Protein AF-0000000077281883 (afdb_homodimer)

Organism: Petrolisthes cinctipes (NCBI:txid88211)

pLDDT: mean 84.06, std 24.13, range [17.02, 98.81]

Secondary structure (DSSP, 8-state):
-------B--EEEEEEE-TTS-EEEEEE-BTTBTT--EEESEEEEE-BTTB-TT--HHHHHHHS-TT--EEEEGGGGTT-HHHHHHH-SHHHHHTT-TTS-EEEESS-TTS---SS--BTTBEEEEETTEEEEE-HHHHHHHHHHH--SEEEPP------TT--HHHHHHHHHHHHHHHHHHHHHHHH-STTTB-EEEEEE--TT-HHHHHHHHHHHHHHHTTT---SEEEE-SS---SGGGGGS-HHHHHHHHHHHHTTS-SSS-EE--S---HHHHHHHHHTT--EEESHHHHHHHHTTEEE------S--GGGGTTTTSGGGGG-TT------------------------------------------TTEEETTSGGGTT--S-SSTT--SHHHHH--HHHHHHHHHTT-THHHHHHHHHHHHHHHHHHHHHHHHHHTT-HHHHHHHHHHHH-/-------B--EEEEEEE-TTS-EEEEEE-BTTBTT--EEESEEEEE-BTTB-TT--HHHHHHHS-TT--EEEEGGGGTT-HHHHHHH-SHHHHHTT-TTS-EEEESS-TTS---SS--BTTBEEEEETTEEEEE-HHHHHHHHHHH--SEEEPP------TT--HHHHHHHHHHHHHHHHHHHHHHHH-STTTB-EEEEEE--TT-HHHHHHHHHHHHHHHTTT---SEEEE-SS---SGGGGGS-HHHHHHHHHHHHTTS-SSS-EE--S---HHHHHHHHHTT--EEESHHHHHHHHTTEEE------S--GGGGTTTTSGGGGG-TT------------------------------------------TTEEETTSGGGTT--S-SSTT--SHHHHH--HHHHHHHHHTT-THHHHHHHHHHHHHHHHHHHHHHHHHHTT-HHHHHHHHHHHH-

InterPro domains:
  IPR002616 tRNA-guanine(15) transglycosylase-like [PF01702] (22-451)
  IPR002616 tRNA-guanine(15) transglycosylase-like [TIGR00449] (373-451)
  IPR028592 Queuine tRNA-ribosyltransferase accessory subunit QTRTD1 [MF_03043] (36-452)
  IPR036511 Queuine tRNA-ribosyltransferase-like [G3DSA:3.20.20.105] (3-456)
  IPR036511 Queuine tRNA-ribosyltransferase-like [SSF51713] (10-451)
  IPR050852 Queuine tRNA-ribosyltransferase [PTHR46064] (10-452)

Nearest PDB structures (foldseek):
  7ovs-assembly1_A  TM=9.501E-01  e=2.699E-35  Mus musculus
  6fv5-assembly1_B  TM=9.378E-01  e=3.021E-35  Mus musculus
  7ovo-assembly1_A  TM=9.468E-01  e=4.004E-35  Mus musculus
  7b2i-assembly1_A  TM=9.482E-01  e=3.221E-34  Mus musculus
  8omr-assembly1_B  TM=9.097E-01  e=2.205E-32  Homo sapiens

Structure (mmCIF, N/CA/C/O backbone):
data_AF-0000000077281883-model_v1
#
loop_
_entity.id
_entity.type
_entity.pdbx_description
1 polymer 'Queuine tRNA-ribosyltransferase accessory subunit 2'
#
loop_
_atom_site.group_PDB
_atom_site.id
_atom_site.type_symbol
_atom_site.label_atom_id
_atom_site.label_alt_id
_atom_site.label_comp_id
_atom_site.label_asym_id
_atom_site.label_entity_id
_atom_site.label_seq_id
_atom_site.pdbx_PDB_ins_code
_atom_site.Cartn_x
_atom_site.Cartn_y
_atom_site.Cartn_z
_atom_site.occupancy
_atom_site.B_iso_or_equiv
_atom_site.auth_seq_id
_atom_site.auth_comp_id
_atom_site.auth_asym_id
_atom_site.auth_atom_id
_atom_site.pdbx_PDB_model_num
ATOM 1 N N . MET A 1 1 ? 13.648 49.875 15.664 1 26.38 1 MET A N 1
ATOM 2 C CA . MET A 1 1 ? 13.688 48.469 15.297 1 26.38 1 MET A CA 1
ATOM 3 C C . MET A 1 1 ? 12.953 48.219 13.984 1 26.38 1 MET A C 1
ATOM 5 O O . MET A 1 1 ? 11.797 48.594 13.828 1 26.38 1 MET A O 1
ATOM 9 N N . GLY A 1 2 ? 13.594 48.156 12.914 1 34 2 GLY A N 1
ATOM 10 C CA . GLY A 1 2 ? 13.148 48.156 11.531 1 34 2 GLY A CA 1
ATOM 11 C C . GLY A 1 2 ? 12.031 47.188 11.266 1 34 2 GLY A C 1
ATOM 12 O O . GLY A 1 2 ? 11.922 46.156 11.938 1 34 2 GLY A O 1
ATOM 13 N N . VAL A 1 3 ? 10.891 47.656 10.781 1 40.16 3 VAL A N 1
ATOM 14 C CA . VAL A 1 3 ? 9.742 46.875 10.328 1 40.16 3 VAL A CA 1
ATOM 15 C C . VAL A 1 3 ? 10.211 45.656 9.531 1 40.16 3 VAL A C 1
ATOM 17 O O . VAL A 1 3 ? 10.891 45.812 8.508 1 40.16 3 VAL A O 1
ATOM 20 N N . LEU A 1 4 ? 10.484 44.5 10.141 1 43.53 4 LEU A N 1
ATOM 21 C CA . LEU A 1 4 ? 10.82 43.25 9.461 1 43.53 4 LEU A CA 1
ATOM 22 C C . LEU A 1 4 ? 9.719 42.875 8.484 1 43.53 4 LEU A C 1
ATOM 24 O O . LEU A 1 4 ? 8.695 42.312 8.883 1 43.53 4 LEU A O 1
ATOM 28 N N . SER A 1 5 ? 9.484 43.719 7.41 1 47.31 5 SER A N 1
ATOM 29 C CA . SER A 1 5 ? 8.5 43.375 6.395 1 47.31 5 SER A CA 1
ATOM 30 C C . SER A 1 5 ? 8.82 42.031 5.73 1 47.31 5 SER A C 1
ATOM 32 O O . SER A 1 5 ? 9.898 41.875 5.152 1 47.31 5 SER A O 1
ATOM 34 N N . LEU A 1 6 ? 8.234 40.875 6.223 1 56.69 6 LEU A N 1
ATOM 35 C CA . LEU A 1 6 ? 8.367 39.594 5.543 1 56.69 6 LEU A CA 1
ATOM 36 C C . LEU A 1 6 ? 7.645 39.625 4.199 1 56.69 6 LEU A C 1
ATOM 38 O O . LEU A 1 6 ? 6.527 40.125 4.098 1 56.69 6 LEU A O 1
ATOM 42 N N . ASN A 1 7 ? 8.281 39.719 3.041 1 63.56 7 ASN A N 1
ATOM 43 C CA . ASN A 1 7 ? 7.676 39.625 1.72 1 63.56 7 ASN A CA 1
ATOM 44 C C . ASN A 1 7 ? 6.934 38.281 1.549 1 63.56 7 ASN A C 1
ATOM 46 O O . ASN A 1 7 ? 7.539 37.281 1.2 1 63.56 7 ASN A O 1
ATOM 50 N N . CYS A 1 8 ? 5.691 38.219 2.131 1 74.56 8 CYS A N 1
ATOM 51 C CA . CYS A 1 8 ? 4.855 37.031 1.987 1 74.56 8 CYS A CA 1
ATOM 52 C C . CYS A 1 8 ? 3.891 37.188 0.818 1 74.56 8 CYS A C 1
ATOM 54 O O . CYS A 1 8 ? 3.219 38.219 0.692 1 74.56 8 CYS A O 1
ATOM 56 N N . ASN A 1 9 ? 3.848 36.156 -0.058 1 81.44 9 ASN A N 1
ATOM 57 C CA . ASN A 1 9 ? 2.953 36.156 -1.211 1 81.44 9 ASN A CA 1
ATOM 58 C C . ASN A 1 9 ? 1.565 35.625 -0.843 1 81.44 9 ASN A C 1
ATOM 60 O O . ASN A 1 9 ? 0.578 35.969 -1.497 1 81.44 9 ASN A O 1
ATOM 64 N N . MET A 1 10 ? 1.515 34.938 0.25 1 91.25 10 MET A N 1
ATOM 65 C CA . MET A 1 10 ? 0.284 34.281 0.647 1 91.25 10 MET A CA 1
ATOM 66 C C . MET A 1 10 ? -0.781 35.281 1.067 1 91.25 10 MET A C 1
ATOM 68 O O . MET A 1 10 ? -0.51 36.188 1.864 1 91.25 10 MET A O 1
ATOM 72 N N . LYS A 1 11 ? -1.954 35.125 0.457 1 94.25 11 LYS A N 1
ATOM 73 C CA . LYS A 1 11 ? -3.066 36.031 0.759 1 94.25 11 LYS A CA 1
ATOM 74 C C . LYS A 1 11 ? -4.273 35.25 1.272 1 94.25 11 LYS A C 1
ATOM 76 O O . LYS A 1 11 ? -4.543 34.125 0.816 1 94.25 11 LYS A O 1
ATOM 81 N N . PHE A 1 12 ? -4.934 35.875 2.223 1 96.19 12 PHE A N 1
ATOM 82 C CA . PHE A 1 12 ? -6.152 35.312 2.779 1 96.19 12 PHE A CA 1
ATOM 83 C C . PHE A 1 12 ? -7.266 36.344 2.826 1 96.19 12 PHE A C 1
ATOM 85 O O . PHE A 1 12 ? -7.039 37.5 3.217 1 96.19 12 PHE A O 1
ATOM 92 N N . ALA A 1 13 ? -8.477 35.938 2.324 1 96.5 13 ALA A N 1
ATOM 93 C CA . ALA A 1 13 ? -9.648 36.812 2.359 1 96.5 13 ALA A CA 1
ATOM 94 C C . ALA A 1 13 ? -10.852 36.094 2.98 1 96.5 13 ALA A C 1
ATOM 96 O O . ALA A 1 13 ? -11.188 34.969 2.582 1 96.5 13 ALA A O 1
ATOM 97 N N . VAL A 1 14 ? -11.422 36.75 3.988 1 96.06 14 VAL A N 1
ATOM 98 C CA . VAL A 1 14 ? -12.664 36.25 4.555 1 96.06 14 VAL A CA 1
ATOM 99 C C . VAL A 1 14 ? -13.852 36.75 3.732 1 96.06 14 VAL A C 1
ATOM 101 O O . VAL A 1 14 ? -14.047 37.938 3.578 1 96.06 14 VAL A O 1
ATOM 104 N N . GLU A 1 15 ? -14.578 35.844 3.254 1 95.38 15 GLU A N 1
ATOM 105 C CA . GLU A 1 15 ? -15.695 36.219 2.387 1 95.38 15 GLU A CA 1
ATOM 106 C C . GLU A 1 15 ? -16.984 36.344 3.184 1 95.38 15 GLU A C 1
ATOM 108 O O . GLU A 1 15 ? -17.828 37.188 2.883 1 95.38 15 GLU A O 1
ATOM 113 N N . ARG A 1 16 ? -17.109 35.438 4.086 1 93.81 16 ARG A N 1
ATOM 114 C CA . ARG A 1 16 ? -18.344 35.406 4.859 1 93.81 16 ARG A CA 1
ATOM 115 C C . ARG A 1 16 ? -18.109 34.781 6.23 1 93.81 16 ARG A C 1
ATOM 117 O O . ARG A 1 16 ? -17.359 33.812 6.363 1 93.81 16 ARG A O 1
ATOM 124 N N . ILE A 1 17 ? -18.797 35.406 7.168 1 93 17 ILE A N 1
ATOM 125 C CA . ILE A 1 17 ? -18.844 34.812 8.5 1 93 17 ILE A CA 1
ATOM 126 C C . ILE A 1 17 ? -20.266 34.375 8.82 1 93 17 ILE A C 1
ATOM 128 O O . ILE A 1 17 ? -21.203 35.188 8.766 1 93 17 ILE A O 1
ATOM 132 N N . SER A 1 18 ? -20.391 33.156 9.109 1 91.69 18 SER A N 1
ATOM 133 C CA . SER A 1 18 ? -21.719 32.625 9.375 1 91.69 18 SER A CA 1
ATOM 134 C C . SER A 1 18 ? -22.219 33.031 10.758 1 91.69 18 SER A C 1
ATOM 136 O O . SER A 1 18 ? -21.422 33.438 11.609 1 91.69 18 SER A O 1
ATOM 138 N N . LYS A 1 19 ? -23.516 32.812 10.953 1 88.25 19 LYS A N 1
ATOM 139 C CA . LYS A 1 19 ? -24.125 33.031 12.266 1 88.25 19 LYS A CA 1
ATOM 140 C C . LYS A 1 19 ? -23.547 32.062 13.305 1 88.25 19 LYS A C 1
ATOM 142 O O . LYS A 1 19 ? -23.422 32.406 14.477 1 88.25 19 LYS A O 1
ATOM 147 N N . GLY A 1 20 ? -23.078 31.016 12.859 1 85.62 20 GLY A N 1
ATOM 148 C CA . GLY A 1 20 ? -22.516 30.016 13.758 1 85.62 20 GLY A CA 1
ATOM 149 C C . GLY A 1 20 ? -21.016 30.172 13.953 1 85.62 20 GLY A C 1
ATOM 150 O O . GLY A 1 20 ? -20.391 29.344 14.625 1 85.62 20 GLY A O 1
ATOM 151 N N . GLY A 1 21 ? -20.453 31.234 13.383 1 89.94 21 GLY A N 1
ATOM 152 C CA . GLY A 1 21 ? -19.062 31.547 13.664 1 89.94 21 GLY A CA 1
ATOM 153 C C . GLY A 1 21 ? -18.109 31.078 12.578 1 89.94 21 GLY A C 1
ATOM 154 O O . GLY A 1 21 ? -16.969 31.547 12.5 1 89.94 21 GLY A O 1
ATOM 155 N N . GLY A 1 22 ? -18.5 30.203 11.758 1 95 22 GLY A N 1
ATOM 156 C CA . GLY A 1 22 ? -17.641 29.719 10.688 1 95 22 GLY A CA 1
ATOM 157 C C . GLY A 1 22 ? -17.328 30.781 9.648 1 95 22 GLY A C 1
ATOM 158 O O . GLY A 1 22 ? -18.156 31.656 9.375 1 95 22 GLY A O 1
ATOM 159 N N . ARG A 1 23 ? -16.109 30.766 9.133 1 96.81 23 ARG A N 1
ATOM 160 C CA . ARG A 1 23 ? -15.648 31.75 8.164 1 96.81 23 ARG A CA 1
ATOM 161 C C . ARG A 1 23 ? -15.406 31.094 6.805 1 96.81 23 ARG A C 1
ATOM 163 O O . ARG A 1 23 ? -14.57 30.188 6.684 1 96.81 23 ARG A O 1
ATOM 170 N N . LEU A 1 24 ? -16.141 31.547 5.824 1 97.56 24 LEU A N 1
ATOM 171 C CA . LEU A 1 24 ? -15.781 31.203 4.453 1 97.56 24 LEU A CA 1
ATOM 172 C C . LEU A 1 24 ? -14.672 32.125 3.936 1 97.56 24 LEU A C 1
ATOM 174 O O . LEU A 1 24 ? -14.797 33.344 3.986 1 97.56 24 LEU A O 1
ATOM 178 N N . GLY A 1 25 ? -13.602 31.5 3.566 1 97.69 25 GLY A N 1
ATOM 179 C CA . GLY A 1 25 ? -12.477 32.312 3.096 1 97.69 25 GLY A CA 1
ATOM 180 C C . GLY A 1 25 ? -11.805 31.719 1.866 1 97.69 25 GLY A C 1
ATOM 181 O O . GLY A 1 25 ? -12.242 30.703 1.336 1 97.69 25 GLY A O 1
ATOM 182 N N . LYS A 1 26 ? -10.859 32.469 1.343 1 97.88 26 LYS A N 1
ATOM 183 C CA . LYS A 1 26 ? -10.055 32.094 0.19 1 97.88 26 LYS A CA 1
ATOM 184 C C . LYS A 1 26 ? -8.562 32.25 0.473 1 97.88 26 LYS A C 1
ATOM 186 O O . LYS A 1 26 ? -8.141 33.312 0.924 1 97.88 26 LYS A O 1
ATOM 191 N N . LEU A 1 27 ? -7.828 31.219 0.317 1 97.75 27 LEU A N 1
ATOM 192 C CA . LEU A 1 27 ? -6.371 31.25 0.371 1 97.75 27 LEU A CA 1
ATOM 193 C C . LEU A 1 27 ? -5.773 31.25 -1.033 1 97.75 27 LEU A C 1
ATOM 195 O O . LEU A 1 27 ? -6.055 30.359 -1.834 1 97.75 27 LEU A O 1
ATOM 199 N N . SER A 1 28 ? -4.961 32.312 -1.314 1 96.88 28 SER A N 1
ATOM 200 C CA . SER A 1 28 ? -4.473 32.469 -2.682 1 96.88 28 SER A CA 1
ATOM 201 C C . SER A 1 28 ? -3.049 33.031 -2.703 1 96.88 28 SER A C 1
ATOM 203 O O . SER A 1 28 ? -2.459 33.281 -1.651 1 96.88 28 SER A O 1
ATOM 205 N N . ASN A 1 29 ? -2.439 33 -3.896 1 95.88 29 ASN A N 1
ATOM 206 C CA . ASN A 1 29 ? -1.128 33.594 -4.176 1 95.88 29 ASN A CA 1
ATOM 207 C C . ASN A 1 29 ? -0.015 32.812 -3.473 1 95.88 29 ASN A C 1
ATOM 209 O O . ASN A 1 29 ? 0.906 33.406 -2.918 1 95.88 29 ASN A O 1
ATOM 213 N N . LEU A 1 30 ? -0.236 31.531 -3.42 1 95.75 30 LEU A N 1
ATOM 214 C CA . LEU A 1 30 ? 0.832 30.688 -2.902 1 95.75 30 LEU A CA 1
ATOM 215 C C . LEU A 1 30 ? 1.995 30.625 -3.885 1 95.75 30 LEU A C 1
ATOM 217 O O . LEU A 1 30 ? 1.788 30.609 -5.102 1 95.75 30 LEU A O 1
ATOM 221 N N . ARG A 1 31 ? 3.129 30.531 -3.416 1 92.94 31 ARG A N 1
ATOM 222 C CA . ARG A 1 31 ? 4.332 30.578 -4.242 1 92.94 31 ARG A CA 1
ATOM 223 C C . ARG A 1 31 ? 4.336 29.453 -5.273 1 92.94 31 ARG A C 1
ATOM 225 O O . ARG A 1 31 ? 4.707 29.656 -6.43 1 92.94 31 ARG A O 1
ATOM 232 N N . SER A 1 32 ? 3.957 28.281 -4.82 1 93.62 32 SER A N 1
ATOM 233 C CA . SER A 1 32 ? 3.998 27.125 -5.723 1 93.62 32 SER A CA 1
ATOM 234 C C . SER A 1 32 ? 2.752 27.078 -6.598 1 93.62 32 SER A C 1
ATOM 236 O O . SER A 1 32 ? 2.717 26.344 -7.586 1 93.62 32 SER A O 1
ATOM 238 N N . GLN A 1 33 ? 1.738 27.812 -6.168 1 94.94 33 GLN A N 1
ATOM 239 C CA . GLN A 1 33 ? 0.467 27.812 -6.887 1 94.94 33 GLN A CA 1
ATOM 240 C C . GLN A 1 33 ? -0.108 29.219 -6.992 1 94.94 33 GLN A C 1
ATOM 242 O O . GLN A 1 33 ? -1.172 29.5 -6.438 1 94.94 33 GLN A O 1
ATOM 247 N N . PRO A 1 34 ? 0.444 29.969 -7.82 1 93.62 34 PRO A N 1
ATOM 248 C CA . PRO A 1 34 ? 0.038 31.375 -7.848 1 93.62 34 PRO A CA 1
ATOM 249 C C . PRO A 1 34 ? -1.37 31.578 -8.406 1 93.62 34 PRO A C 1
ATOM 251 O O . PRO A 1 34 ? -2.045 32.531 -8.055 1 93.62 34 PRO A O 1
ATOM 254 N N . ASP A 1 35 ? -1.827 30.562 -9.188 1 94.38 35 ASP A N 1
ATOM 255 C CA . ASP A 1 35 ? -3.104 30.766 -9.867 1 94.38 35 ASP A CA 1
ATOM 256 C C . ASP A 1 35 ? -4.207 29.938 -9.219 1 94.38 35 ASP A C 1
ATOM 258 O O . ASP A 1 35 ? -5.336 29.891 -9.703 1 94.38 35 ASP A O 1
ATOM 262 N N . VAL A 1 36 ? -3.871 29.328 -8.164 1 96.31 36 VAL A N 1
ATOM 263 C CA . VAL A 1 36 ? -4.844 28.438 -7.52 1 96.31 36 VAL A CA 1
ATOM 264 C C . VAL A 1 36 ? -5.441 29.141 -6.297 1 96.31 36 VAL A C 1
ATOM 266 O O . VAL A 1 36 ? -4.734 29.828 -5.562 1 96.31 36 VAL A O 1
ATOM 269 N N . ILE A 1 37 ? -6.758 28.984 -6.141 1 97.44 37 ILE A N 1
ATOM 270 C CA . ILE A 1 37 ? -7.461 29.516 -4.973 1 97.44 37 ILE A CA 1
ATOM 271 C C . ILE A 1 37 ? -8.039 28.359 -4.156 1 97.44 37 ILE A C 1
ATOM 273 O O . ILE A 1 37 ? -8.742 27.5 -4.691 1 97.44 37 ILE A O 1
ATOM 277 N N . HIS A 1 38 ? -7.684 28.297 -2.916 1 97.94 38 HIS A N 1
ATOM 278 C CA . HIS A 1 38 ? -8.227 27.297 -2.01 1 97.94 38 HIS A CA 1
ATOM 279 C C . HIS A 1 38 ? -9.305 27.891 -1.111 1 97.94 38 HIS A C 1
ATOM 281 O O . HIS A 1 38 ? -9.062 28.859 -0.393 1 97.94 38 HIS A O 1
ATOM 287 N N . ALA A 1 39 ? -10.453 27.219 -1.113 1 98.06 39 ALA A N 1
ATOM 288 C CA . ALA A 1 39 ? -11.531 27.641 -0.228 1 98.06 39 ALA A CA 1
ATOM 289 C C . ALA A 1 39 ? -11.312 27.125 1.191 1 98.06 39 ALA A C 1
ATOM 291 O O . ALA A 1 39 ? -10.836 26.016 1.386 1 98.06 39 ALA A O 1
ATOM 292 N N . THR A 1 40 ? -11.656 27.906 2.168 1 98.19 40 THR A N 1
ATOM 293 C CA . THR A 1 40 ? -11.633 27.5 3.568 1 98.19 40 THR A CA 1
ATOM 294 C C . THR A 1 40 ? -13.031 27.547 4.168 1 98.19 40 THR A C 1
ATOM 296 O O . THR A 1 40 ? -13.891 28.312 3.715 1 98.19 40 THR A O 1
ATOM 299 N N . PRO A 1 41 ? -13.281 26.828 5.191 1 98.38 41 PRO A N 1
ATOM 300 C CA . PRO A 1 41 ? -12.398 25.891 5.879 1 98.38 41 PRO A CA 1
ATOM 301 C C . PRO A 1 41 ? -11.906 24.766 4.961 1 98.38 41 PRO A C 1
ATOM 303 O O . PRO A 1 41 ? -12.656 24.297 4.105 1 98.38 41 PRO A O 1
ATOM 306 N N . MET A 1 42 ? -10.602 24.359 5.184 1 98.5 42 MET A N 1
ATOM 307 C CA . MET A 1 42 ? -10.016 23.312 4.355 1 98.5 42 MET A CA 1
ATOM 308 C C . MET A 1 42 ? -9.219 22.328 5.207 1 98.5 42 MET A C 1
ATOM 310 O O . MET A 1 42 ? -8.945 22.594 6.379 1 98.5 42 MET A O 1
ATOM 314 N N . THR A 1 43 ? -8.953 21.25 4.617 1 98.56 43 THR A N 1
ATOM 315 C CA . THR A 1 43 ? -8.055 20.25 5.207 1 98.56 43 THR A CA 1
ATOM 316 C C . THR A 1 43 ? -6.836 20.031 4.316 1 98.56 43 THR A C 1
ATOM 318 O O . THR A 1 43 ? -6.957 19.938 3.094 1 98.56 43 THR A O 1
ATOM 321 N N . LEU A 1 44 ? -5.711 20.109 4.93 1 98.56 44 LEU A N 1
ATOM 322 C CA . LEU A 1 44 ? -4.492 19.641 4.27 1 98.56 44 LEU A CA 1
ATOM 323 C C . LEU A 1 44 ? -4.445 18.125 4.215 1 98.56 44 LEU A C 1
ATOM 325 O O . LEU A 1 44 ? -5.035 17.453 5.059 1 98.56 44 LEU A O 1
ATOM 329 N N . VAL A 1 45 ? -3.812 17.641 3.201 1 97.88 45 VAL A N 1
ATOM 330 C CA . VAL A 1 45 ? -3.518 16.219 3.162 1 97.88 45 VAL A CA 1
ATOM 331 C C . VAL A 1 45 ? -2.275 15.922 4 1 97.88 45 VAL A C 1
ATOM 333 O O . VAL A 1 45 ? -1.164 16.312 3.635 1 97.88 45 VAL A O 1
ATOM 336 N N . ALA A 1 46 ? -2.518 15.242 5.098 1 97.31 46 ALA A N 1
ATOM 337 C CA . ALA A 1 46 ? -1.395 14.836 5.941 1 97.31 46 ALA A CA 1
ATOM 338 C C . ALA A 1 46 ? -0.522 13.805 5.23 1 97.31 46 ALA A C 1
ATOM 340 O O . ALA A 1 46 ? -1.034 12.898 4.57 1 97.31 46 ALA A O 1
ATOM 341 N N . THR A 1 47 ? 0.8 13.961 5.316 1 96.5 47 THR A N 1
ATOM 342 C CA . THR A 1 47 ? 1.709 13.039 4.645 1 96.5 47 THR A CA 1
ATOM 343 C C . THR A 1 47 ? 2.586 12.305 5.656 1 96.5 47 THR A C 1
ATOM 345 O O . THR A 1 47 ? 2.711 12.742 6.805 1 96.5 47 THR A O 1
ATOM 348 N N . VAL A 1 48 ? 3.117 11.234 5.273 1 93.12 48 VAL A N 1
ATOM 349 C CA . VAL A 1 48 ? 4.172 10.5 5.965 1 93.12 48 VAL A CA 1
ATOM 350 C C . VAL A 1 48 ? 5.379 10.344 5.047 1 93.12 48 VAL A C 1
ATOM 352 O O . VAL A 1 48 ? 5.262 9.805 3.939 1 93.12 48 VAL A O 1
ATOM 355 N N . GLY A 1 49 ? 6.469 10.906 5.492 1 90.69 49 GLY A N 1
ATOM 356 C CA . GLY A 1 49 ? 7.641 10.898 4.629 1 90.69 49 GLY A CA 1
ATOM 357 C C . GLY A 1 49 ? 7.453 11.703 3.357 1 90.69 49 GLY A C 1
ATOM 358 O O . GLY A 1 49 ? 8.086 11.422 2.338 1 90.69 49 GLY A O 1
ATOM 359 N N . GLY A 1 50 ? 6.477 12.555 3.361 1 92.38 50 GLY A N 1
ATOM 360 C CA . GLY A 1 50 ? 6.242 13.422 2.219 1 92.38 50 GLY A CA 1
ATOM 361 C C . GLY A 1 50 ? 5.219 12.867 1.246 1 92.38 50 GLY A C 1
ATOM 362 O O . GLY A 1 50 ? 4.836 13.547 0.287 1 92.38 50 GLY A O 1
ATOM 363 N N . SER A 1 51 ? 4.762 11.719 1.493 1 91.69 51 SER A N 1
ATOM 364 C CA . SER A 1 51 ? 3.811 11.086 0.587 1 91.69 51 SER A CA 1
ATOM 365 C C . SER A 1 51 ? 2.426 10.984 1.22 1 91.69 51 SER A C 1
ATOM 367 O O . SER A 1 51 ? 2.305 10.836 2.438 1 91.69 51 SER A O 1
ATOM 369 N N . ALA A 1 52 ? 1.387 11.164 0.257 1 91.69 52 ALA A N 1
ATOM 370 C CA . ALA A 1 52 ? 0.073 10.766 0.754 1 91.69 52 ALA A CA 1
ATOM 371 C C . ALA A 1 52 ? 0.076 9.297 1.186 1 91.69 52 ALA A C 1
ATOM 373 O O . ALA A 1 52 ? 0.428 8.414 0.402 1 91.69 52 ALA A O 1
ATOM 374 N N . PRO A 1 53 ? -0.304 9.094 2.361 1 90.62 53 PRO A N 1
ATOM 375 C CA . PRO A 1 53 ? -0.045 7.766 2.924 1 90.62 53 PRO A CA 1
ATOM 376 C C . PRO A 1 53 ? -0.611 6.641 2.062 1 90.62 53 PRO A C 1
ATOM 378 O O . PRO A 1 53 ? -1.808 6.629 1.762 1 90.62 53 PRO A O 1
ATOM 381 N N . HIS A 1 54 ? 0.263 5.723 1.659 1 90.38 54 HIS A N 1
ATOM 382 C CA . HIS A 1 54 ? -0.005 4.438 1.023 1 90.38 54 HIS A CA 1
ATOM 383 C C . HIS A 1 54 ? -0.396 4.617 -0.439 1 90.38 54 HIS A C 1
ATOM 385 O O . HIS A 1 54 ? -0.649 3.637 -1.145 1 90.38 54 HIS A O 1
ATOM 391 N N . LEU A 1 55 ? -0.473 5.871 -0.945 1 92.69 55 LEU A N 1
ATOM 392 C CA . LEU A 1 55 ? -1.056 6.109 -2.262 1 92.69 55 LEU A CA 1
ATOM 393 C C . LEU A 1 55 ? 0.015 6.531 -3.262 1 92.69 55 LEU A C 1
ATOM 395 O O . LEU A 1 55 ? 0.876 7.355 -2.947 1 92.69 55 LEU A O 1
ATOM 399 N N . THR A 1 56 ? -0.037 5.938 -4.438 1 89.62 56 THR A N 1
ATOM 400 C CA . THR A 1 56 ? 0.714 6.488 -5.559 1 89.62 56 THR A CA 1
ATOM 401 C C . THR A 1 56 ? 0.103 7.809 -6.023 1 89.62 56 THR A C 1
ATOM 403 O O . THR A 1 56 ? -1.021 8.141 -5.648 1 89.62 56 THR A O 1
ATOM 406 N N . GLN A 1 57 ? 0.88 8.492 -6.809 1 88.19 57 GLN A N 1
ATOM 407 C CA . GLN A 1 57 ? 0.382 9.766 -7.328 1 88.19 57 GLN A CA 1
ATOM 408 C C . GLN A 1 57 ? -0.885 9.562 -8.156 1 88.19 57 GLN A C 1
ATOM 410 O O . GLN A 1 57 ? -1.832 10.344 -8.055 1 88.19 57 GLN A O 1
ATOM 415 N N . ASP A 1 58 ? -0.918 8.531 -8.938 1 87.06 58 ASP A N 1
ATOM 416 C CA . ASP A 1 58 ? -2.059 8.258 -9.812 1 87.06 58 ASP A CA 1
ATOM 417 C C . ASP A 1 58 ? -3.314 7.965 -8.992 1 87.06 58 ASP A C 1
ATOM 419 O O . ASP A 1 58 ? -4.402 8.438 -9.328 1 87.06 58 ASP A O 1
ATOM 423 N N . VAL A 1 59 ? -3.121 7.168 -8.008 1 90.38 59 VAL A N 1
ATOM 424 C CA . VAL A 1 59 ? -4.25 6.828 -7.152 1 90.38 59 VAL A CA 1
ATOM 425 C C . VAL A 1 59 ? -4.668 8.055 -6.344 1 90.38 59 VAL A C 1
ATOM 427 O O . VAL A 1 59 ? -5.863 8.305 -6.156 1 90.38 59 VAL A O 1
ATOM 430 N N . PHE A 1 60 ? -3.695 8.828 -5.879 1 93.25 60 PHE A N 1
ATOM 431 C CA . PHE A 1 60 ? -3.961 10.047 -5.121 1 93.25 60 PHE A CA 1
ATOM 432 C C . PHE A 1 60 ? -4.812 11.016 -5.934 1 93.25 60 PHE A C 1
ATOM 434 O O . PHE A 1 60 ? -5.723 11.648 -5.398 1 93.25 60 PHE A O 1
ATOM 441 N N . ASN A 1 61 ? -4.551 11.047 -7.176 1 90.69 61 ASN A N 1
ATOM 442 C CA . ASN A 1 61 ? -5.277 11.938 -8.07 1 90.69 61 ASN A CA 1
ATOM 443 C C . ASN A 1 61 ? -6.727 11.508 -8.242 1 90.69 61 ASN A C 1
ATOM 445 O O . ASN A 1 61 ? -7.562 12.289 -8.703 1 90.69 61 ASN A O 1
ATOM 449 N N . LEU A 1 62 ? -7.016 10.258 -7.879 1 87.75 62 LEU A N 1
ATOM 450 C CA . LEU A 1 62 ? -8.398 9.789 -7.91 1 87.75 62 LEU A CA 1
ATOM 451 C C . LEU A 1 62 ? -9.188 10.352 -6.734 1 87.75 62 LEU A C 1
ATOM 453 O O . LEU A 1 62 ? -10.422 10.375 -6.766 1 87.75 62 LEU A O 1
ATOM 457 N N . VAL A 1 63 ? -8.484 10.773 -5.758 1 92.38 63 VAL A N 1
ATOM 458 C CA . VAL A 1 63 ? -9.156 11.117 -4.508 1 92.38 63 VAL A CA 1
ATOM 459 C C . VAL A 1 63 ? -9.094 12.625 -4.277 1 92.38 63 VAL A C 1
ATOM 461 O O . VAL A 1 63 ? -10.07 13.234 -3.832 1 92.38 63 VAL A O 1
ATOM 464 N N . ALA A 1 64 ? -7.941 13.18 -4.57 1 90.62 64 ALA A N 1
ATOM 465 C CA . ALA A 1 64 ? -7.707 14.594 -4.301 1 90.62 64 ALA A CA 1
ATOM 466 C C . ALA A 1 64 ? -7.355 15.352 -5.582 1 90.62 64 ALA A C 1
ATOM 468 O O . ALA A 1 64 ? -6.812 14.766 -6.523 1 90.62 64 ALA A O 1
ATOM 469 N N . LYS A 1 65 ? -7.676 16.594 -5.551 1 87.38 65 LYS A N 1
ATOM 470 C CA . LYS A 1 65 ? -7.293 17.453 -6.672 1 87.38 65 LYS A CA 1
ATOM 471 C C . LYS A 1 65 ? -5.777 17.547 -6.805 1 87.38 65 LYS A C 1
ATOM 473 O O . LYS A 1 65 ? -5.055 17.422 -5.812 1 87.38 65 LYS A O 1
ATOM 478 N N . LYS A 1 66 ? -5.359 17.812 -7.949 1 89.56 66 LYS A N 1
ATOM 479 C CA . LYS A 1 66 ? -3.932 17.844 -8.266 1 89.56 66 LYS A CA 1
ATOM 480 C C . LYS A 1 66 ? -3.248 19.016 -7.551 1 89.56 66 LYS A C 1
ATOM 482 O O . LYS A 1 66 ? -2.02 19.047 -7.445 1 89.56 66 LYS A O 1
ATOM 487 N N . ASP A 1 67 ? -4.094 19.938 -7.047 1 92.69 67 ASP A N 1
ATOM 488 C CA . ASP A 1 67 ? -3.512 21.109 -6.383 1 92.69 67 ASP A CA 1
ATOM 489 C C . ASP A 1 67 ? -3.783 21.062 -4.879 1 92.69 67 ASP A C 1
ATOM 491 O O . ASP A 1 67 ? -3.588 22.062 -4.184 1 92.69 67 ASP A O 1
ATOM 495 N N . ALA A 1 68 ? -4.234 19.922 -4.363 1 95.38 68 ALA A N 1
ATOM 496 C CA . ALA A 1 68 ? -4.551 19.828 -2.941 1 95.38 68 ALA A CA 1
ATOM 497 C C . ALA A 1 68 ? -3.326 20.141 -2.086 1 95.38 68 ALA A C 1
ATOM 499 O O . ALA A 1 68 ? -2.23 19.641 -2.354 1 95.38 68 ALA A O 1
ATOM 500 N N . PRO A 1 69 ? -3.5 21 -1.067 1 97.56 69 PRO A N 1
ATOM 501 C CA . PRO A 1 69 ? -2.359 21.328 -0.212 1 97.56 69 PRO A CA 1
ATOM 502 C C . PRO A 1 69 ? -1.95 20.188 0.704 1 97.56 69 PRO A C 1
ATOM 504 O O . PRO A 1 69 ? -2.811 19.469 1.217 1 97.56 69 PRO A O 1
ATOM 507 N N . LEU A 1 70 ? -0.633 20.062 0.913 1 97.88 70 LEU A N 1
ATOM 508 C CA . LEU A 1 70 ? -0.062 18.984 1.716 1 97.88 70 LEU A CA 1
ATOM 509 C C . LEU A 1 70 ? 0.454 19.516 3.049 1 97.88 70 LEU A C 1
ATOM 511 O O . LEU A 1 70 ? 0.873 20.672 3.141 1 97.88 70 LEU A O 1
ATOM 515 N N . CYS A 1 71 ? 0.337 18.703 4.012 1 98.12 71 CYS A N 1
ATOM 516 C CA . CYS A 1 71 ? 1.012 18.938 5.285 1 98.12 71 CYS A CA 1
ATOM 517 C C . CYS A 1 71 ? 2.195 17.984 5.449 1 98.12 71 CYS A C 1
ATOM 519 O O . CYS A 1 71 ? 2.021 16.766 5.473 1 98.12 71 CYS A O 1
ATOM 521 N N . VAL A 1 72 ? 3.4 18.531 5.52 1 97.56 72 VAL A N 1
ATOM 522 C CA . VAL A 1 72 ? 4.609 17.734 5.66 1 97.56 72 VAL A CA 1
ATOM 523 C C . VAL A 1 72 ? 5.32 18.094 6.961 1 97.56 72 VAL A C 1
ATOM 525 O O . VAL A 1 72 ? 5.617 19.266 7.211 1 97.56 72 VAL A O 1
ATOM 528 N N . SER A 1 73 ? 5.629 17.125 7.758 1 96.88 73 SER A N 1
ATOM 529 C CA . SER A 1 73 ? 6.293 17.375 9.031 1 96.88 73 SER A CA 1
ATOM 530 C C . SER A 1 73 ? 7.809 17.453 8.859 1 96.88 73 SER A C 1
ATOM 532 O O . SER A 1 73 ? 8.414 16.578 8.242 1 96.88 73 SER A O 1
ATOM 534 N N . ALA A 1 74 ? 8.383 18.422 9.453 1 96.62 74 ALA A N 1
ATOM 535 C CA . ALA A 1 74 ? 9.844 18.531 9.484 1 96.62 74 ALA A CA 1
ATOM 536 C C . ALA A 1 74 ? 10.469 17.328 10.18 1 96.62 74 ALA A C 1
ATOM 538 O O . ALA A 1 74 ? 11.578 16.906 9.836 1 96.62 74 ALA A O 1
ATOM 539 N N . GLN A 1 75 ? 9.75 16.766 11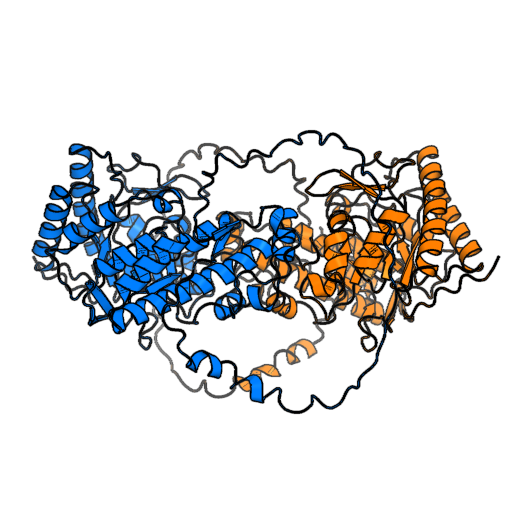.102 1 94.88 75 GLN A N 1
ATOM 540 C CA . GLN A 1 75 ? 10.164 15.578 11.852 1 94.88 75 GLN A CA 1
ATOM 541 C C . GLN A 1 75 ? 10.648 14.477 10.914 1 94.88 75 GLN A C 1
ATOM 543 O O . GLN A 1 75 ? 11.625 13.781 11.219 1 94.88 75 GLN A O 1
ATOM 548 N N . HIS A 1 76 ? 10.031 14.352 9.781 1 93.06 76 HIS A N 1
ATOM 549 C CA . HIS A 1 76 ? 10.328 13.258 8.867 1 93.06 76 HIS A CA 1
ATOM 550 C C . HIS A 1 76 ? 11.57 13.547 8.031 1 93.06 76 HIS A C 1
ATOM 552 O O . HIS A 1 76 ? 12.109 12.656 7.379 1 93.06 76 HIS A O 1
ATOM 558 N N . TYR A 1 77 ? 12.102 14.75 8.078 1 93.12 77 TYR A N 1
ATOM 559 C CA . TYR A 1 77 ? 13.172 15.125 7.172 1 93.12 77 TYR A CA 1
ATOM 560 C C . TYR A 1 77 ? 14.367 15.688 7.941 1 93.12 77 TYR A C 1
ATOM 562 O O . TYR A 1 77 ? 15.32 16.188 7.344 1 93.12 77 TYR A O 1
ATOM 570 N N . CYS A 1 78 ? 14.305 15.625 9.273 1 90.31 78 CYS A N 1
ATOM 571 C CA . CYS A 1 78 ? 15.383 16.156 10.102 1 90.31 78 CYS A CA 1
ATOM 572 C C . CYS A 1 78 ? 16.719 15.523 9.734 1 90.31 78 CYS A C 1
ATOM 574 O O . CYS A 1 78 ? 17.75 16.172 9.781 1 90.31 78 CYS A O 1
ATOM 576 N N . LYS A 1 79 ? 16.656 14.305 9.32 1 86.88 79 LYS A N 1
ATOM 577 C CA . LYS A 1 79 ? 17.875 13.578 9.016 1 86.88 79 LYS A CA 1
ATOM 578 C C . LYS A 1 79 ? 18.141 13.555 7.512 1 86.88 79 LYS A C 1
ATOM 580 O O . LYS A 1 79 ? 19.062 12.883 7.047 1 86.88 79 LYS A O 1
ATOM 585 N N . HIS A 1 80 ? 17.344 14.211 6.809 1 86.44 80 HIS A N 1
ATOM 586 C CA . HIS A 1 80 ? 17.422 14.125 5.355 1 86.44 80 HIS A CA 1
ATOM 587 C C . HIS A 1 80 ? 17.719 15.492 4.742 1 86.44 80 HIS A C 1
ATOM 589 O O . HIS A 1 80 ? 17.453 15.711 3.557 1 86.44 80 HIS A O 1
ATOM 595 N N . VAL A 1 81 ? 18.234 16.359 5.508 1 90.94 81 VAL A N 1
ATOM 596 C CA . VAL A 1 81 ? 18.484 17.719 5.055 1 90.94 81 VAL A CA 1
ATOM 597 C C . VAL A 1 81 ? 19.469 17.703 3.893 1 90.94 81 VAL A C 1
ATOM 599 O O . VAL A 1 81 ? 19.25 18.359 2.871 1 90.94 81 VAL A O 1
ATOM 602 N N . GLU A 1 82 ? 20.484 16.922 4.004 1 90.12 82 GLU A N 1
ATOM 603 C CA . GLU A 1 82 ? 21.516 16.891 2.977 1 90.12 82 GLU A CA 1
ATOM 604 C C . GLU A 1 82 ? 20.984 16.328 1.666 1 90.12 82 GLU A C 1
ATOM 606 O O . GLU A 1 82 ? 21.344 16.781 0.585 1 90.12 82 GLU A O 1
ATOM 611 N N . ILE A 1 83 ? 20.172 15.453 1.812 1 88.69 83 ILE A N 1
ATOM 612 C CA . ILE A 1 83 ? 19.609 14.805 0.637 1 88.69 83 ILE A CA 1
ATOM 613 C C . ILE A 1 83 ? 18.719 15.797 -0.116 1 88.69 83 ILE A C 1
ATOM 615 O O . ILE A 1 83 ? 18.797 15.906 -1.341 1 88.69 83 ILE A O 1
ATOM 619 N N . LEU A 1 84 ? 17.844 16.5 0.618 1 91.31 84 LEU A N 1
ATOM 620 C CA . LEU A 1 84 ? 16.953 17.469 0.003 1 91.31 84 LEU A CA 1
ATOM 621 C C . LEU A 1 84 ? 17.75 18.641 -0.562 1 91.31 84 LEU A C 1
ATOM 623 O O . LEU A 1 84 ? 17.375 19.219 -1.58 1 91.31 84 LEU A O 1
ATOM 627 N N . GLN A 1 85 ? 18.812 18.906 0.144 1 91.44 85 GLN A N 1
ATOM 628 C CA . GLN A 1 85 ? 19.672 19.984 -0.338 1 91.44 85 GLN A CA 1
ATOM 629 C C . GLN A 1 85 ? 20.297 19.625 -1.683 1 91.44 85 GLN A C 1
ATOM 631 O O . GLN A 1 85 ? 20.391 20.469 -2.578 1 91.44 85 GLN A O 1
ATOM 636 N N . ALA A 1 86 ? 20.688 18.406 -1.791 1 89.19 86 ALA A N 1
ATOM 637 C CA . ALA A 1 86 ? 21.297 17.922 -3.035 1 89.19 86 ALA A CA 1
ATOM 638 C C . ALA A 1 86 ? 20.25 17.844 -4.148 1 89.19 86 ALA A C 1
ATOM 640 O O . ALA A 1 86 ? 20.562 18.094 -5.316 1 89.19 86 ALA A O 1
ATOM 641 N N . TYR A 1 87 ? 19.062 17.531 -3.811 1 89.5 87 TYR A N 1
ATOM 642 C CA . TYR A 1 87 ? 17.984 17.406 -4.781 1 89.5 87 TYR A CA 1
ATOM 643 C C . TYR A 1 87 ? 17.562 18.766 -5.316 1 89.5 87 TYR A C 1
ATOM 645 O O . TYR A 1 87 ? 17.219 18.906 -6.492 1 89.5 87 TYR A O 1
ATOM 653 N N . LYS A 1 88 ? 17.453 19.797 -4.52 1 90.44 88 LYS A N 1
ATOM 654 C CA . LYS A 1 88 ? 17.344 21.234 -4.82 1 90.44 88 LYS A CA 1
ATOM 655 C C . LYS A 1 88 ? 15.945 21.578 -5.297 1 90.44 88 LYS A C 1
ATOM 657 O O . LYS A 1 88 ? 15.648 22.75 -5.559 1 90.44 88 LYS A O 1
ATOM 662 N N . LYS A 1 89 ? 15.023 20.641 -5.391 1 91.94 89 LYS A N 1
ATOM 663 C CA . LYS A 1 89 ? 13.727 20.969 -5.988 1 91.94 89 LYS A CA 1
ATOM 664 C C . LYS A 1 89 ? 12.617 20.938 -4.941 1 91.94 89 LYS A C 1
ATOM 666 O O . LYS A 1 89 ? 11.43 20.953 -5.285 1 91.94 89 LYS A O 1
ATOM 671 N N . GLY A 1 90 ? 12.969 20.812 -3.703 1 94.06 90 GLY A N 1
ATOM 672 C CA . GLY A 1 90 ? 11.977 20.844 -2.641 1 94.06 90 GLY A CA 1
ATOM 673 C C . GLY A 1 90 ? 11.336 19.5 -2.363 1 94.06 90 GLY A C 1
ATOM 674 O O . GLY A 1 90 ? 11.508 18.562 -3.139 1 94.06 90 GLY A O 1
ATOM 675 N N . VAL A 1 91 ? 10.539 19.469 -1.285 1 95.81 91 VAL A N 1
ATOM 676 C CA . VAL A 1 91 ? 10.031 18.203 -0.769 1 95.81 91 VAL A CA 1
ATOM 677 C C . VAL A 1 91 ? 8.891 17.719 -1.648 1 95.81 91 VAL A C 1
ATOM 679 O O . VAL A 1 91 ? 8.727 16.5 -1.842 1 95.81 91 VAL A O 1
ATOM 682 N N . ALA A 1 92 ? 8.062 18.625 -2.178 1 94.62 92 ALA A N 1
ATOM 683 C CA . ALA A 1 92 ? 6.953 18.219 -3.033 1 94.62 92 ALA A CA 1
ATOM 684 C C . ALA A 1 92 ? 7.453 17.484 -4.27 1 94.62 92 ALA A C 1
ATOM 686 O O . ALA A 1 92 ? 6.965 16.391 -4.594 1 94.62 92 ALA A O 1
ATOM 687 N N . SER A 1 93 ? 8.492 17.984 -4.898 1 93 93 SER A N 1
ATOM 688 C CA . SER A 1 93 ? 9.086 17.344 -6.07 1 93 93 SER A CA 1
ATOM 689 C C . SER A 1 93 ? 9.797 16.047 -5.688 1 93 93 SER A C 1
ATOM 691 O O . SER A 1 93 ? 9.742 15.062 -6.426 1 93 93 SER A O 1
ATOM 693 N N . PHE A 1 94 ? 10.469 16.125 -4.582 1 93.25 94 PHE A N 1
ATOM 694 C CA . PHE A 1 94 ? 11.172 14.945 -4.082 1 93.25 94 PHE A CA 1
ATOM 695 C C . PHE A 1 94 ? 10.219 13.773 -3.92 1 93.25 94 PHE A C 1
ATOM 697 O O . PHE A 1 94 ? 10.586 12.625 -4.188 1 93.25 94 PHE A O 1
ATOM 704 N N . ALA A 1 95 ? 8.984 14.047 -3.555 1 93.19 95 ALA A N 1
ATOM 705 C CA . ALA A 1 95 ? 7.969 13.031 -3.295 1 93.19 95 ALA A CA 1
ATOM 706 C C . ALA A 1 95 ? 7.078 12.828 -4.516 1 93.19 95 ALA A C 1
ATOM 708 O O . ALA A 1 95 ? 6.02 12.195 -4.422 1 93.19 95 ALA A O 1
ATOM 709 N N . ALA A 1 96 ? 7.359 13.398 -5.664 1 91.31 96 ALA A N 1
ATOM 710 C CA . ALA A 1 96 ? 6.621 13.297 -6.922 1 91.31 96 ALA A CA 1
ATOM 711 C C . ALA A 1 96 ? 5.23 13.914 -6.793 1 91.31 96 ALA A C 1
ATOM 713 O O . ALA A 1 96 ? 4.254 13.375 -7.316 1 91.31 96 ALA A O 1
ATOM 714 N N . LEU A 1 97 ? 5.191 15.008 -6.066 1 93.69 97 LEU A N 1
ATOM 715 C CA . LEU A 1 97 ? 3.947 15.742 -5.867 1 93.69 97 LEU A CA 1
ATOM 716 C C . LEU A 1 97 ? 4.113 17.203 -6.258 1 93.69 97 LEU A C 1
ATOM 718 O O . LEU A 1 97 ? 3.639 18.109 -5.551 1 93.69 97 LEU A O 1
ATOM 722 N N . GLN A 1 98 ? 4.859 17.562 -7.262 1 88.5 98 GLN A N 1
ATOM 723 C CA . GLN A 1 98 ? 5.266 18.891 -7.676 1 88.5 98 GLN A CA 1
ATOM 724 C C . GLN A 1 98 ? 4.051 19.781 -7.961 1 88.5 98 GLN A C 1
ATOM 726 O O . GLN A 1 98 ? 4.137 21 -7.895 1 88.5 98 GLN A O 1
ATOM 731 N N . GLY A 1 99 ? 2.883 19.391 -8.062 1 90.38 99 GLY A N 1
ATOM 732 C CA . GLY A 1 99 ? 1.709 20.219 -8.305 1 90.38 99 GLY A CA 1
ATOM 733 C C . GLY A 1 99 ? 0.987 20.609 -7.031 1 90.38 99 GLY A C 1
ATOM 734 O O . GLY A 1 99 ? 0.092 21.453 -7.059 1 90.38 99 GLY A O 1
ATOM 735 N N . HIS A 1 100 ? 1.5 20.219 -5.949 1 95.94 100 HIS A N 1
ATOM 736 C CA . HIS A 1 100 ? 0.84 20.453 -4.668 1 95.94 100 HIS A CA 1
ATOM 737 C C . HIS A 1 100 ? 1.581 21.516 -3.855 1 95.94 100 HIS A C 1
ATOM 739 O O . HIS A 1 100 ? 2.811 21.609 -3.92 1 95.94 100 HIS A O 1
ATOM 745 N N . SER A 1 101 ? 0.832 22.359 -3.158 1 97.25 101 SER A N 1
ATOM 746 C CA . SER A 1 101 ? 1.448 23.281 -2.197 1 97.25 101 SER A CA 1
ATOM 747 C C . SER A 1 101 ? 1.789 22.562 -0.897 1 97.25 101 SER A C 1
ATOM 749 O O . SER A 1 101 ? 1.235 21.5 -0.605 1 97.25 101 SER A O 1
ATOM 751 N N . VAL A 1 102 ? 2.742 23.188 -0.135 1 97.81 102 VAL A N 1
ATOM 752 C CA . VAL A 1 102 ? 3.27 22.484 1.031 1 97.81 102 VAL A CA 1
ATOM 753 C C . VAL A 1 102 ? 3.195 23.391 2.258 1 97.81 102 VAL A C 1
ATOM 755 O O . VAL A 1 102 ? 3.658 24.531 2.221 1 97.81 102 VAL A O 1
ATOM 758 N N . CYS A 1 103 ? 2.592 22.891 3.293 1 98.5 103 CYS A N 1
ATOM 759 C CA . CYS A 1 103 ? 2.709 23.406 4.648 1 98.5 103 CYS A CA 1
ATOM 760 C C . CYS A 1 103 ? 3.639 22.547 5.492 1 98.5 103 CYS A C 1
ATOM 762 O O . CYS A 1 103 ? 3.473 21.328 5.562 1 98.5 103 CYS A O 1
ATOM 764 N N . VAL A 1 104 ? 4.605 23.219 6.117 1 98.38 104 VAL A N 1
ATOM 765 C CA . VAL A 1 104 ? 5.512 22.453 6.969 1 98.38 104 VAL A CA 1
ATOM 766 C C . VAL A 1 104 ? 5.141 22.672 8.438 1 98.38 104 VAL A C 1
ATOM 768 O O . VAL A 1 104 ? 5.008 23.812 8.891 1 98.38 104 VAL A O 1
ATOM 771 N N . THR A 1 105 ? 4.914 21.609 9.125 1 98.06 105 THR A N 1
ATOM 772 C CA . THR A 1 105 ? 4.742 21.594 10.57 1 98.06 105 THR A CA 1
ATOM 773 C C . THR A 1 105 ? 5.977 21.016 11.258 1 98.06 105 THR A C 1
ATOM 775 O O . THR A 1 105 ? 6.832 20.422 10.602 1 98.06 105 THR A O 1
ATOM 778 N N . VAL A 1 106 ? 6.039 21.219 12.539 1 97 106 VAL A N 1
ATOM 779 C CA . VAL A 1 106 ? 7.219 20.75 13.266 1 97 106 VAL A CA 1
ATOM 780 C C . VAL A 1 106 ? 7.094 19.266 13.539 1 97 106 VAL A C 1
ATOM 782 O O . VAL A 1 106 ? 7.961 18.469 13.141 1 97 106 VAL A O 1
ATOM 785 N N . GLN A 1 107 ? 6.016 18.922 14.211 1 96.5 107 GLN A N 1
ATOM 786 C CA . GLN A 1 107 ? 5.77 17.547 14.656 1 96.5 107 GLN A CA 1
ATOM 787 C C . GLN A 1 107 ? 4.836 16.828 13.695 1 96.5 107 GLN A C 1
ATOM 789 O O . GLN A 1 107 ? 4.074 17.453 12.961 1 96.5 107 GLN A O 1
ATOM 794 N N . ASP A 1 108 ? 4.949 15.531 13.641 1 95.81 108 ASP A N 1
ATOM 795 C CA . ASP A 1 108 ? 3.938 14.672 13.023 1 95.81 108 ASP A CA 1
ATOM 796 C C . ASP A 1 108 ? 2.711 14.539 13.93 1 95.81 108 ASP A C 1
ATOM 798 O O . ASP A 1 108 ? 2.77 13.883 14.969 1 95.81 108 ASP A O 1
ATOM 802 N N . ALA A 1 109 ? 1.602 15.102 13.469 1 96.56 109 ALA A N 1
ATOM 803 C CA . ALA A 1 109 ? 0.401 15.141 14.305 1 96.56 109 ALA A CA 1
ATOM 804 C C . ALA A 1 109 ? -0.145 13.742 14.547 1 96.56 109 ALA A C 1
ATOM 806 O O . ALA A 1 109 ? -0.974 13.539 15.445 1 96.56 109 ALA A O 1
ATOM 807 N N . ALA A 1 110 ? 0.283 12.758 13.75 1 95.88 110 ALA A N 1
ATOM 808 C CA . ALA A 1 110 ? -0.239 11.398 13.875 1 95.88 110 ALA A CA 1
ATOM 809 C C . ALA A 1 110 ? 0.5 10.633 14.969 1 95.88 110 ALA A C 1
ATOM 811 O O . ALA A 1 110 ? 0.038 9.578 15.414 1 95.88 110 ALA A O 1
ATOM 812 N N . GLN A 1 111 ? 1.577 11.117 15.398 1 94.88 111 GLN A N 1
ATOM 813 C CA . GLN A 1 111 ? 2.396 10.445 16.406 1 94.88 111 GLN A CA 1
ATOM 814 C C . GLN A 1 111 ? 2.369 11.203 17.734 1 94.88 111 GLN A C 1
ATOM 816 O O . GLN A 1 111 ? 2.6 12.414 17.766 1 94.88 111 GLN A O 1
ATOM 821 N N . ALA A 1 112 ? 2.158 10.445 18.734 1 94.06 112 ALA A N 1
ATOM 822 C CA . ALA A 1 112 ? 2.176 11.055 20.062 1 94.06 112 ALA A CA 1
ATOM 823 C C . ALA A 1 112 ? 3.543 11.664 20.359 1 94.06 112 ALA A C 1
ATOM 825 O O . ALA A 1 112 ? 4.574 11.055 20.062 1 94.06 112 ALA A O 1
ATOM 826 N N . THR A 1 113 ? 3.479 12.836 20.875 1 93.88 113 THR A N 1
ATOM 827 C CA . THR A 1 113 ? 4.707 13.508 21.281 1 93.88 113 THR A CA 1
ATOM 828 C C . THR A 1 113 ? 4.91 13.383 22.797 1 93.88 113 THR A C 1
ATOM 830 O O . THR A 1 113 ? 4.207 14.031 23.578 1 93.88 113 THR A O 1
ATOM 833 N N . PRO A 1 114 ? 5.926 12.602 23.203 1 93.56 114 PRO A N 1
ATOM 834 C CA . PRO A 1 114 ? 6.195 12.508 24.641 1 93.56 114 PRO A CA 1
ATOM 835 C C . PRO A 1 114 ? 6.516 13.859 25.281 1 93.56 114 PRO A C 1
ATOM 837 O O . PRO A 1 114 ? 7.234 14.664 24.688 1 93.56 114 PRO A O 1
ATOM 840 N N . SER A 1 115 ? 5.992 14.086 26.469 1 93.75 115 SER A N 1
ATOM 841 C CA . SER A 1 115 ? 6.18 15.352 27.172 1 93.75 115 SER A CA 1
ATOM 842 C C . SER A 1 115 ? 7.441 15.328 28.031 1 93.75 115 SER A C 1
ATOM 844 O O . SER A 1 115 ? 7.836 14.273 28.531 1 93.75 115 SER A O 1
ATOM 846 N N . GLY A 1 116 ? 8.039 16.484 28.156 1 92.56 116 GLY A N 1
ATOM 847 C CA . GLY A 1 116 ? 9.109 16.641 29.125 1 92.56 116 GLY A CA 1
ATOM 848 C C . GLY A 1 116 ? 10.492 16.516 28.516 1 92.56 116 GLY A C 1
ATOM 849 O O . GLY A 1 116 ? 11.492 16.469 29.219 1 92.56 116 GLY A O 1
ATOM 850 N N . TYR A 1 117 ? 10.523 16.516 27.203 1 93.31 117 TYR A N 1
ATOM 851 C CA . TYR A 1 117 ? 11.812 16.25 26.578 1 93.31 117 TYR A CA 1
ATOM 852 C C . TYR A 1 117 ? 12.367 17.5 25.906 1 93.31 117 TYR A C 1
ATOM 854 O O . TYR A 1 117 ? 13.422 17.453 25.266 1 93.31 117 TYR A O 1
ATOM 862 N N . ASN A 1 118 ? 11.641 18.609 26.016 1 92.75 118 ASN A N 1
ATOM 863 C CA . ASN A 1 118 ? 12.125 19.875 25.484 1 92.75 118 ASN A CA 1
ATOM 864 C C . ASN A 1 118 ? 13.016 20.594 26.484 1 92.75 118 ASN A C 1
ATOM 866 O O . ASN A 1 118 ? 12.727 20.609 27.688 1 92.75 118 ASN A O 1
ATOM 870 N N . ASP A 1 119 ? 14.172 21.047 26.016 1 83.19 119 ASP A N 1
ATOM 871 C CA . ASP A 1 119 ? 15.055 21.812 26.891 1 83.19 119 ASP A CA 1
ATOM 872 C C . ASP A 1 119 ? 15.734 22.938 26.125 1 83.19 119 ASP A C 1
ATOM 874 O O . ASP A 1 119 ? 15.289 23.312 25.031 1 83.19 119 ASP A O 1
ATOM 878 N N . LYS A 1 120 ? 16.688 23.562 26.797 1 82.38 120 LYS A N 1
ATOM 879 C CA . LYS A 1 120 ? 17.344 24.75 26.219 1 82.38 120 LYS A CA 1
ATOM 880 C C . LYS A 1 120 ? 18.047 24.391 24.906 1 82.38 120 LYS A C 1
ATOM 882 O O . LYS A 1 120 ? 18.344 25.281 24.109 1 82.38 120 LYS A O 1
ATOM 887 N N . GLN A 1 121 ? 18.172 23.094 24.719 1 86.19 121 GLN A N 1
ATOM 888 C CA . GLN A 1 121 ? 18.891 22.656 23.531 1 86.19 121 GLN A CA 1
ATOM 889 C C . GLN A 1 121 ? 17.969 22.641 22.312 1 86.19 121 GLN A C 1
ATOM 891 O O . GLN A 1 121 ? 18.438 22.656 21.172 1 86.19 121 GLN A O 1
ATOM 896 N N . GLY A 1 122 ? 16.719 22.562 22.625 1 94.62 122 GLY A N 1
ATOM 897 C CA . GLY A 1 122 ? 15.828 22.578 21.469 1 94.62 122 GLY A CA 1
ATOM 898 C C . GLY A 1 122 ? 14.57 21.766 21.672 1 94.62 122 GLY A C 1
ATOM 899 O O . GLY A 1 122 ? 14.203 21.438 22.797 1 94.62 122 GLY A O 1
ATOM 900 N N . ILE A 1 123 ? 13.828 21.578 20.578 1 96.94 123 ILE A N 1
ATOM 901 C CA . ILE A 1 123 ? 12.57 20.844 20.578 1 96.94 123 ILE A CA 1
ATOM 902 C C . ILE A 1 123 ? 12.812 19.406 20.125 1 96.94 123 ILE A C 1
ATOM 904 O O . ILE A 1 123 ? 13.414 19.172 19.078 1 96.94 123 ILE A O 1
ATOM 908 N N . SER A 1 124 ? 12.266 18.516 20.906 1 96.25 124 SER A N 1
ATOM 909 C CA . SER A 1 124 ? 12.477 17.109 20.625 1 96.25 124 SER A CA 1
ATOM 910 C C . SER A 1 124 ? 11.461 16.578 19.625 1 96.25 124 SER A C 1
ATOM 912 O O . SER A 1 124 ? 10.289 16.953 19.672 1 96.25 124 SER A O 1
ATOM 914 N N . THR A 1 125 ? 11.938 15.805 18.688 1 94.88 125 THR A N 1
ATOM 915 C CA . THR A 1 125 ? 11.109 15.078 17.734 1 94.88 125 THR A CA 1
ATOM 916 C C . THR A 1 125 ? 11.492 13.602 17.703 1 94.88 125 THR A C 1
ATOM 918 O O . THR A 1 125 ? 12.648 13.25 17.953 1 94.88 125 THR A O 1
ATOM 921 N N . TRP A 1 126 ? 10.562 12.789 17.453 1 92 126 TRP A N 1
ATOM 922 C CA . TRP A 1 126 ? 10.797 11.344 17.438 1 92 126 TRP A CA 1
ATOM 923 C C . TRP A 1 126 ? 10.648 10.781 16.031 1 92 126 TRP A C 1
ATOM 925 O O . TRP A 1 126 ? 9.539 10.672 15.508 1 92 126 TRP A O 1
ATOM 935 N N . THR A 1 127 ? 11.75 10.352 15.484 1 88.69 127 THR A N 1
ATOM 936 C CA . THR A 1 127 ? 11.789 9.781 14.141 1 88.69 127 THR A CA 1
ATOM 937 C C . THR A 1 127 ? 11.977 8.266 14.211 1 88.69 127 THR A C 1
ATOM 939 O O . THR A 1 127 ? 12.164 7.703 15.289 1 88.69 127 THR A O 1
ATOM 942 N N . HIS A 1 128 ? 11.906 7.598 13.07 1 81 128 HIS A N 1
ATOM 943 C CA . HIS A 1 128 ? 12.18 6.168 13.016 1 81 128 HIS A CA 1
ATOM 944 C C . HIS A 1 128 ? 13.633 5.867 13.359 1 81 128 HIS A C 1
ATOM 946 O O . HIS A 1 128 ? 13.953 4.777 13.836 1 81 128 HIS A O 1
ATOM 952 N N . GLY A 1 129 ? 14.492 6.797 13.18 1 80.25 129 GLY A N 1
ATOM 953 C CA . GLY A 1 129 ? 15.898 6.66 13.516 1 80.25 129 GLY A CA 1
ATOM 954 C C . GLY A 1 129 ? 16.219 7.117 14.922 1 80.25 129 GLY A C 1
ATOM 955 O O . GLY A 1 129 ? 17.391 7.305 15.273 1 80.25 129 GLY A O 1
ATOM 956 N N . GLY A 1 130 ? 15.133 7.371 15.672 1 88.12 130 GLY A N 1
ATOM 957 C CA . GLY A 1 130 ? 15.344 7.793 17.047 1 88.12 130 GLY A CA 1
ATOM 958 C C . GLY A 1 130 ? 14.984 9.25 17.281 1 88.12 130 GLY A C 1
ATOM 959 O O . GLY A 1 130 ? 14.453 9.914 16.391 1 88.12 130 GLY A O 1
ATOM 960 N N . ARG A 1 131 ? 15.266 9.664 18.547 1 93.12 131 ARG A N 1
ATOM 961 C CA . ARG A 1 131 ? 14.938 11.023 18.969 1 93.12 131 ARG A CA 1
ATOM 962 C C . ARG A 1 131 ? 15.914 12.031 18.375 1 93.12 131 ARG A C 1
ATOM 964 O O . ARG A 1 131 ? 17.125 11.812 18.391 1 93.12 131 ARG A O 1
ATOM 971 N N . GLN A 1 132 ? 15.383 13.086 17.812 1 93.88 132 GLN A N 1
ATOM 972 C CA . GLN A 1 132 ? 16.156 14.203 17.297 1 93.88 132 GLN A CA 1
ATOM 973 C C . GLN A 1 132 ? 15.758 15.516 17.969 1 93.88 132 GLN A C 1
ATOM 975 O O . GLN A 1 132 ? 14.586 15.719 18.297 1 93.88 132 GLN A O 1
ATOM 980 N N . VAL A 1 133 ? 16.734 16.406 18.156 1 96.06 133 VAL A N 1
ATOM 981 C CA . VAL A 1 133 ? 16.469 17.719 18.734 1 96.06 133 VAL A CA 1
ATOM 982 C C . VAL A 1 133 ? 16.625 18.797 17.672 1 96.06 133 VAL A C 1
ATOM 984 O O . VAL A 1 133 ? 17.641 18.844 16.969 1 96.06 133 VAL A O 1
ATOM 987 N N . LEU A 1 134 ? 15.633 19.641 17.578 1 97 134 LEU A N 1
ATOM 988 C CA . LEU A 1 134 ? 15.648 20.75 16.609 1 97 134 LEU A CA 1
ATOM 989 C C . LEU A 1 134 ? 15.898 22.078 17.328 1 97 134 LEU A C 1
ATOM 991 O O . LEU A 1 134 ? 15.18 22.422 18.266 1 97 134 LEU A O 1
ATOM 995 N N . THR A 1 135 ? 16.891 22.781 16.891 1 97.38 135 THR A N 1
ATOM 996 C CA . THR A 1 135 ? 17.094 24.188 17.234 1 97.38 135 THR A CA 1
ATOM 997 C C . THR A 1 135 ? 16.516 25.094 16.156 1 97.38 135 THR A C 1
ATOM 999 O O . THR A 1 135 ? 16.156 24.625 15.07 1 97.38 135 THR A O 1
ATOM 1002 N N . PRO A 1 136 ? 16.344 26.359 16.516 1 97.25 136 PRO A N 1
ATOM 1003 C CA . PRO A 1 136 ? 15.875 27.266 15.461 1 97.25 136 PRO A CA 1
ATOM 1004 C C . PRO A 1 136 ? 16.703 27.172 14.188 1 97.25 136 PRO A C 1
ATOM 1006 O O . PRO A 1 136 ? 16.156 27.109 13.086 1 97.25 136 PRO A O 1
ATOM 1009 N N . GLN A 1 137 ? 18 27.016 14.312 1 97.19 137 GLN A N 1
ATOM 1010 C CA . GLN A 1 137 ? 18.891 26.938 13.164 1 97.19 137 GLN A CA 1
ATOM 1011 C C . GLN A 1 137 ? 18.641 25.672 12.359 1 97.19 137 GLN A C 1
ATOM 1013 O O . GLN A 1 137 ? 18.469 25.719 11.141 1 97.19 137 GLN A O 1
ATOM 1018 N N . THR A 1 138 ? 18.688 24.578 13.047 1 96.88 138 THR A N 1
ATOM 1019 C CA . THR A 1 138 ? 18.531 23.312 12.344 1 96.88 138 THR A CA 1
ATOM 1020 C C . THR A 1 138 ? 17.125 23.188 11.766 1 96.88 138 THR A C 1
ATOM 1022 O O . THR A 1 138 ? 16.953 22.625 10.68 1 96.88 138 THR A O 1
ATOM 1025 N N . TYR A 1 139 ? 16.156 23.703 12.492 1 97.69 139 TYR A N 1
ATOM 1026 C CA . TYR A 1 139 ? 14.789 23.672 11.992 1 97.69 139 TYR A CA 1
ATOM 1027 C C . TYR A 1 139 ? 14.664 24.5 10.719 1 97.69 139 TYR A C 1
ATOM 1029 O O . TYR A 1 139 ? 14.07 24.062 9.742 1 97.69 139 TYR A O 1
ATOM 1037 N N . MET A 1 140 ? 15.227 25.672 10.75 1 97.62 140 MET A N 1
ATOM 1038 C CA . MET A 1 140 ? 15.109 26.547 9.586 1 97.62 140 MET A CA 1
ATOM 1039 C C . MET A 1 140 ? 15.883 25.969 8.398 1 97.62 140 MET A C 1
ATOM 1041 O O . MET A 1 140 ? 15.484 26.172 7.25 1 97.62 140 MET A O 1
ATOM 1045 N N . ASN A 1 141 ? 16.938 25.203 8.664 1 97.19 141 ASN A N 1
ATOM 1046 C CA . ASN A 1 141 ? 17.625 24.484 7.59 1 97.19 141 ASN A CA 1
ATOM 1047 C C . ASN A 1 141 ? 16.688 23.484 6.914 1 97.19 141 ASN A C 1
ATOM 1049 O O . ASN A 1 141 ? 16.672 23.375 5.684 1 97.19 141 ASN A O 1
ATOM 1053 N N . VAL A 1 142 ? 15.969 22.781 7.73 1 97.31 142 VAL A N 1
ATOM 1054 C CA . VAL A 1 142 ? 15.023 21.797 7.215 1 97.31 142 VAL A CA 1
ATOM 1055 C C . VAL A 1 142 ? 13.945 22.5 6.398 1 97.31 142 VAL A C 1
ATOM 1057 O O . VAL A 1 142 ? 13.625 22.094 5.281 1 97.31 142 VAL A O 1
ATOM 1060 N N . VAL A 1 143 ? 13.422 23.578 6.934 1 98 143 VAL A N 1
ATOM 1061 C CA . VAL A 1 143 ? 12.359 24.328 6.277 1 98 143 VAL A CA 1
ATOM 1062 C C . VAL A 1 143 ? 12.852 24.859 4.934 1 98 143 VAL A C 1
ATOM 1064 O O . VAL A 1 143 ? 12.148 24.766 3.924 1 98 143 VAL A O 1
ATOM 1067 N N . GLU A 1 144 ? 14.023 25.359 4.898 1 97.19 144 GLU A N 1
ATOM 1068 C CA . GLU A 1 144 ? 14.594 25.922 3.68 1 97.19 144 GLU A CA 1
ATOM 1069 C C . GLU A 1 144 ? 14.656 24.875 2.566 1 97.19 144 GLU A C 1
ATOM 1071 O O . GLU A 1 144 ? 14.234 25.141 1.44 1 97.19 144 GLU A O 1
ATOM 1076 N N . VAL A 1 145 ? 15.172 23.75 2.91 1 96.12 145 VAL A N 1
ATOM 1077 C CA . VAL A 1 145 ? 15.391 22.75 1.868 1 96.12 145 VAL A CA 1
ATOM 1078 C C . VAL A 1 145 ? 14.055 22.141 1.435 1 96.12 145 VAL A C 1
ATOM 1080 O O . VAL A 1 145 ? 13.93 21.641 0.318 1 96.12 145 VAL A O 1
ATOM 1083 N N . MET A 1 146 ? 13.062 22.188 2.242 1 97.12 146 MET A N 1
ATOM 1084 C CA . MET A 1 146 ? 11.742 21.641 1.909 1 97.12 146 MET A CA 1
ATOM 1085 C C . MET A 1 146 ? 10.984 22.578 0.98 1 97.12 146 MET A C 1
ATOM 1087 O O . MET A 1 146 ? 10.086 22.156 0.254 1 97.12 146 MET A O 1
ATOM 1091 N N . GLN A 1 147 ? 11.273 23.891 1.04 1 96.12 147 GLN A N 1
ATOM 1092 C CA . GLN A 1 147 ? 10.711 24.922 0.175 1 96.12 147 GLN A CA 1
ATOM 1093 C C . GLN A 1 147 ? 9.188 24.953 0.28 1 96.12 147 GLN A C 1
ATOM 1095 O O . GLN A 1 147 ? 8.492 24.797 -0.722 1 96.12 147 GLN A O 1
ATOM 1100 N N . PRO A 1 148 ? 8.703 25.297 1.482 1 97.44 148 PRO A N 1
ATOM 1101 C CA . PRO A 1 148 ? 7.254 25.297 1.7 1 97.44 148 PRO A CA 1
ATOM 1102 C C . PRO A 1 148 ? 6.574 26.547 1.17 1 97.44 148 PRO A C 1
ATOM 1104 O O . PRO A 1 148 ? 7.246 27.531 0.856 1 97.44 148 PRO A O 1
ATOM 1107 N N . ASP A 1 149 ? 5.25 26.469 0.961 1 97.56 149 ASP A N 1
ATOM 1108 C CA . ASP A 1 149 ? 4.434 27.656 0.725 1 97.56 149 ASP A CA 1
ATOM 1109 C C . ASP A 1 149 ? 4.215 28.438 2.018 1 97.56 149 ASP A C 1
ATOM 1111 O O . ASP A 1 149 ? 4.211 29.672 2.012 1 97.56 149 ASP A O 1
ATOM 1115 N N . TRP A 1 150 ? 4.031 27.75 3.094 1 97.69 150 TRP A N 1
ATOM 1116 C CA . TRP A 1 150 ? 4.023 28.344 4.43 1 97.69 150 TRP A CA 1
ATOM 1117 C C . TRP A 1 150 ? 4.445 27.312 5.477 1 97.69 150 TRP A C 1
ATOM 1119 O O . TRP A 1 150 ? 4.543 26.125 5.188 1 97.69 150 TRP A O 1
ATOM 1129 N N . TYR A 1 151 ? 4.816 27.75 6.625 1 97.88 151 TYR A N 1
ATOM 1130 C CA . TYR A 1 151 ? 5.273 26.844 7.664 1 97.88 151 TYR A CA 1
ATOM 1131 C C . TYR A 1 151 ? 4.992 27.406 9.047 1 97.88 151 TYR A C 1
ATOM 1133 O O . TYR A 1 151 ? 4.762 28.609 9.195 1 97.88 151 TYR A O 1
ATOM 1141 N N . GLU A 1 152 ? 4.945 26.562 10.023 1 97.44 152 GLU A N 1
ATOM 1142 C CA . GLU A 1 152 ? 4.84 26.922 11.43 1 97.44 152 GLU A CA 1
ATOM 1143 C C . GLU A 1 152 ? 6.211 27.219 12.031 1 97.44 152 GLU A C 1
ATOM 1145 O O . GLU A 1 152 ? 7.176 26.5 11.766 1 97.44 152 GLU A O 1
ATOM 1150 N N . VAL A 1 153 ? 6.238 28.219 12.812 1 96.5 153 VAL A N 1
ATOM 1151 C CA . VAL A 1 153 ? 7.488 28.547 13.484 1 96.5 153 VAL A CA 1
ATOM 1152 C C . VAL A 1 153 ? 7.758 27.531 14.602 1 96.5 153 VAL A C 1
ATOM 1154 O O . VAL A 1 153 ? 6.828 27.062 15.266 1 96.5 153 VAL A O 1
ATOM 1157 N N . LEU A 1 154 ? 9.047 27.234 14.766 1 97.69 154 LEU A N 1
ATOM 1158 C CA . LEU A 1 154 ? 9.445 26.359 15.867 1 97.69 154 LEU A CA 1
ATOM 1159 C C . LEU A 1 154 ? 9.023 26.953 17.203 1 97.69 154 LEU A C 1
ATOM 1161 O O . LEU A 1 154 ? 9.203 28.141 17.453 1 97.69 154 LEU A O 1
ATOM 1165 N N . CYS A 1 155 ? 8.422 26.109 18.078 1 97.12 155 CYS A N 1
ATOM 1166 C CA . CYS A 1 155 ? 7.984 26.562 19.391 1 97.12 155 CYS A CA 1
ATOM 1167 C C . CYS A 1 155 ? 7.922 25.391 20.375 1 97.12 155 CYS A C 1
ATOM 1169 O O . CYS A 1 155 ? 8.031 24.234 19.969 1 97.12 155 CYS A O 1
ATOM 1171 N N . ASP A 1 156 ? 7.883 25.719 21.578 1 97.19 156 ASP A N 1
ATOM 1172 C CA . ASP A 1 156 ? 7.637 24.734 22.609 1 97.19 156 ASP A CA 1
ATOM 1173 C C . ASP A 1 156 ? 6.141 24.609 22.906 1 97.19 156 ASP A C 1
ATOM 1175 O O . ASP A 1 156 ? 5.621 25.281 23.797 1 97.19 156 ASP A O 1
ATOM 1179 N N . ALA A 1 157 ? 5.531 23.688 22.234 1 95.62 157 ALA A N 1
ATOM 1180 C CA . ALA A 1 157 ? 4.094 23.5 22.391 1 95.62 157 ALA A CA 1
ATOM 1181 C C . ALA A 1 157 ? 3.785 22.375 23.375 1 95.62 157 ALA A C 1
ATOM 1183 O O . ALA A 1 157 ? 2.635 21.953 23.5 1 95.62 157 ALA A O 1
ATOM 1184 N N . ASP A 1 158 ? 4.859 21.875 24.078 1 94.56 158 ASP A N 1
ATOM 1185 C CA . ASP A 1 158 ? 4.684 20.797 25.047 1 94.56 158 ASP A CA 1
ATOM 1186 C C . ASP A 1 158 ? 4.059 21.312 26.328 1 94.56 158 ASP A C 1
ATOM 1188 O O . ASP A 1 158 ? 4.742 21.469 27.344 1 94.56 158 ASP A O 1
ATOM 1192 N N . THR A 1 159 ? 2.812 21.531 26.328 1 94.81 159 THR A N 1
ATOM 1193 C CA . THR A 1 159 ? 2.033 22.016 27.469 1 94.81 159 THR A CA 1
ATOM 1194 C C . THR A 1 159 ? 0.773 21.172 27.656 1 94.81 159 THR A C 1
ATOM 1196 O O . THR A 1 159 ? -0.34 21.656 27.438 1 94.81 159 THR A O 1
ATOM 1199 N N . PRO A 1 160 ? 0.925 19.969 28.125 1 91.38 160 PRO A N 1
ATOM 1200 C CA . PRO A 1 160 ? -0.243 19.109 28.359 1 91.38 160 PRO A CA 1
ATOM 1201 C C . PRO A 1 160 ? -1.241 19.734 29.328 1 91.38 160 PRO A C 1
ATOM 1203 O O . PRO A 1 160 ? -0.934 20.734 29.984 1 91.38 160 PRO A O 1
ATOM 1206 N N . PRO A 1 161 ? -2.441 19.188 29.375 1 89.81 161 PRO A N 1
ATOM 1207 C CA . PRO A 1 161 ? -3.508 19.781 30.188 1 89.81 161 PRO A CA 1
ATOM 1208 C C . PRO A 1 161 ? -3.102 20 31.641 1 89.81 161 PRO A C 1
ATOM 1210 O O . PRO A 1 161 ? -3.582 20.938 32.281 1 89.81 161 PRO A O 1
ATOM 1213 N N . ASP A 1 162 ? -2.217 19.172 32.125 1 91.06 162 ASP A N 1
ATOM 1214 C CA . ASP A 1 162 ? -1.833 19.25 33.531 1 91.06 162 ASP A CA 1
ATOM 1215 C C . ASP A 1 162 ? -0.523 20.016 33.688 1 91.06 162 ASP A C 1
ATOM 1217 O O . ASP A 1 162 ? 0.115 19.938 34.75 1 91.06 162 ASP A O 1
ATOM 1221 N N . ALA A 1 163 ? -0.156 20.75 32.719 1 94.25 163 ALA A N 1
ATOM 1222 C CA . ALA A 1 163 ? 1.091 21.516 32.781 1 94.25 163 ALA A CA 1
ATOM 1223 C C . ALA A 1 163 ? 1.041 22.531 33.938 1 94.25 163 ALA A C 1
ATOM 1225 O O . ALA A 1 163 ? 0.018 23.188 34.125 1 94.25 163 ALA A O 1
ATOM 1226 N N . SER A 1 164 ? 2.139 22.688 34.656 1 95 164 SER A N 1
ATOM 1227 C CA . SER A 1 164 ? 2.252 23.656 35.75 1 95 164 SER A CA 1
ATOM 1228 C C . SER A 1 164 ? 2.432 25.062 35.219 1 95 164 SER A C 1
ATOM 1230 O O . SER A 1 164 ? 2.752 25.266 34.031 1 95 164 SER A O 1
ATOM 1232 N N . LYS A 1 165 ? 2.221 26.047 36.125 1 95.19 165 LYS A N 1
ATOM 1233 C CA . LYS A 1 165 ? 2.471 27.438 35.781 1 95.19 165 LYS A CA 1
ATOM 1234 C C . LYS A 1 165 ? 3.922 27.656 35.344 1 95.19 165 LYS A C 1
ATOM 1236 O O . LYS A 1 165 ? 4.203 28.422 34.438 1 95.19 165 LYS A O 1
ATOM 1241 N N . LYS A 1 166 ? 4.746 26.984 36.062 1 95.5 166 LYS A N 1
ATOM 1242 C CA . LYS A 1 166 ? 6.168 27.062 35.75 1 95.5 166 LYS A CA 1
ATOM 1243 C C . LYS A 1 166 ? 6.445 26.531 34.344 1 95.5 166 LYS A C 1
ATOM 1245 O O . LYS A 1 166 ? 7.211 27.125 33.562 1 95.5 166 LYS A O 1
ATOM 1250 N N . ARG A 1 167 ? 5.887 25.453 34.062 1 95.25 167 ARG A N 1
ATOM 1251 C CA . ARG A 1 167 ? 6.059 24.844 32.75 1 95.25 167 ARG A CA 1
ATOM 1252 C C . ARG A 1 167 ? 5.512 25.75 31.641 1 95.25 167 ARG A C 1
ATOM 1254 O O . ARG A 1 167 ? 6.133 25.906 30.594 1 95.25 167 ARG A O 1
ATOM 1261 N N . LEU A 1 168 ? 4.367 26.344 31.844 1 96.88 168 LEU A N 1
ATOM 1262 C CA . LEU A 1 168 ? 3.756 27.266 30.891 1 96.88 168 LEU A CA 1
ATOM 1263 C C . LEU A 1 168 ? 4.656 28.484 30.656 1 96.88 168 LEU A C 1
ATOM 1265 O O . LEU A 1 168 ? 4.816 28.922 29.516 1 96.88 168 LEU A O 1
ATOM 1269 N N . SER A 1 169 ? 5.223 28.953 31.719 1 95.88 169 SER A N 1
ATOM 1270 C CA . SER A 1 169 ? 6.113 30.094 31.609 1 95.88 169 SER A CA 1
ATOM 1271 C C . SER A 1 169 ? 7.367 29.75 30.828 1 95.88 169 SER A C 1
ATOM 1273 O O . SER A 1 169 ? 7.82 30.547 30 1 95.88 169 SER A O 1
ATOM 1275 N N . LYS A 1 170 ? 7.891 28.641 31.109 1 95.19 170 LYS A N 1
ATOM 1276 C CA . LYS A 1 170 ? 9.07 28.188 30.375 1 95.19 170 LYS A CA 1
ATOM 1277 C C . LYS A 1 170 ? 8.758 28.016 28.891 1 95.19 170 LYS A C 1
ATOM 1279 O O . LYS A 1 170 ? 9.562 28.391 28.031 1 95.19 170 LYS A O 1
ATOM 1284 N N . SER A 1 171 ? 7.664 27.422 28.594 1 96.31 171 SER A N 1
ATOM 1285 C CA . SER A 1 171 ? 7.211 27.234 27.219 1 96.31 171 SER A CA 1
ATOM 1286 C C . SER A 1 171 ? 7.117 28.578 26.5 1 96.31 171 SER A C 1
ATOM 1288 O O . SER A 1 171 ? 7.586 28.719 25.359 1 96.31 171 SER A O 1
ATOM 1290 N N . ALA A 1 172 ? 6.52 29.547 27.156 1 96.19 172 ALA A N 1
ATOM 1291 C CA . ALA A 1 172 ? 6.344 30.875 26.562 1 96.19 172 ALA A CA 1
ATOM 1292 C C . ALA A 1 172 ? 7.691 31.547 26.312 1 96.19 172 ALA A C 1
ATOM 1294 O O . ALA A 1 172 ? 7.926 32.094 25.234 1 96.19 172 ALA A O 1
ATOM 1295 N N . ALA A 1 173 ? 8.531 31.484 27.281 1 95.69 173 ALA A N 1
ATOM 1296 C CA . ALA A 1 173 ? 9.836 32.125 27.188 1 95.69 173 ALA A CA 1
ATOM 1297 C C . ALA A 1 173 ? 10.664 31.531 26.047 1 95.69 173 ALA A C 1
ATOM 1299 O O . ALA A 1 173 ? 11.242 32.25 25.234 1 95.69 173 ALA A O 1
ATOM 1300 N N . MET A 1 174 ? 10.734 30.281 26.031 1 96.25 174 MET A N 1
ATOM 1301 C CA . MET A 1 174 ? 11.484 29.578 25 1 96.25 174 MET A CA 1
ATOM 1302 C C . MET A 1 174 ? 10.898 29.875 23.609 1 96.25 174 MET A C 1
ATOM 1304 O O . MET A 1 174 ? 11.641 30.109 22.656 1 96.25 174 MET A O 1
ATOM 1308 N N . SER A 1 175 ? 9.617 29.859 23.516 1 96.62 175 SER A N 1
ATOM 1309 C CA . SER A 1 175 ? 8.945 30.062 22.234 1 96.62 175 SER A CA 1
ATOM 1310 C C . SER A 1 175 ? 9.164 31.484 21.719 1 96.62 175 SER A C 1
ATOM 1312 O O . SER A 1 175 ? 9.281 31.703 20.516 1 96.62 175 SER A O 1
ATOM 1314 N N . LYS A 1 176 ? 9.188 32.469 22.609 1 94.81 176 LYS A N 1
ATOM 1315 C CA . LYS A 1 176 ? 9.484 33.844 22.203 1 94.81 176 LYS A CA 1
ATOM 1316 C C . LYS A 1 176 ? 10.883 33.969 21.609 1 94.81 176 LYS A C 1
ATOM 1318 O O . LYS A 1 176 ? 11.078 34.625 20.594 1 94.81 176 LYS A O 1
ATOM 1323 N N . SER A 1 177 ? 11.766 33.281 22.266 1 94.94 177 SER A N 1
ATOM 1324 C CA . SER A 1 177 ? 13.141 33.281 21.781 1 94.94 177 SER A CA 1
ATOM 1325 C C . SER A 1 177 ? 13.227 32.594 20.406 1 94.94 177 SER A C 1
ATOM 1327 O O . SER A 1 177 ? 13.883 33.125 19.5 1 94.94 177 SER A O 1
ATOM 1329 N N . TYR A 1 178 ? 12.617 31.5 20.281 1 96.31 178 TYR A N 1
ATOM 1330 C CA . TYR A 1 178 ? 12.648 30.75 19.031 1 96.31 178 TYR A CA 1
ATOM 1331 C C . TYR A 1 178 ? 11.977 31.531 17.906 1 96.31 178 TYR A C 1
ATOM 1333 O O . TYR A 1 178 ? 12.445 31.516 16.766 1 96.31 178 TYR A O 1
ATOM 1341 N N . LEU A 1 179 ? 10.875 32.156 18.219 1 94.88 179 LEU A N 1
ATOM 1342 C CA . LEU A 1 179 ? 10.18 33 17.234 1 94.88 179 LEU A CA 1
ATOM 1343 C C . LEU A 1 179 ? 11.102 34.062 16.688 1 94.88 179 LEU A C 1
ATOM 1345 O O . LEU A 1 179 ? 11.195 34.25 15.469 1 94.88 179 LEU A O 1
ATOM 1349 N N . THR A 1 180 ? 11.773 34.75 17.547 1 92.62 180 THR A N 1
ATOM 1350 C CA . THR A 1 180 ? 12.688 35.812 17.156 1 92.62 180 THR A CA 1
ATOM 1351 C C . THR A 1 180 ? 13.805 35.281 16.266 1 92.62 180 THR A C 1
ATOM 1353 O O . THR A 1 180 ? 14.125 35.844 15.227 1 92.62 180 THR A O 1
ATOM 1356 N N . GLN A 1 181 ? 14.344 34.188 16.656 1 94.69 181 GLN A N 1
ATOM 1357 C CA . GLN A 1 181 ? 15.438 33.594 15.922 1 94.69 181 GLN A CA 1
ATOM 1358 C C . GLN A 1 181 ? 14.977 33.125 14.547 1 94.69 181 GLN A C 1
ATOM 1360 O O . GLN A 1 181 ? 15.648 33.344 13.539 1 94.69 181 GLN A O 1
ATOM 1365 N N . CYS A 1 182 ? 13.883 32.438 14.516 1 95.25 182 CYS A N 1
ATOM 1366 C CA . CYS A 1 182 ? 13.352 31.922 13.258 1 95.25 182 CYS A CA 1
ATOM 1367 C C . CYS A 1 182 ? 13.016 33.062 12.297 1 95.25 182 CYS A C 1
ATOM 1369 O O . CYS A 1 182 ? 13.25 32.938 11.094 1 95.25 182 CYS A O 1
ATOM 1371 N N . LEU A 1 183 ? 12.445 34.125 12.797 1 92.69 183 LEU A N 1
ATOM 1372 C CA . LEU A 1 183 ? 12.094 35.25 11.953 1 92.69 183 LEU A CA 1
ATOM 1373 C C . LEU A 1 183 ? 13.344 35.906 11.359 1 92.69 183 LEU A C 1
ATOM 1375 O O . LEU A 1 183 ? 13.344 36.312 10.203 1 92.69 183 LEU A O 1
ATOM 1379 N N . LYS A 1 184 ? 14.344 36 12.141 1 92.88 184 LYS A N 1
ATOM 1380 C CA . LYS A 1 184 ? 15.609 36.531 11.641 1 92.88 184 LYS A CA 1
ATOM 1381 C C . LYS A 1 184 ? 16.172 35.656 10.523 1 92.88 184 LYS A C 1
ATOM 1383 O O . LYS A 1 184 ? 16.578 36.156 9.477 1 92.88 184 LYS A O 1
ATOM 1388 N N . LEU A 1 185 ? 16.172 34.406 10.781 1 95.12 185 LEU A N 1
ATOM 1389 C CA . LEU A 1 185 ? 16.688 33.469 9.797 1 95.12 185 LEU A CA 1
ATOM 1390 C C . LEU A 1 185 ? 15.852 33.5 8.523 1 95.12 185 LEU A C 1
ATOM 1392 O O . LEU A 1 185 ? 16.391 33.375 7.418 1 95.12 185 LEU A O 1
ATOM 1396 N N . HIS A 1 186 ? 14.531 33.625 8.641 1 94.75 186 HIS A N 1
ATOM 1397 C CA . HIS A 1 186 ? 13.633 33.719 7.504 1 94.75 186 HIS A CA 1
ATOM 1398 C C . HIS A 1 186 ? 13.977 34.938 6.648 1 94.75 186 HIS A C 1
ATOM 1400 O O . HIS A 1 186 ? 14.039 34.844 5.422 1 94.75 186 HIS A O 1
ATOM 1406 N N . LYS A 1 187 ? 14.18 36.031 7.242 1 90.75 187 LYS A N 1
ATOM 1407 C CA . LYS A 1 187 ? 14.477 37.281 6.559 1 90.75 187 LYS A CA 1
ATOM 1408 C C . LYS A 1 187 ? 15.789 37.188 5.789 1 90.75 187 LYS A C 1
ATOM 1410 O O . LYS A 1 187 ? 15.922 37.75 4.703 1 90.75 187 LYS A O 1
ATOM 1415 N N . ASP A 1 188 ? 16.672 36.469 6.344 1 93.06 188 ASP A N 1
ATOM 1416 C CA . ASP A 1 188 ? 18.016 36.344 5.758 1 93.06 188 ASP A CA 1
ATOM 1417 C C . ASP A 1 188 ? 18.047 35.312 4.645 1 93.06 188 ASP A C 1
ATOM 1419 O O . ASP A 1 188 ? 19.016 35.25 3.877 1 93.06 188 ASP A O 1
ATOM 1423 N N . SER A 1 189 ? 17.031 34.594 4.559 1 93.5 189 SER A N 1
ATOM 1424 C CA . SER A 1 189 ? 17.031 33.469 3.611 1 93.5 189 SER A CA 1
ATOM 1425 C C . SER A 1 189 ? 16.438 33.906 2.271 1 93.5 189 SER A C 1
ATOM 1427 O O . SER A 1 189 ? 15.281 34.312 2.203 1 93.5 189 SER A O 1
ATOM 1429 N N . ASN A 1 190 ? 17.156 33.625 1.159 1 90.94 190 ASN A N 1
ATOM 1430 C CA . ASN A 1 190 ? 16.641 33.875 -0.184 1 90.94 190 ASN A CA 1
ATOM 1431 C C . ASN A 1 190 ? 15.625 32.812 -0.593 1 90.94 190 ASN A C 1
ATOM 1433 O O . ASN A 1 190 ? 14.664 33.094 -1.317 1 90.94 190 ASN A O 1
ATOM 1437 N N . CYS A 1 191 ? 15.781 31.688 -0.038 1 90.94 191 CYS A N 1
ATOM 1438 C CA . CYS A 1 191 ? 14.953 30.547 -0.393 1 90.94 191 CYS A CA 1
ATOM 1439 C C . CYS A 1 191 ? 13.562 30.656 0.23 1 90.94 191 CYS A C 1
ATOM 1441 O O . CYS A 1 191 ? 12.594 30.109 -0.3 1 90.94 191 CYS A O 1
ATOM 1443 N N . LEU A 1 192 ? 13.461 31.375 1.283 1 93.81 192 LEU A N 1
ATOM 1444 C CA . LEU A 1 192 ? 12.203 31.406 2.021 1 93.81 192 LEU A CA 1
ATOM 1445 C C . LEU A 1 192 ? 11.422 32.688 1.713 1 93.81 192 LEU A C 1
ATOM 1447 O O . LEU A 1 192 ? 10.344 32.906 2.26 1 93.81 192 LEU A O 1
ATOM 1451 N N . GLN A 1 193 ? 11.961 33.406 0.75 1 88.75 193 GLN A N 1
ATOM 1452 C CA . GLN A 1 193 ? 11.227 34.594 0.319 1 88.75 193 GLN A CA 1
ATOM 1453 C C . GLN A 1 193 ? 9.875 34.219 -0.292 1 88.75 193 GLN A C 1
ATOM 1455 O O . GLN A 1 193 ? 9.797 33.281 -1.097 1 88.75 193 GLN A O 1
ATOM 1460 N N . GLY A 1 194 ? 8.844 34.844 0.205 1 90.06 194 GLY A N 1
ATOM 1461 C CA . GLY A 1 194 ? 7.516 34.562 -0.327 1 90.06 194 GLY A CA 1
ATOM 1462 C C . GLY A 1 194 ? 6.75 33.531 0.472 1 90.06 194 GLY A C 1
ATOM 1463 O O . GLY A 1 194 ? 5.523 33.438 0.367 1 90.06 194 GLY A O 1
ATOM 1464 N N . ALA A 1 195 ? 7.445 32.75 1.279 1 94.69 195 ALA A N 1
ATOM 1465 C CA . ALA A 1 195 ? 6.77 31.766 2.107 1 94.69 195 ALA A CA 1
ATOM 1466 C C . ALA A 1 195 ? 6.035 32.406 3.271 1 94.69 195 ALA A C 1
ATOM 1468 O O . ALA A 1 195 ? 6.535 33.375 3.863 1 94.69 195 ALA A O 1
ATOM 1469 N N . GLY A 1 196 ? 4.816 31.906 3.525 1 95.75 196 GLY A N 1
ATOM 1470 C CA . GLY A 1 196 ? 4.074 32.406 4.672 1 95.75 196 GLY A CA 1
ATOM 1471 C C . GLY A 1 196 ? 4.57 31.844 5.992 1 95.75 196 GLY A C 1
ATOM 1472 O O . GLY A 1 196 ? 4.945 30.672 6.074 1 95.75 196 GLY A O 1
ATOM 1473 N N . VAL A 1 197 ? 4.59 32.719 6.984 1 95.88 197 VAL A N 1
ATOM 1474 C CA . VAL A 1 197 ? 4.988 32.312 8.328 1 95.88 197 VAL A CA 1
ATOM 1475 C C . VAL A 1 197 ? 3.775 32.312 9.25 1 95.88 197 VAL A C 1
ATOM 1477 O O . VAL A 1 197 ? 3.092 33.312 9.391 1 95.88 197 VAL A O 1
ATOM 1480 N N . LEU A 1 198 ? 3.512 31.172 9.836 1 96.56 198 LEU A N 1
ATOM 1481 C CA . LEU A 1 198 ? 2.445 31.094 10.836 1 96.56 198 LEU A CA 1
ATOM 1482 C C . LEU A 1 198 ? 3.006 31.234 12.242 1 96.56 198 LEU A C 1
ATOM 1484 O O . LEU A 1 198 ? 3.895 30.469 12.641 1 96.56 198 LEU A O 1
ATOM 1488 N N . ILE A 1 199 ? 2.457 32.156 12.969 1 95.69 199 ILE A N 1
ATOM 1489 C CA . ILE A 1 199 ? 2.865 32.375 14.352 1 95.69 199 ILE A CA 1
ATOM 1490 C C . ILE A 1 199 ? 2.082 31.469 15.289 1 95.69 199 ILE A C 1
ATOM 1492 O O . ILE A 1 199 ? 0.85 31.438 15.25 1 95.69 199 ILE A O 1
ATOM 1496 N N . PRO A 1 200 ? 2.758 30.75 16.125 1 96.62 200 PRO A N 1
ATOM 1497 C CA . PRO A 1 200 ? 2.051 29.844 17.031 1 96.62 200 PRO A CA 1
ATOM 1498 C C . PRO A 1 200 ? 1.296 30.594 18.125 1 96.62 200 PRO A C 1
ATOM 1500 O O . PRO A 1 200 ? 1.788 31.609 18.641 1 96.62 200 PRO A O 1
ATOM 1503 N N . LEU A 1 201 ? 0.089 30.188 18.391 1 97.19 201 LEU A N 1
ATOM 1504 C CA . LEU A 1 201 ? -0.667 30.641 19.562 1 97.19 201 LEU A CA 1
ATOM 1505 C C . LEU A 1 201 ? -0.595 29.609 20.688 1 97.19 201 LEU A C 1
ATOM 1507 O O . LEU A 1 201 ? -1.109 28.5 20.547 1 97.19 201 LEU A O 1
ATOM 1511 N N . LEU A 1 202 ? 0.009 30.047 21.781 1 97.69 202 LEU A N 1
ATOM 1512 C CA . LEU A 1 202 ? 0.36 29.141 22.859 1 97.69 202 LEU A CA 1
ATOM 1513 C C . LEU A 1 202 ? -0.335 29.531 24.156 1 97.69 202 LEU A C 1
ATOM 1515 O O . LEU A 1 202 ? -1.1 30.5 24.188 1 97.69 202 LEU A O 1
ATOM 1519 N N . GLY A 1 203 ? -0.093 28.734 25.172 1 97 203 GLY A N 1
ATOM 1520 C CA . GLY A 1 203 ? -0.65 29.016 26.484 1 97 203 GLY A CA 1
ATOM 1521 C C . GLY A 1 203 ? -1.266 27.797 27.141 1 97 203 GLY A C 1
ATOM 1522 O O . GLY A 1 203 ? -1.797 27.875 28.25 1 97 203 GLY A O 1
ATOM 1523 N N . GLY A 1 204 ? -1.165 26.656 26.453 1 96.62 204 GLY A N 1
ATOM 1524 C CA . GLY A 1 204 ? -1.688 25.406 27 1 96.62 204 GLY A CA 1
ATOM 1525 C C . GLY A 1 204 ? -3.158 25.5 27.359 1 96.62 204 GLY A C 1
ATOM 1526 O O . GLY A 1 204 ? -3.963 26.031 26.594 1 96.62 204 GLY A O 1
ATOM 1527 N N . HIS A 1 205 ? -3.459 24.859 28.484 1 97 205 HIS A N 1
ATOM 1528 C CA . HIS A 1 205 ? -4.852 24.828 28.922 1 97 205 HIS A CA 1
ATOM 1529 C C . HIS A 1 205 ? -5.125 25.891 29.969 1 97 205 HIS A C 1
ATOM 1531 O O . HIS A 1 205 ? -5.977 25.719 30.844 1 97 205 HIS A O 1
ATOM 1537 N N . SER A 1 206 ? -4.406 26.953 29.906 1 97.25 206 SER A N 1
ATOM 1538 C CA . SER A 1 206 ? -4.609 28.109 30.766 1 97.25 206 SER A CA 1
ATOM 1539 C C . SER A 1 206 ? -5.199 29.281 29.984 1 97.25 206 SER A C 1
ATOM 1541 O O . SER A 1 206 ? -4.531 29.859 29.109 1 97.25 206 SER A O 1
ATOM 1543 N N . TYR A 1 207 ? -6.379 29.688 30.391 1 96.94 207 TYR A N 1
ATOM 1544 C CA . TYR A 1 207 ? -7.012 30.828 29.719 1 96.94 207 TYR A CA 1
ATOM 1545 C C . TYR A 1 207 ? -6.156 32.062 29.844 1 96.94 207 TYR A C 1
ATOM 1547 O O . TYR A 1 207 ? -5.953 32.812 28.875 1 96.94 207 TYR A O 1
ATOM 1555 N N . ALA A 1 208 ? -5.66 32.25 31 1 96.88 208 ALA A N 1
ATOM 1556 C CA . ALA A 1 208 ? -4.871 33.438 31.281 1 96.88 208 ALA A CA 1
ATOM 1557 C C . ALA A 1 208 ? -3.604 33.469 30.438 1 96.88 208 ALA A C 1
ATOM 1559 O O . ALA A 1 208 ? -3.242 34.531 29.891 1 96.88 208 ALA A O 1
ATOM 1560 N N . GLU A 1 209 ? -2.928 32.375 30.391 1 97.25 209 GLU A N 1
ATOM 1561 C CA . GLU A 1 209 ? -1.681 32.312 29.641 1 97.25 209 GLU A CA 1
ATOM 1562 C C . GLU A 1 209 ? -1.938 32.469 28.141 1 97.25 209 GLU A C 1
ATOM 1564 O O . GLU A 1 209 ? -1.123 33.031 27.406 1 97.25 209 GLU A O 1
ATOM 1569 N N . ARG A 1 210 ? -3.02 31.922 27.625 1 97.81 210 ARG A N 1
ATOM 1570 C CA . ARG A 1 210 ? -3.365 32.062 26.219 1 97.81 210 ARG A CA 1
ATOM 1571 C C . ARG A 1 210 ? -3.652 33.531 25.875 1 97.81 210 ARG A C 1
ATOM 1573 O O . ARG A 1 210 ? -3.225 34 24.828 1 97.81 210 ARG A O 1
ATOM 1580 N N . VAL A 1 211 ? -4.379 34.219 26.781 1 97.25 211 VAL A N 1
ATOM 1581 C CA . VAL A 1 211 ? -4.641 35.625 26.562 1 97.25 211 VAL A CA 1
ATOM 1582 C C . VAL A 1 211 ? -3.326 36.406 26.562 1 97.25 211 VAL A C 1
ATOM 1584 O O . VAL A 1 211 ? -3.107 37.25 25.688 1 97.25 211 VAL A O 1
ATOM 1587 N N . ARG A 1 212 ? -2.496 36.125 27.5 1 96.19 212 ARG A N 1
ATOM 1588 C CA . ARG A 1 212 ? -1.214 36.812 27.609 1 96.19 212 ARG A CA 1
ATOM 1589 C C . ARG A 1 212 ? -0.377 36.625 26.344 1 96.19 212 ARG A C 1
ATOM 1591 O O . ARG A 1 212 ? 0.246 37.562 25.859 1 96.19 212 ARG A O 1
ATOM 1598 N N . TRP A 1 213 ? -0.312 35.406 25.906 1 96.38 213 TRP A N 1
ATOM 1599 C CA . TRP A 1 213 ? 0.458 35.094 24.719 1 96.38 213 TRP A CA 1
ATOM 1600 C C . TRP A 1 213 ? -0.096 35.844 23.5 1 96.38 213 TRP A C 1
ATOM 1602 O O . TRP A 1 213 ? 0.654 36.5 22.766 1 96.38 213 TRP A O 1
ATOM 1612 N N . SER A 1 214 ? -1.378 35.781 23.281 1 95.88 214 SER A N 1
ATOM 1613 C CA . SER A 1 214 ? -2.008 36.406 22.109 1 95.88 214 SER A CA 1
ATOM 1614 C C . SER A 1 214 ? -1.841 37.906 22.141 1 95.88 214 SER A C 1
ATOM 1616 O O . SER A 1 214 ? -1.655 38.531 21.094 1 95.88 214 SER A O 1
ATOM 1618 N N . LYS A 1 215 ? -1.972 38.438 23.281 1 93.88 215 LYS A N 1
ATOM 1619 C CA . LYS A 1 215 ? -1.743 39.875 23.406 1 93.88 215 LYS A CA 1
ATOM 1620 C C . LYS A 1 215 ? -0.31 40.25 23.031 1 93.88 215 LYS A C 1
ATOM 1622 O O . LYS A 1 215 ? -0.077 41.25 22.375 1 93.88 215 LYS A O 1
ATOM 1627 N N . TRP A 1 216 ? 0.557 39.469 23.547 1 93 216 TRP A N 1
ATOM 1628 C CA . TRP A 1 216 ? 1.957 39.719 23.203 1 93 216 TRP A CA 1
ATOM 1629 C C . TRP A 1 216 ? 2.166 39.625 21.688 1 93 216 TRP A C 1
ATOM 1631 O O . TRP A 1 216 ? 2.885 40.469 21.109 1 93 216 TRP A O 1
ATOM 1641 N N . VAL A 1 217 ? 1.573 38.625 21.031 1 92.5 217 VAL A N 1
ATOM 1642 C CA . VAL A 1 217 ? 1.673 38.5 19.578 1 92.5 217 VAL A CA 1
ATOM 1643 C C . VAL A 1 217 ? 1.084 39.719 18.891 1 92.5 217 VAL A C 1
ATOM 1645 O O . VAL A 1 217 ? 1.684 40.25 17.953 1 92.5 217 VAL A O 1
ATOM 1648 N N . ALA A 1 218 ? -0.069 40.156 19.328 1 89.94 218 ALA A N 1
ATOM 1649 C CA . ALA A 1 218 ? -0.744 41.312 18.75 1 89.94 218 ALA A CA 1
ATOM 1650 C C . ALA A 1 218 ? 0.109 42.562 18.891 1 89.94 218 ALA A C 1
ATOM 1652 O O . ALA A 1 218 ? 0.209 43.375 17.969 1 89.94 218 ALA A O 1
ATOM 1653 N N . ASP A 1 219 ? 0.681 42.688 20.031 1 87.06 219 ASP A N 1
ATOM 1654 C CA . ASP A 1 219 ? 1.484 43.875 20.328 1 87.06 219 ASP A CA 1
ATOM 1655 C C . ASP A 1 219 ? 2.76 43.906 19.484 1 87.06 219 ASP A C 1
ATOM 1657 O O . ASP A 1 219 ? 3.252 44.969 19.125 1 87.06 219 ASP A O 1
ATOM 1661 N N . ASN A 1 220 ? 3.254 42.781 19.188 1 82.12 220 ASN A N 1
ATOM 1662 C CA . ASN A 1 220 ? 4.508 42.719 18.438 1 82.12 220 ASN A CA 1
ATOM 1663 C C . ASN A 1 220 ? 4.258 42.594 16.938 1 82.12 220 ASN A C 1
ATOM 1665 O O . ASN A 1 220 ? 5.188 42.719 16.141 1 82.12 220 ASN A O 1
ATOM 1669 N N . ALA A 1 221 ? 3.158 42.094 16.547 1 68.38 221 ALA A N 1
ATOM 1670 C CA . ALA A 1 221 ? 2.777 42.125 15.141 1 68.38 221 ALA A CA 1
ATOM 1671 C C . ALA A 1 221 ? 2.85 43.531 14.555 1 68.38 221 ALA A C 1
ATOM 1673 O O . ALA A 1 221 ? 3.248 43.688 13.398 1 68.38 221 ALA A O 1
ATOM 1674 N N . GLN A 1 222 ? 2.518 44.469 15.32 1 53.06 222 GLN A N 1
ATOM 1675 C CA . GLN A 1 222 ? 2.582 45.875 14.945 1 53.06 222 GLN A CA 1
ATOM 1676 C C . GLN A 1 222 ? 4.027 46.312 14.766 1 53.06 222 GLN A C 1
ATOM 1678 O O . GLN A 1 222 ? 4.301 47.25 14.008 1 53.06 222 GLN A O 1
ATOM 1683 N N . ASP A 1 223 ? 4.859 45.594 15.398 1 50.38 223 ASP A N 1
ATOM 1684 C CA . ASP A 1 223 ? 6.234 46.094 15.43 1 50.38 223 ASP A CA 1
ATOM 1685 C C . ASP A 1 223 ? 7.094 45.344 14.398 1 50.38 223 ASP A C 1
ATOM 1687 O O . ASP A 1 223 ? 8.32 45.469 14.43 1 50.38 223 ASP A O 1
ATOM 1691 N N . GLY A 1 224 ? 6.383 44.594 13.547 1 57.31 224 GLY A N 1
ATOM 1692 C CA . GLY A 1 224 ? 7.289 44.125 12.508 1 57.31 224 GLY A CA 1
ATOM 1693 C C . GLY A 1 224 ? 7.121 42.625 12.203 1 57.31 224 GLY A C 1
ATOM 1694 O O . GLY A 1 224 ? 7.754 42.094 11.289 1 57.31 224 GLY A O 1
ATOM 1695 N N . ILE A 1 225 ? 6.371 41.969 12.992 1 62.75 225 ILE A N 1
ATOM 1696 C CA . ILE A 1 225 ? 6.145 40.562 12.641 1 62.75 225 ILE A CA 1
ATOM 1697 C C . ILE A 1 225 ? 5.027 40.469 11.602 1 62.75 225 ILE A C 1
ATOM 1699 O O . ILE A 1 225 ? 3.865 40.75 11.906 1 62.75 225 ILE A O 1
ATOM 1703 N N . GLU A 1 226 ? 5.426 40.344 10.375 1 77.62 226 GLU A N 1
ATOM 1704 C CA . GLU A 1 226 ? 4.375 40.156 9.383 1 77.62 226 GLU A CA 1
ATOM 1705 C C . GLU A 1 226 ? 3.979 38.688 9.297 1 77.62 226 GLU A C 1
ATOM 1707 O O . GLU A 1 226 ? 4.582 37.906 8.539 1 77.62 226 GLU A O 1
ATOM 1712 N N . ALA A 1 227 ? 3.068 38.344 10.109 1 86.69 227 ALA A N 1
ATOM 1713 C CA . ALA A 1 227 ? 2.504 37 10.148 1 86.69 227 ALA A CA 1
ATOM 1714 C C . ALA A 1 227 ? 1.603 36.75 8.938 1 86.69 227 ALA A C 1
ATOM 1716 O O . ALA A 1 227 ? 0.851 37.625 8.523 1 86.69 227 ALA A O 1
ATOM 1717 N N . ALA A 1 228 ? 1.771 35.594 8.352 1 93.19 228 ALA A N 1
ATOM 1718 C CA . ALA A 1 228 ? 0.857 35.188 7.289 1 93.19 228 ALA A CA 1
ATOM 1719 C C . ALA A 1 228 ? -0.385 34.5 7.867 1 93.19 228 ALA A C 1
ATOM 1721 O O . ALA A 1 228 ? -1.396 34.375 7.176 1 93.19 228 ALA A O 1
ATOM 1722 N N . GLY A 1 229 ? -0.343 34.125 9.078 1 95.12 229 GLY A N 1
ATOM 1723 C CA . GLY A 1 229 ? -1.43 33.469 9.781 1 95.12 229 GLY A CA 1
ATOM 1724 C C . GLY A 1 229 ? -1.043 33 11.172 1 95.12 229 GLY A C 1
ATOM 1725 O O . GLY A 1 229 ? 0.023 33.344 11.68 1 95.12 229 GLY A O 1
ATOM 1726 N N . TYR A 1 230 ? -1.979 32.281 11.789 1 96.5 230 TYR A N 1
ATOM 1727 C CA . TYR A 1 230 ? -1.75 31.781 13.133 1 96.5 230 TYR A CA 1
ATOM 1728 C C . TYR A 1 230 ? -1.885 30.266 13.172 1 96.5 230 TYR A C 1
ATOM 1730 O O . TYR A 1 230 ? -2.674 29.688 12.414 1 96.5 230 TYR A O 1
ATOM 1738 N N . SER A 1 231 ? -1.111 29.641 13.977 1 97.38 231 SER A N 1
ATOM 1739 C CA . SER A 1 231 ? -1.245 28.219 14.242 1 97.38 231 SER A CA 1
ATOM 1740 C C . SER A 1 231 ? -1.596 27.953 15.703 1 97.38 231 SER A C 1
ATOM 1742 O O . SER A 1 231 ? -0.878 28.391 16.609 1 97.38 231 SER A O 1
ATOM 1744 N N . LEU A 1 232 ? -2.693 27.281 15.922 1 97.81 232 LEU A N 1
ATOM 1745 C CA . LEU A 1 232 ? -3.139 26.938 17.266 1 97.81 232 LEU A CA 1
ATOM 1746 C C . LEU A 1 232 ? -2.408 25.703 17.781 1 97.81 232 LEU A C 1
ATOM 1748 O O . LEU A 1 232 ? -2.67 24.578 17.328 1 97.81 232 LEU A O 1
ATOM 1752 N N . LEU A 1 233 ? -1.535 25.859 18.734 1 97.44 233 LEU A N 1
ATOM 1753 C CA . LEU A 1 233 ? -0.701 24.781 19.25 1 97.44 233 LEU A CA 1
ATOM 1754 C C . LEU A 1 233 ? -0.765 24.719 20.781 1 97.44 233 LEU A C 1
ATOM 1756 O O . LEU A 1 233 ? -1.367 25.594 21.406 1 97.44 233 LEU A O 1
ATOM 1760 N N . GLY A 1 234 ? -0.224 23.703 21.312 1 96.12 234 GLY A N 1
ATOM 1761 C CA . GLY A 1 234 ? -0.205 23.516 22.75 1 96.12 234 GLY A CA 1
ATOM 1762 C C . GLY A 1 234 ? -1.527 23.031 23.312 1 96.12 234 GLY A C 1
ATOM 1763 O O . GLY A 1 234 ? -1.753 23.062 24.516 1 96.12 234 GLY A O 1
ATOM 1764 N N . LEU A 1 235 ? -2.379 22.578 22.438 1 96.44 235 LEU A N 1
ATOM 1765 C CA . LEU A 1 235 ? -3.707 22.125 22.844 1 96.44 235 LEU A CA 1
ATOM 1766 C C . LEU A 1 235 ? -3.721 20.625 23.078 1 96.44 235 LEU A C 1
ATOM 1768 O O . LEU A 1 235 ? -4.641 20.094 23.719 1 96.44 235 LEU A O 1
ATOM 1772 N N . HIS A 1 236 ? -2.771 19.969 22.531 1 94.56 236 HIS A N 1
ATOM 1773 C CA . HIS A 1 236 ? -2.631 18.516 22.656 1 94.56 236 HIS A CA 1
ATOM 1774 C C . HIS A 1 236 ? -1.188 18.078 22.422 1 94.56 236 HIS A C 1
ATOM 1776 O O . HIS A 1 236 ? -0.339 18.906 22.062 1 94.56 236 HIS A O 1
ATOM 1782 N N . THR A 1 237 ? -0.92 16.781 22.656 1 92.94 237 THR A N 1
ATOM 1783 C CA . THR A 1 237 ? 0.41 16.203 22.469 1 92.94 237 THR A CA 1
ATOM 1784 C C . THR A 1 237 ? 0.434 15.273 21.266 1 92.94 237 THR A C 1
ATOM 1786 O O . THR A 1 237 ? 1.158 14.273 21.25 1 92.94 237 THR A O 1
ATOM 1789 N N . ASN A 1 238 ? -0.44 15.523 20.281 1 95.94 238 ASN A N 1
ATOM 1790 C CA . ASN A 1 238 ? -0.52 14.781 19.031 1 95.94 238 ASN A CA 1
ATOM 1791 C C . ASN A 1 238 ? -0.886 13.32 19.266 1 95.94 238 ASN A C 1
ATOM 1793 O O . ASN A 1 238 ? -1.155 12.914 20.391 1 95.94 238 ASN A O 1
ATOM 1797 N N . GLY A 1 239 ? -1.136 12.562 18.172 1 95.31 239 GLY A N 1
ATOM 1798 C CA . GLY A 1 239 ? -1.423 11.141 18.234 1 95.31 239 GLY A CA 1
ATOM 1799 C C . GLY A 1 239 ? -2.902 10.836 18.375 1 95.31 239 GLY A C 1
ATOM 1800 O O . GLY A 1 239 ? -3.736 11.742 18.328 1 95.31 239 GLY A O 1
ATOM 1801 N N . PRO A 1 240 ? -3.193 9.586 18.594 1 95 240 PRO A N 1
ATOM 1802 C CA . PRO A 1 240 ? -4.578 9.109 18.578 1 95 240 PRO A CA 1
ATOM 1803 C C . PRO A 1 240 ? -5.387 9.617 19.766 1 95 240 PRO A C 1
ATOM 1805 O O . PRO A 1 240 ? -6.613 9.734 19.688 1 95 240 PRO A O 1
ATOM 1808 N N . LYS A 1 241 ? -4.746 10 20.844 1 93.19 241 LYS A N 1
ATOM 1809 C CA . LYS A 1 241 ? -5.453 10.461 22.031 1 93.19 241 LYS A CA 1
ATOM 1810 C C . LYS A 1 241 ? -6.199 11.766 21.75 1 93.19 241 LYS A C 1
ATOM 1812 O O . LYS A 1 241 ? -7.18 12.078 22.438 1 93.19 241 LYS A O 1
ATOM 1817 N N . VAL A 1 242 ? -5.742 12.516 20.797 1 94.88 242 VAL A N 1
ATOM 1818 C CA . VAL A 1 242 ? -6.355 13.789 20.453 1 94.88 242 VAL A CA 1
ATOM 1819 C C . VAL A 1 242 ? -7.805 13.57 20.031 1 94.88 242 VAL A C 1
ATOM 1821 O O . VAL A 1 242 ? -8.656 14.445 20.219 1 94.88 242 VAL A O 1
ATOM 1824 N N . GLU A 1 243 ? -8.109 12.391 19.5 1 94.62 243 GLU A N 1
ATOM 1825 C CA . GLU A 1 243 ? -9.445 12.07 19 1 94.62 243 GLU A CA 1
ATOM 1826 C C . GLU A 1 243 ? -10.477 12.094 20.109 1 94.62 243 GLU A C 1
ATOM 1828 O O . GLU A 1 243 ? -11.672 12.273 19.859 1 94.62 243 GLU A O 1
ATOM 1833 N N . LYS A 1 244 ? -9.977 11.969 21.359 1 91.94 244 LYS A N 1
ATOM 1834 C CA . LYS A 1 244 ? -10.875 11.883 22.516 1 91.94 244 LYS A CA 1
ATOM 1835 C C . LYS A 1 244 ? -10.828 13.164 23.344 1 91.94 244 LYS A C 1
ATOM 1837 O O . LYS A 1 244 ? -11.32 13.195 24.484 1 91.94 244 LYS A O 1
ATOM 1842 N N . ILE A 1 245 ? -10.344 14.109 22.812 1 91.88 245 ILE A N 1
ATOM 1843 C CA . ILE A 1 245 ? -10.172 15.359 23.547 1 91.88 245 ILE A CA 1
ATOM 1844 C C . ILE A 1 245 ? -11.547 15.969 23.844 1 91.88 245 ILE A C 1
ATOM 1846 O O . ILE A 1 245 ? -12.516 15.711 23.125 1 91.88 245 ILE A O 1
ATOM 1850 N N . ASP A 1 246 ? -11.625 16.734 24.906 1 93.19 246 ASP A N 1
ATOM 1851 C CA . ASP A 1 246 ? -12.844 17.484 25.203 1 93.19 246 ASP A CA 1
ATOM 1852 C C . ASP A 1 246 ? -13.031 18.641 24.203 1 93.19 246 ASP A C 1
ATOM 1854 O O . ASP A 1 246 ? -12.477 19.719 24.391 1 93.19 246 ASP A O 1
ATOM 1858 N N . ALA A 1 247 ? -13.969 18.422 23.312 1 92.5 247 ALA A N 1
ATOM 1859 C CA . ALA A 1 247 ? -14.156 19.359 22.203 1 92.5 247 ALA A CA 1
ATOM 1860 C C . ALA A 1 247 ? -14.57 20.734 22.734 1 92.5 247 ALA A C 1
ATOM 1862 O O . ALA A 1 247 ? -14.102 21.766 22.219 1 92.5 247 ALA A O 1
ATOM 1863 N N . LYS A 1 248 ? -15.453 20.781 23.656 1 93.25 248 LYS A N 1
ATOM 1864 C CA . LYS A 1 248 ? -15.938 22.047 24.203 1 93.25 248 LYS A CA 1
ATOM 1865 C C . LYS A 1 248 ? -14.805 22.812 24.891 1 93.25 248 LYS A C 1
ATOM 1867 O O . LYS A 1 248 ? -14.641 24.016 24.656 1 93.25 248 LYS A O 1
ATOM 1872 N N . ALA A 1 249 ? -14.055 22.141 25.672 1 94.5 249 ALA A N 1
ATOM 1873 C CA . ALA A 1 249 ? -12.953 22.766 26.391 1 94.5 249 ALA A CA 1
ATOM 1874 C C . ALA A 1 249 ? -11.914 23.328 25.422 1 94.5 249 ALA A C 1
ATOM 1876 O O . ALA A 1 249 ? -11.43 24.453 25.594 1 94.5 249 ALA A O 1
ATOM 1877 N N . VAL A 1 250 ? -11.594 22.547 24.453 1 95.88 250 VAL A N 1
ATOM 1878 C CA . VAL A 1 250 ? -10.57 22.969 23.5 1 95.88 250 VAL A CA 1
ATOM 1879 C C . VAL A 1 250 ? -11.07 24.188 22.703 1 95.88 250 VAL A C 1
ATOM 1881 O O . VAL A 1 250 ? -10.305 25.109 22.422 1 95.88 250 VAL A O 1
ATOM 1884 N N . CYS A 1 251 ? -12.312 24.172 22.359 1 95.62 251 CYS A N 1
ATOM 1885 C CA . CYS A 1 251 ? -12.891 25.281 21.609 1 95.62 251 CYS A CA 1
ATOM 1886 C C . CYS A 1 251 ? -12.828 26.578 22.422 1 95.62 251 CYS A C 1
ATOM 1888 O O . CYS A 1 251 ? -12.547 27.641 21.875 1 95.62 251 CYS A O 1
ATOM 1890 N N . GLU A 1 252 ? -13.117 26.453 23.641 1 96.44 252 GLU A N 1
ATOM 1891 C CA . GLU A 1 252 ? -13.047 27.625 24.516 1 96.44 252 GLU A CA 1
ATOM 1892 C C . GLU A 1 252 ? -11.625 28.172 24.594 1 96.44 252 GLU A C 1
ATOM 1894 O O . GLU A 1 252 ? -11.43 29.391 24.594 1 96.44 252 GLU A O 1
ATOM 1899 N N . LEU A 1 253 ? -10.719 27.312 24.688 1 97.31 253 LEU A N 1
ATOM 1900 C CA . LEU A 1 253 ? -9.32 27.719 24.719 1 97.31 253 LEU A CA 1
ATOM 1901 C C . LEU A 1 253 ? -8.938 28.422 23.406 1 97.31 253 LEU A C 1
ATOM 1903 O O . LEU A 1 253 ? -8.227 29.422 23.422 1 97.31 253 LEU A O 1
ATOM 1907 N N . VAL A 1 254 ? -9.414 27.891 22.312 1 97.56 254 VAL A N 1
ATOM 1908 C CA . VAL A 1 254 ? -9.133 28.453 21 1 97.56 254 VAL A CA 1
ATOM 1909 C C . VAL A 1 254 ? -9.758 29.844 20.891 1 97.56 254 VAL A C 1
ATOM 1911 O O . VAL A 1 254 ? -9.102 30.797 20.453 1 97.56 254 VAL A O 1
ATOM 1914 N N . GLU A 1 255 ? -10.977 30 21.344 1 96.38 255 GLU A N 1
ATOM 1915 C CA . GLU A 1 255 ? -11.648 31.297 21.328 1 96.38 255 GLU A CA 1
ATOM 1916 C C . GLU A 1 255 ? -10.898 32.312 22.188 1 96.38 255 GLU A C 1
ATOM 1918 O O . GLU A 1 255 ? -10.781 33.469 21.812 1 96.38 255 GLU A O 1
ATOM 1923 N N . THR A 1 256 ? -10.445 31.828 23.25 1 96.94 256 THR A N 1
ATOM 1924 C CA . THR A 1 256 ? -9.68 32.688 24.141 1 96.94 256 THR A CA 1
ATOM 1925 C C . THR A 1 256 ? -8.422 33.219 23.453 1 96.94 256 THR A C 1
ATOM 1927 O O . THR A 1 256 ? -8.094 34.375 23.562 1 96.94 256 THR A O 1
ATOM 1930 N N . SER A 1 257 ? -7.734 32.375 22.75 1 97.06 257 SER A N 1
ATOM 1931 C CA . SER A 1 257 ? -6.516 32.75 22.047 1 97.06 257 SER A CA 1
ATOM 1932 C C . SER A 1 257 ? -6.805 33.75 20.938 1 97.06 257 SER A C 1
ATOM 1934 O O . SER A 1 257 ? -5.992 34.625 20.656 1 97.06 257 SER A O 1
ATOM 1936 N N . LEU A 1 258 ? -7.934 33.625 20.297 1 95.5 258 LEU A N 1
ATOM 1937 C CA . LEU A 1 258 ? -8.211 34.344 19.078 1 95.5 258 LEU A CA 1
ATOM 1938 C C . LEU A 1 258 ? -8.836 35.719 19.375 1 95.5 258 LEU A C 1
ATOM 1940 O O . LEU A 1 258 ? -8.875 36.594 18.516 1 95.5 258 LEU A O 1
ATOM 1944 N N . GLY A 1 259 ? -9.305 35.969 20.547 1 90.25 259 GLY A N 1
ATOM 1945 C CA . GLY A 1 259 ? -10.094 37.125 20.922 1 90.25 259 GLY A CA 1
ATOM 1946 C C . GLY A 1 259 ? -9.391 38.438 20.625 1 90.25 259 GLY A C 1
ATOM 1947 O O . GLY A 1 259 ? -10.023 39.406 20.203 1 90.25 259 GLY A O 1
ATOM 1948 N N . SER A 1 260 ? -8.078 38.5 20.75 1 87.38 260 SER A N 1
ATOM 1949 C CA . SER A 1 260 ? -7.355 39.75 20.625 1 87.38 260 SER A CA 1
ATOM 1950 C C . SER A 1 260 ? -6.66 39.844 19.266 1 87.38 260 SER A C 1
ATOM 1952 O O . SER A 1 260 ? -5.895 40.781 19.031 1 87.38 260 SER A O 1
ATOM 1954 N N . LEU A 1 261 ? -6.926 38.938 18.469 1 90 261 LEU A N 1
ATOM 1955 C CA . LEU A 1 261 ? -6.137 38.875 17.234 1 90 261 LEU A CA 1
ATOM 1956 C C . LEU A 1 261 ? -6.973 39.25 16.031 1 90 261 LEU A C 1
ATOM 1958 O O . LEU A 1 261 ? -8.203 39.281 16.094 1 90 261 LEU A O 1
ATOM 1962 N N . SER A 1 262 ? -6.289 39.594 14.969 1 82.69 262 SER A N 1
ATOM 1963 C CA . SER A 1 262 ? -6.934 39.969 13.719 1 82.69 262 SER A CA 1
ATOM 1964 C C . SER A 1 262 ? -7.793 38.844 13.156 1 82.69 262 SER A C 1
ATOM 1966 O O . SER A 1 262 ? -7.41 37.688 13.219 1 82.69 262 SER A O 1
ATOM 1968 N N . GLN A 1 263 ? -8.898 39.25 12.617 1 88.31 263 GLN A N 1
ATOM 1969 C CA . GLN A 1 263 ? -9.805 38.281 12 1 88.31 263 GLN A CA 1
ATOM 1970 C C . GLN A 1 263 ? -9.469 38.094 10.523 1 88.31 263 GLN A C 1
ATOM 1972 O O . GLN A 1 263 ? -9.992 37.188 9.883 1 88.31 263 GLN A O 1
ATOM 1977 N N . SER A 1 264 ? -8.5 38.812 10.07 1 90.69 264 SER A N 1
ATOM 1978 C CA . SER A 1 264 ? -8.242 38.812 8.633 1 90.69 264 SER A CA 1
ATOM 1979 C C . SER A 1 264 ? -7.219 37.75 8.25 1 90.69 264 SER A C 1
ATOM 1981 O O . SER A 1 264 ? -7.051 37.438 7.066 1 90.69 264 SER A O 1
ATOM 1983 N N . LEU A 1 265 ? -6.539 37.156 9.203 1 93.94 265 LEU A N 1
ATOM 1984 C CA . LEU A 1 265 ? -5.508 36.156 8.922 1 93.94 265 LEU A CA 1
ATOM 1985 C C . LEU A 1 265 ? -6.047 34.75 9.125 1 93.94 265 LEU A C 1
ATOM 1987 O O . LEU A 1 265 ? -6.926 34.531 9.961 1 93.94 265 LEU A O 1
ATOM 1991 N N . PRO A 1 266 ? -5.52 33.812 8.312 1 96.56 266 PRO A N 1
ATOM 1992 C CA . PRO A 1 266 ? -5.973 32.438 8.477 1 96.56 266 PRO A CA 1
ATOM 1993 C C . PRO A 1 266 ? -5.488 31.812 9.789 1 96.56 266 PRO A C 1
ATOM 1995 O O . PRO A 1 266 ? -4.426 32.188 10.297 1 96.56 266 PRO A O 1
ATOM 1998 N N . ARG A 1 267 ? -6.277 30.891 10.258 1 97.81 267 ARG A N 1
ATOM 1999 C CA . ARG A 1 267 ? -6.027 30.172 11.5 1 97.81 267 ARG A CA 1
ATOM 2000 C C . ARG A 1 267 ? -5.965 28.672 11.266 1 97.81 267 ARG A C 1
ATOM 2002 O O . ARG A 1 267 ? -6.918 28.078 10.758 1 97.81 267 ARG A O 1
ATOM 2009 N N . GLN A 1 268 ? -4.848 28.094 11.672 1 98.44 268 GLN A N 1
ATOM 2010 C CA . GLN A 1 268 ? -4.598 26.688 11.422 1 98.44 268 GLN A CA 1
ATOM 2011 C C . GLN A 1 268 ? -4.598 25.891 12.719 1 98.44 268 GLN A C 1
ATOM 2013 O O . GLN A 1 268 ? -4.043 26.328 13.727 1 98.44 268 GLN A O 1
ATOM 2018 N N . ALA A 1 269 ? -5.27 24.781 12.734 1 98.25 269 ALA A N 1
ATOM 2019 C CA . ALA A 1 269 ? -5.25 23.844 13.852 1 98.25 269 ALA A CA 1
ATOM 2020 C C . ALA A 1 269 ? -4.953 22.422 13.359 1 98.25 269 ALA A C 1
ATOM 2022 O O . ALA A 1 269 ? -5.867 21.688 12.984 1 98.25 269 ALA A O 1
ATOM 2023 N N . SER A 1 270 ? -3.727 22.031 13.5 1 96.38 270 SER A N 1
ATOM 2024 C CA . SER A 1 270 ? -3.332 20.672 13.109 1 96.38 270 SER A CA 1
ATOM 2025 C C . SER A 1 270 ? -3.619 19.672 14.227 1 96.38 270 SER A C 1
ATOM 2027 O O . SER A 1 270 ? -3.605 20.031 15.406 1 96.38 270 SER A O 1
ATOM 2029 N N . GLY A 1 271 ? -3.898 18.453 13.812 1 96.94 271 GLY A N 1
ATOM 2030 C CA . GLY A 1 271 ? -4.121 17.406 14.805 1 96.94 271 GLY A CA 1
ATOM 2031 C C . GLY A 1 271 ? -5.156 16.391 14.367 1 96.94 271 GLY A C 1
ATOM 2032 O O . GLY A 1 271 ? -5.867 16.594 13.383 1 96.94 271 GLY A O 1
ATOM 2033 N N . ALA A 1 272 ? -5.199 15.336 15.164 1 97.44 272 ALA A N 1
ATOM 2034 C CA . ALA A 1 272 ? -6.141 14.25 14.891 1 97.44 272 ALA A CA 1
ATOM 2035 C C . ALA A 1 272 ? -7.523 14.57 15.453 1 97.44 272 ALA A C 1
ATOM 2037 O O . ALA A 1 272 ? -8.117 13.75 16.156 1 97.44 272 ALA A O 1
ATOM 2038 N N . TRP A 1 273 ? -8.023 15.734 15.047 1 97.88 273 TRP A N 1
ATOM 2039 C CA . TRP A 1 273 ? -9.344 16.141 15.516 1 97.88 273 TRP A CA 1
ATOM 2040 C C . TRP A 1 273 ? -10.438 15.258 14.93 1 97.88 273 TRP A C 1
ATOM 2042 O O . TRP A 1 273 ? -10.477 15.031 13.719 1 97.88 273 TRP A O 1
ATOM 2052 N N . ASN A 1 274 ? -11.328 14.734 15.797 1 96.69 274 ASN A N 1
ATOM 2053 C CA . ASN A 1 274 ? -12.469 14.008 15.258 1 96.69 274 ASN A CA 1
ATOM 2054 C C . ASN A 1 274 ? -13.477 14.953 14.602 1 96.69 274 ASN A C 1
ATOM 2056 O O . ASN A 1 274 ? -13.383 16.172 14.758 1 96.69 274 ASN A O 1
ATOM 2060 N N . PRO A 1 275 ? -14.469 14.438 13.891 1 97.31 275 PRO A N 1
ATOM 2061 C CA . PRO A 1 275 ? -15.367 15.266 13.086 1 97.31 275 PRO A CA 1
ATOM 2062 C C . PRO A 1 275 ? -16.125 16.281 13.93 1 97.31 275 PRO A C 1
ATOM 2064 O O . PRO A 1 275 ? -16.281 17.438 13.523 1 97.31 275 PRO A O 1
ATOM 2067 N N . LEU A 1 276 ? -16.594 15.922 15.055 1 95.88 276 LEU A N 1
ATOM 2068 C CA . LEU A 1 276 ? -17.328 16.844 15.914 1 95.88 276 LEU A CA 1
ATOM 2069 C C . LEU A 1 276 ? -16.438 18 16.359 1 95.88 276 LEU A C 1
ATOM 2071 O O . LEU A 1 276 ? -16.844 19.156 16.344 1 95.88 276 LEU A O 1
ATOM 2075 N N . THR A 1 277 ? -15.258 17.688 16.781 1 97.25 277 THR A N 1
ATOM 2076 C CA . THR A 1 277 ? -14.305 18.703 17.203 1 97.25 277 THR A CA 1
ATOM 2077 C C . THR A 1 277 ? -13.969 19.641 16.047 1 97.25 277 THR A C 1
ATOM 2079 O O . THR A 1 277 ? -13.82 20.844 16.25 1 97.25 277 THR A O 1
ATOM 2082 N N . VAL A 1 278 ? -13.812 19.062 14.836 1 98.38 278 VAL A N 1
ATOM 2083 C CA . VAL A 1 278 ? -13.531 19.875 13.656 1 98.38 278 VAL A CA 1
ATOM 2084 C C . VAL A 1 278 ? -14.617 20.938 13.484 1 98.38 278 VAL A C 1
ATOM 2086 O O . VAL A 1 278 ? -14.328 22.125 13.336 1 98.38 278 VAL A O 1
ATOM 2089 N N . VAL A 1 279 ? -15.852 20.516 13.547 1 97.31 279 VAL A N 1
ATOM 2090 C CA . VAL A 1 279 ? -16.953 21.438 13.328 1 97.31 279 VAL A CA 1
ATOM 2091 C C . VAL A 1 279 ? -16.969 22.5 14.43 1 97.31 279 VAL A C 1
ATOM 2093 O O . VAL A 1 279 ? -17.188 23.688 14.156 1 97.31 279 VAL A O 1
ATOM 2096 N N . ARG A 1 280 ? -16.719 22.156 15.625 1 96.94 280 ARG A N 1
ATOM 2097 C CA . ARG A 1 280 ? -16.688 23.109 16.734 1 96.94 280 ARG A CA 1
ATOM 2098 C C . ARG A 1 280 ? -15.547 24.109 16.547 1 96.94 280 ARG A C 1
ATOM 2100 O O . ARG A 1 280 ? -15.711 25.297 16.844 1 96.94 280 ARG A O 1
ATOM 2107 N N . LEU A 1 281 ? -14.438 23.625 16.125 1 98.12 281 LEU A N 1
ATOM 2108 C CA . LEU A 1 281 ? -13.305 24.5 15.883 1 98.12 281 LEU A CA 1
ATOM 2109 C C . LEU A 1 281 ? -13.594 25.453 14.719 1 98.12 281 LEU A C 1
ATOM 2111 O O . LEU A 1 281 ? -13.172 26.609 14.727 1 98.12 281 LEU A O 1
ATOM 2115 N N . VAL A 1 282 ? -14.273 24.906 13.711 1 98.12 282 VAL A N 1
ATOM 2116 C CA . VAL A 1 282 ? -14.711 25.766 12.617 1 98.12 282 VAL A CA 1
ATOM 2117 C C . VAL A 1 282 ? -15.617 26.875 13.164 1 98.12 282 VAL A C 1
ATOM 2119 O O . VAL A 1 282 ? -15.484 28.031 12.781 1 98.12 282 VAL A O 1
ATOM 2122 N N . MET A 1 283 ? -16.516 26.516 14.047 1 96.56 283 MET A N 1
ATOM 2123 C CA . MET A 1 283 ? -17.422 27.484 14.664 1 96.56 283 MET A CA 1
ATOM 2124 C C . MET A 1 283 ? -16.641 28.531 15.453 1 96.56 283 MET A C 1
ATOM 2126 O O . MET A 1 283 ? -17.078 29.672 15.57 1 96.56 283 MET A O 1
ATOM 2130 N N . ALA A 1 284 ? -15.492 28.172 15.898 1 96.25 284 ALA A N 1
ATOM 2131 C CA . ALA A 1 284 ? -14.641 29.078 16.656 1 96.25 284 ALA A CA 1
ATOM 2132 C C . ALA A 1 284 ? -13.789 29.938 15.719 1 96.25 284 ALA A C 1
ATOM 2134 O O . ALA A 1 284 ? -13.039 30.797 16.172 1 96.25 284 ALA A O 1
ATOM 2135 N N . GLY A 1 285 ? -13.844 29.656 14.422 1 96.5 285 GLY A N 1
ATOM 2136 C CA . GLY A 1 285 ? -13.195 30.531 13.445 1 96.5 285 GLY A CA 1
ATOM 2137 C C . GLY A 1 285 ? -11.93 29.922 12.867 1 96.5 285 GLY A C 1
ATOM 2138 O O . GLY A 1 285 ? -11.164 30.609 12.188 1 96.5 285 GLY A O 1
ATOM 2139 N N . VAL A 1 286 ? -11.648 28.641 13.086 1 98.12 286 VAL A N 1
ATOM 2140 C CA . VAL A 1 286 ? -10.484 27.984 12.516 1 98.12 286 VAL A CA 1
ATOM 2141 C C . VAL A 1 286 ? -10.703 27.734 11.023 1 98.12 286 VAL A C 1
ATOM 2143 O O . VAL A 1 286 ? -11.797 27.359 10.609 1 98.12 286 VAL A O 1
ATOM 2146 N N . ASP A 1 287 ? -9.648 27.875 10.188 1 98.5 287 ASP A N 1
ATOM 2147 C CA . ASP A 1 287 ? -9.773 27.859 8.734 1 98.5 287 ASP A CA 1
ATOM 2148 C C . ASP A 1 287 ? -9.094 26.641 8.125 1 98.5 287 ASP A C 1
ATOM 2150 O O . ASP A 1 287 ? -9.492 26.172 7.059 1 98.5 287 ASP A O 1
ATOM 2154 N N . ILE A 1 288 ? -7.977 26.203 8.695 1 98.75 288 ILE A N 1
ATOM 2155 C CA . ILE A 1 288 ? -7.137 25.188 8.078 1 98.75 288 ILE A CA 1
ATOM 2156 C C . ILE A 1 288 ? -6.926 24.031 9.047 1 98.75 288 ILE A C 1
ATOM 2158 O O . ILE A 1 288 ? -6.559 24.234 10.203 1 98.75 288 ILE A O 1
ATOM 2162 N N . PHE A 1 289 ? -7.188 22.859 8.625 1 98.81 289 PHE A N 1
ATOM 2163 C CA . PHE A 1 289 ? -7.012 21.609 9.352 1 98.81 289 PHE A CA 1
ATOM 2164 C C . PHE A 1 289 ? -6.133 20.641 8.57 1 98.81 289 PHE A C 1
ATOM 2166 O O . PHE A 1 289 ? -5.531 21.016 7.562 1 98.81 289 PHE A O 1
ATOM 2173 N N . ASP A 1 290 ? -5.941 19.422 9.109 1 98.38 290 ASP A N 1
ATOM 2174 C CA . ASP A 1 290 ? -5.25 18.391 8.352 1 98.38 290 ASP A CA 1
ATOM 2175 C C . ASP A 1 290 ? -5.996 17.062 8.43 1 98.38 290 ASP A C 1
ATOM 2177 O O . ASP A 1 290 ? -7.012 16.953 9.125 1 98.38 290 ASP A O 1
ATOM 2181 N N . SER A 1 291 ? -5.523 16.141 7.637 1 98.38 291 SER A N 1
ATOM 2182 C CA . SER A 1 291 ? -6.203 14.859 7.52 1 98.38 291 SER A CA 1
ATOM 2183 C C . SER A 1 291 ? -5.539 13.797 8.391 1 98.38 291 SER A C 1
ATOM 2185 O O . SER A 1 291 ? -5.461 12.625 8 1 98.38 291 SER A O 1
ATOM 2187 N N . THR A 1 292 ? -5.09 14.18 9.578 1 98.25 292 THR A N 1
ATOM 2188 C CA . THR A 1 292 ? -4.449 13.234 10.484 1 98.25 292 THR A CA 1
ATOM 2189 C C . THR A 1 292 ? -5.453 12.211 11.008 1 98.25 292 THR A C 1
ATOM 2191 O O . THR A 1 292 ? -5.141 11.031 11.117 1 98.25 292 THR A O 1
ATOM 2194 N N . PHE A 1 293 ? -6.688 12.656 11.258 1 98.12 293 PHE A N 1
ATOM 2195 C CA . PHE A 1 293 ? -7.707 11.773 11.805 1 98.12 293 PHE A CA 1
ATOM 2196 C C . PHE A 1 293 ? -8.016 10.641 10.828 1 98.12 293 PHE A C 1
ATOM 2198 O O . PHE A 1 293 ? -7.914 9.461 11.188 1 98.12 293 PHE A O 1
ATOM 2205 N N . PRO A 1 294 ? -8.367 10.906 9.562 1 98.06 294 PRO A N 1
ATOM 2206 C CA . PRO A 1 294 ? -8.625 9.805 8.641 1 98.06 294 PRO A CA 1
ATOM 2207 C C . PRO A 1 294 ? -7.406 8.906 8.43 1 98.06 294 PRO A C 1
ATOM 2209 O O . PRO A 1 294 ? -7.551 7.703 8.195 1 98.06 294 PRO A O 1
ATOM 2212 N N . TYR A 1 295 ? -6.219 9.398 8.492 1 97.69 295 TYR A N 1
ATOM 2213 C CA . TYR A 1 295 ? -5.023 8.57 8.406 1 97.69 295 TYR A CA 1
ATOM 2214 C C . TYR A 1 295 ? -4.965 7.574 9.555 1 97.69 295 TYR A C 1
ATOM 2216 O O . TYR A 1 295 ? -4.723 6.383 9.336 1 97.69 295 TYR A O 1
ATOM 2224 N N . LEU A 1 296 ? -5.156 8.102 10.758 1 97.69 296 LEU A N 1
ATOM 2225 C CA . LEU A 1 296 ? -5.125 7.234 11.93 1 97.69 296 LEU A CA 1
ATOM 2226 C C . LEU A 1 296 ? -6.223 6.18 11.859 1 97.69 296 LEU A C 1
ATOM 2228 O O . LEU A 1 296 ? -6.02 5.031 12.258 1 97.69 296 LEU A O 1
ATOM 2232 N N . VAL A 1 297 ? -7.387 6.57 11.352 1 97.81 297 VAL A N 1
ATOM 2233 C CA . VAL A 1 297 ? -8.477 5.621 11.148 1 97.81 297 VAL A CA 1
ATOM 2234 C C . VAL A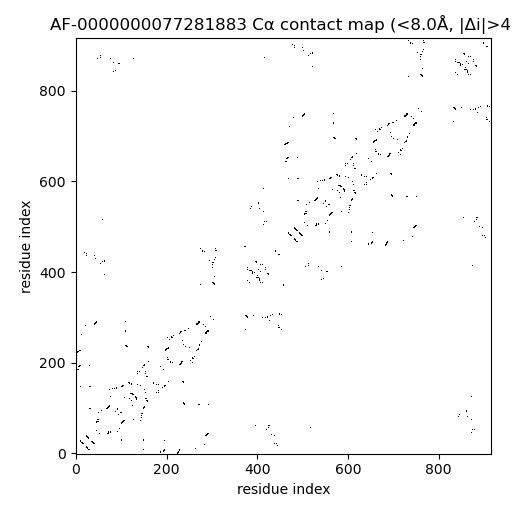 1 297 ? -8.023 4.516 10.195 1 97.81 297 VAL A C 1
ATOM 2236 O O . VAL A 1 297 ? -8.312 3.338 10.422 1 97.81 297 VAL A O 1
ATOM 2239 N N . THR A 1 298 ? -7.348 4.867 9.148 1 97.56 298 THR A N 1
ATOM 2240 C CA . THR A 1 298 ? -6.82 3.904 8.188 1 97.56 298 THR A CA 1
ATOM 2241 C C . THR A 1 298 ? -5.848 2.943 8.867 1 97.56 298 THR A C 1
ATOM 2243 O O . THR A 1 298 ? -5.926 1.729 8.664 1 97.56 298 THR A O 1
ATOM 2246 N N . GLU A 1 299 ? -4.977 3.496 9.672 1 95.56 299 GLU A N 1
ATOM 2247 C CA . GLU A 1 299 ? -3.918 2.713 10.297 1 95.56 299 GLU A CA 1
ATOM 2248 C C . GLU A 1 299 ? -4.496 1.653 11.234 1 95.56 299 GLU A C 1
ATOM 2250 O O . GLU A 1 299 ? -3.9 0.591 11.422 1 95.56 299 GLU A O 1
ATOM 2255 N N . ARG A 1 300 ? -5.652 1.949 11.727 1 96.06 300 ARG A N 1
ATOM 2256 C CA . ARG A 1 300 ? -6.25 0.969 12.633 1 96.06 300 ARG A CA 1
ATOM 2257 C C . ARG A 1 300 ? -7.309 0.14 11.914 1 96.06 300 ARG A C 1
ATOM 2259 O O . ARG A 1 300 ? -8.195 -0.438 12.547 1 96.06 300 ARG A O 1
ATOM 2266 N N . CYS A 1 301 ? -7.355 0.14 10.57 1 97.06 301 CYS A N 1
ATOM 2267 C CA . CYS A 1 301 ? -8.203 -0.663 9.695 1 97.06 301 CYS A CA 1
ATOM 2268 C C . CYS A 1 301 ? -9.656 -0.234 9.805 1 97.06 301 CYS A C 1
ATOM 2270 O O . CYS A 1 301 ? -10.562 -1.068 9.719 1 97.06 301 CYS A O 1
ATOM 2272 N N . GLY A 1 302 ? -9.82 1.031 10.039 1 97.69 302 GLY A N 1
ATOM 2273 C CA . GLY A 1 302 ? -11.164 1.594 10.094 1 97.69 302 GLY A CA 1
ATOM 2274 C C . GLY A 1 302 ? -11.594 2.232 8.781 1 97.69 302 GLY A C 1
ATOM 2275 O O . GLY A 1 302 ? -10.75 2.641 7.98 1 97.69 302 GLY A O 1
ATOM 2276 N N . ALA A 1 303 ? -12.859 2.268 8.523 1 98.44 303 ALA A N 1
ATOM 2277 C CA . ALA A 1 303 ? -13.477 3.014 7.434 1 98.44 303 ALA A CA 1
ATOM 2278 C C . ALA A 1 303 ? -14.461 4.051 7.965 1 98.44 303 ALA A C 1
ATOM 2280 O O . ALA A 1 303 ? -15.359 3.723 8.75 1 98.44 303 ALA A O 1
ATOM 2281 N N . LEU A 1 304 ? -14.242 5.344 7.508 1 98.12 304 LEU A N 1
ATOM 2282 C CA . LEU A 1 304 ? -15.172 6.398 7.898 1 98.12 304 LEU A CA 1
ATOM 2283 C C . LEU A 1 304 ? -16.547 6.172 7.273 1 98.12 304 LEU A C 1
ATOM 2285 O O . LEU A 1 304 ? -16.641 5.891 6.078 1 98.12 304 LEU A O 1
ATOM 2289 N N . THR A 1 305 ? -17.578 6.262 8.102 1 96.75 305 THR A N 1
ATOM 2290 C CA . THR A 1 305 ? -18.922 6.016 7.602 1 96.75 305 THR A CA 1
ATOM 2291 C C . THR A 1 305 ? -19.891 7.062 8.141 1 96.75 305 THR A C 1
ATOM 2293 O O . THR A 1 305 ? -21.094 6.977 7.898 1 96.75 305 THR A O 1
ATOM 2296 N N . PHE A 1 306 ? -19.453 8.055 8.914 1 95.12 306 PHE A N 1
ATOM 2297 C CA . PHE A 1 306 ? -20.359 9.047 9.5 1 95.12 306 PHE A CA 1
ATOM 2298 C C . PHE A 1 306 ? -21.016 9.875 8.414 1 95.12 306 PHE A C 1
ATOM 2300 O O . PHE A 1 306 ? -20.422 10.133 7.359 1 95.12 306 PHE A O 1
ATOM 2307 N N . LEU A 1 307 ? -22.219 10.328 8.734 1 92.19 307 LEU A N 1
ATOM 2308 C CA . LEU A 1 307 ? -22.969 11.156 7.793 1 92.19 307 LEU A CA 1
ATOM 2309 C C . LEU A 1 307 ? -22.578 12.625 7.938 1 92.19 307 LEU A C 1
ATOM 2311 O O . LEU A 1 307 ? -22.406 13.117 9.055 1 92.19 307 LEU A O 1
ATOM 2315 N N . HIS A 1 308 ? -22.375 13.289 6.773 1 93.5 308 HIS A N 1
ATOM 2316 C CA . HIS A 1 308 ? -22.016 14.695 6.883 1 93.5 308 HIS A CA 1
ATOM 2317 C C . HIS A 1 308 ? -22.719 15.531 5.832 1 93.5 308 HIS A C 1
ATOM 2319 O O . HIS A 1 308 ? -22.438 16.719 5.676 1 93.5 308 HIS A O 1
ATOM 2325 N N . TRP A 1 309 ? -23.672 15 5.164 1 88.06 309 TRP A N 1
ATOM 2326 C CA . TRP A 1 309 ? -24.438 15.758 4.176 1 88.06 309 TRP A CA 1
ATOM 2327 C C . TRP A 1 309 ? -25.812 16.125 4.715 1 88.06 309 TRP A C 1
ATOM 2329 O O . TRP A 1 309 ? -26.5 15.281 5.285 1 88.06 309 TRP A O 1
ATOM 2339 N N . LEU A 1 310 ? -26.234 17.344 4.934 1 81.31 310 LEU A N 1
ATOM 2340 C CA . LEU A 1 310 ? -27.531 17.781 5.426 1 81.31 310 LEU A CA 1
ATOM 2341 C C . LEU A 1 310 ? -28.594 17.625 4.344 1 81.31 310 LEU A C 1
ATOM 2343 O O . LEU A 1 310 ? -29.703 17.141 4.609 1 81.31 310 LEU A O 1
ATOM 2347 N N . THR A 1 311 ? -28.891 18.734 3.309 1 61 311 THR A N 1
ATOM 2348 C CA . THR A 1 311 ? -29.984 18.766 2.352 1 61 311 THR A CA 1
ATOM 2349 C C . THR A 1 311 ? -29.734 17.781 1.212 1 61 311 THR A C 1
ATOM 2351 O O . THR A 1 311 ? -28.594 17.609 0.768 1 61 311 THR A O 1
ATOM 2354 N N . ARG A 1 312 ? -30.641 16.688 1.068 1 47.84 312 ARG A N 1
ATOM 2355 C CA . ARG A 1 312 ? -30.719 16 -0.221 1 47.84 312 ARG A CA 1
ATOM 2356 C C . ARG A 1 312 ? -30.688 17 -1.371 1 47.84 312 ARG A C 1
ATOM 2358 O O . ARG A 1 312 ? -31.656 17.719 -1.604 1 47.84 312 ARG A O 1
ATOM 2365 N N . ASP A 1 313 ? -29.766 17.781 -1.492 1 39.59 313 ASP A N 1
ATOM 2366 C CA . ASP A 1 313 ? -29.891 18.516 -2.752 1 39.59 313 ASP A CA 1
ATOM 2367 C C . ASP A 1 313 ? -30.25 17.578 -3.9 1 39.59 313 ASP A C 1
ATOM 2369 O O . ASP A 1 313 ? -29.531 16.594 -4.152 1 39.59 313 ASP A O 1
ATOM 2373 N N . PRO A 1 314 ? -31.469 17.625 -4.379 1 37.97 314 PRO A N 1
ATOM 2374 C CA . PRO A 1 314 ? -31.969 16.844 -5.516 1 37.97 314 PRO A CA 1
ATOM 2375 C C . PRO A 1 314 ? -30.969 16.781 -6.672 1 37.97 314 PRO A C 1
ATOM 2377 O O . PRO A 1 314 ? -31.141 15.984 -7.594 1 37.97 314 PRO A O 1
ATOM 2380 N N . SER A 1 315 ? -30.25 17.859 -6.922 1 34.34 315 SER A N 1
ATOM 2381 C CA . SER A 1 315 ? -29.453 17.938 -8.133 1 34.34 315 SER A CA 1
ATOM 2382 C C . SER A 1 315 ? -28.344 16.891 -8.141 1 34.34 315 SER A C 1
ATOM 2384 O O . SER A 1 315 ? -27.641 16.719 -9.141 1 34.34 315 SER A O 1
ATOM 2386 N N . ARG A 1 316 ? -27.891 16.5 -7.102 1 39.56 316 ARG A N 1
ATOM 2387 C CA . ARG A 1 316 ? -26.906 15.422 -7.203 1 39.56 316 ARG A CA 1
ATOM 2388 C C . ARG A 1 316 ? -27.562 14.141 -7.715 1 39.56 316 ARG A C 1
ATOM 2390 O O . ARG A 1 316 ? -26.906 13.109 -7.828 1 39.56 316 ARG A O 1
ATOM 2397 N N . ASP A 1 317 ? -28.891 14.047 -7.781 1 33.12 317 ASP A N 1
ATOM 2398 C CA . ASP A 1 317 ? -29.484 13.047 -8.656 1 33.12 317 ASP A CA 1
ATOM 2399 C C . ASP A 1 317 ? -28.984 13.219 -10.094 1 33.12 317 ASP A C 1
ATOM 2401 O O . ASP A 1 317 ? -29.078 12.289 -10.906 1 33.12 317 ASP A O 1
ATOM 2405 N N . ASN A 1 318 ? -28.812 14.461 -10.602 1 31.33 318 ASN A N 1
ATOM 2406 C CA . ASN A 1 318 ? -28.453 14.727 -11.984 1 31.33 318 ASN A CA 1
ATOM 2407 C C . ASN A 1 318 ? -26.953 14.508 -12.227 1 31.33 318 ASN A C 1
ATOM 2409 O O . ASN A 1 318 ? -26.484 14.633 -13.359 1 31.33 318 ASN A O 1
ATOM 2413 N N . LEU A 1 319 ? -26.141 14.742 -11.312 1 30.62 319 LEU A N 1
ATOM 2414 C CA . LEU A 1 319 ? -24.75 14.516 -11.703 1 30.62 319 LEU A CA 1
ATOM 2415 C C . LEU A 1 319 ? -24.5 13.039 -11.961 1 30.62 319 LEU A C 1
ATOM 2417 O O . LEU A 1 319 ? -23.406 12.664 -12.398 1 30.62 319 LEU A O 1
ATOM 2421 N N . GLN A 1 320 ? -25.406 12.227 -11.5 1 31.2 320 GLN A N 1
ATOM 2422 C CA . GLN A 1 320 ? -25.375 10.82 -11.898 1 31.2 320 GLN A CA 1
ATOM 2423 C C . GLN A 1 320 ? -25.656 10.664 -13.383 1 31.2 320 GLN A C 1
ATOM 2425 O O . GLN A 1 320 ? -25.344 9.625 -13.977 1 31.2 320 GLN A O 1
ATOM 2430 N N . HIS A 1 321 ? -26.562 11.57 -13.953 1 30.08 321 HIS A N 1
ATOM 2431 C CA . HIS A 1 321 ? -27.125 11.328 -15.281 1 30.08 321 HIS A CA 1
ATOM 2432 C C . HIS A 1 321 ? -26.141 11.742 -16.375 1 30.08 321 HIS A C 1
ATOM 2434 O O . HIS A 1 321 ? -26.359 11.484 -17.547 1 30.08 321 HIS A O 1
ATOM 2440 N N . GLN A 1 322 ? -25.344 12.797 -16.109 1 27.2 322 GLN A N 1
ATOM 2441 C CA . GLN A 1 322 ? -24.719 13.219 -17.359 1 27.2 322 GLN A CA 1
ATOM 2442 C C . GLN A 1 322 ? -23.797 12.141 -17.891 1 27.2 322 GLN A C 1
ATOM 2444 O O . GLN A 1 322 ? -23.625 12.016 -19.109 1 27.2 322 GLN A O 1
ATOM 2449 N N . ASP A 1 323 ? -22.938 11.617 -17.047 1 26.44 323 ASP A N 1
ATOM 2450 C CA . ASP A 1 323 ? -22 10.797 -17.797 1 26.44 323 ASP A CA 1
ATOM 2451 C C . ASP A 1 323 ? -22.625 9.453 -18.172 1 26.44 323 ASP A C 1
ATOM 2453 O O . ASP A 1 323 ? -21.906 8.531 -18.578 1 26.44 323 ASP A O 1
ATOM 2457 N N . LYS A 1 324 ? -23.922 9.273 -17.781 1 27.14 324 LYS A N 1
ATOM 2458 C CA . LYS A 1 324 ? -24.578 8.102 -18.359 1 27.14 324 LYS A CA 1
ATOM 2459 C C . LYS A 1 324 ? -24.656 8.195 -19.875 1 27.14 324 LYS A C 1
ATOM 2461 O O . LYS A 1 324 ? -25.297 7.367 -20.531 1 27.14 324 LYS A O 1
ATOM 2466 N N . ARG A 1 325 ? -24.656 9.391 -20.406 1 27.98 325 ARG A N 1
ATOM 2467 C CA . ARG A 1 325 ? -24.953 9.445 -21.828 1 27.98 325 ARG A CA 1
ATOM 2468 C C . ARG A 1 325 ? -23.953 8.602 -22.625 1 27.98 325 ARG A C 1
ATOM 2470 O O . ARG A 1 325 ? -24.062 8.492 -23.844 1 27.98 325 ARG A O 1
ATOM 2477 N N . LEU A 1 326 ? -22.75 8.523 -22.078 1 23.27 326 LEU A N 1
ATOM 2478 C CA . LEU A 1 326 ? -22.016 7.789 -23.109 1 23.27 326 LEU A CA 1
ATOM 2479 C C . LEU A 1 326 ? -22.422 6.32 -23.125 1 23.27 326 LEU A C 1
ATOM 2481 O O . LEU A 1 326 ? -21.875 5.527 -23.891 1 23.27 326 LEU A O 1
ATOM 2485 N N . ARG A 1 327 ? -22.953 5.895 -21.969 1 26 327 ARG A N 1
ATOM 2486 C CA . ARG A 1 327 ? -23.234 4.469 -22.109 1 26 327 ARG A CA 1
ATOM 2487 C C . ARG A 1 327 ? -24.562 4.23 -22.812 1 26 327 ARG A C 1
ATOM 2489 O O . ARG A 1 327 ? -25.547 3.809 -22.172 1 26 327 ARG A O 1
ATOM 2496 N N . GLY A 1 328 ? -25.156 5.254 -23.562 1 21.94 328 GLY A N 1
ATOM 2497 C CA . GLY A 1 328 ? -26.531 5.078 -24.016 1 21.94 328 GLY A CA 1
ATOM 2498 C C . GLY A 1 328 ? -26.859 3.65 -24.406 1 21.94 328 GLY A C 1
ATOM 2499 O O . GLY A 1 328 ? -27.828 3.074 -23.922 1 21.94 328 GLY A O 1
ATOM 2500 N N . ASP A 1 329 ? -26.734 3.32 -25.719 1 21.52 329 ASP A N 1
ATOM 2501 C CA . ASP A 1 329 ? -27.812 2.73 -26.5 1 21.52 329 ASP A CA 1
ATOM 2502 C C . ASP A 1 329 ? -27.906 1.224 -26.266 1 21.52 329 ASP A C 1
ATOM 2504 O O . ASP A 1 329 ? -28.781 0.555 -26.812 1 21.52 329 ASP A O 1
ATOM 2508 N N . SER A 1 330 ? -26.797 0.545 -25.938 1 21.19 330 SER A N 1
ATOM 2509 C CA . SER A 1 330 ? -27.031 -0.74 -26.594 1 21.19 330 SER A CA 1
ATOM 2510 C C . SER A 1 330 ? -27.938 -1.63 -25.766 1 21.19 330 SER A C 1
ATOM 2512 O O . SER A 1 330 ? -28.016 -2.84 -25.984 1 21.19 330 SER A O 1
ATOM 2514 N N . GLU A 1 331 ? -28.594 -1.146 -24.734 1 20.53 331 GLU A N 1
ATOM 2515 C CA . GLU A 1 331 ? -29.25 -2.182 -23.938 1 20.53 331 GLU A CA 1
ATOM 2516 C C . GLU A 1 331 ? -30.375 -2.846 -24.719 1 20.53 331 GLU A C 1
ATOM 2518 O O . GLU A 1 331 ? -31.5 -2.332 -24.766 1 20.53 331 GLU A O 1
ATOM 2523 N N . LYS A 1 332 ? -30.156 -3.354 -25.969 1 18.61 332 LYS A N 1
ATOM 2524 C CA . LYS A 1 332 ? -31.391 -3.994 -26.422 1 18.61 332 LYS A CA 1
ATOM 2525 C C . LYS A 1 332 ? -31.922 -4.965 -25.375 1 18.61 332 LYS A C 1
ATOM 2527 O O . LYS A 1 332 ? -31.219 -5.324 -24.422 1 18.61 332 LYS A O 1
ATOM 2532 N N . ASN A 1 333 ? -32.531 -6.168 -25.734 1 17.61 333 ASN A N 1
ATOM 2533 C CA . ASN A 1 333 ? -33.781 -6.938 -25.672 1 17.61 333 ASN A CA 1
ATOM 2534 C C . ASN A 1 333 ? -33.688 -8.078 -24.656 1 17.61 333 ASN A C 1
ATOM 2536 O O . ASN A 1 333 ? -34.531 -8.953 -24.625 1 17.61 333 ASN A O 1
ATOM 2540 N N . LYS A 1 334 ? -32.625 -8.406 -23.969 1 18.8 334 LYS A N 1
ATOM 2541 C CA . LYS A 1 334 ? -32.75 -9.844 -23.75 1 18.8 334 LYS A CA 1
ATOM 2542 C C . LYS A 1 334 ? -33.938 -10.141 -22.812 1 18.8 334 LYS A C 1
ATOM 2544 O O . LYS A 1 334 ? -34.125 -9.43 -21.828 1 18.8 334 LYS A O 1
ATOM 2549 N N . ASN A 1 335 ? -34.75 -11.156 -23.172 1 17.58 335 ASN A N 1
ATOM 2550 C CA . ASN A 1 335 ? -36 -11.852 -22.859 1 17.58 335 ASN A CA 1
ATOM 2551 C C . ASN A 1 335 ? -35.969 -12.406 -21.438 1 17.58 335 ASN A C 1
ATOM 2553 O O . ASN A 1 335 ? -34.938 -12.531 -20.812 1 17.58 335 ASN A O 1
ATOM 2557 N N . GLN A 1 336 ? -37.094 -13.148 -21.047 1 17.83 336 GLN A N 1
ATOM 2558 C CA . GLN A 1 336 ? -38.125 -13.484 -20.078 1 17.83 336 GLN A CA 1
ATOM 2559 C C . GLN A 1 336 ? -37.688 -14.625 -19.172 1 17.83 336 GLN A C 1
ATOM 2561 O O . GLN A 1 336 ? -38.281 -14.844 -18.109 1 17.83 336 GLN A O 1
ATOM 2566 N N . ASP A 1 337 ? -36.625 -15.531 -19.359 1 17.88 337 ASP A N 1
ATOM 2567 C CA . ASP A 1 337 ? -37.094 -16.875 -19.062 1 17.88 337 ASP A CA 1
ATOM 2568 C C . ASP A 1 337 ? -37.25 -17.078 -17.547 1 17.88 337 ASP A C 1
ATOM 2570 O O . ASP A 1 337 ? -36.562 -16.422 -16.766 1 17.88 337 ASP A O 1
ATOM 2574 N N . GLU A 1 338 ? -38.094 -18.156 -17.047 1 18.2 338 GLU A N 1
ATOM 2575 C CA . GLU A 1 338 ? -39.062 -18.688 -16.078 1 18.2 338 GLU A CA 1
ATOM 2576 C C . GLU A 1 338 ? -38.312 -19.422 -14.953 1 18.2 338 GLU A C 1
ATOM 2578 O O . GLU A 1 338 ? -38.938 -19.734 -13.914 1 18.2 338 GLU A O 1
ATOM 2583 N N . GLU A 1 339 ? -37 -19.672 -14.867 1 18.19 339 GLU A N 1
ATOM 2584 C CA . GLU A 1 339 ? -36.875 -21.016 -14.289 1 18.19 339 GLU A CA 1
ATOM 2585 C C . GLU A 1 339 ? -37.188 -21 -12.797 1 18.19 339 GLU A C 1
ATOM 2587 O O . GLU A 1 339 ? -36.719 -20.109 -12.07 1 18.19 339 GLU A O 1
ATOM 2592 N N . GLU A 1 340 ? -38.062 -21.938 -12.266 1 17.94 340 GLU A N 1
ATOM 2593 C CA . GLU A 1 340 ? -38.875 -22.344 -11.133 1 17.94 340 GLU A CA 1
ATOM 2594 C C . GLU A 1 340 ? -38.031 -22.781 -9.953 1 17.94 340 GLU A C 1
ATOM 2596 O O . GLU A 1 340 ? -38.281 -22.406 -8.812 1 17.94 340 GLU A O 1
ATOM 2601 N N . THR A 1 341 ? -37.125 -23.797 -10.039 1 17.11 341 THR A N 1
ATOM 2602 C CA . THR A 1 341 ? -37.531 -24.969 -9.25 1 17.11 341 THR A CA 1
ATOM 2603 C C . THR A 1 341 ? -37.094 -24.812 -7.797 1 17.11 341 THR A C 1
ATOM 2605 O O . THR A 1 341 ? -37.906 -24.984 -6.883 1 17.11 341 THR A O 1
ATOM 2608 N N . LEU A 1 342 ? -35.969 -25.453 -7.352 1 18.16 342 LEU A N 1
ATOM 2609 C CA . LEU A 1 342 ? -35.875 -26.609 -6.465 1 18.16 342 LEU A CA 1
ATOM 2610 C C . LEU A 1 342 ? -35.594 -26.172 -5.035 1 18.16 342 LEU A C 1
ATOM 2612 O O . LEU A 1 342 ? -34.906 -25.188 -4.809 1 18.16 342 LEU A O 1
ATOM 2616 N N . ASN A 1 343 ? -36.25 -26.781 -3.988 1 17.83 343 ASN A N 1
ATOM 2617 C CA . ASN A 1 343 ? -36.688 -26.766 -2.604 1 17.83 343 ASN A CA 1
ATOM 2618 C C . ASN A 1 343 ? -35.562 -27.062 -1.635 1 17.83 343 ASN A C 1
ATOM 2620 O O . ASN A 1 343 ? -35.719 -26.969 -0.418 1 17.83 343 ASN A O 1
ATOM 2624 N N . GLU A 1 344 ? -34.406 -27.594 -2.01 1 18.19 344 GLU A N 1
ATOM 2625 C CA . GLU A 1 344 ? -34.031 -28.609 -1.039 1 18.19 344 GLU A CA 1
ATOM 2626 C C . GLU A 1 344 ? -33.562 -27.984 0.27 1 18.19 344 GLU A C 1
ATOM 2628 O O . GLU A 1 344 ? -32.781 -27.016 0.26 1 18.19 344 GLU A O 1
ATOM 2633 N N . LYS A 1 345 ? -34.219 -28.422 1.415 1 17.02 345 LYS A N 1
ATOM 2634 C CA . LYS A 1 345 ? -34.312 -28.078 2.83 1 17.02 345 LYS A CA 1
ATOM 2635 C C . LYS A 1 345 ? -33 -28.344 3.561 1 17.02 345 LYS A C 1
ATOM 2637 O O . LYS A 1 345 ? -32.781 -27.797 4.633 1 17.02 345 LYS A O 1
ATOM 2642 N N . GLU A 1 346 ? -32.156 -29.406 3.268 1 18.62 346 GLU A N 1
ATOM 2643 C CA . GLU A 1 346 ? -31.859 -30.188 4.461 1 18.62 346 GLU A CA 1
ATOM 2644 C C . GLU A 1 346 ? -30.734 -29.562 5.277 1 18.62 346 GLU A C 1
ATOM 2646 O O . GLU A 1 346 ? -29.609 -29.469 4.805 1 18.62 346 GLU A O 1
ATOM 2651 N N . LYS A 1 347 ? -30.953 -28.625 6.176 1 18.62 347 LYS A N 1
ATOM 2652 C CA . LYS A 1 347 ? -29.953 -27.812 6.883 1 18.62 347 LYS A CA 1
ATOM 2653 C C . LYS A 1 347 ? -29.234 -28.641 7.941 1 18.62 347 LYS A C 1
ATOM 2655 O O . LYS A 1 347 ? -28.344 -28.125 8.625 1 18.62 347 LYS A O 1
ATOM 2660 N N . GLU A 1 348 ? -29.422 -29.953 8.312 1 18.7 348 GLU A N 1
ATOM 2661 C CA . GLU A 1 348 ? -29.312 -29.938 9.766 1 18.7 348 GLU A CA 1
ATOM 2662 C C . GLU A 1 348 ? -27.844 -30 10.203 1 18.7 348 GLU A C 1
ATOM 2664 O O . GLU A 1 348 ? -27.547 -29.781 11.383 1 18.7 348 GLU A O 1
ATOM 2669 N N . SER A 1 349 ? -26.844 -30.234 9.406 1 18.56 349 SER A N 1
ATOM 2670 C CA . SER A 1 349 ? -25.828 -30.984 10.141 1 18.56 349 SER A CA 1
ATOM 2671 C C . SER A 1 349 ? -25.188 -30.125 11.234 1 18.56 349 SER A C 1
ATOM 2673 O O . SER A 1 349 ? -25 -28.922 11.047 1 18.56 349 SER A O 1
ATOM 2675 N N . LYS A 1 350 ? -25.109 -30.641 12.562 1 20.69 350 LYS A N 1
ATOM 2676 C CA . LYS A 1 350 ? -24.656 -30.312 13.906 1 20.69 350 LYS A CA 1
ATOM 2677 C C . LYS A 1 350 ? -23.141 -30.188 13.969 1 20.69 350 LYS A C 1
ATOM 2679 O O . LYS A 1 350 ? -22.422 -31.172 13.836 1 20.69 350 LYS A O 1
ATOM 2684 N N . SER A 1 351 ? -22.438 -29.141 13.336 1 18.64 351 SER A N 1
ATOM 2685 C CA . SER A 1 351 ? -20.984 -28.969 13.383 1 18.64 351 SER A CA 1
ATOM 2686 C C . SER A 1 351 ? -20.484 -28.969 14.828 1 18.64 351 SER A C 1
ATOM 2688 O O . SER A 1 351 ? -21.094 -28.359 15.703 1 18.64 351 SER A O 1
ATOM 2690 N N . GLU A 1 352 ? -19.797 -30.062 15.234 1 20.73 352 GLU A N 1
ATOM 2691 C CA . GLU A 1 352 ? -19.016 -30.344 16.438 1 20.73 352 GLU A CA 1
ATOM 2692 C C . GLU A 1 352 ? -18.062 -29.188 16.734 1 20.73 352 GLU A C 1
ATOM 2694 O O . GLU A 1 352 ? -17.562 -28.531 15.82 1 20.73 352 GLU A O 1
ATOM 2699 N N . GLU A 1 353 ? -18.031 -28.766 18 1 21.08 353 GLU A N 1
ATOM 2700 C CA . GLU A 1 353 ? -17.453 -27.672 18.766 1 21.08 353 GLU A CA 1
ATOM 2701 C C . GLU A 1 353 ? -15.93 -27.766 18.812 1 21.08 353 GLU A C 1
ATOM 2703 O O . GLU A 1 353 ? -15.375 -28.641 19.469 1 21.08 353 GLU A O 1
ATOM 2708 N N . LEU A 1 354 ? -15.172 -27.859 17.672 1 21.86 354 LEU A N 1
ATOM 2709 C CA . LEU A 1 354 ? -13.727 -27.891 17.844 1 21.86 354 LEU A CA 1
ATOM 2710 C C . LEU A 1 354 ? -13.25 -26.766 18.734 1 21.86 354 LEU A C 1
ATOM 2712 O O . LEU A 1 354 ? -13.656 -25.609 18.547 1 21.86 354 LEU A O 1
ATOM 2716 N N . GLU A 1 355 ? -12.703 -27.094 19.859 1 22.25 355 GLU A N 1
ATOM 2717 C CA . GLU A 1 355 ? -12.039 -26.359 20.922 1 22.25 355 GLU A CA 1
ATOM 2718 C C . GLU A 1 355 ? -10.898 -25.5 20.375 1 22.25 355 GLU A C 1
ATOM 2720 O O . GLU A 1 355 ? -10 -26.016 19.703 1 22.25 355 GLU A O 1
ATOM 2725 N N . SER A 1 356 ? -11.133 -24.266 19.969 1 23.23 356 SER A N 1
ATOM 2726 C CA . SER A 1 356 ? -10.281 -23.219 19.438 1 23.23 356 SER A CA 1
ATOM 2727 C C . SER A 1 356 ? -9.102 -22.938 20.359 1 23.23 356 SER A C 1
ATOM 2729 O O . SER A 1 356 ? -9.297 -22.578 21.531 1 23.23 356 SER A O 1
ATOM 2731 N N . THR A 1 357 ? -8.109 -23.797 20.297 1 23.64 357 THR A N 1
ATOM 2732 C CA . THR A 1 357 ? -6.883 -23.453 21.016 1 23.64 357 THR A CA 1
ATOM 2733 C C . THR A 1 357 ? -6.504 -22 20.781 1 23.64 357 THR A C 1
ATOM 2735 O O . THR A 1 357 ? -6.547 -21.516 19.641 1 23.64 357 THR A O 1
ATOM 2738 N N . GLU A 1 358 ? -6.41 -21.203 21.844 1 25.64 358 GLU A N 1
ATOM 2739 C CA . GLU A 1 358 ? -6.156 -19.797 22.078 1 25.64 358 GLU A CA 1
ATOM 2740 C C . GLU A 1 358 ? -4.82 -19.359 21.469 1 25.64 358 GLU A C 1
ATOM 2742 O O . GLU A 1 358 ? -3.758 -19.781 21.938 1 25.64 358 GLU A O 1
ATOM 2747 N N . GLY A 1 359 ? -4.633 -19.5 20.125 1 24.78 359 GLY A N 1
ATOM 2748 C CA . GLY A 1 359 ? -3.402 -19.016 19.516 1 24.78 359 GLY A CA 1
ATOM 2749 C C . GLY A 1 359 ? -2.947 -17.672 20.062 1 24.78 359 GLY A C 1
ATOM 2750 O O . GLY A 1 359 ? -3.758 -16.906 20.594 1 24.78 359 GLY A O 1
ATOM 2751 N N . LYS A 1 360 ? -1.614 -17.547 20.266 1 25.81 360 LYS A N 1
ATOM 2752 C CA . LYS A 1 360 ? -0.806 -16.438 20.766 1 25.81 360 LYS A CA 1
ATOM 2753 C C . LYS A 1 360 ? -1.175 -15.133 20.078 1 25.81 360 LYS A C 1
ATOM 2755 O O . LYS A 1 360 ? -1 -15 18.859 1 25.81 360 LYS A O 1
ATOM 2760 N N . GLU A 1 361 ? -2.195 -14.43 20.719 1 26.33 361 GLU A N 1
ATOM 2761 C CA . GLU A 1 361 ? -2.555 -13.055 20.391 1 26.33 361 GLU A CA 1
ATOM 2762 C C . GLU A 1 361 ? -1.312 -12.195 20.188 1 26.33 361 GLU A C 1
ATOM 2764 O O . GLU A 1 361 ? -0.488 -12.062 21.094 1 26.33 361 GLU A O 1
ATOM 2769 N N . ASN A 1 362 ? -0.665 -12.344 19.109 1 28.05 362 ASN A N 1
ATOM 2770 C CA . ASN A 1 362 ? 0.302 -11.289 18.828 1 28.05 362 ASN A CA 1
ATOM 2771 C C . ASN A 1 362 ? -0.115 -9.961 19.453 1 28.05 362 ASN A C 1
ATOM 2773 O O . ASN A 1 362 ? -1.247 -9.508 19.266 1 28.05 362 ASN A O 1
ATOM 2777 N N . GLN A 1 363 ? 0.49 -9.758 20.562 1 25.97 363 GLN A N 1
ATOM 2778 C CA . GLN A 1 363 ? 0.378 -8.508 21.312 1 25.97 363 GLN A CA 1
ATOM 2779 C C . GLN A 1 363 ? 0.277 -7.312 20.359 1 25.97 363 GLN A C 1
ATOM 2781 O O . GLN A 1 363 ? 1.266 -6.922 19.734 1 25.97 363 GLN A O 1
ATOM 2786 N N . CYS A 1 364 ? -0.728 -7.191 19.609 1 29.73 364 CYS A N 1
ATOM 2787 C CA . CYS A 1 364 ? -1.04 -5.812 19.25 1 29.73 364 CYS A CA 1
ATOM 2788 C C . CYS A 1 364 ? -0.68 -4.863 20.391 1 29.73 364 CYS A C 1
ATOM 2790 O O . CYS A 1 364 ? -1.031 -5.105 21.547 1 29.73 364 CYS A O 1
ATOM 2792 N N . ASP A 1 365 ? 0.499 -4.289 20.391 1 32.25 365 ASP A N 1
ATOM 2793 C CA . ASP A 1 365 ? 0.78 -3.207 21.328 1 32.25 365 ASP A CA 1
ATOM 2794 C C . ASP A 1 365 ? -0.511 -2.633 21.906 1 32.25 365 ASP A C 1
ATOM 2796 O O . ASP A 1 365 ? -1.57 -2.721 21.281 1 32.25 365 ASP A O 1
ATOM 2800 N N . GLU A 1 366 ? -0.592 -2.42 23.141 1 34.97 366 GLU A N 1
ATOM 2801 C CA . GLU A 1 366 ? -1.637 -1.661 23.828 1 34.97 366 GLU A CA 1
ATOM 2802 C C . GLU A 1 366 ? -2.24 -0.605 22.906 1 34.97 366 GLU A C 1
ATOM 2804 O O . GLU A 1 366 ? -1.834 0.558 22.938 1 34.97 366 GLU A O 1
ATOM 2809 N N . GLU A 1 367 ? -2.252 -0.73 21.641 1 40.75 367 GLU A N 1
ATOM 2810 C CA . GLU A 1 367 ? -2.947 0.247 20.812 1 40.75 367 GLU A CA 1
ATOM 2811 C C . GLU A 1 367 ? -4.309 0.608 21.406 1 40.75 367 GLU A C 1
ATOM 2813 O O . GLU A 1 367 ? -5.125 -0.273 21.672 1 40.75 367 GLU A O 1
ATOM 2818 N N . VAL A 1 368 ? -4.363 1.576 22.25 1 42.81 368 VAL A N 1
ATOM 2819 C CA . VAL A 1 368 ? -5.594 2.23 22.672 1 42.81 368 VAL A CA 1
ATOM 2820 C C . VAL A 1 368 ? -6.688 2.002 21.625 1 42.81 368 VAL A C 1
ATOM 2822 O O . VAL A 1 368 ? -6.527 2.365 20.469 1 42.81 368 VAL A O 1
ATOM 2825 N N . ASN A 1 369 ? -7.379 0.89 21.641 1 52.81 369 ASN A N 1
ATOM 2826 C CA . ASN A 1 369 ? -8.617 0.604 20.922 1 52.81 369 ASN A CA 1
ATOM 2827 C C . ASN A 1 369 ? -9.492 1.846 20.812 1 52.81 369 ASN A C 1
ATOM 2829 O O . ASN A 1 369 ? -10.359 2.08 21.656 1 52.81 369 ASN A O 1
ATOM 2833 N N . VAL A 1 370 ? -9.023 2.924 20.25 1 62.66 370 VAL A N 1
ATOM 2834 C CA . VAL A 1 370 ? -9.789 4.156 20.094 1 62.66 370 VAL A CA 1
ATOM 2835 C C . VAL A 1 370 ? -10.789 4.004 18.953 1 62.66 370 VAL A C 1
ATOM 2837 O O . VAL A 1 370 ? -10.516 4.395 17.828 1 62.66 370 VAL A O 1
ATOM 2840 N N . LYS A 1 371 ? -11.656 2.98 19 1 67.94 371 LYS A N 1
ATOM 2841 C CA . LYS A 1 371 ? -12.75 2.934 18.031 1 67.94 371 LYS A CA 1
ATOM 2842 C C . LYS A 1 371 ? -13.727 4.09 18.25 1 67.94 371 LYS A C 1
ATOM 2844 O O . LYS A 1 371 ? -14.102 4.395 19.375 1 67.94 371 LYS A O 1
ATOM 2849 N N . SER A 1 372 ? -13.828 4.84 17.109 1 79.94 372 SER A N 1
ATOM 2850 C CA . SER A 1 372 ? -14.727 5.992 17.219 1 79.94 372 SER A CA 1
ATOM 2851 C C . SER A 1 372 ? -16.094 5.676 16.625 1 79.94 372 SER A C 1
ATOM 2853 O O . SER A 1 372 ? -16.266 4.664 15.945 1 79.94 372 SER A O 1
ATOM 2855 N N . SER A 1 373 ? -17.094 6.426 16.922 1 89.62 373 SER A N 1
ATOM 2856 C CA . SER A 1 373 ? -18.453 6.281 16.422 1 89.62 373 SER A CA 1
ATOM 2857 C C . SER A 1 373 ? -18.531 6.711 14.953 1 89.62 373 SER A C 1
ATOM 2859 O O . SER A 1 373 ? -19.562 6.527 14.312 1 89.62 373 SER A O 1
ATOM 2861 N N . TYR A 1 374 ? -17.406 7.16 14.438 1 95.38 374 TYR A N 1
ATOM 2862 C CA . TYR A 1 374 ? -17.406 7.742 13.102 1 95.38 374 TYR A CA 1
ATOM 2863 C C . TYR A 1 374 ? -16.969 6.727 12.062 1 95.38 374 TYR A C 1
ATOM 2865 O O . TYR A 1 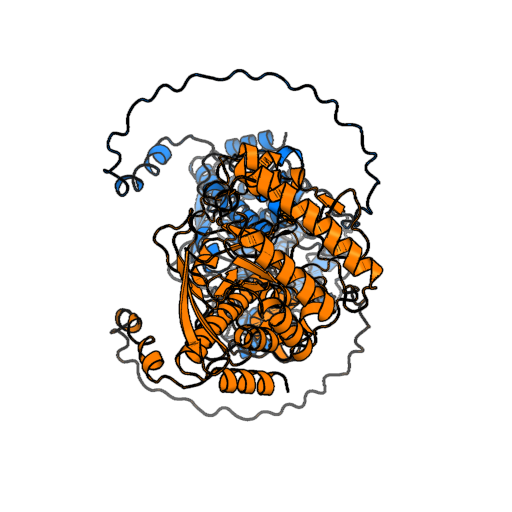374 ? -16.938 7.023 10.867 1 95.38 374 TYR A O 1
ATOM 2873 N N . GLU A 1 375 ? -16.641 5.512 12.547 1 96.5 375 GLU A N 1
ATOM 2874 C CA . GLU A 1 375 ? -16.016 4.531 11.664 1 96.5 375 GLU A CA 1
ATOM 2875 C C . GLU A 1 375 ? -16.516 3.121 11.969 1 96.5 375 GLU A C 1
ATOM 2877 O O . GLU A 1 375 ? -17.094 2.875 13.023 1 96.5 375 GLU A O 1
ATOM 2882 N N . ILE A 1 376 ? -16.344 2.225 11.023 1 96.12 376 ILE A N 1
ATOM 2883 C CA . ILE A 1 376 ? -16.453 0.792 11.273 1 96.12 376 ILE A CA 1
ATOM 2884 C C . ILE A 1 376 ? -15.055 0.167 11.273 1 96.12 376 ILE A C 1
ATOM 2886 O O . ILE A 1 376 ? -14.133 0.69 10.641 1 96.12 376 ILE A O 1
ATOM 2890 N N . CYS A 1 377 ? -14.859 -0.847 11.984 1 96.06 377 CYS A N 1
ATOM 2891 C CA . CYS A 1 377 ? -13.602 -1.586 12.039 1 96.06 377 CYS A CA 1
ATOM 2892 C C . CYS A 1 377 ? -13.656 -2.826 11.156 1 96.06 377 CYS A C 1
ATOM 2894 O O . CYS A 1 377 ? -14.414 -3.762 11.438 1 96.06 377 CYS A O 1
ATOM 2896 N N . LEU A 1 378 ? -12.828 -2.939 10.219 1 96.44 378 LEU A N 1
ATOM 2897 C CA . LEU A 1 378 ? -12.906 -3.986 9.203 1 96.44 378 LEU A CA 1
ATOM 2898 C C . LEU A 1 378 ? -12.273 -5.277 9.711 1 96.44 378 LEU A C 1
ATOM 2900 O O . LEU A 1 378 ? -12.375 -6.32 9.055 1 96.44 378 LEU A O 1
ATOM 2904 N N . LYS A 1 379 ? -11.734 -5.277 10.859 1 94.69 379 LYS A N 1
ATOM 2905 C CA . LYS A 1 379 ? -11.25 -6.504 11.492 1 94.69 379 LYS A CA 1
ATOM 2906 C C . LYS A 1 379 ? -12.398 -7.293 12.109 1 94.69 379 LYS A C 1
ATOM 2908 O O . LYS A 1 379 ? -12.234 -8.469 12.453 1 94.69 379 LYS A O 1
ATOM 2913 N N . ASP A 1 380 ? -13.523 -6.582 12.289 1 94.31 380 ASP A N 1
ATOM 2914 C CA . ASP A 1 380 ? -14.68 -7.219 12.922 1 94.31 380 ASP A CA 1
ATOM 2915 C C . ASP A 1 380 ? -15.219 -8.359 12.062 1 94.31 380 ASP A C 1
ATOM 2917 O O . ASP A 1 380 ? -15.531 -8.164 10.891 1 94.31 380 ASP A O 1
ATOM 2921 N N . LYS A 1 381 ? -15.484 -9.523 12.586 1 90.88 381 LYS A N 1
ATOM 2922 C CA . LYS A 1 381 ? -15.906 -10.734 11.883 1 90.88 381 LYS A CA 1
ATOM 2923 C C . LYS A 1 381 ? -17.297 -10.57 11.281 1 90.88 381 LYS A C 1
ATOM 2925 O O . LYS A 1 381 ? -17.656 -11.25 10.32 1 90.88 381 LYS A O 1
ATOM 2930 N N . ARG A 1 382 ? -18.078 -9.664 11.836 1 93.56 382 ARG A N 1
ATOM 2931 C CA . ARG A 1 382 ? -19.438 -9.453 11.352 1 93.56 382 ARG A CA 1
ATOM 2932 C C . ARG A 1 382 ? -19.438 -8.961 9.906 1 93.56 382 ARG A C 1
ATOM 2934 O O . ARG A 1 382 ? -20.453 -9.039 9.211 1 93.56 382 ARG A O 1
ATOM 2941 N N . TYR A 1 383 ? -18.266 -8.492 9.445 1 94.5 383 TYR A N 1
ATOM 2942 C CA . TYR A 1 383 ? -18.203 -7.898 8.117 1 94.5 383 TYR A CA 1
ATOM 2943 C C . TYR A 1 383 ? -17.734 -8.914 7.086 1 94.5 383 TYR A C 1
ATOM 2945 O O . TYR A 1 383 ? -17.625 -8.602 5.895 1 94.5 383 TYR A O 1
ATOM 2953 N N . ALA A 1 384 ? -17.531 -10.094 7.441 1 91.31 384 ALA A N 1
ATOM 2954 C CA . ALA A 1 384 ? -16.969 -11.133 6.59 1 91.31 384 ALA A CA 1
ATOM 2955 C C . ALA A 1 384 ? -17.875 -11.422 5.398 1 91.31 384 ALA A C 1
ATOM 2957 O O . ALA A 1 384 ? -17.406 -11.797 4.32 1 91.31 384 ALA A O 1
ATOM 2958 N N . GLU A 1 385 ? -19.203 -11.18 5.551 1 91.69 385 GLU A N 1
ATOM 2959 C CA . GLU A 1 385 ? -20.109 -11.602 4.488 1 91.69 385 GLU A CA 1
ATOM 2960 C C . GLU A 1 385 ? -20.891 -10.406 3.922 1 91.69 385 GLU A C 1
ATOM 2962 O O . GLU A 1 385 ? -21.812 -10.586 3.137 1 91.69 385 GLU A O 1
ATOM 2967 N N . VAL A 1 386 ? -20.516 -9.211 4.289 1 93.69 386 VAL A N 1
ATOM 2968 C CA . VAL A 1 386 ? -21.234 -8.016 3.863 1 93.69 386 VAL A CA 1
ATOM 2969 C C . VAL A 1 386 ? -20.812 -7.625 2.453 1 93.69 386 VAL A C 1
ATOM 2971 O O . VAL A 1 386 ? -19.688 -7.133 2.252 1 93.69 386 VAL A O 1
ATOM 2974 N N . GLN A 1 387 ? -21.672 -7.781 1.487 1 93 387 GLN A N 1
ATOM 2975 C CA . GLN A 1 387 ? -21.312 -7.59 0.086 1 93 387 GLN A CA 1
ATOM 2976 C C . GLN A 1 387 ? -21.578 -6.152 -0.358 1 93 387 GLN A C 1
ATOM 2978 O O . GLN A 1 387 ? -21.375 -5.809 -1.521 1 93 387 GLN A O 1
ATOM 2983 N N . GLU A 1 388 ? -21.906 -5.27 0.516 1 95.75 388 GLU A N 1
ATOM 2984 C CA . GLU A 1 388 ? -22.156 -3.855 0.243 1 95.75 388 GLU A CA 1
ATOM 2985 C C . GLU A 1 388 ? -20.859 -3.057 0.273 1 95.75 388 GLU A C 1
ATOM 2987 O O . GLU A 1 388 ? -19.844 -3.514 0.823 1 95.75 388 GLU A O 1
ATOM 2992 N N . PRO A 1 389 ? -20.906 -1.904 -0.436 1 97.19 389 PRO A N 1
ATOM 2993 C CA . PRO A 1 389 ? -19.766 -1.002 -0.261 1 97.19 389 PRO A CA 1
ATOM 2994 C C . PRO A 1 389 ? -19.688 -0.428 1.151 1 97.19 389 PRO A C 1
ATOM 2996 O O . PRO A 1 389 ? -20.609 -0.595 1.948 1 97.19 389 PRO A O 1
ATOM 2999 N N . LEU A 1 390 ? -18.594 0.22 1.471 1 97.88 390 LEU A N 1
ATOM 3000 C CA . LEU A 1 390 ? -18.406 0.805 2.791 1 97.88 390 LEU A CA 1
ATOM 3001 C C . LEU A 1 390 ? -19.5 1.817 3.109 1 97.88 390 LEU A C 1
ATOM 3003 O O . LEU A 1 390 ? -20.031 1.827 4.219 1 97.88 390 LEU A O 1
ATOM 3007 N N . VAL A 1 391 ? -19.734 2.727 2.201 1 96.5 391 VAL A N 1
ATOM 3008 C CA . VAL A 1 391 ? -20.812 3.703 2.293 1 96.5 391 VAL A CA 1
ATOM 3009 C C . VAL A 1 391 ? -21.656 3.664 1.021 1 96.5 391 VAL A C 1
ATOM 3011 O O . VAL A 1 391 ? -21.141 3.844 -0.082 1 96.5 391 VAL A O 1
ATOM 3014 N N . SER A 1 392 ? -22.938 3.412 1.207 1 94.56 392 SER A N 1
ATOM 3015 C CA . SER A 1 392 ? -23.844 3.363 0.066 1 94.56 392 SER A CA 1
ATOM 3016 C C . SER A 1 392 ? -23.875 4.699 -0.672 1 94.56 392 SER A C 1
ATOM 3018 O O . SER A 1 392 ? -23.984 5.754 -0.05 1 94.56 392 SER A O 1
ATOM 3020 N N . GLY A 1 393 ? -23.688 4.652 -1.98 1 93.06 393 GLY A N 1
ATOM 3021 C CA . GLY A 1 393 ? -23.766 5.852 -2.795 1 93.06 393 GLY A CA 1
ATOM 3022 C C . GLY A 1 393 ? -22.438 6.582 -2.908 1 93.06 393 GLY A C 1
ATOM 3023 O O . GLY A 1 393 ? -22.312 7.535 -3.678 1 93.06 393 GLY A O 1
ATOM 3024 N N . CYS A 1 394 ? -21.469 6.164 -2.123 1 95.56 394 CYS A N 1
ATOM 3025 C CA . CYS A 1 394 ? -20.156 6.793 -2.201 1 95.56 394 CYS A CA 1
ATOM 3026 C C . CYS A 1 394 ? -19.531 6.555 -3.564 1 95.56 394 CYS A C 1
ATOM 3028 O O . CYS A 1 394 ? -19.594 5.449 -4.105 1 95.56 394 CYS A O 1
ATOM 3030 N N . GLU A 1 395 ? -18.844 7.555 -4.117 1 94.88 395 GLU A N 1
ATOM 3031 C CA . GLU A 1 395 ? -18.328 7.473 -5.48 1 94.88 395 GLU A CA 1
ATOM 3032 C C . GLU A 1 395 ? -16.828 7.246 -5.484 1 94.88 395 GLU A C 1
ATOM 3034 O O . GLU A 1 395 ? -16.188 7.312 -6.539 1 94.88 395 GLU A O 1
ATOM 3039 N N . CYS A 1 396 ? -16.266 7.066 -4.328 1 96.31 396 CYS A N 1
ATOM 3040 C CA . CYS A 1 396 ? -14.82 6.859 -4.316 1 96.31 396 CYS A CA 1
ATOM 3041 C C . CYS A 1 396 ? -14.453 5.535 -4.98 1 96.31 396 CYS A C 1
ATOM 3043 O O . CYS A 1 396 ? -15.312 4.664 -5.152 1 96.31 396 CYS A O 1
ATOM 3045 N N . TYR A 1 397 ? -13.227 5.34 -5.387 1 95 397 TYR A N 1
ATOM 3046 C CA . TYR A 1 397 ? -12.703 4.148 -6.051 1 95 397 TYR A CA 1
ATOM 3047 C C . TYR A 1 397 ? -13.008 2.896 -5.234 1 95 397 TYR A C 1
ATOM 3049 O O . TYR A 1 397 ? -13.453 1.884 -5.781 1 95 397 TYR A O 1
ATOM 3057 N N . THR A 1 398 ? -12.758 2.908 -3.973 1 97.06 398 THR A N 1
ATOM 3058 C CA . THR A 1 398 ? -12.938 1.757 -3.094 1 97.06 398 THR A CA 1
ATOM 3059 C C . THR A 1 398 ? -14.391 1.299 -3.088 1 97.06 398 THR A C 1
ATOM 3061 O O . THR A 1 398 ? -14.68 0.128 -3.342 1 97.06 398 THR A O 1
ATOM 3064 N N . CYS A 1 399 ? -15.281 2.203 -2.867 1 97.19 399 CYS A N 1
ATOM 3065 C CA . CYS A 1 399 ? -16.688 1.854 -2.75 1 97.19 399 CYS A CA 1
ATOM 3066 C C . CYS A 1 399 ? -17.266 1.439 -4.098 1 97.19 399 CYS A C 1
ATOM 3068 O O . CYS A 1 399 ? -18.188 0.627 -4.164 1 97.19 399 CYS A O 1
ATOM 3070 N N . GLN A 1 400 ? -16.688 1.945 -5.156 1 95.56 400 GLN A N 1
ATOM 3071 C CA . GLN A 1 400 ? -17.188 1.626 -6.488 1 95.56 400 GLN A CA 1
ATOM 3072 C C . GLN A 1 400 ? -16.734 0.239 -6.93 1 95.56 400 GLN A C 1
ATOM 3074 O O . GLN A 1 400 ? -17.359 -0.383 -7.789 1 95.56 400 GLN A O 1
ATOM 3079 N N . ASN A 1 401 ? -15.711 -0.278 -6.297 1 93.75 401 ASN A N 1
ATOM 3080 C CA . ASN A 1 401 ? -15.094 -1.463 -6.883 1 93.75 401 ASN A CA 1
ATOM 3081 C C . ASN A 1 401 ? -15.039 -2.619 -5.887 1 93.75 401 ASN A C 1
ATOM 3083 O O . ASN A 1 401 ? -14.828 -3.77 -6.277 1 93.75 401 ASN A O 1
ATOM 3087 N N . PHE A 1 402 ? -15.242 -2.363 -4.652 1 95.56 402 PHE A N 1
ATOM 3088 C CA . PHE A 1 402 ? -15.016 -3.41 -3.66 1 95.56 402 PHE A CA 1
ATOM 3089 C C . PHE A 1 402 ? -16.156 -3.443 -2.646 1 95.56 402 PHE A C 1
ATOM 3091 O O . PHE A 1 402 ? -16.875 -2.457 -2.479 1 95.56 402 PHE A O 1
ATOM 3098 N N . THR A 1 403 ? -16.25 -4.574 -2.002 1 95.5 403 THR A N 1
ATOM 3099 C CA . THR A 1 403 ? -17.234 -4.77 -0.94 1 95.5 403 THR A CA 1
ATOM 3100 C C . THR A 1 403 ? -16.562 -4.762 0.429 1 95.5 403 THR A C 1
ATOM 3102 O O . THR A 1 403 ? -15.336 -4.926 0.527 1 95.5 403 THR A O 1
ATOM 3105 N N . ILE A 1 404 ? -17.375 -4.602 1.438 1 97.25 404 ILE A N 1
ATOM 3106 C CA . ILE A 1 404 ? -16.906 -4.68 2.818 1 97.25 404 ILE A CA 1
ATOM 3107 C C . ILE A 1 404 ? -16.297 -6.051 3.074 1 97.25 404 ILE A C 1
ATOM 3109 O O . ILE A 1 404 ? -15.227 -6.152 3.686 1 97.25 404 ILE A O 1
ATOM 3113 N N . ALA A 1 405 ? -16.906 -7.094 2.531 1 94.81 405 ALA A N 1
ATOM 3114 C CA . ALA A 1 405 ? -16.438 -8.461 2.73 1 94.81 405 ALA A CA 1
ATOM 3115 C C . ALA A 1 405 ? -15.016 -8.641 2.193 1 94.81 405 ALA A C 1
ATOM 3117 O O . ALA A 1 405 ? -14.172 -9.258 2.842 1 94.81 405 ALA A O 1
ATOM 3118 N N . TYR A 1 406 ? -14.82 -8.117 1.09 1 94.81 406 TYR A N 1
ATOM 3119 C CA . TYR A 1 406 ? -13.5 -8.273 0.497 1 94.81 406 TYR A CA 1
ATOM 3120 C C . TYR A 1 406 ? -12.453 -7.5 1.284 1 94.81 406 TYR A C 1
ATOM 3122 O O . TYR A 1 406 ? -11.352 -8 1.525 1 94.81 406 TYR A O 1
ATOM 3130 N N . ILE A 1 407 ? -12.773 -6.297 1.644 1 97.12 407 ILE A N 1
ATOM 3131 C CA . ILE A 1 407 ? -11.812 -5.496 2.395 1 97.12 407 ILE A CA 1
ATOM 3132 C C . ILE A 1 407 ? -11.523 -6.164 3.736 1 97.12 407 ILE A C 1
ATOM 3134 O O . ILE A 1 407 ? -10.383 -6.176 4.195 1 97.12 407 ILE A O 1
ATOM 3138 N N . HIS A 1 408 ? -12.539 -6.707 4.363 1 95.69 408 HIS A N 1
ATOM 3139 C CA . HIS A 1 408 ? -12.352 -7.504 5.57 1 95.69 408 HIS A CA 1
ATOM 3140 C C . HIS A 1 408 ? -11.383 -8.656 5.316 1 95.69 408 HIS A C 1
ATOM 3142 O O . HIS A 1 408 ? -10.461 -8.883 6.105 1 95.69 408 HIS A O 1
ATOM 3148 N N . HIS A 1 409 ? -11.602 -9.312 4.25 1 91.94 409 HIS A N 1
ATOM 3149 C CA . HIS A 1 409 ? -10.742 -10.422 3.871 1 91.94 409 HIS A CA 1
ATOM 3150 C C . HIS A 1 409 ? -9.289 -9.977 3.746 1 91.94 409 HIS A C 1
ATOM 3152 O O . HIS A 1 409 ? -8.391 -10.609 4.312 1 91.94 409 HIS A O 1
ATOM 3158 N N . LEU A 1 410 ? -9.055 -8.922 3.004 1 93.75 410 LEU A N 1
ATOM 3159 C CA . LEU A 1 410 ? -7.707 -8.391 2.82 1 93.75 410 LEU A CA 1
ATOM 3160 C C . LEU A 1 410 ? -7.07 -8.055 4.164 1 93.75 410 LEU A C 1
ATOM 3162 O O . LEU A 1 410 ? -5.879 -8.297 4.371 1 93.75 410 LEU A O 1
ATOM 3166 N N . THR A 1 411 ? -7.887 -7.477 5.02 1 93.81 411 THR A N 1
ATOM 3167 C CA . THR A 1 411 ? -7.426 -7.102 6.352 1 93.81 411 THR A CA 1
ATOM 3168 C C . THR A 1 411 ? -7 -8.336 7.141 1 93.81 411 THR A C 1
ATOM 3170 O O . THR A 1 411 ? -5.957 -8.328 7.801 1 93.81 411 THR A O 1
ATOM 3173 N N . MET A 1 412 ? -7.746 -9.352 6.969 1 89.62 412 MET A N 1
ATOM 3174 C CA . MET A 1 412 ? -7.5 -10.562 7.742 1 89.62 412 MET A CA 1
ATOM 3175 C C . MET A 1 412 ? -6.258 -11.289 7.238 1 89.62 412 MET A C 1
ATOM 3177 O O . MET A 1 412 ? -5.535 -11.914 8.016 1 89.62 412 MET A O 1
ATOM 3181 N N . VAL A 1 413 ? -6.004 -11.219 5.965 1 87.56 413 VAL A N 1
ATOM 3182 C CA . VAL A 1 413 ? -4.832 -11.898 5.426 1 87.56 413 VAL A CA 1
ATOM 3183 C C . VAL A 1 413 ? -3.641 -10.945 5.41 1 87.56 413 VAL A C 1
ATOM 3185 O O . VAL A 1 413 ? -2.588 -11.266 4.852 1 87.56 413 VAL A O 1
ATOM 3188 N N . LYS A 1 414 ? -3.777 -9.664 5.891 1 87.94 414 LYS A N 1
ATOM 3189 C CA . LYS A 1 414 ? -2.736 -8.656 6.082 1 87.94 414 LYS A CA 1
ATOM 3190 C C . LYS A 1 414 ? -2.127 -8.242 4.746 1 87.94 414 LYS A C 1
ATOM 3192 O O . LYS A 1 414 ? -0.913 -8.055 4.641 1 87.94 414 LYS A O 1
ATOM 3197 N N . GLU A 1 415 ? -3.021 -8.242 3.803 1 90 415 GLU A N 1
ATOM 3198 C CA . GLU A 1 415 ? -2.594 -7.742 2.498 1 90 415 GLU A CA 1
ATOM 3199 C C . GLU A 1 415 ? -2.646 -6.219 2.443 1 90 415 GLU A C 1
ATOM 3201 O O . GLU A 1 415 ? -3.621 -5.609 2.889 1 90 415 GLU A O 1
ATOM 3206 N N . LEU A 1 416 ? -1.616 -5.609 1.855 1 91.38 416 LEU A N 1
ATOM 3207 C CA . LEU A 1 416 ? -1.398 -4.172 1.953 1 91.38 416 LEU A CA 1
ATOM 3208 C C . LEU A 1 416 ? -2.396 -3.41 1.085 1 91.38 416 LEU A C 1
ATOM 3210 O O . LEU A 1 416 ? -2.525 -2.189 1.206 1 91.38 416 LEU A O 1
ATOM 3214 N N . LEU A 1 417 ? -3.068 -4.062 0.277 1 93.5 417 LEU A N 1
ATOM 3215 C CA . LEU A 1 417 ? -4.117 -3.387 -0.477 1 93.5 417 LEU A CA 1
ATOM 3216 C C . LEU A 1 417 ? -5.215 -2.881 0.453 1 93.5 417 LEU A C 1
ATOM 3218 O O . LEU A 1 417 ? -5.895 -1.899 0.144 1 93.5 417 LEU A O 1
ATOM 3222 N N . ALA A 1 418 ? -5.398 -3.572 1.56 1 95.69 418 ALA A N 1
ATOM 3223 C CA . ALA A 1 418 ? -6.434 -3.154 2.502 1 95.69 418 ALA A CA 1
ATOM 3224 C C . ALA A 1 418 ? -6.195 -1.725 2.98 1 95.69 418 ALA A C 1
ATOM 3226 O O . ALA A 1 418 ? -7.039 -0.848 2.775 1 95.69 418 ALA A O 1
ATOM 3227 N N . PRO A 1 419 ? -5.02 -1.418 3.557 1 96.44 419 PRO A N 1
ATOM 3228 C CA . PRO A 1 419 ? -4.801 -0.035 3.984 1 96.44 419 PRO A CA 1
ATOM 3229 C C . PRO A 1 419 ? -4.816 0.954 2.82 1 96.44 419 PRO A C 1
ATOM 3231 O O . PRO A 1 419 ? -5.219 2.107 2.992 1 96.44 419 PRO A O 1
ATOM 3234 N N . VAL A 1 420 ? -4.43 0.544 1.646 1 95.69 420 VAL A N 1
ATOM 3235 C CA . VAL A 1 420 ? -4.488 1.413 0.475 1 95.69 420 VAL A CA 1
ATOM 3236 C C . VAL A 1 420 ? -5.941 1.786 0.184 1 95.69 420 VAL A C 1
ATOM 3238 O O . VAL A 1 420 ? -6.27 2.967 0.045 1 95.69 420 VAL A O 1
ATOM 3241 N N . LEU A 1 421 ? -6.812 0.77 0.111 1 97 421 LEU A N 1
ATOM 3242 C CA . LEU A 1 421 ? -8.227 0.989 -0.176 1 97 421 LEU A CA 1
ATOM 3243 C C . LEU A 1 421 ? -8.875 1.841 0.909 1 97 421 LEU A C 1
ATOM 3245 O O . LEU A 1 421 ? -9.68 2.729 0.61 1 97 421 LEU A O 1
ATOM 3249 N N . LEU A 1 422 ? -8.477 1.54 2.119 1 97.94 422 LEU A N 1
ATOM 3250 C CA . LEU A 1 422 ? -9.023 2.299 3.236 1 97.94 422 LEU A CA 1
ATOM 3251 C C . LEU A 1 422 ? -8.547 3.746 3.197 1 97.94 422 LEU A C 1
ATOM 3253 O O . LEU A 1 422 ? -9.312 4.664 3.504 1 97.94 422 LEU A O 1
ATOM 3257 N N . SER A 1 423 ? -7.312 3.953 2.875 1 97.44 423 SER A N 1
ATOM 3258 C CA . SER A 1 423 ? -6.793 5.312 2.744 1 97.44 423 SER A CA 1
ATOM 3259 C C . SER A 1 423 ? -7.559 6.098 1.686 1 97.44 423 SER A C 1
ATOM 3261 O O . SER A 1 423 ? -7.895 7.266 1.893 1 97.44 423 SER A O 1
ATOM 3263 N N . ILE A 1 424 ? -7.859 5.461 0.532 1 97.31 424 ILE A N 1
ATOM 3264 C CA . ILE A 1 424 ? -8.617 6.082 -0.547 1 97.31 424 ILE A CA 1
ATOM 3265 C C . ILE A 1 424 ? -9.984 6.52 -0.028 1 97.31 424 ILE A C 1
ATOM 3267 O O . ILE A 1 424 ? -10.375 7.68 -0.179 1 97.31 424 ILE A O 1
ATOM 3271 N N . HIS A 1 425 ? -10.664 5.645 0.62 1 98.31 425 HIS A N 1
ATOM 3272 C CA . HIS A 1 425 ? -12.016 5.902 1.096 1 98.31 425 HIS A CA 1
ATOM 3273 C C . HIS A 1 425 ? -12.023 6.984 2.172 1 98.31 425 HIS A C 1
ATOM 3275 O O . HIS A 1 425 ? -12.82 7.922 2.105 1 98.31 425 HIS A O 1
ATOM 3281 N N . ASN A 1 426 ? -11.156 6.801 3.119 1 98.38 426 ASN A N 1
ATOM 3282 C CA . ASN A 1 426 ? -11.156 7.703 4.266 1 98.38 426 ASN A CA 1
ATOM 3283 C C . ASN A 1 426 ? -10.789 9.125 3.863 1 98.38 426 ASN A C 1
ATOM 3285 O O . ASN A 1 426 ? -11.391 10.086 4.352 1 98.38 426 ASN A O 1
ATOM 3289 N N . LEU A 1 427 ? -9.797 9.258 3.027 1 98.38 427 LEU A N 1
ATOM 3290 C CA . LEU A 1 427 ? -9.438 10.594 2.566 1 98.38 427 LEU A CA 1
ATOM 3291 C C . LEU A 1 427 ? -10.562 11.211 1.744 1 98.38 427 LEU A C 1
ATOM 3293 O O . LEU A 1 427 ? -10.875 12.391 1.902 1 98.38 427 LEU A O 1
ATOM 3297 N N . HIS A 1 428 ? -11.164 10.391 0.874 1 98 428 HIS A N 1
ATOM 3298 C CA . HIS A 1 428 ? -12.297 10.852 0.085 1 98 428 HIS A CA 1
ATOM 3299 C C . HIS A 1 428 ? -13.43 11.352 0.983 1 98 428 HIS A C 1
ATOM 3301 O O . HIS A 1 428 ? -13.977 12.438 0.755 1 98 428 HIS A O 1
ATOM 3307 N N . HIS A 1 429 ? -13.734 10.555 1.941 1 98.12 429 HIS A N 1
ATOM 3308 C CA . HIS A 1 429 ? -14.789 10.898 2.885 1 98.12 429 HIS A CA 1
ATOM 3309 C C . HIS A 1 429 ? -14.469 12.188 3.633 1 98.12 429 HIS A C 1
ATOM 3311 O O . HIS A 1 429 ? -15.344 13.039 3.811 1 98.12 429 HIS A O 1
ATOM 3317 N N . TRP A 1 430 ? -13.289 12.344 4 1 98.38 430 TRP A N 1
ATOM 3318 C CA . TRP A 1 430 ? -12.828 13.5 4.766 1 98.38 430 TRP A CA 1
ATOM 3319 C C . TRP A 1 430 ? -12.883 14.766 3.922 1 98.38 430 TRP A C 1
ATOM 3321 O O . TRP A 1 430 ? -13.328 15.812 4.395 1 98.38 430 TRP A O 1
ATOM 3331 N N . LEU A 1 431 ? -12.398 14.688 2.703 1 98 431 LEU A N 1
ATOM 3332 C CA . LEU A 1 431 ? -12.477 15.828 1.793 1 98 431 LEU A CA 1
ATOM 3333 C C . LEU A 1 431 ? -13.922 16.234 1.542 1 98 431 LEU A C 1
ATOM 3335 O O . LEU A 1 431 ? -14.242 17.422 1.494 1 98 431 LEU A O 1
ATOM 3339 N N . GLY A 1 432 ? -14.797 15.242 1.408 1 97.19 432 GLY A N 1
ATOM 3340 C CA . GLY A 1 432 ? -16.219 15.516 1.281 1 97.19 432 GLY A CA 1
ATOM 3341 C C . GLY A 1 432 ? -16.797 16.203 2.5 1 97.19 432 GLY A C 1
ATOM 3342 O O . GLY A 1 432 ? -17.625 17.109 2.371 1 97.19 432 GLY A O 1
ATOM 3343 N N . PHE A 1 433 ? -16.359 15.773 3.574 1 98.06 433 PHE A N 1
ATOM 3344 C CA . PHE A 1 433 ? -16.781 16.375 4.832 1 98.06 433 PHE A CA 1
ATOM 3345 C C . PHE A 1 433 ? -16.484 17.875 4.852 1 98.06 433 PHE A C 1
ATOM 3347 O O . PHE A 1 433 ? -17.328 18.672 5.234 1 98.06 433 PHE A O 1
ATOM 3354 N N . PHE A 1 434 ? -15.336 18.266 4.43 1 98.44 434 PHE A N 1
ATOM 3355 C CA . PHE A 1 434 ? -14.961 19.672 4.441 1 98.44 434 PHE A CA 1
ATOM 3356 C C . PHE A 1 434 ? -15.758 20.453 3.395 1 98.44 434 PHE A C 1
ATOM 3358 O O . PHE A 1 434 ? -16.062 21.625 3.59 1 98.44 434 PHE A O 1
ATOM 3365 N N . SER A 1 435 ? -16.078 19.781 2.283 1 97.44 435 SER A N 1
ATOM 3366 C CA . SER A 1 435 ? -17.016 20.406 1.354 1 97.44 435 SER A CA 1
ATOM 3367 C C . SER A 1 435 ? -18.359 20.672 2.023 1 97.44 435 SER A C 1
ATOM 3369 O O . SER A 1 435 ? -18.938 21.734 1.854 1 97.44 435 SER A O 1
ATOM 3371 N N . SER A 1 436 ? -18.812 19.703 2.791 1 97.5 436 SER A N 1
ATOM 3372 C CA . SER A 1 436 ? -20.062 19.859 3.527 1 97.5 436 SER A CA 1
ATOM 3373 C C . SER A 1 436 ? -19.984 21 4.539 1 97.5 436 SER A C 1
ATOM 3375 O O . SER A 1 436 ? -20.953 21.719 4.738 1 97.5 436 SER A O 1
ATOM 3377 N N . ILE A 1 437 ? -18.875 21.094 5.168 1 98 437 ILE A N 1
ATOM 3378 C CA . ILE A 1 437 ? -18.672 22.156 6.145 1 98 437 ILE A CA 1
ATOM 3379 C C . ILE A 1 437 ? -18.797 23.516 5.457 1 98 437 ILE A C 1
ATOM 3381 O O . ILE A 1 437 ? -19.484 24.406 5.945 1 98 437 ILE A O 1
ATOM 3385 N N . ARG A 1 438 ? -18.094 23.719 4.32 1 97.81 438 ARG A N 1
ATOM 3386 C CA . ARG A 1 438 ? -18.156 24.984 3.596 1 97.81 438 ARG A CA 1
ATOM 3387 C C . ARG A 1 438 ? -19.578 25.312 3.174 1 97.81 438 ARG A C 1
ATOM 3389 O O . ARG A 1 438 ? -20.031 26.453 3.277 1 97.81 438 ARG A O 1
ATOM 3396 N N . THR A 1 439 ? -20.281 24.281 2.725 1 96.75 439 THR A N 1
ATOM 3397 C CA . THR A 1 439 ? -21.672 24.469 2.354 1 96.75 439 THR A CA 1
ATOM 3398 C C . THR A 1 439 ? -22.5 24.891 3.561 1 96.75 439 THR A C 1
ATOM 3400 O O . THR A 1 439 ? -23.344 25.781 3.463 1 96.75 439 THR A O 1
ATOM 3403 N N . ALA A 1 440 ? -22.266 24.234 4.641 1 96.38 440 ALA A N 1
ATOM 3404 C CA . ALA A 1 440 ? -23.016 24.531 5.863 1 96.38 440 ALA A CA 1
ATOM 3405 C C . ALA A 1 440 ? -22.719 25.953 6.352 1 96.38 440 ALA A C 1
ATOM 3407 O O . ALA A 1 440 ? -23.625 26.641 6.836 1 96.38 440 ALA A O 1
ATOM 3408 N N . VAL A 1 441 ? -21.484 26.375 6.332 1 96.88 441 VAL A N 1
ATOM 3409 C CA . VAL A 1 441 ? -21.141 27.734 6.707 1 96.88 441 VAL A CA 1
ATOM 3410 C C . VAL A 1 441 ? -21.859 28.719 5.797 1 96.88 441 VAL A C 1
ATOM 3412 O O . VAL A 1 441 ? -22.438 29.703 6.27 1 96.88 441 VAL A O 1
ATOM 3415 N N . GLY A 1 442 ? -21.797 28.469 4.5 1 95.56 442 GLY A N 1
ATOM 3416 C CA . GLY A 1 442 ? -22.422 29.344 3.525 1 95.56 442 GLY A CA 1
ATOM 3417 C C . GLY A 1 442 ? -23.922 29.453 3.701 1 95.56 442 GLY A C 1
ATOM 3418 O O . GLY A 1 442 ? -24.516 30.516 3.455 1 95.56 442 GLY A O 1
ATOM 3419 N N . SER A 1 443 ? -24.609 28.406 4.18 1 94.81 443 SER A N 1
ATOM 3420 C CA . SER A 1 443 ? -26.062 28.375 4.309 1 94.81 443 SER A CA 1
ATOM 3421 C C . SER A 1 443 ? -26.484 28.562 5.762 1 94.81 443 SER A C 1
ATOM 3423 O O . SER A 1 443 ? -27.656 28.328 6.102 1 94.81 443 SER A O 1
ATOM 3425 N N . ASP A 1 444 ? -25.594 28.812 6.625 1 95.62 444 ASP A N 1
ATOM 3426 C CA . ASP A 1 444 ? -25.844 29.031 8.047 1 95.62 444 ASP A CA 1
ATOM 3427 C C . ASP A 1 444 ? -26.469 27.797 8.695 1 95.62 444 ASP A C 1
ATOM 3429 O O . ASP A 1 444 ? -27.469 27.906 9.414 1 95.62 444 ASP A O 1
ATOM 3433 N N . GLN A 1 445 ? -25.906 26.672 8.344 1 95.12 445 GLN A N 1
ATOM 3434 C CA . GLN A 1 445 ? -26.422 25.406 8.859 1 95.12 445 GLN A CA 1
ATOM 3435 C C . GLN A 1 445 ? -25.344 24.656 9.625 1 95.12 445 GLN A C 1
ATOM 3437 O O . GLN A 1 445 ? -25.359 23.422 9.68 1 95.12 445 GLN A O 1
ATOM 3442 N N . LEU A 1 446 ? -24.406 25.359 10.141 1 95.19 446 LEU A N 1
ATOM 3443 C CA . LEU A 1 446 ? -23.312 24.703 10.859 1 95.19 446 LEU A CA 1
ATOM 3444 C C . LEU A 1 446 ? -23.828 23.984 12.102 1 95.19 446 LEU A C 1
ATOM 3446 O O . LEU A 1 446 ? -23.359 22.906 12.438 1 95.19 446 LEU A O 1
ATOM 3450 N N . VAL A 1 447 ? -24.781 24.562 12.711 1 94.56 447 VAL A N 1
ATOM 3451 C CA . VAL A 1 447 ? -25.344 23.969 13.914 1 94.56 447 VAL A CA 1
ATOM 3452 C C . VAL A 1 447 ? -26.047 22.656 13.562 1 94.56 447 VAL A C 1
ATOM 3454 O O . VAL A 1 447 ? -25.969 21.688 14.305 1 94.56 447 VAL A O 1
ATOM 3457 N N . ASP A 1 448 ? -26.703 22.625 12.461 1 94.69 448 ASP A N 1
ATOM 3458 C CA . ASP A 1 448 ? -27.375 21.422 11.992 1 94.69 448 ASP A CA 1
ATOM 3459 C C . ASP A 1 448 ? -26.359 20.312 11.695 1 94.69 448 ASP A C 1
ATOM 3461 O O . ASP A 1 448 ? -26.594 19.141 12.008 1 94.69 448 ASP A O 1
ATOM 3465 N N . LEU A 1 449 ? -25.297 20.734 11.055 1 95.38 449 LEU A N 1
ATOM 3466 C CA . LEU A 1 449 ? -24.234 19.781 10.766 1 95.38 449 LEU A CA 1
ATOM 3467 C C . LEU A 1 449 ? -23.641 19.219 12.055 1 95.38 449 LEU A C 1
ATOM 3469 O O . LEU A 1 449 ? -23.391 18.016 12.156 1 95.38 449 LEU A O 1
ATOM 3473 N N . GLN A 1 450 ? -23.438 20.047 13.023 1 94.75 450 GLN A N 1
ATOM 3474 C CA . GLN A 1 450 ? -22.953 19.625 14.328 1 94.75 450 GLN A CA 1
ATOM 3475 C C . GLN A 1 450 ? -23.875 18.578 14.953 1 94.75 450 GLN A C 1
ATOM 3477 O O . GLN A 1 450 ? -23.422 17.578 15.492 1 94.75 450 GLN A O 1
ATOM 3482 N N . ARG A 1 451 ? -25.156 18.812 14.898 1 94.06 451 ARG A N 1
ATOM 3483 C CA . ARG A 1 451 ? -26.156 17.906 15.461 1 94.06 451 ARG A CA 1
ATOM 3484 C C . ARG A 1 451 ? -26.125 16.562 14.742 1 94.06 451 ARG A C 1
ATOM 3486 O O . ARG A 1 451 ? -26.266 15.516 15.375 1 94.06 451 ARG A O 1
ATOM 3493 N N . LEU A 1 452 ? -26 16.656 13.5 1 93 452 LEU A N 1
ATOM 3494 C CA . LEU A 1 452 ? -25.938 15.43 12.703 1 93 452 LEU A CA 1
ATOM 3495 C C . LEU A 1 452 ? -24.766 14.555 13.156 1 93 452 LEU A C 1
ATOM 3497 O O . LEU A 1 452 ? -24.922 13.336 13.273 1 93 452 LEU A O 1
ATOM 3501 N N . LEU A 1 453 ? -23.641 15.141 13.383 1 93.62 453 LEU A N 1
ATOM 3502 C CA . LEU A 1 453 ? -22.438 14.406 13.773 1 93.62 453 LEU A CA 1
ATOM 3503 C C . LEU A 1 453 ? -22.562 13.867 15.195 1 93.62 453 LEU A C 1
ATOM 3505 O O . LEU A 1 453 ? -22 12.82 15.516 1 93.62 453 LEU A O 1
ATOM 3509 N N . GLN A 1 454 ? -23.297 14.594 16.031 1 88.88 454 GLN A N 1
ATOM 3510 C CA . GLN A 1 454 ? -23.516 14.156 17.406 1 88.88 454 GLN A CA 1
ATOM 3511 C C . GLN A 1 454 ? -24.391 12.914 17.453 1 88.88 454 GLN A C 1
ATOM 3513 O O . GLN A 1 454 ? -24.219 12.062 18.328 1 88.88 454 GLN A O 1
ATOM 3518 N N . THR A 1 455 ? -25.328 12.828 16.5 1 81.5 455 THR A N 1
ATOM 3519 C CA . THR A 1 455 ? -26.203 11.672 16.438 1 81.5 455 THR A CA 1
ATOM 3520 C C . THR A 1 455 ? -25.438 10.438 15.953 1 81.5 455 THR A C 1
ATOM 3522 O O . THR A 1 455 ? -25.719 9.32 16.391 1 81.5 455 THR A O 1
ATOM 3525 N N . SER A 1 456 ? -24.531 10.594 15.078 1 68.25 456 SER A N 1
ATOM 3526 C CA . SER A 1 456 ? -23.703 9.5 14.594 1 68.25 456 SER A CA 1
ATOM 3527 C C . SER A 1 456 ? -22.781 8.977 15.695 1 68.25 456 SER A C 1
ATOM 3529 O O . SER A 1 456 ? -22.406 7.801 15.695 1 68.25 456 SER A O 1
ATOM 3531 N N . ALA A 1 457 ? -22.344 9.812 16.594 1 62.47 457 ALA A N 1
ATOM 3532 C CA . ALA A 1 457 ? -21.438 9.477 17.688 1 62.47 457 ALA A CA 1
ATOM 3533 C C . ALA A 1 457 ? -22.172 8.758 18.812 1 62.47 457 ALA A C 1
ATOM 3535 O O . ALA A 1 457 ? -21.594 7.98 19.562 1 62.47 457 ALA A O 1
ATOM 3536 N N . ALA A 1 458 ? -23.562 8.922 18.984 1 47.91 458 ALA A N 1
ATOM 3537 C CA . ALA A 1 458 ? -24.391 8.273 19.984 1 47.91 458 ALA A CA 1
ATOM 3538 C C . ALA A 1 458 ? -24.844 6.887 19.531 1 47.91 458 ALA A C 1
ATOM 3540 O O . ALA A 1 458 ? -25.156 6.691 18.359 1 47.91 458 ALA A O 1
ATOM 3541 N N . MET B 1 1 ? -13.805 -49.344 -17.781 1 26.67 1 MET B N 1
ATOM 3542 C CA . MET B 1 1 ? -13.688 -48.125 -16.984 1 26.67 1 MET B CA 1
ATOM 3543 C C . MET B 1 1 ? -13.836 -46.906 -17.875 1 26.67 1 MET B C 1
ATOM 3545 O O . MET B 1 1 ? -13.141 -46.75 -18.875 1 26.67 1 MET B O 1
ATOM 3549 N N . GLY B 1 2 ? -14.945 -46.344 -17.953 1 34.16 2 GLY B N 1
ATOM 3550 C CA . GLY B 1 2 ? -15.414 -45.312 -18.859 1 34.16 2 GLY B CA 1
ATOM 3551 C C . GLY B 1 2 ? -14.461 -44.156 -19 1 34.16 2 GLY B C 1
ATOM 3552 O O . GLY B 1 2 ? -13.75 -43.812 -18.047 1 34.16 2 GLY B O 1
ATOM 3553 N N . VAL B 1 3 ? -14.008 -43.844 -20.172 1 40.03 3 VAL B N 1
ATOM 3554 C CA . VAL B 1 3 ? -13.172 -42.719 -20.578 1 40.03 3 VAL B CA 1
ATOM 3555 C C . VAL B 1 3 ? -13.664 -41.438 -19.875 1 40.03 3 VAL B C 1
ATOM 3557 O O . VAL B 1 3 ? -14.82 -41.031 -20.062 1 40.03 3 VAL B O 1
ATOM 3560 N N . LEU B 1 4 ? -13.211 -41.094 -18.672 1 43.94 4 LEU B N 1
ATOM 3561 C CA . LEU B 1 4 ? -13.57 -39.844 -18 1 43.94 4 LEU B CA 1
ATOM 3562 C C . LEU B 1 4 ? -13.156 -38.625 -18.828 1 43.94 4 LEU B C 1
ATOM 3564 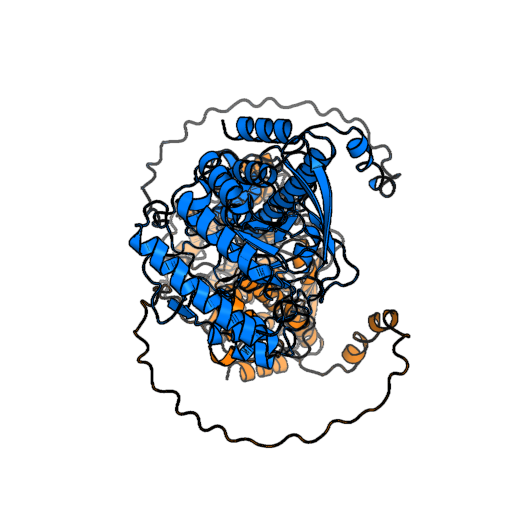O O . LEU B 1 4 ? -11.984 -38.25 -18.828 1 43.94 4 LEU B O 1
ATOM 3568 N N . SER B 1 5 ? -13.797 -38.438 -20.062 1 46.56 5 SER B N 1
ATOM 3569 C CA . SER B 1 5 ? -13.492 -37.281 -20.891 1 46.56 5 SER B CA 1
ATOM 3570 C C . SER B 1 5 ? -13.789 -36 -20.141 1 46.56 5 SER B C 1
ATOM 3572 O O . SER B 1 5 ? -14.914 -35.781 -19.672 1 46.56 5 SER B O 1
ATOM 3574 N N . LEU B 1 6 ? -12.734 -35.344 -19.5 1 56.25 6 LEU B N 1
ATOM 3575 C CA . LEU B 1 6 ? -12.898 -34.031 -18.906 1 56.25 6 LEU B CA 1
ATOM 3576 C C . LEU B 1 6 ? -13.086 -32.969 -19.984 1 56.25 6 LEU B C 1
ATOM 3578 O O . LEU B 1 6 ? -12.398 -33 -21.016 1 56.25 6 LEU B O 1
ATOM 3582 N N . ASN B 1 7 ? -14.258 -32.469 -20.312 1 62.5 7 ASN B N 1
ATOM 3583 C CA . ASN B 1 7 ? -14.484 -31.359 -21.234 1 62.5 7 ASN B CA 1
ATOM 3584 C C . ASN B 1 7 ? -13.672 -30.125 -20.859 1 62.5 7 ASN B C 1
ATOM 3586 O O . ASN B 1 7 ? -14.078 -29.359 -19.984 1 62.5 7 ASN B O 1
ATOM 3590 N N . CYS B 1 8 ? -12.344 -30.141 -21.234 1 74.5 8 CYS B N 1
ATOM 3591 C CA . CYS B 1 8 ? -11.477 -29 -20.984 1 74.5 8 CYS B CA 1
ATOM 3592 C C . CYS B 1 8 ? -11.398 -28.094 -22.203 1 74.5 8 CYS B C 1
ATOM 3594 O O . CYS B 1 8 ? -11.195 -28.562 -23.312 1 74.5 8 CYS B O 1
ATOM 3596 N N . ASN B 1 9 ? -11.609 -26.781 -21.969 1 80.75 9 ASN B N 1
ATOM 3597 C CA . ASN B 1 9 ? -11.547 -25.781 -23.031 1 80.75 9 ASN B CA 1
ATOM 3598 C C . ASN B 1 9 ? -10.117 -25.312 -23.281 1 80.75 9 ASN B C 1
ATOM 3600 O O . ASN B 1 9 ? -9.781 -24.906 -24.391 1 80.75 9 ASN B O 1
ATOM 3604 N N . MET B 1 10 ? -9.289 -25.547 -22.328 1 91.06 10 MET B N 1
ATOM 3605 C CA . MET B 1 10 ? -7.93 -25.031 -22.375 1 91.06 10 MET B CA 1
ATOM 3606 C C . MET B 1 10 ? -7.102 -25.75 -23.422 1 91.06 10 MET B C 1
ATOM 3608 O O . MET B 1 10 ? -7.082 -26.984 -23.469 1 91.06 10 MET B O 1
ATOM 3612 N N . LYS B 1 11 ? -6.477 -24.953 -24.281 1 94.06 11 LYS B N 1
ATOM 3613 C CA . LYS B 1 11 ? -5.652 -25.5 -25.359 1 94.06 11 LYS B CA 1
ATOM 3614 C C . LYS B 1 11 ? -4.219 -24.984 -25.266 1 94.06 11 LYS B C 1
ATOM 3616 O O . LYS B 1 11 ? -3.99 -23.828 -24.906 1 94.06 11 LYS B O 1
ATOM 3621 N N . PHE B 1 12 ? -3.322 -25.922 -25.594 1 95.94 12 PHE B N 1
ATOM 3622 C CA . PHE B 1 12 ? -1.906 -25.578 -25.625 1 95.94 12 PHE B CA 1
ATOM 3623 C C . PHE B 1 12 ? -1.258 -26.062 -26.906 1 95.94 12 PHE B C 1
ATOM 3625 O O . PHE B 1 12 ? -1.495 -27.188 -27.344 1 95.94 12 PHE B O 1
ATOM 3632 N N . ALA B 1 13 ? -0.492 -25.125 -27.578 1 96.44 13 ALA B N 1
ATOM 3633 C CA . ALA B 1 13 ? 0.235 -25.484 -28.797 1 96.44 13 ALA B CA 1
ATOM 3634 C C . ALA B 1 13 ? 1.705 -25.078 -28.688 1 96.44 13 ALA B C 1
ATOM 3636 O O . ALA B 1 13 ? 2.023 -23.938 -28.344 1 96.44 13 ALA B O 1
ATOM 3637 N N . VAL B 1 14 ? 2.557 -26.078 -28.938 1 96 14 VAL B N 1
ATOM 3638 C CA . VAL B 1 14 ? 3.982 -25.781 -29.016 1 96 14 VAL B CA 1
ATOM 3639 C C . VAL B 1 14 ? 4.336 -25.297 -30.422 1 96 14 VAL B C 1
ATOM 3641 O O . VAL B 1 14 ? 4.102 -26 -31.406 1 96 14 VAL B O 1
ATOM 3644 N N . GLU B 1 15 ? 4.867 -24.156 -30.484 1 95.31 15 GLU B N 1
ATOM 3645 C CA . GLU B 1 15 ? 5.172 -23.562 -31.781 1 95.31 15 GLU B CA 1
ATOM 3646 C C . GLU B 1 15 ? 6.605 -23.859 -32.188 1 95.31 15 GLU B C 1
ATOM 3648 O O . GLU B 1 15 ? 6.883 -24.062 -33.375 1 95.31 15 GLU B O 1
ATOM 3653 N N . ARG B 1 16 ? 7.426 -23.797 -31.219 1 93.75 16 ARG B N 1
ATOM 3654 C CA . ARG B 1 16 ? 8.844 -23.969 -31.5 1 93.75 16 ARG B CA 1
ATOM 3655 C C . ARG B 1 16 ? 9.594 -24.484 -30.281 1 93.75 16 ARG B C 1
ATOM 3657 O O . ARG B 1 16 ? 9.312 -24.078 -29.156 1 93.75 16 ARG B O 1
ATOM 3664 N N . ILE B 1 17 ? 10.508 -25.375 -30.594 1 93 17 ILE B N 1
ATOM 3665 C CA . ILE B 1 17 ? 11.438 -25.812 -29.578 1 93 17 ILE B CA 1
ATOM 3666 C C . ILE B 1 17 ? 12.852 -25.359 -29.922 1 93 17 ILE B C 1
ATOM 3668 O O . ILE B 1 17 ? 13.359 -25.672 -31.016 1 93 17 ILE B O 1
ATOM 3672 N N . SER B 1 18 ? 13.406 -24.656 -29.047 1 91.62 18 SER B N 1
ATOM 3673 C CA . SER B 1 18 ? 14.734 -24.125 -29.297 1 91.62 18 SER B CA 1
ATOM 3674 C C . SER B 1 18 ? 15.812 -25.203 -29.156 1 91.62 18 SER B C 1
ATOM 3676 O O . SER B 1 18 ? 15.555 -26.25 -28.578 1 91.62 18 SER B O 1
ATOM 3678 N N . LYS B 1 19 ? 17 -24.859 -29.656 1 88.38 19 LYS B N 1
ATOM 3679 C CA . LYS B 1 19 ? 18.156 -25.734 -29.484 1 88.38 19 LYS B CA 1
ATOM 3680 C C . LYS B 1 19 ? 18.516 -25.875 -28.016 1 88.38 19 LYS B C 1
ATOM 3682 O O . LYS B 1 19 ? 19 -26.938 -27.578 1 88.38 19 LYS B O 1
ATOM 3687 N N . GLY B 1 20 ? 18.156 -24.953 -27.281 1 85.75 20 GLY B N 1
ATOM 3688 C CA . GLY B 1 20 ? 18.469 -24.984 -25.859 1 85.75 20 GLY B CA 1
ATOM 3689 C C . GLY B 1 20 ? 17.359 -25.594 -25.016 1 85.75 20 GLY B C 1
ATOM 3690 O O . GLY B 1 20 ? 17.453 -25.609 -23.797 1 85.75 20 GLY B O 1
ATOM 3691 N N . GLY B 1 21 ? 16.328 -26.094 -25.672 1 90.12 21 GLY B N 1
ATOM 3692 C CA . GLY B 1 21 ? 15.312 -26.859 -24.969 1 90.12 21 GLY B CA 1
ATOM 3693 C C . GLY B 1 21 ? 14.07 -26.047 -24.656 1 90.12 21 GLY B C 1
ATOM 3694 O O . GLY B 1 21 ? 13.016 -26.609 -24.359 1 90.12 21 GLY B O 1
ATOM 3695 N N . GLY B 1 22 ? 14.133 -24.797 -24.719 1 94.94 22 GLY B N 1
ATOM 3696 C CA . GLY B 1 22 ? 12.977 -23.953 -24.453 1 94.94 22 GLY B CA 1
ATOM 3697 C C . GLY B 1 22 ? 11.883 -24.109 -25.484 1 94.94 22 GLY B C 1
ATOM 3698 O O . GLY B 1 22 ? 12.164 -24.328 -26.672 1 94.94 22 GLY B O 1
ATOM 3699 N N . ARG B 1 23 ? 10.641 -24.062 -25.047 1 96.75 23 ARG B N 1
ATOM 3700 C CA . ARG B 1 23 ? 9.484 -24.234 -25.922 1 96.75 23 ARG B CA 1
ATOM 3701 C C . ARG B 1 23 ? 8.68 -22.938 -26.031 1 96.75 23 ARG B C 1
ATOM 3703 O O . ARG B 1 23 ? 8.18 -22.422 -25.031 1 96.75 23 ARG B O 1
ATOM 3710 N N . LEU B 1 24 ? 8.594 -22.453 -27.234 1 97.56 24 LEU B N 1
ATOM 3711 C CA . LEU B 1 24 ? 7.625 -21.391 -27.484 1 97.56 24 LEU B CA 1
ATOM 3712 C C . LEU B 1 24 ? 6.234 -21.969 -27.719 1 97.56 24 LEU B C 1
ATOM 3714 O O . LEU B 1 24 ? 6.059 -22.844 -28.578 1 97.56 24 LEU B O 1
ATOM 3718 N N . GLY B 1 25 ? 5.336 -21.547 -26.891 1 97.69 25 GLY B N 1
ATOM 3719 C CA . GLY B 1 25 ? 3.99 -22.078 -27.016 1 97.69 25 GLY B CA 1
ATOM 3720 C C . GLY B 1 25 ? 2.912 -21.016 -26.875 1 97.69 25 GLY B C 1
ATOM 3721 O O . GLY B 1 25 ? 3.215 -19.828 -26.719 1 97.69 25 GLY B O 1
ATOM 3722 N N . LYS B 1 26 ? 1.687 -21.438 -27.094 1 97.81 26 LYS B N 1
ATOM 3723 C CA . LYS B 1 26 ? 0.498 -20.609 -26.969 1 97.81 26 LYS B CA 1
ATOM 3724 C C . LYS B 1 26 ? -0.561 -21.297 -26.109 1 97.81 26 LYS B C 1
ATOM 3726 O O . LYS B 1 26 ? -0.91 -22.453 -26.344 1 97.81 26 LYS B O 1
ATOM 3731 N N . LEU B 1 27 ? -0.972 -20.641 -25.094 1 97.75 27 LEU B N 1
ATOM 3732 C CA . LEU B 1 27 ? -2.098 -21.047 -24.266 1 97.75 27 LEU B CA 1
ATOM 3733 C C . LEU B 1 27 ? -3.359 -20.281 -24.625 1 97.75 27 LEU B C 1
ATOM 3735 O O . LEU B 1 27 ? -3.365 -19.047 -24.594 1 97.75 27 LEU B O 1
ATOM 3739 N N . SER B 1 28 ? -4.422 -21.047 -25.016 1 96.75 28 SER B N 1
ATOM 3740 C CA . SER B 1 28 ? -5.613 -20.375 -25.531 1 96.75 28 SER B CA 1
ATOM 3741 C C . SER B 1 28 ? -6.887 -21.094 -25.094 1 96.75 28 SER B C 1
ATOM 3743 O O . SER B 1 28 ? -6.82 -22.125 -24.406 1 96.75 28 SER B O 1
ATOM 3745 N N . ASN B 1 29 ? -8.016 -20.453 -25.328 1 95.75 29 ASN B N 1
ATOM 3746 C CA . ASN B 1 29 ? -9.352 -21 -25.109 1 95.75 29 ASN B CA 1
ATOM 3747 C C . ASN B 1 29 ? -9.648 -21.203 -23.625 1 95.75 29 ASN B C 1
ATOM 3749 O O . ASN B 1 29 ? -10.219 -22.219 -23.234 1 95.75 29 ASN B O 1
ATOM 3753 N N . LEU B 1 30 ? -9.141 -20.281 -22.891 1 95.62 30 LEU B N 1
ATOM 3754 C CA . LEU B 1 30 ? -9.484 -20.281 -21.469 1 95.62 30 LEU B CA 1
ATOM 3755 C C . LEU B 1 30 ? -10.938 -19.875 -21.266 1 95.62 30 LEU B C 1
ATOM 3757 O O . LEU B 1 30 ? -11.453 -19.016 -21.969 1 95.62 30 LEU B O 1
ATOM 3761 N N . ARG B 1 31 ? -11.531 -20.391 -20.312 1 92.88 31 ARG B N 1
ATOM 3762 C CA . ARG B 1 31 ? -12.961 -20.188 -20.078 1 92.88 31 ARG B CA 1
ATOM 3763 C C . ARG B 1 31 ? -13.266 -18.719 -19.859 1 92.88 31 ARG B C 1
ATOM 3765 O O . ARG B 1 31 ? -14.258 -18.188 -20.375 1 92.88 31 ARG B O 1
ATOM 3772 N N . SER B 1 32 ? -12.43 -18.094 -19.062 1 93.56 32 SER B N 1
ATOM 3773 C CA . SER B 1 32 ? -12.688 -16.703 -18.734 1 93.56 32 SER B CA 1
ATOM 3774 C C . SER B 1 32 ? -12.18 -15.766 -19.828 1 93.56 32 SER B C 1
ATOM 3776 O O . SER B 1 32 ? -12.531 -14.586 -19.859 1 93.56 32 SER B O 1
ATOM 3778 N N . GLN B 1 33 ? -11.32 -16.312 -20.688 1 94.88 33 GLN B N 1
ATOM 3779 C CA . GLN B 1 33 ? -10.719 -15.523 -21.75 1 94.88 33 GLN B CA 1
ATOM 3780 C C . GLN B 1 33 ? -10.672 -16.312 -23.062 1 94.88 33 GLN B C 1
ATOM 3782 O O . GLN B 1 33 ? -9.594 -16.609 -23.562 1 94.88 33 GLN B O 1
ATOM 3787 N N . PRO B 1 34 ? -11.766 -16.438 -23.656 1 93.5 34 PRO B N 1
ATOM 3788 C CA . PRO B 1 34 ? -11.805 -17.312 -24.828 1 93.5 34 PRO B CA 1
ATOM 3789 C C . PRO B 1 34 ? -11.055 -16.75 -26.016 1 93.5 34 PRO B C 1
ATOM 3791 O O . PRO B 1 34 ? -10.562 -17.5 -26.859 1 93.5 34 PRO B O 1
ATOM 3794 N N . ASP B 1 35 ? -10.891 -15.398 -26.016 1 94.25 35 ASP B N 1
ATOM 3795 C CA . ASP B 1 35 ? -10.312 -14.781 -27.203 1 94.25 35 ASP B CA 1
ATOM 3796 C C . ASP B 1 35 ? -8.875 -14.344 -26.953 1 94.25 35 ASP B C 1
ATOM 3798 O O . ASP B 1 35 ? -8.242 -13.719 -27.797 1 94.25 35 ASP B O 1
ATOM 3802 N N . VAL B 1 36 ? -8.391 -14.688 -25.828 1 96.25 36 VAL B N 1
ATOM 3803 C CA . VAL B 1 36 ? -7.047 -14.242 -25.469 1 96.25 36 VAL B CA 1
ATOM 3804 C C . VAL B 1 36 ? -6.059 -15.391 -25.656 1 96.25 36 VAL B C 1
ATOM 3806 O O . VAL B 1 36 ? -6.371 -16.547 -25.344 1 96.25 36 VAL B O 1
ATOM 3809 N N . ILE B 1 37 ? -4.895 -15.055 -26.219 1 97.44 37 ILE B N 1
ATOM 3810 C CA . ILE B 1 37 ? -3.812 -16.016 -26.375 1 97.44 37 ILE B CA 1
ATOM 3811 C C . ILE B 1 37 ? -2.615 -15.594 -25.531 1 97.44 37 ILE B C 1
ATOM 3813 O O . ILE B 1 37 ? -2.152 -14.453 -25.625 1 97.44 37 ILE B O 1
ATOM 3817 N N . HIS B 1 38 ? -2.18 -16.469 -24.688 1 97.94 38 HIS B N 1
ATOM 3818 C CA . HIS B 1 38 ? -0.994 -16.219 -23.875 1 97.94 38 HIS B CA 1
ATOM 3819 C C . HIS B 1 38 ? 0.217 -16.969 -24.422 1 97.94 38 HIS B C 1
ATOM 3821 O O . HIS B 1 38 ? 0.187 -18.188 -24.562 1 97.94 38 HIS B O 1
ATOM 3827 N N . ALA B 1 39 ? 1.282 -16.203 -24.625 1 98 39 ALA B N 1
ATOM 3828 C CA . ALA B 1 39 ? 2.527 -16.812 -25.078 1 98 39 ALA B CA 1
ATOM 3829 C C . ALA B 1 39 ? 3.283 -17.438 -23.906 1 98 39 ALA B C 1
ATOM 3831 O O . ALA B 1 39 ? 3.291 -16.891 -22.812 1 98 39 ALA B O 1
ATOM 3832 N N . THR B 1 40 ? 3.912 -18.562 -24.125 1 98.19 40 THR B N 1
ATOM 3833 C CA . THR B 1 40 ? 4.781 -19.203 -23.141 1 98.19 40 THR B CA 1
ATOM 3834 C C . THR B 1 40 ? 6.215 -19.266 -23.656 1 98.19 40 THR B C 1
ATOM 3836 O O . THR B 1 40 ? 6.445 -19.297 -24.859 1 98.19 40 THR B O 1
ATOM 3839 N N . PRO B 1 41 ? 7.16 -19.375 -22.828 1 98.38 41 PRO B N 1
ATOM 3840 C CA . PRO B 1 41 ? 7.086 -19.375 -21.359 1 98.38 41 PRO B CA 1
ATOM 3841 C C . PRO B 1 41 ? 6.457 -18.109 -20.797 1 98.38 41 PRO B C 1
ATOM 3843 O O . PRO B 1 41 ? 6.68 -17.016 -21.344 1 98.38 41 PRO B O 1
ATOM 3846 N N . MET B 1 42 ? 5.652 -18.281 -19.688 1 98.5 42 MET B N 1
ATOM 3847 C CA . MET B 1 42 ? 4.98 -17.141 -19.078 1 98.5 42 MET B CA 1
ATOM 3848 C C . MET B 1 42 ? 5.07 -17.203 -17.562 1 98.5 42 MET B C 1
ATOM 3850 O O . MET B 1 42 ? 5.449 -18.234 -17 1 98.5 42 MET B O 1
ATOM 3854 N N . THR B 1 43 ? 4.797 -16.109 -16.984 1 98.56 43 THR B N 1
ATOM 3855 C CA . THR B 1 43 ? 4.668 -16.016 -15.539 1 98.56 43 THR B CA 1
ATOM 3856 C C . THR B 1 43 ? 3.26 -15.578 -15.148 1 98.56 43 THR B C 1
ATOM 3858 O O . THR B 1 43 ? 2.689 -14.68 -15.766 1 98.56 43 THR B O 1
ATOM 3861 N N . LEU B 1 44 ? 2.709 -16.312 -14.258 1 98.56 44 LEU B N 1
ATOM 3862 C CA . LEU B 1 44 ? 1.487 -15.852 -13.602 1 98.56 44 LEU B CA 1
ATOM 3863 C C . LEU B 1 44 ? 1.791 -14.742 -12.594 1 98.56 44 LEU B C 1
ATOM 3865 O O . LEU B 1 44 ? 2.896 -14.68 -12.055 1 98.56 44 LEU B O 1
ATOM 3869 N N . VAL B 1 45 ? 0.842 -13.898 -12.438 1 97.94 45 VAL B N 1
ATOM 3870 C CA . VAL B 1 45 ? 0.94 -12.93 -11.344 1 97.94 45 VAL B CA 1
ATOM 3871 C C . VAL B 1 45 ? 0.505 -13.586 -10.031 1 97.94 45 VAL B C 1
ATOM 3873 O O . VAL B 1 45 ? -0.674 -13.891 -9.852 1 97.94 45 VAL B O 1
ATOM 3876 N N . ALA B 1 46 ? 1.477 -13.766 -9.172 1 97.31 46 ALA B N 1
ATOM 3877 C CA . ALA B 1 46 ? 1.163 -14.312 -7.855 1 97.31 46 ALA B CA 1
ATOM 3878 C C . ALA B 1 46 ? 0.329 -13.328 -7.039 1 97.31 46 ALA B C 1
ATOM 3880 O O . ALA B 1 46 ? 0.582 -12.125 -7.062 1 97.31 46 ALA B O 1
ATOM 3881 N N . THR B 1 47 ? -0.699 -13.828 -6.359 1 96.5 47 THR B N 1
ATOM 3882 C CA . THR B 1 47 ? -1.568 -12.961 -5.574 1 96.5 47 THR B CA 1
ATOM 3883 C C . THR B 1 47 ? -1.511 -13.328 -4.094 1 96.5 47 THR B C 1
ATOM 3885 O O . THR B 1 47 ? -1.071 -14.422 -3.738 1 96.5 47 THR B O 1
ATOM 3888 N N . VAL B 1 48 ? -1.871 -12.438 -3.279 1 93.12 48 VAL B N 1
ATOM 3889 C CA . VAL B 1 48 ? -2.137 -12.633 -1.859 1 93.12 48 VAL B CA 1
ATOM 3890 C C . VAL B 1 48 ? -3.568 -12.219 -1.537 1 93.12 48 VAL B C 1
ATOM 3892 O O . VAL B 1 48 ? -3.967 -11.078 -1.812 1 93.12 48 VAL B O 1
ATOM 3895 N N . GLY B 1 49 ? -4.316 -13.172 -1.069 1 90.75 49 GLY B N 1
ATOM 3896 C CA . GLY B 1 49 ? -5.723 -12.891 -0.835 1 90.75 49 GLY B CA 1
ATOM 3897 C C . GLY B 1 49 ? -6.488 -12.578 -2.107 1 90.75 49 GLY B C 1
ATOM 3898 O O . GLY B 1 49 ? -7.492 -11.867 -2.074 1 90.75 49 GLY B O 1
ATOM 3899 N N . GLY B 1 50 ? -5.922 -12.953 -3.219 1 92.44 50 GLY B N 1
ATOM 3900 C CA . GLY B 1 50 ? -6.594 -12.758 -4.492 1 92.44 50 GLY B CA 1
ATOM 3901 C C . GLY B 1 50 ? -6.199 -11.469 -5.191 1 92.44 50 GLY B C 1
ATOM 3902 O O . GLY B 1 50 ? -6.602 -11.227 -6.328 1 92.44 50 GLY B O 1
ATOM 3903 N N . SER B 1 51 ? -5.418 -10.688 -4.57 1 91.75 51 SER B N 1
ATOM 3904 C CA . SER B 1 51 ? -5.023 -9.406 -5.141 1 91.75 51 SER B CA 1
ATOM 3905 C C . SER B 1 51 ? -3.549 -9.406 -5.531 1 91.75 51 SER B C 1
ATOM 3907 O O . SER B 1 51 ? -2.734 -10.078 -4.898 1 91.75 51 SER B O 1
ATOM 3909 N N . ALA B 1 52 ? -3.311 -8.664 -6.715 1 91.88 52 ALA B N 1
ATOM 3910 C CA . ALA B 1 52 ? -1.896 -8.375 -6.934 1 91.88 52 ALA B CA 1
ATOM 3911 C C . ALA B 1 52 ? -1.298 -7.625 -5.75 1 91.88 52 ALA B C 1
ATOM 3913 O O . ALA B 1 52 ? -1.8 -6.566 -5.359 1 91.88 52 ALA B O 1
ATOM 3914 N N . PRO B 1 53 ? -0.285 -8.156 -5.246 1 90.62 53 PRO B N 1
ATOM 3915 C CA . PRO B 1 53 ? 0.155 -7.648 -3.943 1 90.62 53 PRO B CA 1
ATOM 3916 C C . PRO B 1 53 ? 0.391 -6.141 -3.949 1 90.62 53 PRO B C 1
ATOM 3918 O O . PRO B 1 53 ? 1.174 -5.637 -4.762 1 90.62 53 PRO B O 1
ATOM 3921 N N . HIS B 1 54 ? -0.289 -5.434 -3.051 1 90.44 54 HIS B N 1
ATOM 3922 C CA . HIS B 1 54 ? -0.119 -4.035 -2.674 1 90.44 54 HIS B CA 1
ATOM 3923 C C . HIS B 1 54 ? -0.678 -3.102 -3.742 1 90.44 54 HIS B C 1
ATOM 3925 O O . HIS B 1 54 ? -0.635 -1.879 -3.59 1 90.44 54 HIS B O 1
ATOM 3931 N N . LEU B 1 55 ? -1.214 -3.646 -4.871 1 92.69 55 LEU B N 1
ATOM 3932 C CA . LEU B 1 55 ? -1.552 -2.805 -6.012 1 92.69 55 LEU B CA 1
ATOM 3933 C C . LEU B 1 55 ? -3.064 -2.711 -6.191 1 92.69 55 LEU B C 1
ATOM 3935 O O . LEU B 1 55 ? -3.768 -3.721 -6.102 1 92.69 55 LEU B O 1
ATOM 3939 N N . THR B 1 56 ? -3.543 -1.501 -6.406 1 89.69 56 THR B N 1
ATOM 3940 C CA . THR B 1 56 ? -4.902 -1.339 -6.91 1 89.69 56 THR B CA 1
ATOM 3941 C C . THR B 1 56 ? -5.004 -1.812 -8.359 1 89.69 56 THR B C 1
ATOM 3943 O O . THR B 1 56 ? -3.984 -2.006 -9.023 1 89.69 56 THR B O 1
ATOM 3946 N N . GLN B 1 57 ? -6.223 -1.985 -8.766 1 88.19 57 GLN B N 1
ATOM 3947 C CA . GLN B 1 57 ? -6.43 -2.422 -10.141 1 88.19 57 GLN B CA 1
ATOM 3948 C C . GLN B 1 57 ? -5.852 -1.417 -11.133 1 88.19 57 GLN B C 1
ATOM 3950 O O . GLN B 1 57 ? -5.238 -1.803 -12.125 1 88.19 57 GLN B O 1
ATOM 3955 N N . ASP B 1 58 ? -6.016 -0.154 -10.867 1 87.06 58 ASP B N 1
ATOM 3956 C CA . ASP B 1 58 ? -5.539 0.897 -11.758 1 87.06 58 ASP B CA 1
ATOM 3957 C C . ASP B 1 58 ? -4.016 0.881 -11.859 1 87.06 58 ASP B C 1
ATOM 3959 O O . ASP B 1 58 ? -3.459 1.036 -12.953 1 87.06 58 ASP B O 1
ATOM 3963 N N . VAL B 1 59 ? -3.422 0.748 -10.734 1 90.44 59 VAL B N 1
ATOM 3964 C CA . VAL B 1 59 ? -1.964 0.704 -10.719 1 90.44 59 VAL B CA 1
ATOM 3965 C C . VAL B 1 59 ? -1.479 -0.597 -11.352 1 90.44 59 VAL B C 1
ATOM 3967 O O . VAL B 1 59 ? -0.493 -0.602 -12.094 1 90.44 59 VAL B O 1
ATOM 3970 N N . PHE B 1 60 ? -2.18 -1.692 -11.078 1 93.25 60 PHE B N 1
ATOM 3971 C CA . PHE B 1 60 ? -1.845 -2.99 -11.656 1 93.25 60 PHE B CA 1
ATOM 3972 C C . PHE B 1 60 ? -1.869 -2.934 -13.18 1 93.25 60 PHE B C 1
ATOM 3974 O O . PHE B 1 60 ? -1.006 -3.512 -13.836 1 93.25 60 PHE B O 1
ATOM 3981 N N . ASN B 1 61 ? -2.773 -2.195 -13.672 1 90.75 61 ASN B N 1
ATOM 3982 C CA . ASN B 1 61 ? -2.924 -2.061 -15.117 1 90.75 61 ASN B CA 1
ATOM 3983 C C . ASN B 1 61 ? -1.769 -1.275 -15.734 1 90.75 61 ASN B C 1
ATOM 3985 O O . ASN B 1 61 ? -1.558 -1.317 -16.953 1 90.75 61 ASN B O 1
ATOM 3989 N N . LEU B 1 62 ? -1.031 -0.555 -14.891 1 87.88 62 LEU B N 1
ATOM 3990 C CA . LEU B 1 62 ? 0.157 0.14 -15.375 1 87.88 62 LEU B CA 1
ATOM 3991 C C . LEU B 1 62 ? 1.304 -0.839 -15.602 1 87.88 62 LEU B C 1
ATOM 3993 O O . LEU B 1 62 ? 2.252 -0.532 -16.328 1 87.88 62 LEU B O 1
ATOM 3997 N N . VAL B 1 63 ? 1.187 -1.961 -15 1 92.44 63 VAL B N 1
ATOM 3998 C CA . VAL B 1 63 ? 2.336 -2.859 -14.977 1 92.44 63 VAL B CA 1
ATOM 3999 C C . VAL B 1 63 ? 2.041 -4.098 -15.82 1 92.44 63 VAL B C 1
ATOM 4001 O O . VAL B 1 63 ? 2.912 -4.582 -16.547 1 92.44 63 VAL B O 1
ATOM 4004 N N . ALA B 1 64 ? 0.832 -4.578 -15.68 1 90.81 64 ALA B N 1
ATOM 4005 C CA . ALA B 1 64 ? 0.448 -5.824 -16.344 1 90.81 64 ALA B CA 1
ATOM 4006 C C . ALA B 1 64 ? -0.734 -5.602 -17.281 1 90.81 64 ALA B C 1
ATOM 4008 O O . ALA B 1 64 ? -1.549 -4.703 -17.062 1 90.81 64 ALA B O 1
ATOM 4009 N N . LYS B 1 65 ? -0.771 -6.43 -18.281 1 87.44 65 LYS B N 1
ATOM 4010 C CA . LYS B 1 65 ? -1.911 -6.391 -19.188 1 87.44 65 LYS B CA 1
ATOM 4011 C C . LYS B 1 65 ? -3.205 -6.746 -18.469 1 87.44 65 LYS B C 1
ATOM 4013 O O . LYS B 1 65 ? -3.188 -7.488 -17.484 1 87.44 65 LYS B O 1
ATOM 4018 N N . LYS B 1 66 ? -4.25 -6.281 -18.969 1 89.62 66 LYS B N 1
ATOM 4019 C CA . LYS B 1 66 ? -5.562 -6.461 -18.359 1 89.62 66 LYS B CA 1
ATOM 4020 C C . LYS B 1 66 ? -5.984 -7.926 -18.375 1 89.62 66 LYS B C 1
ATOM 4022 O O . LYS B 1 66 ? -6.902 -8.32 -17.656 1 89.62 66 LYS B O 1
ATOM 4027 N N . ASP B 1 67 ? -5.27 -8.703 -19.219 1 92.62 67 ASP B N 1
ATOM 4028 C CA . ASP B 1 67 ? -5.641 -10.109 -19.328 1 92.62 67 ASP B CA 1
ATOM 4029 C C . ASP B 1 67 ? -4.57 -11.008 -18.703 1 92.62 67 ASP B C 1
ATOM 4031 O O . ASP B 1 67 ? -4.578 -12.227 -18.906 1 92.62 67 ASP B O 1
ATOM 4035 N N . ALA B 1 68 ? -3.645 -10.422 -17.953 1 95.44 68 ALA B N 1
ATOM 4036 C CA . ALA B 1 68 ? -2.57 -11.211 -17.344 1 95.44 68 ALA B CA 1
ATOM 4037 C C . ALA B 1 68 ? -3.131 -12.305 -16.438 1 95.44 68 ALA B C 1
ATOM 4039 O O . ALA B 1 68 ? -4.02 -12.047 -15.633 1 95.44 68 ALA B O 1
ATOM 4040 N N . PRO B 1 69 ? -2.635 -13.539 -16.594 1 97.56 69 PRO B N 1
ATOM 4041 C CA . PRO B 1 69 ? -3.135 -14.625 -15.75 1 97.56 69 PRO B CA 1
ATOM 4042 C C . PRO B 1 69 ? -2.656 -14.516 -14.305 1 97.56 69 PRO B C 1
ATOM 4044 O O . PRO B 1 69 ? -1.511 -14.125 -14.055 1 97.56 69 PRO B O 1
ATOM 4047 N N . LEU B 1 70 ? -3.551 -14.898 -13.391 1 97.88 70 LEU B N 1
ATOM 4048 C CA . LEU B 1 70 ? -3.283 -14.805 -11.953 1 97.88 70 LEU B CA 1
ATOM 4049 C C . LEU B 1 70 ? -3.07 -16.188 -11.352 1 97.88 70 LEU B C 1
ATOM 4051 O O . LEU B 1 70 ? -3.633 -17.172 -11.836 1 97.88 70 LEU B O 1
ATOM 4055 N N . CYS B 1 71 ? -2.236 -16.219 -10.398 1 98.12 71 CYS B N 1
ATOM 4056 C CA . CYS B 1 71 ? -2.104 -17.375 -9.531 1 98.12 71 CYS B CA 1
ATOM 4057 C C . CYS B 1 71 ? -2.711 -17.109 -8.156 1 98.12 71 CYS B C 1
ATOM 4059 O O . CYS B 1 71 ? -2.258 -16.219 -7.438 1 98.12 71 CYS B O 1
ATOM 4061 N N . VAL B 1 72 ? -3.758 -17.859 -7.816 1 97.56 72 VAL B N 1
ATOM 4062 C CA . VAL B 1 72 ? -4.434 -17.672 -6.535 1 97.56 72 VAL B CA 1
ATOM 4063 C C . VAL B 1 72 ? -4.352 -18.969 -5.723 1 97.56 72 VAL B C 1
ATOM 4065 O O . VAL B 1 72 ? -4.727 -20.031 -6.207 1 97.56 72 VAL B O 1
ATOM 4068 N N . SER B 1 73 ? -3.908 -18.875 -4.523 1 96.88 73 SER B N 1
ATOM 4069 C CA . SER B 1 73 ? -3.775 -20.062 -3.678 1 96.88 73 SER B CA 1
ATOM 4070 C C . SER B 1 73 ? -5.082 -20.375 -2.961 1 96.88 73 SER B C 1
ATOM 4072 O O . SER B 1 73 ? -5.691 -19.5 -2.35 1 96.88 73 SER B O 1
ATOM 4074 N N . ALA B 1 74 ? -5.438 -21.594 -2.975 1 96.62 74 ALA B N 1
ATOM 4075 C CA . ALA B 1 74 ? -6.598 -22.062 -2.213 1 96.62 74 ALA B CA 1
ATOM 4076 C C . ALA B 1 74 ? -6.402 -21.812 -0.718 1 96.62 74 ALA B C 1
ATOM 4078 O O . ALA B 1 74 ? -7.367 -21.578 0.01 1 96.62 74 ALA B O 1
ATOM 4079 N N . GLN B 1 75 ? -5.18 -21.828 -0.29 1 94.88 75 GLN B N 1
ATOM 4080 C CA . GLN B 1 75 ? -4.797 -21.594 1.098 1 94.88 75 GLN B CA 1
ATOM 4081 C C . GLN B 1 75 ? -5.434 -20.312 1.634 1 94.88 75 GLN B C 1
ATOM 4083 O O . GLN B 1 75 ? -5.859 -20.266 2.789 1 94.88 75 GLN B O 1
ATOM 4088 N N . HIS B 1 76 ? -5.555 -19.344 0.796 1 93.06 76 HIS B N 1
ATOM 4089 C CA . HIS B 1 76 ? -6.031 -18.031 1.232 1 93.06 76 HIS B CA 1
ATOM 4090 C C . HIS B 1 76 ? -7.555 -18 1.319 1 93.06 76 HIS B C 1
ATOM 4092 O O . HIS B 1 76 ? -8.133 -17.062 1.877 1 93.06 76 HIS B O 1
ATOM 4098 N N . TYR B 1 77 ? -8.234 -19.016 0.859 1 93.12 77 TYR B N 1
ATOM 4099 C CA . TYR B 1 77 ? -9.688 -18.953 0.76 1 93.12 77 TYR B CA 1
ATOM 4100 C C . TYR B 1 77 ? -10.328 -20.156 1.441 1 93.12 77 TYR B C 1
ATOM 4102 O O . TYR B 1 77 ? -11.547 -20.359 1.351 1 93.12 77 TYR B O 1
ATOM 4110 N N . CYS B 1 78 ? -9.516 -20.969 2.119 1 90.38 78 CYS B N 1
ATOM 4111 C CA . CYS B 1 78 ? -10.031 -22.156 2.777 1 90.38 78 CYS B CA 1
ATOM 4112 C C . CYS B 1 78 ? -11.133 -21.797 3.771 1 90.38 78 CYS B C 1
ATOM 4114 O O . CYS B 1 78 ? -12.086 -22.562 3.949 1 90.38 78 CYS B O 1
ATOM 4116 N N . LYS B 1 79 ? -11.016 -20.641 4.328 1 86.81 79 LYS B N 1
ATOM 4117 C CA . LYS B 1 79 ? -11.977 -20.234 5.344 1 86.81 79 LYS B CA 1
ATOM 4118 C C . LYS B 1 79 ? -13.023 -19.281 4.754 1 86.81 79 LYS B C 1
ATOM 4120 O O . LYS B 1 79 ? -13.844 -18.734 5.484 1 86.81 79 LYS B O 1
ATOM 4125 N N . HIS B 1 80 ? -12.953 -19.094 3.518 1 86.38 80 HIS B N 1
ATOM 4126 C CA . HIS B 1 80 ? -13.82 -18.109 2.896 1 86.38 80 HIS B CA 1
ATOM 4127 C C . HIS B 1 80 ? -14.734 -18.734 1.854 1 86.38 80 HIS B C 1
ATOM 4129 O O . HIS B 1 80 ? -15.258 -18.047 0.974 1 86.38 80 HIS B O 1
ATOM 4135 N N . VAL B 1 81 ? -14.922 -19.984 1.956 1 91.12 81 VAL B N 1
ATOM 4136 C CA . VAL B 1 81 ? -15.711 -20.719 0.971 1 91.12 81 VAL B CA 1
ATOM 4137 C C . VAL B 1 81 ? -17.141 -20.188 0.956 1 91.12 81 VAL B C 1
ATOM 4139 O O . VAL B 1 81 ? -17.703 -19.922 -0.111 1 91.12 81 VAL B O 1
ATOM 4142 N N . GLU B 1 82 ? -17.688 -19.953 2.102 1 90.12 82 GLU B N 1
ATOM 4143 C CA . GLU B 1 82 ? -19.078 -19.516 2.201 1 90.12 82 GLU B CA 1
ATOM 4144 C C . GLU B 1 82 ? -19.25 -18.109 1.617 1 90.12 82 GLU B C 1
ATOM 4146 O O . GLU B 1 82 ? -20.25 -17.812 0.981 1 90.12 82 GLU B O 1
ATOM 4151 N N . ILE B 1 83 ? -18.312 -17.391 1.819 1 88.69 83 ILE B N 1
ATOM 4152 C CA . ILE B 1 83 ? -18.359 -16.016 1.337 1 88.69 83 ILE B CA 1
ATOM 4153 C C . ILE B 1 83 ? -18.328 -16 -0.19 1 88.69 83 ILE B C 1
ATOM 4155 O O . ILE B 1 83 ? -19.125 -15.305 -0.825 1 88.69 83 ILE B O 1
ATOM 4159 N N . LEU B 1 84 ? -17.406 -16.766 -0.772 1 91.38 84 LEU B N 1
ATOM 4160 C CA . LEU B 1 84 ? -17.297 -16.828 -2.225 1 91.38 84 LEU B CA 1
ATOM 4161 C C . LEU B 1 84 ? -18.531 -17.5 -2.834 1 91.38 84 LEU B C 1
ATOM 4163 O O . LEU B 1 84 ? -18.953 -17.141 -3.938 1 91.38 84 LEU B O 1
ATOM 4167 N N . GLN B 1 85 ? -19.031 -18.422 -2.066 1 91.44 85 GLN B N 1
ATOM 4168 C CA . GLN B 1 85 ? -20.25 -19.078 -2.521 1 91.44 85 GLN B CA 1
ATOM 4169 C C . GLN B 1 85 ? -21.406 -18.094 -2.604 1 91.44 85 GLN B C 1
ATOM 4171 O O . GLN B 1 85 ? -22.188 -18.125 -3.553 1 91.44 85 GLN B O 1
ATOM 4176 N N . ALA B 1 86 ? -21.469 -17.25 -1.626 1 89.31 86 ALA B N 1
ATOM 4177 C CA . ALA B 1 86 ? -22.531 -16.25 -1.595 1 89.31 86 ALA B CA 1
ATOM 4178 C C . ALA B 1 86 ? -22.328 -15.195 -2.684 1 89.31 86 ALA B C 1
ATOM 4180 O O . ALA B 1 86 ? -23.281 -14.688 -3.254 1 89.31 86 ALA B O 1
ATOM 4181 N N . TYR B 1 87 ? -21.109 -14.883 -2.988 1 89.62 87 TYR B N 1
ATOM 4182 C CA . TYR B 1 87 ? -20.766 -13.883 -3.994 1 89.62 87 TYR B CA 1
ATOM 4183 C C . TYR B 1 87 ? -21.078 -14.391 -5.398 1 89.62 87 TYR B C 1
ATOM 4185 O O . TYR B 1 87 ? -21.484 -13.625 -6.266 1 89.62 87 TYR B O 1
ATOM 4193 N N . LYS B 1 88 ? -20.812 -15.633 -5.734 1 90.44 88 LYS B N 1
ATOM 4194 C CA . LYS B 1 88 ? -21.25 -16.422 -6.887 1 90.44 88 LYS B CA 1
ATOM 4195 C C . LYS B 1 88 ? -20.5 -16 -8.148 1 90.44 88 LYS B C 1
ATOM 4197 O O . LYS B 1 88 ? -20.719 -16.562 -9.227 1 90.44 88 LYS B O 1
ATOM 4202 N N . LYS B 1 89 ? -19.578 -15.047 -8.094 1 92 89 LYS B N 1
ATOM 4203 C CA . LYS B 1 89 ? -18.969 -14.555 -9.328 1 92 89 LYS B CA 1
ATOM 4204 C C . LYS B 1 89 ? -17.5 -14.945 -9.414 1 92 89 LYS B C 1
ATOM 4206 O O . LYS B 1 89 ? -16.766 -14.43 -10.266 1 92 89 LYS B O 1
ATOM 4211 N N . GLY B 1 90 ? -17.047 -15.766 -8.523 1 94.06 90 GLY B N 1
ATOM 4212 C CA . GLY B 1 90 ? -15.68 -16.25 -8.578 1 94.06 90 GLY B CA 1
ATOM 4213 C C . GLY B 1 90 ? -14.688 -15.32 -7.914 1 94.06 90 GLY B C 1
ATOM 4214 O O . GLY B 1 90 ? -15.023 -14.18 -7.582 1 94.06 90 GLY B O 1
ATOM 4215 N N . VAL B 1 91 ? -13.445 -15.805 -7.801 1 95.75 91 VAL B N 1
ATOM 4216 C CA . VAL B 1 91 ? -12.445 -15.117 -6.992 1 95.75 91 VAL B CA 1
ATOM 4217 C C . VAL B 1 91 ? -11.914 -13.898 -7.746 1 95.75 91 VAL B C 1
ATOM 4219 O O . VAL B 1 91 ? -11.594 -12.875 -7.137 1 95.75 91 VAL B O 1
ATOM 4222 N N . ALA B 1 92 ? -11.789 -14.008 -9.094 1 94.62 92 ALA B N 1
ATOM 4223 C CA . ALA B 1 92 ? -11.297 -12.875 -9.875 1 94.62 92 ALA B CA 1
ATOM 4224 C C . ALA B 1 92 ? -12.203 -11.664 -9.719 1 94.62 92 ALA B C 1
ATOM 4226 O O . ALA B 1 92 ? -11.734 -10.555 -9.438 1 94.62 92 ALA B O 1
ATOM 4227 N N . SER B 1 93 ? -13.492 -11.852 -9.773 1 92.88 93 SER B N 1
ATOM 4228 C CA . SER B 1 93 ? -14.469 -10.781 -9.594 1 92.88 93 SER B CA 1
ATOM 4229 C C . SER B 1 93 ? -14.492 -10.289 -8.148 1 92.88 93 SER B C 1
ATOM 4231 O O . SER B 1 93 ? -14.625 -9.094 -7.895 1 92.88 93 SER B O 1
ATOM 4233 N N . PHE B 1 94 ? -14.414 -11.25 -7.273 1 93.12 94 PHE B N 1
ATOM 4234 C CA . PHE B 1 94 ? -14.398 -10.922 -5.852 1 93.12 94 PHE B CA 1
ATOM 4235 C C . PHE B 1 94 ? -13.266 -9.953 -5.535 1 93.12 94 PHE B C 1
ATOM 4237 O O . PHE B 1 94 ? -13.422 -9.055 -4.703 1 93.12 94 PHE B O 1
ATOM 4244 N N . ALA B 1 95 ? -12.156 -10.078 -6.227 1 93.19 95 ALA B N 1
ATOM 4245 C CA . ALA B 1 95 ? -10.961 -9.273 -6.004 1 93.19 95 ALA B CA 1
ATOM 4246 C C . ALA B 1 95 ? -10.898 -8.102 -6.977 1 93.19 95 ALA B C 1
ATOM 4248 O O . ALA B 1 95 ? -9.852 -7.453 -7.113 1 93.19 95 ALA B O 1
ATOM 4249 N N . ALA B 1 96 ? -11.914 -7.816 -7.762 1 91.19 96 ALA B N 1
ATOM 4250 C CA . ALA B 1 96 ? -12.016 -6.734 -8.734 1 91.19 96 ALA B CA 1
ATOM 4251 C C . ALA B 1 96 ? -11 -6.91 -9.859 1 91.19 96 ALA B C 1
ATOM 4253 O O . ALA B 1 96 ? -10.398 -5.934 -10.32 1 91.19 96 ALA B O 1
ATOM 4254 N N . LEU B 1 97 ? -10.828 -8.156 -10.25 1 93.75 97 LEU B N 1
ATOM 4255 C CA . LEU B 1 97 ? -9.922 -8.5 -11.336 1 93.75 97 LEU B CA 1
ATOM 4256 C C . LEU B 1 97 ? -10.633 -9.328 -12.398 1 93.75 97 LEU B C 1
ATOM 4258 O O . LEU B 1 97 ? -10.086 -10.312 -12.898 1 93.75 97 LEU B O 1
ATOM 4262 N N . GLN B 1 98 ? -11.859 -9.102 -12.711 1 88.44 98 GLN B N 1
ATOM 4263 C CA . GLN B 1 98 ? -12.75 -9.883 -13.57 1 88.44 98 GLN B CA 1
ATOM 4264 C C . GLN B 1 98 ? -12.164 -10.023 -14.977 1 88.44 98 GLN B C 1
ATOM 4266 O O . GLN B 1 98 ? -12.5 -10.961 -15.695 1 88.44 98 GLN B O 1
ATOM 4271 N N . GLY B 1 99 ? -11.219 -9.391 -15.438 1 90.38 99 GLY B N 1
ATOM 4272 C CA . GLY B 1 99 ? -10.633 -9.523 -16.766 1 90.38 99 GLY B CA 1
ATOM 4273 C C . GLY B 1 99 ? -9.445 -10.461 -16.797 1 90.38 99 GLY B C 1
ATOM 4274 O O . GLY B 1 99 ? -8.961 -10.82 -17.875 1 90.38 99 GLY B O 1
ATOM 4275 N N . HIS B 1 100 ? -9.141 -11.023 -15.711 1 95.94 100 HIS B N 1
ATOM 4276 C CA . HIS B 1 100 ? -7.957 -11.867 -15.602 1 95.94 100 HIS B CA 1
ATOM 4277 C C . HIS B 1 100 ? -8.336 -13.336 -15.477 1 95.94 100 HIS B C 1
ATOM 4279 O O . HIS B 1 100 ? -9.359 -13.664 -14.867 1 95.94 100 HIS B O 1
ATOM 4285 N N . SER B 1 101 ? -7.566 -14.219 -16.109 1 97.25 101 SER B N 1
ATOM 4286 C CA . SER B 1 101 ? -7.73 -15.648 -15.891 1 97.25 101 SER B CA 1
ATOM 4287 C C . SER B 1 101 ? -7.086 -16.078 -14.578 1 97.25 101 SER B C 1
ATOM 4289 O O . SER B 1 101 ? -6.227 -15.375 -14.039 1 97.25 101 SER B O 1
ATOM 4291 N N . VAL B 1 102 ? -7.566 -17.266 -14.078 1 97.81 102 VAL B N 1
ATOM 4292 C CA . VAL B 1 102 ? -7.148 -17.672 -12.734 1 97.81 102 VAL B CA 1
ATOM 4293 C C . VAL B 1 102 ? -6.625 -19.094 -12.758 1 97.81 102 VAL B C 1
ATOM 4295 O O . VAL B 1 102 ? -7.293 -20 -13.273 1 97.81 102 VAL B O 1
ATOM 4298 N N . CYS B 1 103 ? -5.438 -19.266 -12.242 1 98.5 103 CYS B N 1
ATOM 4299 C CA . CYS B 1 103 ? -4.898 -20.562 -11.852 1 98.5 103 CYS B CA 1
ATOM 4300 C C . CYS B 1 103 ? -4.949 -20.734 -10.336 1 98.5 103 CYS B C 1
ATOM 4302 O O . CYS B 1 103 ? -4.484 -19.875 -9.594 1 98.5 103 CYS B O 1
ATOM 4304 N N . VAL B 1 104 ? -5.527 -21.875 -9.922 1 98.38 104 VAL B N 1
ATOM 4305 C CA . VAL B 1 104 ? -5.574 -22.109 -8.484 1 98.38 104 VAL B CA 1
ATOM 4306 C C . VAL B 1 104 ? -4.508 -23.141 -8.102 1 98.38 104 VAL B C 1
ATOM 4308 O O . VAL B 1 104 ? -4.426 -24.219 -8.695 1 98.38 104 VAL B O 1
ATOM 4311 N N . THR B 1 105 ? -3.674 -22.781 -7.195 1 98.06 105 THR B N 1
ATOM 4312 C CA . THR B 1 105 ? -2.723 -23.688 -6.559 1 98.06 105 THR B CA 1
ATOM 4313 C C . THR B 1 105 ? -3.17 -24.031 -5.141 1 98.06 105 THR B C 1
ATOM 4315 O O . THR B 1 105 ? -4.066 -23.391 -4.594 1 98.06 105 THR B O 1
ATOM 4318 N N . VAL B 1 106 ? -2.549 -25.031 -4.605 1 97 106 VAL B N 1
ATOM 4319 C CA . VAL B 1 106 ? -2.953 -25.484 -3.277 1 97 106 VAL B CA 1
ATOM 4320 C C . VAL B 1 106 ? -2.334 -24.562 -2.217 1 97 106 VAL B C 1
ATOM 4322 O O . VAL B 1 106 ? -3.051 -23.969 -1.412 1 97 106 VAL B O 1
ATOM 4325 N N . GLN B 1 107 ? -1.021 -24.5 -2.266 1 96.5 107 GLN B N 1
ATOM 4326 C CA . GLN B 1 107 ? -0.243 -23.75 -1.278 1 96.5 107 GLN B CA 1
ATOM 4327 C C . GLN B 1 107 ? 0.133 -22.375 -1.801 1 96.5 107 GLN B C 1
ATOM 4329 O O . GLN B 1 107 ? 0.171 -22.156 -3.014 1 96.5 107 GLN B O 1
ATOM 4334 N N . ASP B 1 108 ? 0.326 -21.453 -0.913 1 95.81 108 ASP B N 1
ATOM 4335 C CA . ASP B 1 108 ? 0.99 -20.188 -1.229 1 95.81 108 ASP B CA 1
ATOM 4336 C C . ASP B 1 108 ? 2.496 -20.375 -1.383 1 95.81 108 ASP B C 1
ATOM 4338 O O . ASP B 1 108 ? 3.201 -20.609 -0.398 1 95.81 108 ASP B O 1
ATOM 4342 N N . ALA B 1 109 ? 2.982 -20.203 -2.6 1 96.56 109 ALA B N 1
ATOM 4343 C CA . ALA B 1 109 ? 4.387 -20.484 -2.893 1 96.56 109 ALA B CA 1
ATOM 4344 C C . ALA B 1 109 ? 5.305 -19.516 -2.148 1 96.56 109 ALA B C 1
ATOM 4346 O O . ALA B 1 109 ? 6.508 -19.766 -2.037 1 96.56 109 ALA B O 1
ATOM 4347 N N . ALA B 1 110 ? 4.762 -18.406 -1.651 1 95.94 110 ALA B N 1
ATOM 4348 C CA . ALA B 1 110 ? 5.582 -17.391 -0.984 1 95.94 110 ALA B CA 1
ATOM 4349 C C . ALA B 1 110 ? 5.805 -17.75 0.483 1 95.94 110 ALA B C 1
ATOM 4351 O O . ALA B 1 110 ? 6.676 -17.188 1.143 1 95.94 110 ALA B O 1
ATOM 4352 N N . GLN B 1 111 ? 5.074 -18.656 0.987 1 94.88 111 GLN B N 1
ATOM 4353 C CA . GLN B 1 111 ? 5.156 -19.047 2.391 1 94.88 111 GLN B CA 1
ATOM 4354 C C . GLN B 1 111 ? 5.738 -20.438 2.537 1 94.88 111 GLN B C 1
ATOM 4356 O O . GLN B 1 111 ? 5.277 -21.391 1.888 1 94.88 111 GLN B O 1
ATOM 4361 N N . ALA B 1 112 ? 6.664 -20.516 3.404 1 94 112 ALA B N 1
ATOM 4362 C CA . ALA B 1 112 ? 7.246 -21.828 3.666 1 94 112 ALA B CA 1
ATOM 4363 C C . ALA B 1 112 ? 6.191 -22.797 4.191 1 94 112 ALA B C 1
ATOM 4365 O O . ALA B 1 112 ? 5.359 -22.422 5.027 1 94 112 ALA B O 1
ATOM 4366 N N . THR B 1 113 ? 6.23 -23.953 3.631 1 93.75 113 THR B N 1
ATOM 4367 C CA . THR B 1 113 ? 5.328 -25 4.086 1 93.75 113 THR B CA 1
ATOM 4368 C C . THR B 1 113 ? 6.051 -25.953 5.031 1 93.75 113 THR B C 1
ATOM 4370 O O . THR B 1 113 ? 6.887 -26.75 4.602 1 93.75 113 THR B O 1
ATOM 4373 N N . PRO B 1 114 ? 5.684 -25.922 6.328 1 93.44 114 PRO B N 1
ATOM 4374 C CA . PRO B 1 114 ? 6.309 -26.859 7.258 1 93.44 114 PRO B CA 1
ATOM 4375 C C . PRO B 1 114 ? 6.082 -28.328 6.863 1 93.44 114 PRO B C 1
ATOM 4377 O O . PRO B 1 114 ? 4.98 -28.688 6.434 1 93.44 114 PRO B O 1
ATOM 4380 N N . SER B 1 115 ? 7.109 -29.141 7.02 1 93.69 115 SER B N 1
ATOM 4381 C CA . SER B 1 115 ? 7.047 -30.547 6.637 1 93.69 115 SER B CA 1
ATOM 4382 C C . SER B 1 115 ? 6.551 -31.406 7.789 1 93.69 115 SER B C 1
ATOM 4384 O O . SER B 1 115 ? 6.785 -31.094 8.953 1 93.69 115 SER B O 1
ATOM 4386 N N . GLY B 1 116 ? 5.859 -32.469 7.418 1 92.44 116 GLY B N 1
ATOM 4387 C CA . GLY B 1 116 ? 5.531 -33.469 8.406 1 92.44 116 GLY B CA 1
ATOM 4388 C C . GLY B 1 116 ? 4.125 -33.344 8.961 1 92.44 116 GLY B C 1
ATOM 4389 O O . GLY B 1 116 ? 3.756 -34 9.914 1 92.44 116 GLY B O 1
ATOM 4390 N N . TYR B 1 117 ? 3.352 -32.469 8.328 1 93.19 117 TYR B N 1
ATOM 4391 C CA . TYR B 1 117 ? 2.049 -32.188 8.914 1 93.19 117 TYR B CA 1
ATOM 4392 C C . TYR B 1 117 ? 0.925 -32.781 8.07 1 93.19 117 TYR B C 1
ATOM 4394 O O . TYR B 1 117 ? -0.255 -32.562 8.367 1 93.19 117 TYR B O 1
ATOM 4402 N N . ASN B 1 118 ? 1.277 -33.469 6.984 1 92.62 118 ASN B N 1
ATOM 4403 C CA . ASN B 1 118 ? 0.278 -34.125 6.164 1 92.62 118 ASN B CA 1
ATOM 4404 C C . ASN B 1 118 ? -0.027 -35.531 6.688 1 92.62 118 ASN B C 1
ATOM 4406 O O . ASN B 1 118 ? 0.88 -36.25 7.102 1 92.62 118 ASN B O 1
ATOM 4410 N N . ASP B 1 119 ? -1.313 -35.812 6.824 1 83 119 ASP B N 1
ATOM 4411 C CA . ASP B 1 119 ? -1.707 -37.156 7.242 1 83 119 ASP B CA 1
ATOM 4412 C C . ASP B 1 119 ? -2.955 -37.625 6.496 1 83 119 ASP B C 1
ATOM 4414 O O . ASP B 1 119 ? -3.307 -37.062 5.457 1 83 119 ASP B O 1
ATOM 4418 N N . LYS B 1 120 ? -3.48 -38.75 6.949 1 81.94 120 LYS B N 1
ATOM 4419 C CA . LYS B 1 120 ? -4.605 -39.375 6.254 1 81.94 120 LYS B CA 1
ATOM 4420 C C . LYS B 1 120 ? -5.812 -38.438 6.223 1 81.94 120 LYS B C 1
ATOM 4422 O O . LYS B 1 120 ? -6.715 -38.625 5.395 1 81.94 120 LYS B O 1
ATOM 4427 N N . GLN B 1 121 ? -5.703 -37.438 7.055 1 86 121 GLN B N 1
ATOM 4428 C CA . GLN B 1 121 ? -6.84 -36.531 7.148 1 86 121 GLN B CA 1
ATOM 4429 C C . GLN B 1 121 ? -6.801 -35.469 6.035 1 86 121 GLN B C 1
ATOM 4431 O O . GLN B 1 121 ? -7.82 -34.844 5.727 1 86 121 GLN B O 1
ATOM 4436 N N . GLY B 1 122 ? -5.605 -35.281 5.543 1 94.44 122 GLY B N 1
ATOM 4437 C CA . GLY B 1 122 ? -5.562 -34.344 4.449 1 94.44 122 GLY B CA 1
ATOM 4438 C C . GLY B 1 122 ? -4.258 -33.562 4.379 1 94.44 122 GLY B C 1
ATOM 4439 O O . GLY B 1 122 ? -3.25 -34 4.949 1 94.44 122 GLY B O 1
ATOM 4440 N N . ILE B 1 123 ? -4.242 -32.531 3.531 1 96.81 123 ILE B N 1
ATOM 4441 C CA . ILE B 1 123 ? -3.068 -31.688 3.309 1 96.81 123 ILE B CA 1
ATOM 4442 C C . ILE B 1 123 ? -3.162 -30.438 4.172 1 96.81 123 ILE B C 1
ATOM 4444 O O . ILE B 1 123 ? -4.168 -29.734 4.137 1 96.81 123 ILE B O 1
ATOM 4448 N N . SER B 1 124 ? -2.076 -30.188 4.855 1 96.12 124 SER B N 1
ATOM 4449 C CA . SER B 1 124 ? -2.055 -29.047 5.77 1 96.12 124 SER B CA 1
ATOM 4450 C C . SER B 1 124 ? -1.695 -27.766 5.039 1 96.12 124 SER B C 1
ATOM 4452 O O . SER B 1 124 ? -0.833 -27.766 4.156 1 96.12 124 SER B O 1
ATOM 4454 N N . THR B 1 125 ? -2.391 -26.719 5.352 1 94.81 125 THR B N 1
ATOM 4455 C CA . THR B 1 125 ? -2.098 -25.375 4.891 1 94.81 125 THR B CA 1
ATOM 4456 C C . THR B 1 125 ? -2.061 -24.391 6.066 1 94.81 125 THR B C 1
ATOM 4458 O O . THR B 1 125 ? -2.746 -24.594 7.07 1 94.81 125 THR B O 1
ATOM 4461 N N . TRP B 1 126 ? -1.262 -23.406 5.949 1 91.81 126 TRP B N 1
ATOM 4462 C CA . TRP B 1 126 ? -1.104 -22.438 7.027 1 91.81 126 TRP B CA 1
ATOM 4463 C C . TRP B 1 126 ? -1.645 -21.078 6.613 1 91.81 126 TRP B C 1
ATOM 4465 O O . TRP B 1 126 ? -1.027 -20.375 5.809 1 91.81 126 TRP B O 1
ATOM 4475 N N . THR B 1 127 ? -2.709 -20.688 7.254 1 88.62 127 THR B N 1
ATOM 4476 C CA . THR B 1 127 ? -3.355 -19.406 6.98 1 88.62 127 THR B CA 1
ATOM 4477 C C . THR B 1 127 ? -3.1 -18.422 8.117 1 88.62 127 THR B C 1
ATOM 4479 O O . THR B 1 127 ? -2.502 -18.781 9.133 1 88.62 127 THR B O 1
ATOM 4482 N N . HIS B 1 128 ? -3.508 -17.188 7.949 1 80.94 128 HIS B N 1
ATOM 4483 C CA . HIS B 1 128 ? -3.4 -16.203 9.016 1 80.94 128 HIS B CA 1
ATOM 4484 C C . HIS B 1 128 ? -4.281 -16.578 10.203 1 80.94 128 HIS B C 1
ATOM 4486 O O . HIS B 1 128 ? -3.992 -16.203 11.344 1 80.94 128 HIS B O 1
ATOM 4492 N N . GLY B 1 129 ? -5.301 -17.328 9.977 1 80.12 129 GLY B N 1
ATOM 4493 C CA . GLY B 1 129 ? -6.188 -17.812 11.031 1 80.12 129 GLY B CA 1
ATOM 4494 C C . GLY B 1 129 ? -5.758 -19.141 11.609 1 80.12 129 GLY B C 1
ATOM 4495 O O . GLY B 1 129 ? -6.523 -19.781 12.328 1 80.12 129 GLY B O 1
ATOM 4496 N N . GLY B 1 130 ? -4.547 -19.547 11.203 1 88 130 GLY B N 1
ATOM 4497 C CA . GLY B 1 130 ? -4.035 -20.797 11.734 1 88 130 GLY B CA 1
ATOM 4498 C C . GLY B 1 130 ? -3.982 -21.906 10.695 1 88 130 GLY B C 1
ATOM 4499 O O . GLY B 1 130 ? -4.238 -21.656 9.508 1 88 130 GLY B O 1
ATOM 4500 N N . ARG B 1 131 ? -3.6 -23.094 11.203 1 93.06 131 ARG B N 1
ATOM 4501 C CA . ARG B 1 131 ? -3.438 -24.266 10.336 1 93.06 131 ARG B CA 1
ATOM 4502 C C . ARG B 1 131 ? -4.789 -24.828 9.922 1 93.06 131 ARG B C 1
ATOM 4504 O O . ARG B 1 131 ? -5.691 -24.969 10.758 1 93.06 131 ARG B O 1
ATOM 4511 N N . GLN B 1 132 ? -4.941 -25.078 8.641 1 93.81 132 GLN B N 1
ATOM 4512 C CA . GLN B 1 132 ? -6.121 -25.719 8.078 1 93.81 132 GLN B CA 1
ATOM 4513 C C . GLN B 1 132 ? -5.75 -26.984 7.316 1 93.81 132 GLN B C 1
ATOM 4515 O O . GLN B 1 132 ? -4.691 -27.062 6.688 1 93.81 132 GLN B O 1
ATOM 4520 N N . VAL B 1 133 ? -6.637 -27.984 7.387 1 96 133 VAL B N 1
ATOM 4521 C CA . VAL B 1 133 ? -6.41 -29.234 6.664 1 96 133 VAL B CA 1
ATOM 4522 C C . VAL B 1 133 ? -7.395 -29.344 5.5 1 96 133 VAL B C 1
ATOM 4524 O O . VAL B 1 133 ? -8.602 -29.172 5.688 1 96 133 VAL B O 1
ATOM 4527 N N . LEU B 1 134 ? -6.887 -29.641 4.328 1 96.94 134 LEU B N 1
ATOM 4528 C CA . LEU B 1 134 ? -7.703 -29.797 3.133 1 96.94 134 LEU B CA 1
ATOM 4529 C C . LEU B 1 134 ? -7.828 -31.266 2.75 1 96.94 134 LEU B C 1
ATOM 4531 O O . LEU B 1 134 ? -6.82 -31.953 2.59 1 96.94 134 LEU B O 1
ATOM 4535 N N . THR B 1 135 ? -9.023 -31.719 2.621 1 97.38 135 THR B N 1
ATOM 4536 C CA . THR B 1 135 ? -9.344 -33 1.982 1 97.38 135 THR B CA 1
ATOM 4537 C C . THR B 1 135 ? -9.711 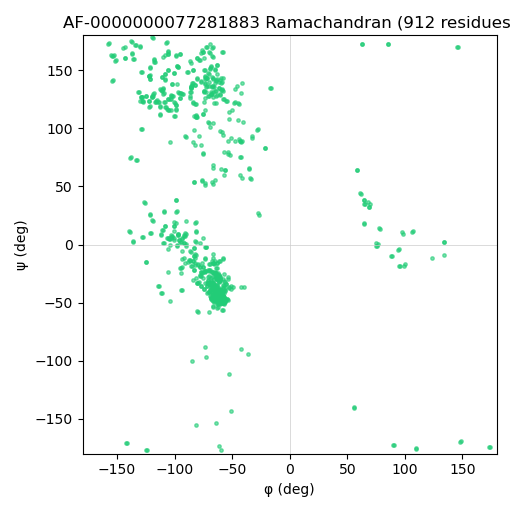-32.781 0.516 1 97.38 135 THR B C 1
ATOM 4539 O O . THR B 1 135 ? -9.93 -31.641 0.082 1 97.38 135 THR B O 1
ATOM 4542 N N . PRO B 1 136 ? -9.695 -33.875 -0.23 1 97.19 136 PRO B N 1
ATOM 4543 C CA . PRO B 1 136 ? -10.133 -33.688 -1.615 1 97.19 136 PRO B CA 1
ATOM 4544 C C . PRO B 1 136 ? -11.492 -33 -1.719 1 97.19 136 PRO B C 1
ATOM 4546 O O . PRO B 1 136 ? -11.672 -32.094 -2.541 1 97.19 136 PRO B O 1
ATOM 4549 N N . GLN B 1 137 ? -12.398 -33.312 -0.831 1 97.19 137 GLN B N 1
ATOM 4550 C CA . GLN B 1 137 ? -13.734 -32.719 -0.858 1 97.19 137 GLN B CA 1
ATOM 4551 C C . GLN B 1 137 ? -13.68 -31.219 -0.549 1 97.19 137 GLN B C 1
ATOM 4553 O O . GLN B 1 137 ? -14.242 -30.406 -1.29 1 97.19 137 GLN B O 1
ATOM 4558 N N . THR B 1 138 ? -13.055 -30.906 0.543 1 96.81 138 THR B N 1
ATOM 4559 C CA . THR B 1 138 ? -13.016 -29.516 0.943 1 96.81 138 THR B CA 1
ATOM 4560 C C . THR B 1 138 ? -12.203 -28.688 -0.052 1 96.81 138 THR B C 1
ATOM 4562 O O . THR B 1 138 ? -12.539 -27.531 -0.326 1 96.81 138 THR B O 1
ATOM 4565 N N . TYR B 1 139 ? -11.164 -29.281 -0.577 1 97.69 139 TYR B N 1
ATOM 4566 C CA . TYR B 1 139 ? -10.359 -28.609 -1.581 1 97.69 139 TYR B CA 1
ATOM 4567 C C . TYR B 1 139 ? -11.18 -28.312 -2.836 1 97.69 139 TYR B C 1
ATOM 4569 O O . TYR B 1 139 ? -11.156 -27.203 -3.359 1 97.69 139 TYR B O 1
ATOM 4577 N N . MET B 1 140 ? -11.898 -29.297 -3.264 1 97.56 140 MET B N 1
ATOM 4578 C CA . MET B 1 140 ? -12.672 -29.125 -4.488 1 97.56 140 MET B CA 1
ATOM 4579 C C . MET B 1 140 ? -13.812 -28.125 -4.27 1 97.56 140 MET B C 1
ATOM 4581 O O . MET B 1 140 ? -14.195 -27.406 -5.191 1 97.56 140 MET B O 1
ATOM 4585 N N . ASN B 1 141 ? -14.312 -28.031 -3.037 1 97.19 141 ASN B N 1
ATOM 4586 C CA . ASN B 1 141 ? -15.273 -26.984 -2.719 1 97.19 141 ASN B CA 1
ATOM 4587 C C . ASN B 1 141 ? -14.68 -25.594 -2.914 1 97.19 141 ASN B C 1
ATOM 4589 O O . ASN B 1 141 ? -15.328 -24.703 -3.463 1 97.19 141 ASN B O 1
ATOM 4593 N N . VAL B 1 142 ? -13.469 -25.453 -2.445 1 97.31 142 VAL B N 1
ATOM 4594 C CA . VAL B 1 142 ? -12.773 -24.188 -2.586 1 97.31 142 VAL B CA 1
ATOM 4595 C C . VAL B 1 142 ? -12.555 -23.875 -4.066 1 97.31 142 VAL B C 1
ATOM 4597 O O . VAL B 1 142 ? -12.836 -22.766 -4.52 1 97.31 142 VAL B O 1
ATOM 4600 N N . VAL B 1 143 ? -12.109 -24.859 -4.801 1 97.94 143 VAL B N 1
ATOM 4601 C CA . VAL B 1 143 ? -11.82 -24.688 -6.223 1 97.94 143 VAL B CA 1
ATOM 4602 C C . VAL B 1 143 ? -13.102 -24.312 -6.965 1 97.94 143 VAL B C 1
ATOM 4604 O O . VAL B 1 143 ? -13.094 -23.391 -7.797 1 97.94 143 VAL B O 1
ATOM 4607 N N . GLU B 1 144 ? -14.164 -24.922 -6.656 1 97.19 144 GLU B N 1
ATOM 4608 C CA . GLU B 1 144 ? -15.438 -24.656 -7.316 1 97.19 144 GLU B CA 1
ATOM 4609 C C . GLU B 1 144 ? -15.859 -23.203 -7.145 1 97.19 144 GLU B C 1
ATOM 4611 O O . GLU B 1 144 ? -16.219 -22.531 -8.117 1 97.19 144 GLU B O 1
ATOM 4616 N N . VAL B 1 145 ? -15.789 -22.75 -5.93 1 96.12 145 VAL B N 1
ATOM 4617 C CA . VAL B 1 145 ? -16.312 -21.422 -5.664 1 96.12 145 VAL B CA 1
ATOM 4618 C C . VAL B 1 145 ? -15.352 -20.375 -6.227 1 96.12 145 VAL B C 1
ATOM 4620 O O . VAL B 1 145 ? -15.75 -19.234 -6.508 1 96.12 145 VAL B O 1
ATOM 4623 N N . MET B 1 146 ? -14.117 -20.688 -6.414 1 97.12 146 MET B N 1
ATOM 4624 C CA . MET B 1 146 ? -13.133 -19.75 -6.961 1 97.12 146 MET B CA 1
ATOM 4625 C C . MET B 1 146 ? -13.289 -19.625 -8.469 1 97.12 146 MET B C 1
ATOM 4627 O O . MET B 1 146 ? -12.883 -18.609 -9.055 1 97.12 146 MET B O 1
ATOM 4631 N N . GLN B 1 147 ? -13.812 -20.656 -9.141 1 96.12 147 GLN B N 1
ATOM 4632 C CA . GLN B 1 147 ? -14.109 -20.672 -10.57 1 96.12 147 GLN B CA 1
ATOM 4633 C C . GLN B 1 147 ? -12.867 -20.391 -11.398 1 96.12 147 GLN B C 1
ATOM 4635 O O . GLN B 1 147 ? -12.836 -19.438 -12.188 1 96.12 147 GLN B O 1
ATOM 4640 N N . PRO B 1 148 ? -11.883 -21.312 -11.297 1 97.38 148 PRO B N 1
ATOM 4641 C CA . PRO B 1 148 ? -10.617 -21.094 -12 1 97.38 148 PRO B CA 1
ATOM 4642 C C . PRO B 1 148 ? -10.688 -21.469 -13.477 1 97.38 148 PRO B C 1
ATOM 4644 O O . PRO B 1 148 ? -11.641 -22.125 -13.906 1 97.38 148 PRO B O 1
ATOM 4647 N N . ASP B 1 149 ? -9.742 -20.938 -14.273 1 97.44 149 ASP B N 1
ATOM 4648 C CA . ASP B 1 149 ? -9.523 -21.422 -15.633 1 97.44 149 ASP B CA 1
ATOM 4649 C C . ASP B 1 149 ? -8.812 -22.766 -15.625 1 97.44 149 ASP B C 1
ATOM 4651 O O . ASP B 1 149 ? -9.117 -23.641 -16.453 1 97.44 149 ASP B O 1
ATOM 4655 N N . TRP B 1 150 ? -7.902 -22.938 -14.742 1 97.56 150 TRP B N 1
ATOM 4656 C CA . TRP B 1 150 ? -7.285 -24.234 -14.469 1 97.56 150 TRP B CA 1
ATOM 4657 C C . TRP B 1 150 ? -6.777 -24.312 -13.031 1 97.56 150 TRP B C 1
ATOM 4659 O O . TRP B 1 150 ? -6.727 -23.297 -12.336 1 97.56 150 TRP B O 1
ATOM 4669 N N . TYR B 1 151 ? -6.527 -25.469 -12.555 1 97.69 151 TYR B N 1
ATOM 4670 C CA . TYR B 1 151 ? -6.078 -25.625 -11.172 1 97.69 151 TYR B CA 1
ATOM 4671 C C . TYR B 1 151 ? -5.215 -26.875 -11.016 1 97.69 151 TYR B C 1
ATOM 4673 O O . TYR B 1 151 ? -5.246 -27.766 -11.867 1 97.69 151 TYR B O 1
ATOM 4681 N N . GLU B 1 152 ? -4.41 -26.891 -10 1 97.25 152 GLU B N 1
ATOM 4682 C CA . GLU B 1 152 ? -3.623 -28.047 -9.594 1 97.25 152 GLU B CA 1
ATOM 4683 C C . GLU B 1 152 ? -4.441 -29 -8.719 1 97.25 152 GLU B C 1
ATOM 4685 O O . GLU B 1 152 ? -5.168 -28.547 -7.832 1 97.25 152 GLU B O 1
ATOM 4690 N N . VAL B 1 153 ? -4.27 -30.219 -8.961 1 96.06 153 VAL B N 1
ATOM 4691 C CA . VAL B 1 153 ? -4.957 -31.219 -8.141 1 96.06 153 VAL B CA 1
ATOM 4692 C C . VAL B 1 153 ? -4.293 -31.297 -6.77 1 96.06 153 VAL B C 1
ATOM 4694 O O . VAL B 1 153 ? -3.07 -31.172 -6.656 1 96.06 153 VAL B O 1
ATOM 4697 N N . LEU B 1 154 ? -5.148 -31.531 -5.77 1 97.44 154 LEU B N 1
ATOM 4698 C CA . LEU B 1 154 ? -4.629 -31.734 -4.422 1 97.44 154 LEU B CA 1
ATOM 4699 C C . LEU B 1 154 ? -3.686 -32.938 -4.375 1 97.44 154 LEU B C 1
ATOM 4701 O O . LEU B 1 154 ? -3.986 -33.969 -4.934 1 97.44 154 LEU B O 1
ATOM 4705 N N . CYS B 1 155 ? -2.514 -32.75 -3.734 1 96.88 155 CYS B N 1
ATOM 4706 C CA . CYS B 1 155 ? -1.538 -33.812 -3.619 1 96.88 155 CYS B CA 1
ATOM 4707 C C . CYS B 1 155 ? -0.648 -33.625 -2.396 1 96.88 155 CYS B C 1
ATOM 4709 O O . CYS B 1 155 ? -0.675 -32.562 -1.77 1 96.88 155 CYS B O 1
ATOM 4711 N N . ASP B 1 156 ? -0.021 -34.656 -2.035 1 97.06 156 ASP B N 1
ATOM 4712 C CA . ASP B 1 156 ? 1.005 -34.562 -1.001 1 97.06 156 ASP B CA 1
ATOM 4713 C C . ASP B 1 156 ? 2.379 -34.281 -1.61 1 97.06 156 ASP B C 1
ATOM 4715 O O . ASP B 1 156 ? 3.131 -35.219 -1.897 1 97.06 156 ASP B O 1
ATOM 4719 N N . ALA B 1 157 ? 2.707 -33.031 -1.695 1 95.62 157 ALA B N 1
ATOM 4720 C CA . ALA B 1 157 ? 3.973 -32.656 -2.311 1 95.62 157 ALA B CA 1
ATOM 4721 C C . ALA B 1 157 ? 5.051 -32.438 -1.253 1 95.62 157 ALA B C 1
ATOM 4723 O O . ALA B 1 157 ? 6.133 -31.922 -1.554 1 95.62 157 ALA B O 1
ATOM 4724 N N . ASP B 1 158 ? 4.73 -32.812 0.046 1 94.5 158 ASP B N 1
ATOM 4725 C CA . ASP B 1 158 ? 5.684 -32.656 1.139 1 94.5 158 ASP B CA 1
ATOM 4726 C C . ASP B 1 158 ? 6.777 -33.719 1.08 1 94.5 158 ASP B C 1
ATOM 4728 O O . ASP B 1 158 ? 6.773 -34.656 1.868 1 94.5 158 ASP B O 1
ATOM 4732 N N . THR B 1 159 ? 7.711 -33.531 0.236 1 94.81 159 THR B N 1
ATOM 4733 C CA . THR B 1 159 ? 8.844 -34.438 0.037 1 94.81 159 THR B CA 1
ATOM 4734 C C . THR B 1 159 ? 10.156 -33.656 -0.021 1 94.81 159 THR B C 1
ATOM 4736 O O . THR B 1 159 ? 10.797 -33.594 -1.07 1 94.81 159 THR B O 1
ATOM 4739 N N . PRO B 1 160 ? 10.594 -33.156 1.103 1 91.31 160 PRO B N 1
ATOM 4740 C CA . PRO B 1 160 ? 11.852 -32.406 1.125 1 91.31 160 PRO B CA 1
ATOM 4741 C C . PRO B 1 160 ? 13.039 -33.219 0.649 1 91.31 160 PRO B C 1
ATOM 4743 O O . PRO B 1 160 ? 12.922 -34.438 0.49 1 91.31 160 PRO B O 1
ATOM 4746 N N . PRO B 1 161 ? 14.148 -32.562 0.358 1 89.75 161 PRO B N 1
ATOM 4747 C CA . PRO B 1 161 ? 15.297 -33.25 -0.234 1 89.75 161 PRO B CA 1
ATOM 4748 C C . PRO B 1 161 ? 15.742 -34.469 0.581 1 89.75 161 PRO B C 1
ATOM 4750 O O . PRO B 1 161 ? 16.25 -35.438 0.019 1 89.75 161 PRO B O 1
ATOM 4753 N N . ASP B 1 162 ? 15.5 -34.438 1.875 1 91 162 ASP B N 1
ATOM 4754 C CA . ASP B 1 162 ? 15.969 -35.5 2.74 1 91 162 ASP B CA 1
ATOM 4755 C C . ASP B 1 162 ? 14.844 -36.469 3.055 1 91 162 ASP B C 1
ATOM 4757 O O . ASP B 1 162 ? 14.938 -37.281 3.998 1 91 162 ASP B O 1
ATOM 4761 N N . ALA B 1 163 ? 13.828 -36.469 2.266 1 94.25 163 ALA B N 1
ATOM 4762 C CA . ALA B 1 163 ? 12.703 -37.344 2.504 1 94.25 163 ALA B CA 1
ATOM 4763 C C . ALA B 1 163 ? 13.125 -38.812 2.371 1 94.25 163 ALA B C 1
ATOM 4765 O O . ALA B 1 163 ? 13.883 -39.156 1.466 1 94.25 163 ALA B O 1
ATOM 4766 N N . SER B 1 164 ? 12.641 -39.688 3.258 1 94.94 164 SER B N 1
ATOM 4767 C CA . SER B 1 164 ? 12.93 -41.125 3.232 1 94.94 164 SER B CA 1
ATOM 4768 C C . SER B 1 164 ? 12.141 -41.812 2.133 1 94.94 164 SER B C 1
ATOM 4770 O O . SER B 1 164 ? 11.18 -41.25 1.599 1 94.94 164 SER B O 1
ATOM 4772 N N . LYS B 1 165 ? 12.57 -43.062 1.836 1 95.19 165 LYS B N 1
ATOM 4773 C CA . LYS B 1 165 ? 11.828 -43.875 0.882 1 95.19 165 LYS B CA 1
ATOM 4774 C C . LYS B 1 165 ? 10.398 -44.094 1.349 1 95.19 165 LYS B C 1
ATOM 4776 O O . LYS B 1 165 ? 9.469 -44.125 0.537 1 95.19 165 LYS B O 1
ATOM 4781 N N . LYS B 1 166 ? 10.312 -44.281 2.607 1 95.44 166 LYS B N 1
ATOM 4782 C CA . LYS B 1 166 ? 8.984 -44.5 3.186 1 95.44 166 LYS B CA 1
ATOM 4783 C C . LYS B 1 166 ? 8.109 -43.25 2.996 1 95.44 166 LYS B C 1
ATOM 4785 O O . LYS B 1 166 ? 6.93 -43.375 2.65 1 95.44 166 LYS B O 1
ATOM 4790 N N . ARG B 1 167 ? 8.656 -42.156 3.246 1 95.12 167 ARG B N 1
ATOM 4791 C CA . ARG B 1 167 ? 7.934 -40.906 3.084 1 95.12 167 ARG B CA 1
ATOM 4792 C C . ARG B 1 167 ? 7.523 -40.688 1.631 1 95.12 167 ARG B C 1
ATOM 4794 O O . ARG B 1 167 ? 6.398 -40.281 1.354 1 95.12 167 ARG B O 1
ATOM 4801 N N . LEU B 1 168 ? 8.391 -40.969 0.7 1 96.81 168 LEU B N 1
ATOM 4802 C CA . LEU B 1 168 ? 8.102 -40.844 -0.726 1 96.81 168 LEU B CA 1
ATOM 4803 C C . LEU B 1 168 ? 6.961 -41.781 -1.135 1 96.81 168 LEU B C 1
ATOM 4805 O O . LEU B 1 168 ? 6.082 -41.375 -1.904 1 96.81 168 LEU B O 1
ATOM 4809 N N . SER B 1 169 ? 7.004 -42.938 -0.595 1 95.88 169 SER B N 1
ATOM 4810 C CA . SER B 1 169 ? 5.961 -43.906 -0.904 1 95.88 169 SER B CA 1
ATOM 4811 C C . SER B 1 169 ? 4.605 -43.469 -0.371 1 95.88 169 SER B C 1
ATOM 4813 O O . SER B 1 169 ? 3.59 -43.594 -1.053 1 95.88 169 SER B O 1
ATOM 4815 N N . LYS B 1 170 ? 4.625 -43 0.801 1 95.12 170 LYS B N 1
ATOM 4816 C CA . LYS B 1 170 ? 3.393 -42.469 1.394 1 95.12 170 LYS B CA 1
ATOM 4817 C C . LYS B 1 170 ? 2.844 -41.312 0.589 1 95.12 170 LYS B C 1
ATOM 4819 O O . LYS B 1 170 ? 1.634 -41.219 0.373 1 95.12 170 LYS B O 1
ATOM 4824 N N . SER B 1 171 ? 3.689 -40.406 0.228 1 96.25 171 SER B N 1
ATOM 4825 C CA . SER B 1 171 ? 3.316 -39.281 -0.6 1 96.25 171 SER B CA 1
ATOM 4826 C C . SER B 1 171 ? 2.65 -39.719 -1.896 1 96.25 171 SER B C 1
ATOM 4828 O O . SER B 1 171 ? 1.609 -39.188 -2.285 1 96.25 171 SER B O 1
ATOM 4830 N N . ALA B 1 172 ? 3.25 -40.688 -2.541 1 96.06 172 ALA B N 1
ATOM 4831 C CA . ALA B 1 172 ? 2.73 -41.219 -3.807 1 96.06 172 ALA B CA 1
ATOM 4832 C C . ALA B 1 172 ? 1.362 -41.844 -3.617 1 96.06 172 ALA B C 1
ATOM 4834 O O . ALA B 1 172 ? 0.435 -41.594 -4.391 1 96.06 172 ALA B O 1
ATOM 4835 N N . ALA B 1 173 ? 1.271 -42.656 -2.617 1 95.56 173 ALA B N 1
ATOM 4836 C CA . ALA B 1 173 ? 0.023 -43.375 -2.365 1 95.56 173 ALA B CA 1
ATOM 4837 C C . ALA B 1 173 ? -1.116 -42.406 -2.068 1 95.56 173 ALA B C 1
ATOM 4839 O O . ALA B 1 173 ? -2.209 -42.531 -2.625 1 95.56 173 ALA B O 1
ATOM 4840 N N . MET B 1 174 ? -0.863 -41.531 -1.217 1 96.12 174 MET B N 1
ATOM 4841 C CA . MET B 1 174 ? -1.871 -40.531 -0.855 1 96.12 174 MET B CA 1
ATOM 4842 C C . MET B 1 174 ? -2.26 -39.688 -2.064 1 96.12 174 MET B C 1
ATOM 4844 O O . MET B 1 174 ? -3.443 -39.406 -2.281 1 96.12 174 MET B O 1
ATOM 4848 N N . SER B 1 175 ? -1.309 -39.281 -2.824 1 96.31 175 SER B N 1
ATOM 4849 C CA . SER B 1 175 ? -1.554 -38.438 -3.975 1 96.31 175 SER B CA 1
ATOM 4850 C C . SER B 1 175 ? -2.359 -39.156 -5.047 1 96.31 175 SER B C 1
ATOM 4852 O O . SER B 1 175 ? -3.191 -38.531 -5.723 1 96.31 175 SER B O 1
ATOM 4854 N N . LYS B 1 176 ? -2.115 -40.438 -5.238 1 94.56 176 LYS B N 1
ATOM 4855 C CA . LYS B 1 176 ? -2.914 -41.219 -6.18 1 94.56 176 LYS B CA 1
ATOM 4856 C C . LYS B 1 176 ? -4.379 -41.25 -5.758 1 94.56 176 LYS B C 1
ATOM 4858 O O . LYS B 1 176 ? -5.273 -41.094 -6.594 1 94.56 176 LYS B O 1
ATOM 4863 N N . SER B 1 177 ? -4.551 -41.438 -4.496 1 94.38 177 SER B N 1
ATOM 4864 C CA . SER B 1 177 ? -5.906 -41.438 -3.961 1 94.38 177 SER B CA 1
ATOM 4865 C C . SER B 1 177 ? -6.582 -40.094 -4.152 1 94.38 177 SER B C 1
ATOM 4867 O O . SER B 1 177 ? -7.738 -40.031 -4.578 1 94.38 177 SER B O 1
ATOM 4869 N N . TYR B 1 178 ? -5.891 -39.062 -3.832 1 95.81 178 TYR B N 1
ATOM 4870 C CA . TYR B 1 178 ? -6.434 -37.719 -3.943 1 95.81 178 TYR B CA 1
ATOM 4871 C C . TYR B 1 178 ? -6.734 -37.375 -5.398 1 95.81 178 TYR B C 1
ATOM 4873 O O . TYR B 1 178 ? -7.742 -36.719 -5.691 1 95.81 178 TYR B O 1
ATOM 4881 N N . LEU B 1 179 ? -5.848 -37.75 -6.277 1 94.25 179 LEU B N 1
ATOM 4882 C CA . LEU B 1 179 ? -6.059 -37.5 -7.699 1 94.25 179 LEU B CA 1
ATOM 4883 C C . LEU B 1 179 ? -7.359 -38.156 -8.172 1 94.25 179 LEU B C 1
ATOM 4885 O O . LEU B 1 179 ? -8.164 -37.5 -8.852 1 94.25 179 LEU B O 1
ATOM 4889 N N . THR B 1 180 ? -7.57 -39.375 -7.816 1 92.06 180 THR B N 1
ATOM 4890 C CA . THR B 1 180 ? -8.781 -40.094 -8.211 1 92.06 180 THR B CA 1
ATOM 4891 C C . THR B 1 180 ? -10.023 -39.406 -7.66 1 92.06 180 THR B C 1
ATOM 4893 O O . THR B 1 180 ? -11 -39.219 -8.383 1 92.06 180 THR B O 1
ATOM 4896 N N . GLN B 1 181 ? -9.953 -39.031 -6.461 1 94.19 181 GLN B N 1
ATOM 4897 C CA . GLN B 1 181 ? -11.086 -38.375 -5.812 1 94.19 181 GLN B CA 1
ATOM 4898 C C . GLN B 1 181 ? -11.375 -37.031 -6.438 1 94.19 181 GLN B C 1
ATOM 4900 O O . GLN B 1 181 ? -12.531 -36.688 -6.711 1 94.19 181 GLN B O 1
ATOM 4905 N N . CYS B 1 182 ? -10.375 -36.25 -6.637 1 94.69 182 CYS B N 1
ATOM 4906 C CA . CYS B 1 182 ? -10.539 -34.938 -7.207 1 94.69 182 CYS B CA 1
ATOM 4907 C C . CYS B 1 182 ? -11.086 -35 -8.625 1 94.69 182 CYS B C 1
ATOM 4909 O O . CYS B 1 182 ? -11.93 -34.188 -9.016 1 94.69 182 CYS B O 1
ATOM 4911 N N . LEU B 1 183 ? -10.609 -35.938 -9.391 1 92.12 183 LEU B N 1
ATOM 4912 C CA . LEU B 1 183 ? -11.086 -36.094 -10.766 1 92.12 183 LEU B CA 1
ATOM 4913 C C . LEU B 1 183 ? -12.562 -36.5 -10.789 1 92.12 183 LEU B C 1
ATOM 4915 O O . LEU B 1 183 ? -13.312 -36.031 -11.641 1 92.12 183 LEU B O 1
ATOM 4919 N N . LYS B 1 184 ? -12.945 -37.344 -9.898 1 92.31 184 LYS B N 1
ATOM 4920 C CA . LYS B 1 184 ? -14.352 -37.688 -9.797 1 92.31 184 LYS B CA 1
ATOM 4921 C C . LYS B 1 184 ? -15.211 -36.5 -9.453 1 92.31 184 LYS B C 1
ATOM 4923 O O . LYS B 1 184 ? -16.25 -36.25 -10.086 1 92.31 184 LYS B O 1
ATOM 4928 N N . LEU B 1 185 ? -14.758 -35.75 -8.5 1 94.75 185 LEU B N 1
ATOM 4929 C CA . LEU B 1 185 ? -15.492 -34.562 -8.078 1 94.75 185 LEU B CA 1
ATOM 4930 C C . LEU B 1 185 ? -15.555 -33.531 -9.203 1 94.75 185 LEU B C 1
ATOM 4932 O O . LEU B 1 185 ? -16.578 -32.875 -9.375 1 94.75 185 LEU B O 1
ATOM 4936 N N . HIS B 1 186 ? -14.492 -33.375 -9.969 1 94.38 186 HIS B N 1
ATOM 4937 C CA . HIS B 1 186 ? -14.453 -32.469 -11.117 1 94.38 186 HIS B CA 1
ATOM 4938 C C . HIS B 1 186 ? -15.5 -32.875 -12.156 1 94.38 186 HIS B C 1
ATOM 4940 O O . HIS B 1 186 ? -16.219 -32 -12.664 1 94.38 186 HIS B O 1
ATOM 4946 N N . LYS B 1 187 ? -15.586 -34.094 -12.453 1 90.38 187 LYS B N 1
ATOM 4947 C CA . LYS B 1 187 ? -16.516 -34.594 -13.453 1 90.38 187 LYS B CA 1
ATOM 4948 C C . LYS B 1 187 ? -17.969 -34.344 -13.047 1 90.38 187 LYS B C 1
ATOM 4950 O O . LYS B 1 187 ? -18.812 -34.062 -13.891 1 90.38 187 LYS B O 1
ATOM 4955 N N . ASP B 1 188 ? -18.156 -34.438 -11.773 1 92.81 188 ASP B N 1
ATOM 4956 C CA . ASP B 1 188 ? -19.516 -34.312 -11.258 1 92.81 188 ASP B CA 1
ATOM 4957 C C . ASP B 1 188 ? -19.906 -32.844 -11.094 1 92.81 188 ASP B C 1
ATOM 4959 O O . ASP B 1 188 ? -21.078 -32.531 -10.891 1 92.81 188 ASP B O 1
ATOM 4963 N N . SER B 1 189 ? -18.984 -32.031 -11.234 1 93.31 189 SER B N 1
ATOM 4964 C CA . SER B 1 189 ? -19.25 -30.609 -10.969 1 93.31 189 SER B CA 1
ATOM 4965 C C . SER B 1 189 ? -19.641 -29.875 -12.25 1 93.31 189 SER B C 1
ATOM 4967 O O . SER B 1 189 ? -18.875 -29.844 -13.219 1 93.31 189 SER B O 1
ATOM 4969 N N . ASN B 1 190 ? -20.766 -29.125 -12.234 1 90.94 190 ASN B N 1
ATOM 4970 C CA . ASN B 1 190 ? -21.188 -28.281 -13.344 1 90.94 190 ASN B CA 1
ATOM 4971 C C . ASN B 1 190 ? -20.344 -27 -13.414 1 90.94 190 ASN B C 1
ATOM 4973 O O . ASN B 1 190 ? -20.078 -26.5 -14.508 1 90.94 190 ASN B O 1
ATOM 4977 N N . CYS B 1 191 ? -19.891 -26.609 -12.297 1 90.94 191 CYS B N 1
ATOM 4978 C CA . CYS B 1 191 ? -19.156 -25.359 -12.18 1 90.94 191 CYS B CA 1
ATOM 4979 C C . CYS B 1 191 ? -17.734 -25.5 -12.727 1 90.94 191 CYS B C 1
ATOM 4981 O O . CYS B 1 191 ? -17.141 -24.531 -13.164 1 90.94 191 CYS B O 1
ATOM 4983 N N . LEU B 1 192 ? -17.25 -26.688 -12.742 1 93.75 192 LEU B N 1
ATOM 4984 C CA . LEU B 1 192 ? -15.844 -26.875 -13.102 1 93.75 192 LEU B CA 1
ATOM 4985 C C . LEU B 1 192 ? -15.719 -27.391 -14.539 1 93.75 192 LEU B C 1
ATOM 4987 O O . LEU B 1 192 ? -14.609 -27.625 -15.016 1 93.75 192 LEU B O 1
ATOM 4991 N N . GLN B 1 193 ? -16.859 -27.391 -15.18 1 88.5 193 GLN B N 1
ATOM 4992 C CA . GLN B 1 193 ? -16.812 -27.75 -16.594 1 88.5 193 GLN B CA 1
ATOM 4993 C C . GLN B 1 193 ? -16 -26.75 -17.406 1 88.5 193 GLN B C 1
ATOM 4995 O O . GLN B 1 193 ? -16.156 -25.547 -17.234 1 88.5 193 GLN B O 1
ATOM 5000 N N . GLY B 1 194 ? -15.07 -27.266 -18.156 1 89.75 194 GLY B N 1
ATOM 5001 C CA . GLY B 1 194 ? -14.258 -26.406 -18.984 1 89.75 194 GLY B CA 1
ATOM 5002 C C . GLY B 1 194 ? -12.945 -26 -18.344 1 89.75 194 GLY B C 1
ATOM 5003 O O . GLY B 1 194 ? -12.016 -25.562 -19.016 1 89.75 194 GLY B O 1
ATOM 5004 N N . ALA B 1 195 ? -12.844 -26.141 -17.031 1 94.38 195 ALA B N 1
ATOM 5005 C CA . ALA B 1 195 ? -11.602 -25.812 -16.344 1 94.38 195 ALA B CA 1
ATOM 5006 C C . ALA B 1 195 ? -10.531 -26.875 -16.609 1 94.38 195 ALA B C 1
ATOM 5008 O O . ALA B 1 195 ? -10.828 -28.062 -16.656 1 94.38 195 ALA B O 1
ATOM 5009 N N . GLY B 1 196 ? -9.305 -26.375 -16.828 1 95.31 196 GLY B N 1
ATOM 5010 C CA . GLY B 1 196 ? -8.188 -27.297 -17 1 95.31 196 GLY B CA 1
ATOM 5011 C C . GLY B 1 196 ? -7.695 -27.891 -15.703 1 95.31 196 GLY B C 1
ATOM 5012 O O . GLY B 1 196 ? -7.656 -27.203 -14.672 1 95.31 196 GLY B O 1
ATOM 5013 N N . VAL B 1 197 ? -7.371 -29.188 -15.773 1 95.44 197 VAL B N 1
ATOM 5014 C CA . VAL B 1 197 ? -6.828 -29.875 -14.609 1 95.44 197 VAL B CA 1
ATOM 5015 C C . VAL B 1 197 ? -5.348 -30.172 -14.828 1 95.44 197 VAL B C 1
ATOM 5017 O O . VAL B 1 197 ? -4.98 -30.828 -15.812 1 95.44 197 VAL B O 1
ATOM 5020 N N . LEU B 1 198 ? -4.527 -29.688 -13.938 1 96.12 198 LEU B N 1
ATOM 5021 C CA . LEU B 1 198 ? -3.107 -30.016 -13.992 1 96.12 198 LEU B CA 1
ATOM 5022 C C . LEU B 1 198 ? -2.787 -31.188 -13.07 1 96.12 198 LEU B C 1
ATOM 5024 O O . LEU B 1 198 ? -3.082 -31.125 -11.875 1 96.12 198 LEU B O 1
ATOM 5028 N N . ILE B 1 199 ? -2.176 -32.188 -13.617 1 95.12 199 ILE B N 1
ATOM 5029 C CA . ILE B 1 199 ? -1.78 -33.375 -12.867 1 95.12 199 ILE B CA 1
ATOM 5030 C C . ILE B 1 199 ? -0.408 -33.156 -12.234 1 95.12 199 ILE B C 1
ATOM 5032 O O . ILE B 1 199 ? 0.55 -32.781 -12.93 1 95.12 199 ILE B O 1
ATOM 5036 N N . PRO B 1 200 ? -0.298 -33.344 -10.953 1 96.31 200 PRO B N 1
ATOM 5037 C CA . PRO B 1 200 ? 0.996 -33.125 -10.297 1 96.31 200 PRO B CA 1
ATOM 5038 C C . PRO B 1 200 ? 2.025 -34.188 -10.672 1 96.31 200 PRO B C 1
ATOM 5040 O O . PRO B 1 200 ? 1.681 -35.375 -10.812 1 96.31 200 PRO B O 1
ATOM 5043 N N . LEU B 1 201 ? 3.24 -33.781 -10.953 1 97 201 LEU B N 1
ATOM 5044 C CA . LEU B 1 201 ? 4.383 -34.688 -11.094 1 97 201 LEU B CA 1
ATOM 5045 C C . LEU B 1 201 ? 5.211 -34.719 -9.812 1 97 201 LEU B C 1
ATOM 5047 O O . LEU B 1 201 ? 5.812 -33.719 -9.438 1 97 201 LEU B O 1
ATOM 5051 N N . LEU B 1 202 ? 5.23 -35.906 -9.203 1 97.56 202 LEU B N 1
ATOM 5052 C CA . LEU B 1 202 ? 5.789 -36.062 -7.867 1 97.56 202 LEU B CA 1
ATOM 5053 C C . LEU B 1 202 ? 6.965 -37.031 -7.875 1 97.56 202 LEU B C 1
ATOM 5055 O O . LEU B 1 202 ? 7.344 -37.531 -8.93 1 97.56 202 LEU B O 1
ATOM 5059 N N . GLY B 1 203 ? 7.555 -37.188 -6.711 1 96.94 203 GLY B N 1
ATOM 5060 C CA . GLY B 1 203 ? 8.664 -38.094 -6.551 1 96.94 203 GLY B CA 1
ATOM 5061 C C . GLY B 1 203 ? 9.82 -37.5 -5.766 1 96.94 203 GLY B C 1
ATOM 5062 O O . GLY B 1 203 ? 10.844 -38.156 -5.566 1 96.94 203 GLY B O 1
ATOM 5063 N N . GLY B 1 204 ? 9.641 -36.281 -5.309 1 96.62 204 GLY B N 1
ATOM 5064 C CA . GLY B 1 204 ? 10.664 -35.625 -4.508 1 96.62 204 GLY B CA 1
ATOM 5065 C C . GLY B 1 204 ? 12.016 -35.562 -5.207 1 96.62 204 GLY B C 1
ATOM 5066 O O . GLY B 1 204 ? 12.086 -35.219 -6.391 1 96.62 204 GLY B O 1
ATOM 5067 N N . HIS B 1 205 ? 13.031 -35.781 -4.414 1 96.94 205 HIS B N 1
ATOM 5068 C CA . HIS B 1 205 ? 14.391 -35.688 -4.953 1 96.94 205 HIS B CA 1
ATOM 5069 C C . HIS B 1 205 ? 14.93 -37.062 -5.289 1 96.94 205 HIS B C 1
ATOM 5071 O O . HIS B 1 205 ? 16.141 -37.312 -5.223 1 96.94 205 HIS B O 1
ATOM 5077 N N . SER B 1 206 ? 14.062 -37.969 -5.609 1 97.25 206 SER B N 1
ATOM 5078 C CA . SER B 1 206 ? 14.422 -39.312 -6.062 1 97.25 206 SER B CA 1
ATOM 5079 C C . SER B 1 206 ? 14.156 -39.469 -7.555 1 97.25 206 SER B C 1
ATOM 5081 O O . SER B 1 206 ? 13 -39.469 -7.988 1 97.25 206 SER B O 1
ATOM 5083 N N . TYR B 1 207 ? 15.211 -39.719 -8.281 1 97 207 TYR B N 1
ATOM 5084 C CA . TYR B 1 207 ? 15.047 -39.938 -9.711 1 97 207 TYR B CA 1
ATOM 5085 C C . TYR B 1 207 ? 14.141 -41.125 -9.992 1 97 207 TYR B C 1
ATOM 5087 O O . TYR B 1 207 ? 13.25 -41.062 -10.844 1 97 207 TYR B O 1
ATOM 5095 N N . ALA B 1 208 ? 14.359 -42.125 -9.25 1 96.94 208 ALA B N 1
ATOM 5096 C CA . ALA B 1 208 ? 13.602 -43.344 -9.453 1 96.94 208 ALA B CA 1
ATOM 5097 C C . ALA B 1 208 ? 12.117 -43.125 -9.188 1 96.94 208 ALA B C 1
ATOM 5099 O O . ALA B 1 208 ? 11.266 -43.594 -9.945 1 96.94 208 ALA B O 1
ATOM 5100 N N . GLU B 1 209 ? 11.828 -42.469 -8.102 1 97.19 209 GLU B N 1
ATOM 5101 C CA . GLU B 1 209 ? 10.43 -42.25 -7.742 1 97.19 209 GLU B CA 1
ATOM 5102 C C . GLU B 1 209 ? 9.75 -41.312 -8.727 1 97.19 209 GLU B C 1
ATOM 5104 O O . GLU B 1 209 ? 8.562 -41.438 -9.008 1 97.19 209 GLU B O 1
ATOM 5109 N N . ARG B 1 210 ? 10.461 -40.344 -9.242 1 97.75 210 ARG B N 1
ATOM 5110 C CA . ARG B 1 210 ? 9.906 -39.438 -10.234 1 97.75 210 ARG B CA 1
ATOM 5111 C C . ARG B 1 210 ? 9.57 -40.156 -11.531 1 97.75 210 ARG B C 1
ATOM 5113 O O . ARG B 1 210 ? 8.523 -39.906 -12.133 1 97.75 210 ARG B O 1
ATOM 5120 N N . VAL B 1 211 ? 10.477 -41.062 -11.945 1 97.12 211 VAL B N 1
ATOM 5121 C CA . VAL B 1 211 ? 10.219 -41.875 -13.133 1 97.12 211 VAL B CA 1
ATOM 5122 C C . VAL B 1 211 ? 8.984 -42.719 -12.906 1 97.12 211 VAL B C 1
ATOM 5124 O O . VAL B 1 211 ? 8.109 -42.812 -13.773 1 97.12 211 VAL B O 1
ATOM 5127 N N . ARG B 1 212 ? 8.93 -43.375 -11.781 1 96 212 ARG B N 1
ATOM 5128 C CA . ARG B 1 212 ? 7.812 -44.25 -11.461 1 96 212 ARG B CA 1
ATOM 5129 C C . ARG B 1 212 ? 6.492 -43.469 -11.492 1 96 212 ARG B C 1
ATOM 5131 O O . ARG B 1 212 ? 5.488 -43.969 -12.008 1 96 212 ARG B O 1
ATOM 5138 N N . TRP B 1 213 ? 6.492 -42.344 -10.875 1 96.19 213 TRP B N 1
ATOM 5139 C CA . TRP B 1 213 ? 5.285 -41.531 -10.836 1 96.19 213 TRP B CA 1
ATOM 5140 C C . TRP B 1 213 ? 4.855 -41.125 -12.242 1 96.19 213 TRP B C 1
ATOM 5142 O O . TRP B 1 213 ? 3.691 -41.281 -12.609 1 96.19 213 TRP B O 1
ATOM 5152 N N . SER B 1 214 ? 5.762 -40.594 -13.023 1 95.56 214 SER B N 1
ATOM 5153 C CA . SER B 1 214 ? 5.453 -40.125 -14.359 1 95.56 214 SER B CA 1
ATOM 5154 C C . SER B 1 214 ? 4.957 -41.25 -15.258 1 95.56 214 SER B C 1
ATOM 5156 O O . SER B 1 214 ? 4.07 -41.031 -16.094 1 95.56 214 SER B O 1
ATOM 5158 N N . LYS B 1 215 ? 5.559 -42.344 -15.117 1 93.19 215 LYS B N 1
ATOM 5159 C CA . LYS B 1 215 ? 5.098 -43.5 -15.867 1 93.19 215 LYS B CA 1
ATOM 5160 C C . LYS B 1 215 ? 3.666 -43.875 -15.492 1 93.19 215 LYS B C 1
ATOM 5162 O O . LYS B 1 215 ? 2.854 -44.188 -16.359 1 93.19 215 LYS B O 1
ATOM 5167 N N . TRP B 1 216 ? 3.461 -43.875 -14.242 1 92.38 216 TRP B N 1
ATOM 5168 C CA . TRP B 1 216 ? 2.107 -44.156 -13.773 1 92.38 216 TRP B CA 1
ATOM 5169 C C . TRP B 1 216 ? 1.11 -43.156 -14.359 1 92.38 216 TRP B C 1
ATOM 5171 O O . TRP B 1 216 ? 0.015 -43.531 -14.773 1 92.38 216 TRP B O 1
ATOM 5181 N N . VAL B 1 217 ? 1.465 -41.875 -14.352 1 91.75 217 VAL B N 1
ATOM 5182 C CA . VAL B 1 217 ? 0.609 -40.844 -14.914 1 91.75 217 VAL B CA 1
ATOM 5183 C C . VAL B 1 217 ? 0.374 -41.094 -16.406 1 91.75 217 VAL B C 1
ATOM 5185 O O . VAL B 1 217 ? -0.761 -41.031 -16.875 1 91.75 217 VAL B O 1
ATOM 5188 N N . ALA B 1 218 ? 1.424 -41.406 -17.141 1 88.94 218 ALA B N 1
ATOM 5189 C CA . ALA B 1 218 ? 1.338 -41.688 -18.578 1 88.94 218 ALA B CA 1
ATOM 5190 C C . ALA B 1 218 ? 0.429 -42.875 -18.844 1 88.94 218 ALA B C 1
ATOM 5192 O O . ALA B 1 218 ? -0.379 -42.844 -19.781 1 88.94 218 ALA B O 1
ATOM 5193 N N . ASP B 1 219 ? 0.583 -43.844 -18.047 1 85.31 219 ASP B N 1
ATOM 5194 C CA . ASP B 1 219 ? -0.175 -45.094 -18.219 1 85.31 219 ASP B CA 1
ATOM 5195 C C . ASP B 1 219 ? -1.656 -44.875 -17.922 1 85.31 219 ASP B C 1
ATOM 5197 O O . ASP B 1 219 ? -2.518 -45.5 -18.516 1 85.31 219 ASP B O 1
ATOM 5201 N N . ASN B 1 220 ? -1.916 -44.031 -17.016 1 79.69 220 ASN B N 1
ATOM 5202 C CA . ASN B 1 220 ? -3.301 -43.781 -16.625 1 79.69 220 ASN B CA 1
ATOM 5203 C C . ASN B 1 220 ? -3.904 -42.594 -17.344 1 79.69 220 ASN B C 1
ATOM 5205 O O . ASN B 1 220 ? -5.105 -42.344 -17.234 1 79.69 220 ASN B O 1
ATOM 5209 N N . ALA B 1 221 ? -3.125 -41.719 -17.875 1 65.69 221 ALA B N 1
ATOM 5210 C CA . ALA B 1 221 ? -3.617 -40.656 -18.75 1 65.69 221 ALA B CA 1
ATOM 5211 C C . ALA B 1 221 ? -4.395 -41.219 -19.938 1 65.69 221 ALA B C 1
ATOM 5213 O O . ALA B 1 221 ? -5.406 -40.656 -20.344 1 65.69 221 ALA B O 1
ATOM 5214 N N . GLN B 1 222 ? -3.869 -42.312 -20.469 1 51 222 GLN B N 1
ATOM 5215 C CA . GLN B 1 222 ? -4.496 -43 -21.594 1 51 222 GLN B CA 1
ATOM 5216 C C . GLN B 1 222 ? -5.867 -43.531 -21.203 1 51 222 GLN B C 1
ATOM 5218 O O . GLN B 1 222 ? -6.762 -43.656 -22.047 1 51 222 GLN B O 1
ATOM 5223 N N . ASP B 1 223 ? -5.996 -43.812 -19.938 1 47.91 223 ASP B N 1
ATOM 5224 C CA . ASP B 1 223 ? -7.23 -44.469 -19.531 1 47.91 223 ASP B CA 1
ATOM 5225 C C . ASP B 1 223 ? -8.305 -43.438 -19.141 1 47.91 223 ASP B C 1
ATOM 5227 O O . ASP B 1 223 ? -9.242 -43.781 -18.422 1 47.91 223 ASP B O 1
ATOM 5231 N N . GLY B 1 224 ? -8.133 -42.188 -19.625 1 53.44 224 GLY B N 1
ATOM 5232 C CA . GLY B 1 224 ? -9.312 -41.344 -19.484 1 53.44 224 GLY B CA 1
ATOM 5233 C C . GLY B 1 224 ? -9.039 -40.062 -18.719 1 53.44 224 GLY B C 1
ATOM 5234 O O . GLY B 1 224 ? -9.938 -39.219 -18.531 1 53.44 224 GLY B O 1
ATOM 5235 N N . ILE B 1 225 ? -7.965 -39.938 -18.109 1 58.12 225 ILE B N 1
ATOM 5236 C CA . ILE B 1 225 ? -7.707 -38.688 -17.422 1 58.12 225 ILE B CA 1
ATOM 5237 C C . ILE B 1 225 ? -7.25 -37.625 -18.438 1 58.12 225 ILE B C 1
ATOM 5239 O O . ILE B 1 225 ? -6.152 -37.719 -19 1 58.12 225 ILE B O 1
ATOM 5243 N N . GLU B 1 226 ? -8.203 -36.875 -18.922 1 74.06 226 GLU B N 1
ATOM 5244 C CA . GLU B 1 226 ? -7.766 -35.844 -19.844 1 74.06 226 GLU B CA 1
ATOM 5245 C C . GLU B 1 226 ? -7.133 -34.656 -19.109 1 74.06 226 GLU B C 1
ATOM 5247 O O . GLU B 1 226 ? -7.836 -33.75 -18.656 1 74.06 226 GLU B O 1
ATOM 5252 N N . ALA B 1 227 ? -5.844 -34.812 -18.844 1 86.06 227 ALA B N 1
ATOM 5253 C CA . ALA B 1 227 ? -5.035 -33.75 -18.234 1 86.06 227 ALA B CA 1
ATOM 5254 C C . ALA B 1 227 ? -4.914 -32.562 -19.172 1 86.06 227 ALA B C 1
ATOM 5256 O O . ALA B 1 227 ? -4.762 -32.719 -20.375 1 86.06 227 ALA B O 1
ATOM 5257 N N . ALA B 1 228 ? -5.086 -31.391 -18.578 1 92.75 228 ALA B N 1
ATOM 5258 C CA . ALA B 1 228 ? -4.855 -30.172 -19.359 1 92.75 228 ALA B CA 1
ATOM 5259 C C . ALA B 1 228 ? -3.385 -29.766 -19.312 1 92.75 228 ALA B C 1
ATOM 5261 O O . ALA B 1 228 ? -2.939 -28.938 -20.125 1 92.75 228 ALA B O 1
ATOM 5262 N N . GLY B 1 229 ? -2.639 -30.328 -18.438 1 94.81 229 GLY B N 1
ATOM 5263 C CA . GLY B 1 229 ? -1.222 -30.047 -18.266 1 94.81 229 GLY B CA 1
ATOM 5264 C C . GLY B 1 229 ? -0.628 -30.734 -17.047 1 94.81 229 GLY B C 1
ATOM 5265 O O . GLY B 1 229 ? -1.272 -31.578 -16.422 1 94.81 229 GLY B O 1
ATOM 5266 N N . TYR B 1 230 ? 0.628 -30.406 -16.797 1 96.06 230 TYR B N 1
ATOM 5267 C CA . TYR B 1 230 ? 1.332 -30.984 -15.656 1 96.06 230 TYR B CA 1
ATOM 5268 C C . TYR B 1 230 ? 1.831 -29.906 -14.719 1 96.06 230 TYR B C 1
ATOM 5270 O O . TYR B 1 230 ? 2.176 -28.797 -15.156 1 96.06 230 TYR B O 1
ATOM 5278 N N . SER B 1 231 ? 1.826 -30.188 -13.477 1 97.12 231 SER B N 1
ATOM 5279 C CA . SER B 1 231 ? 2.43 -29.312 -12.477 1 97.12 231 SER B CA 1
ATOM 5280 C C . SER B 1 231 ? 3.594 -30 -11.766 1 97.12 231 SER B C 1
ATOM 5282 O O . SER B 1 231 ? 3.432 -31.078 -11.203 1 97.12 231 SER B O 1
ATOM 5284 N N . LEU B 1 232 ? 4.75 -29.391 -11.828 1 97.75 232 LEU B N 1
ATOM 5285 C CA . LEU B 1 232 ? 5.945 -29.922 -11.172 1 97.75 232 LEU B CA 1
ATOM 5286 C C . LEU B 1 232 ? 5.965 -29.562 -9.695 1 97.75 232 LEU B C 1
ATOM 5288 O O . LEU B 1 232 ? 6.176 -28.406 -9.336 1 97.75 232 LEU B O 1
ATOM 5292 N N . LEU B 1 233 ? 5.777 -30.531 -8.836 1 97.38 233 LEU B N 1
ATOM 5293 C CA . LEU B 1 233 ? 5.676 -30.312 -7.398 1 97.38 233 LEU B CA 1
ATOM 5294 C C . LEU B 1 233 ? 6.605 -31.25 -6.637 1 97.38 233 LEU B C 1
ATOM 5296 O O . LEU B 1 233 ? 7.242 -32.125 -7.234 1 97.38 233 LEU B O 1
ATOM 5300 N N . GLY B 1 234 ? 6.738 -31.016 -5.391 1 96.12 234 GLY B N 1
ATOM 5301 C CA . GLY B 1 234 ? 7.582 -31.844 -4.539 1 96.12 234 GLY B CA 1
ATOM 5302 C C . GLY B 1 234 ? 9.062 -31.531 -4.68 1 96.12 234 GLY B C 1
ATOM 5303 O O . GLY B 1 234 ? 9.906 -32.312 -4.23 1 96.12 234 GLY B O 1
ATOM 5304 N N . LEU B 1 235 ? 9.344 -30.438 -5.301 1 96.44 235 LEU B N 1
ATOM 5305 C CA . LEU B 1 235 ? 10.727 -30.047 -5.551 1 96.44 235 LEU B CA 1
ATOM 5306 C C . LEU B 1 235 ? 11.242 -29.125 -4.445 1 96.44 235 LEU B C 1
ATOM 5308 O O . LEU B 1 235 ? 12.453 -28.938 -4.305 1 96.44 235 LEU B O 1
ATOM 5312 N N . HIS B 1 236 ? 10.336 -28.547 -3.746 1 94.5 236 HIS B N 1
ATOM 5313 C CA . HIS B 1 236 ? 10.648 -27.641 -2.65 1 94.5 236 HIS B CA 1
ATOM 5314 C C . HIS B 1 236 ? 9.484 -27.531 -1.67 1 94.5 236 HIS B C 1
ATOM 5316 O O . HIS B 1 236 ? 8.406 -28.078 -1.916 1 94.5 236 HIS B O 1
ATOM 5322 N N . THR B 1 237 ? 9.734 -26.828 -0.541 1 92.69 237 THR B N 1
ATOM 5323 C CA . THR B 1 237 ? 8.711 -26.625 0.486 1 92.69 237 THR B CA 1
ATOM 5324 C C . THR B 1 237 ? 8.25 -25.172 0.509 1 92.69 237 THR B C 1
ATOM 5326 O O . THR B 1 237 ? 7.93 -24.641 1.571 1 92.69 237 THR B O 1
ATOM 5329 N N . ASN B 1 238 ? 8.32 -24.484 -0.639 1 95.81 238 ASN B N 1
ATOM 5330 C CA . ASN B 1 238 ? 7.859 -23.125 -0.826 1 95.81 238 ASN B CA 1
ATOM 5331 C C . ASN B 1 238 ? 8.641 -22.141 0.05 1 95.81 238 ASN B C 1
ATOM 5333 O O . ASN B 1 238 ? 9.586 -22.531 0.733 1 95.81 238 ASN B O 1
ATOM 5337 N N . GLY B 1 239 ? 8.414 -20.812 -0.134 1 95.25 239 GLY B N 1
ATOM 5338 C CA . GLY B 1 239 ? 9.031 -19.781 0.682 1 95.25 239 GLY B CA 1
ATOM 5339 C C . GLY B 1 239 ? 10.352 -19.297 0.124 1 95.25 239 GLY B C 1
ATOM 5340 O O . GLY B 1 239 ? 10.75 -19.688 -0.974 1 95.25 239 GLY B O 1
ATOM 5341 N N . PRO B 1 240 ? 11.008 -18.484 0.891 1 95 240 PRO B N 1
ATOM 5342 C CA . PRO B 1 240 ? 12.211 -17.797 0.421 1 95 240 PRO B CA 1
ATOM 5343 C C . PRO B 1 240 ? 13.391 -18.734 0.223 1 95 240 PRO B C 1
ATOM 5345 O O . PRO B 1 240 ? 14.281 -18.453 -0.584 1 95 240 PRO B O 1
ATOM 5348 N N . LYS B 1 241 ? 13.391 -19.875 0.861 1 93.12 241 LYS B N 1
ATOM 5349 C CA . LYS B 1 241 ? 14.508 -20.812 0.755 1 93.12 241 LYS B CA 1
ATOM 5350 C C . LYS B 1 241 ? 14.625 -21.375 -0.66 1 93.12 241 LYS B C 1
ATOM 5352 O O . LYS B 1 241 ? 15.703 -21.797 -1.079 1 93.12 241 LYS B O 1
ATOM 5357 N N . VAL B 1 242 ? 13.539 -21.375 -1.376 1 94.81 242 VAL B N 1
ATOM 5358 C CA . VAL B 1 242 ? 13.508 -21.891 -2.738 1 94.81 242 VAL B CA 1
ATOM 5359 C C . VAL B 1 242 ? 14.469 -21.094 -3.617 1 94.81 242 VAL B C 1
ATOM 5361 O O . VAL B 1 242 ? 15.031 -21.641 -4.574 1 94.81 242 VAL B O 1
ATOM 5364 N N . GLU B 1 243 ? 14.703 -19.844 -3.271 1 94.56 243 GLU B N 1
ATOM 5365 C CA . GLU B 1 243 ? 15.555 -18.953 -4.059 1 94.56 243 GLU B CA 1
ATOM 5366 C C . GLU B 1 243 ? 17 -19.453 -4.102 1 94.56 243 GLU B C 1
ATOM 5368 O O . GLU B 1 243 ? 17.75 -19.109 -5.016 1 94.56 243 GLU B O 1
ATOM 5373 N N . LYS B 1 244 ? 17.328 -20.312 -3.113 1 91.88 244 LYS B N 1
ATOM 5374 C CA . LYS B 1 244 ? 18.703 -20.797 -2.984 1 91.88 244 LYS B CA 1
ATOM 5375 C C . LYS B 1 244 ? 18.828 -22.266 -3.393 1 91.88 244 LYS B C 1
ATOM 5377 O O . LYS B 1 244 ? 19.828 -22.906 -3.121 1 91.88 244 LYS B O 1
ATOM 5382 N N . ILE B 1 245 ? 17.906 -22.703 -4.016 1 91.94 245 ILE B N 1
ATOM 5383 C CA . ILE B 1 245 ? 17.891 -24.109 -4.383 1 91.94 245 ILE B CA 1
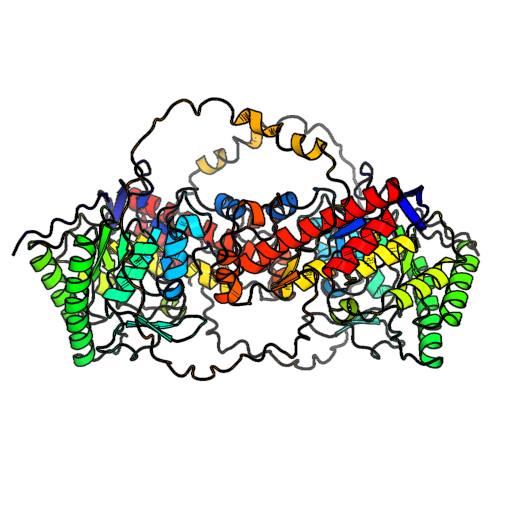ATOM 5384 C C . ILE B 1 245 ? 18.984 -24.391 -5.406 1 91.94 245 ILE B C 1
ATOM 5386 O O . ILE B 1 245 ? 19.406 -23.5 -6.141 1 91.94 245 ILE B O 1
ATOM 5390 N N . ASP B 1 246 ? 19.453 -25.609 -5.43 1 93.19 246 ASP B N 1
ATOM 5391 C CA . ASP B 1 246 ? 20.391 -26.047 -6.461 1 93.19 246 ASP B CA 1
ATOM 5392 C C . ASP B 1 246 ? 19.703 -26.156 -7.82 1 93.19 246 ASP B C 1
ATOM 5394 O O . ASP B 1 246 ? 19.109 -27.203 -8.125 1 93.19 246 ASP B O 1
ATOM 5398 N N . ALA B 1 247 ? 19.984 -25.188 -8.648 1 92.56 247 ALA B N 1
ATOM 5399 C CA . ALA B 1 247 ? 19.281 -25.078 -9.922 1 92.56 247 ALA B CA 1
ATOM 5400 C C . ALA B 1 247 ? 19.562 -26.297 -10.805 1 92.56 247 ALA B C 1
ATOM 5402 O O . ALA B 1 247 ? 18.656 -26.812 -11.469 1 92.56 247 ALA B O 1
ATOM 5403 N N . LYS B 1 248 ? 20.781 -26.703 -10.859 1 93.31 248 LYS B N 1
ATOM 5404 C CA . LYS B 1 248 ? 21.156 -27.844 -11.695 1 93.31 248 LYS B CA 1
ATOM 5405 C C . LYS B 1 248 ? 20.453 -29.125 -11.227 1 93.31 248 LYS B C 1
ATOM 5407 O O . LYS B 1 248 ? 19.906 -29.859 -12.039 1 93.31 248 LYS B O 1
ATOM 5412 N N . ALA B 1 249 ? 20.469 -29.344 -9.969 1 94.56 249 ALA B N 1
ATOM 5413 C CA . ALA B 1 249 ? 19.844 -30.531 -9.406 1 94.56 249 ALA B CA 1
ATOM 5414 C C . ALA B 1 249 ? 18.344 -30.562 -9.68 1 94.56 249 ALA B C 1
ATOM 5416 O O . ALA B 1 249 ? 17.781 -31.594 -10.047 1 94.56 249 ALA B O 1
ATOM 5417 N N . VAL B 1 250 ? 17.734 -29.453 -9.477 1 95.81 250 VAL B N 1
ATOM 5418 C CA . VAL B 1 250 ? 16.281 -29.375 -9.648 1 95.81 250 VAL B CA 1
ATOM 5419 C C . VAL B 1 250 ? 15.93 -29.594 -11.117 1 95.81 250 VAL B C 1
ATOM 5421 O O . VAL B 1 250 ? 14.938 -30.25 -11.438 1 95.81 250 VAL B O 1
ATOM 5424 N N . CYS B 1 251 ? 16.719 -29.047 -11.984 1 95.56 251 CYS B N 1
ATOM 5425 C CA . CYS B 1 251 ? 16.484 -29.203 -13.414 1 95.56 251 CYS B CA 1
ATOM 5426 C C . CYS B 1 251 ? 16.562 -30.672 -13.82 1 95.56 251 CYS B C 1
ATOM 5428 O O . CYS B 1 251 ? 15.781 -31.141 -14.641 1 95.56 251 CYS B O 1
ATOM 5430 N N . GLU B 1 252 ? 17.516 -31.312 -13.289 1 96.44 252 GLU B N 1
ATOM 5431 C CA . GLU B 1 252 ? 17.672 -32.75 -13.594 1 96.44 252 GLU B CA 1
ATOM 5432 C C . GLU B 1 252 ? 16.453 -33.531 -13.117 1 96.44 252 GLU B C 1
ATOM 5434 O O . GLU B 1 252 ? 16 -34.438 -13.797 1 96.44 252 GLU B O 1
ATOM 5439 N N . LEU B 1 253 ? 16 -33.219 -11.992 1 97.25 253 LEU B N 1
ATOM 5440 C CA . LEU B 1 253 ? 14.812 -33.844 -11.461 1 97.25 253 LEU B CA 1
ATOM 5441 C C . LEU B 1 253 ? 13.609 -33.594 -12.359 1 97.25 253 LEU B C 1
ATOM 5443 O O . LEU B 1 253 ? 12.805 -34.5 -12.617 1 97.25 253 LEU B O 1
ATOM 5447 N N . VAL B 1 254 ? 13.5 -32.375 -12.828 1 97.56 254 VAL B N 1
ATOM 5448 C CA . VAL B 1 254 ? 12.391 -31.984 -13.695 1 97.56 254 VAL B CA 1
ATOM 5449 C C . VAL B 1 254 ? 12.484 -32.75 -15.016 1 97.56 254 VAL B C 1
ATOM 5451 O O . VAL B 1 254 ? 11.484 -33.281 -15.492 1 97.56 254 VAL B O 1
ATOM 5454 N N . GLU B 1 255 ? 13.664 -32.844 -15.57 1 96.31 255 GLU B N 1
ATOM 5455 C CA . GLU B 1 255 ? 13.867 -33.594 -16.812 1 96.31 255 GLU B CA 1
ATOM 5456 C C . GLU B 1 255 ? 13.508 -35.062 -16.641 1 96.31 255 GLU B C 1
ATOM 5458 O O . GLU B 1 255 ? 12.914 -35.688 -17.531 1 96.31 255 GLU B O 1
ATOM 5463 N N . THR B 1 256 ? 13.867 -35.531 -15.531 1 96.94 256 THR B N 1
ATOM 5464 C CA . THR B 1 256 ? 13.555 -36.938 -15.211 1 96.94 256 THR B CA 1
ATOM 5465 C C . THR B 1 256 ? 12.047 -37.156 -15.203 1 96.94 256 THR B C 1
ATOM 5467 O O . THR B 1 256 ? 11.555 -38.156 -15.742 1 96.94 256 THR B O 1
ATOM 5470 N N . SER B 1 257 ? 11.312 -36.25 -14.617 1 97 257 SER B N 1
ATOM 5471 C CA . SER B 1 257 ? 9.859 -36.375 -14.531 1 97 257 SER B CA 1
ATOM 5472 C C . SER B 1 257 ? 9.219 -36.281 -15.914 1 97 257 SER B C 1
ATOM 5474 O O . SER B 1 257 ? 8.203 -36.906 -16.172 1 97 257 SER B O 1
ATOM 5476 N N . LEU B 1 258 ? 9.789 -35.469 -16.766 1 95.31 258 LEU B N 1
ATOM 5477 C CA . LEU B 1 258 ? 9.125 -35.125 -18.031 1 95.31 258 LEU B CA 1
ATOM 5478 C C . LEU B 1 258 ? 9.461 -36.125 -19.125 1 95.31 258 LEU B C 1
ATOM 5480 O O . LEU B 1 258 ? 8.789 -36.156 -20.156 1 95.31 258 LEU B O 1
ATOM 5484 N N . GLY B 1 259 ? 10.422 -36.969 -18.969 1 90 259 GLY B N 1
ATOM 5485 C CA . GLY B 1 259 ? 10.961 -37.844 -20 1 90 259 GLY B CA 1
ATOM 5486 C C . GLY B 1 259 ? 9.914 -38.75 -20.609 1 90 259 GLY B C 1
ATOM 5487 O O . GLY B 1 259 ? 9.938 -39 -21.812 1 90 259 GLY B O 1
ATOM 5488 N N . SER B 1 260 ? 8.953 -39.219 -19.859 1 87 260 SER B N 1
ATOM 5489 C CA . SER B 1 260 ? 7.996 -40.188 -20.344 1 87 260 SER B CA 1
ATOM 5490 C C . SER B 1 260 ? 6.66 -39.531 -20.688 1 87 260 SER B C 1
ATOM 5492 O O . SER B 1 260 ? 5.684 -40.219 -20.984 1 87 260 SER B O 1
ATOM 5494 N N . LEU B 1 261 ? 6.648 -38.281 -20.625 1 89.31 261 LEU B N 1
ATOM 5495 C CA . LEU B 1 261 ? 5.352 -37.625 -20.75 1 89.31 261 LEU B CA 1
ATOM 5496 C C . LEU B 1 261 ? 5.234 -36.906 -22.094 1 89.31 261 LEU B C 1
ATOM 5498 O O . LEU B 1 261 ? 6.238 -36.656 -22.75 1 89.31 261 LEU B O 1
ATOM 5502 N N . SER B 1 262 ? 4.023 -36.594 -22.453 1 82.12 262 SER B N 1
ATOM 5503 C CA . SER B 1 262 ? 3.729 -35.906 -23.703 1 82.12 262 SER B CA 1
ATOM 5504 C C . SER B 1 262 ? 4.371 -34.531 -23.703 1 82.12 262 SER B C 1
ATOM 5506 O O . SER B 1 262 ? 4.391 -33.812 -22.688 1 82.12 262 SER B O 1
ATOM 5508 N N . GLN B 1 263 ? 4.836 -34.188 -24.875 1 88 263 GLN B N 1
ATOM 5509 C CA . GLN B 1 263 ? 5.43 -32.844 -25.047 1 88 263 GLN B CA 1
ATOM 5510 C C . GLN B 1 263 ? 4.379 -31.828 -25.469 1 88 263 GLN B C 1
ATOM 5512 O O . GLN B 1 263 ? 4.652 -30.625 -25.484 1 88 263 GLN B O 1
ATOM 5517 N N . SER B 1 264 ? 3.178 -32.25 -25.609 1 90.5 264 SER B N 1
ATOM 5518 C CA . SER B 1 264 ? 2.158 -31.391 -26.188 1 90.5 264 SER B CA 1
ATOM 5519 C C . SER B 1 264 ? 1.402 -30.641 -25.094 1 90.5 264 SER B C 1
ATOM 5521 O O . SER B 1 264 ? 0.678 -29.688 -25.391 1 90.5 264 SER B O 1
ATOM 5523 N N . LEU B 1 265 ? 1.55 -31.016 -23.844 1 93.44 265 LEU B N 1
ATOM 5524 C CA . LEU B 1 265 ? 0.826 -30.375 -22.75 1 93.44 265 LEU B CA 1
ATOM 5525 C C . LEU B 1 265 ? 1.715 -29.375 -22.016 1 93.44 265 LEU B C 1
ATOM 5527 O O . LEU B 1 265 ? 2.932 -29.562 -21.953 1 93.44 265 LEU B O 1
ATOM 5531 N N . PRO B 1 266 ? 1.087 -28.312 -21.516 1 96.44 266 PRO B N 1
ATOM 5532 C CA . PRO B 1 266 ? 1.877 -27.328 -20.781 1 96.44 266 PRO B CA 1
ATOM 5533 C C . PRO B 1 266 ? 2.389 -27.859 -19.438 1 96.44 266 PRO B C 1
ATOM 5535 O O . PRO B 1 266 ? 1.75 -28.734 -18.828 1 96.44 266 PRO B O 1
ATOM 5538 N N . ARG B 1 267 ? 3.498 -27.328 -19.047 1 97.69 267 ARG B N 1
ATOM 5539 C CA . ARG B 1 267 ? 4.18 -27.703 -17.812 1 97.69 267 ARG B CA 1
ATOM 5540 C C . ARG B 1 267 ? 4.367 -26.5 -16.891 1 97.69 267 ARG B C 1
ATOM 5542 O O . ARG B 1 267 ? 4.969 -25.5 -17.297 1 97.69 267 ARG B O 1
ATOM 5549 N N . GLN B 1 268 ? 3.855 -26.625 -15.695 1 98.44 268 GLN B N 1
ATOM 5550 C CA . GLN B 1 268 ? 3.865 -25.516 -14.742 1 98.44 268 GLN B CA 1
ATOM 5551 C C . GLN B 1 268 ? 4.793 -25.812 -13.57 1 98.44 268 GLN B C 1
ATOM 5553 O O . GLN B 1 268 ? 4.812 -26.922 -13.047 1 98.44 268 GLN B O 1
ATOM 5558 N N . ALA B 1 269 ? 5.605 -24.875 -13.219 1 98.25 269 ALA B N 1
ATOM 5559 C CA . ALA B 1 269 ? 6.449 -24.938 -12.031 1 98.25 269 ALA B CA 1
ATOM 5560 C C . ALA B 1 269 ? 6.293 -23.688 -11.172 1 98.25 269 ALA B C 1
ATOM 5562 O O . ALA B 1 269 ? 6.977 -22.688 -11.391 1 98.25 269 ALA B O 1
ATOM 5563 N N . SER B 1 270 ? 5.496 -23.812 -10.148 1 96.38 270 SER B N 1
ATOM 5564 C CA . SER B 1 270 ? 5.305 -22.688 -9.227 1 96.38 270 SER B CA 1
ATOM 5565 C C . SER B 1 270 ? 6.402 -22.641 -8.172 1 96.38 270 SER B C 1
ATOM 5567 O O . SER B 1 270 ? 6.973 -23.672 -7.816 1 96.38 270 SER B O 1
ATOM 5569 N N . GLY B 1 271 ? 6.688 -21.438 -7.723 1 96.94 271 GLY B N 1
ATOM 5570 C CA . GLY B 1 271 ? 7.676 -21.281 -6.668 1 96.94 271 GLY B CA 1
ATOM 5571 C C . GLY B 1 271 ? 8.5 -20.016 -6.793 1 96.94 271 GLY B C 1
ATOM 5572 O O . GLY B 1 271 ? 8.469 -19.344 -7.824 1 96.94 271 GLY B O 1
ATOM 5573 N N . ALA B 1 272 ? 9.242 -19.781 -5.734 1 97.44 272 ALA B N 1
ATOM 5574 C CA . ALA B 1 272 ? 10.102 -18.609 -5.688 1 97.44 272 ALA B CA 1
ATOM 5575 C C . ALA B 1 272 ? 11.43 -18.859 -6.395 1 97.44 272 ALA B C 1
ATOM 5577 O O . ALA B 1 272 ? 12.5 -18.594 -5.836 1 97.44 272 ALA B O 1
ATOM 5578 N N . TRP B 1 273 ? 11.312 -19.297 -7.645 1 97.81 273 TRP B N 1
ATOM 5579 C CA . TRP B 1 273 ? 12.508 -19.578 -8.43 1 97.81 273 TRP B CA 1
ATOM 5580 C C . TRP B 1 273 ? 13.258 -18.281 -8.742 1 97.81 273 TRP B C 1
ATOM 5582 O O . TRP B 1 273 ? 12.664 -17.312 -9.227 1 97.81 273 TRP B O 1
ATOM 5592 N N . ASN B 1 274 ? 14.578 -18.266 -8.469 1 96.62 274 ASN B N 1
ATOM 5593 C CA . ASN B 1 274 ? 15.359 -17.109 -8.906 1 96.62 274 ASN B CA 1
ATOM 5594 C C . ASN B 1 274 ? 15.555 -17.109 -10.422 1 96.62 274 ASN B C 1
ATOM 5596 O O . ASN B 1 274 ? 15.266 -18.094 -11.094 1 96.62 274 ASN B O 1
ATOM 5600 N N . PRO B 1 275 ? 16.062 -16.016 -10.992 1 97.25 275 PRO B N 1
ATOM 5601 C CA . PRO B 1 275 ? 16.109 -15.867 -12.445 1 97.25 275 PRO B CA 1
ATOM 5602 C C . PRO B 1 275 ? 16.938 -16.953 -13.125 1 97.25 275 PRO B C 1
ATOM 5604 O O . PRO B 1 275 ? 16.531 -17.469 -14.18 1 97.25 275 PRO B O 1
ATOM 5607 N N . LEU B 1 276 ? 18.031 -17.328 -12.586 1 95.88 276 LEU B N 1
ATOM 5608 C CA . LEU B 1 276 ? 18.859 -18.359 -13.18 1 95.88 276 LEU B CA 1
ATOM 5609 C C . LEU B 1 276 ? 18.125 -19.703 -13.211 1 95.88 276 LEU B C 1
ATOM 5611 O O . LEU B 1 276 ? 18.156 -20.406 -14.219 1 95.88 276 LEU B O 1
ATOM 5615 N N . THR B 1 277 ? 17.516 -20.047 -12.133 1 97.19 277 THR B N 1
ATOM 5616 C CA . THR B 1 277 ? 16.734 -21.281 -12.062 1 97.19 277 THR B CA 1
ATOM 5617 C C . THR B 1 277 ? 15.594 -21.266 -13.062 1 97.19 277 THR B C 1
ATOM 5619 O O . THR B 1 277 ? 15.289 -22.281 -13.68 1 97.19 277 THR B O 1
ATOM 5622 N N . VAL B 1 278 ? 14.922 -20.094 -13.203 1 98.31 278 VAL B N 1
ATOM 5623 C CA . VAL B 1 278 ? 13.836 -19.969 -14.172 1 98.31 278 VAL B CA 1
ATOM 5624 C C . VAL B 1 278 ? 14.344 -20.328 -15.562 1 98.31 278 VAL B C 1
ATOM 5626 O O . VAL B 1 278 ? 13.734 -21.156 -16.266 1 98.31 278 VAL B O 1
ATOM 5629 N N . VAL B 1 279 ? 15.453 -19.766 -15.945 1 97.31 279 VAL B N 1
ATOM 5630 C CA . VAL B 1 279 ? 15.969 -20 -17.297 1 97.31 279 VAL B CA 1
ATOM 5631 C C . VAL B 1 279 ? 16.328 -21.484 -17.453 1 97.31 279 VAL B C 1
ATOM 5633 O O . VAL B 1 279 ? 16.062 -22.078 -18.5 1 97.31 279 VAL B O 1
ATOM 5636 N N . ARG B 1 280 ? 16.906 -22.078 -16.484 1 96.94 280 ARG B N 1
ATOM 5637 C CA . ARG B 1 280 ? 17.266 -23.5 -16.531 1 96.94 280 ARG B CA 1
ATOM 5638 C C . ARG B 1 280 ? 16.016 -24.375 -16.656 1 96.94 280 ARG B C 1
ATOM 5640 O O . ARG B 1 280 ? 16.016 -25.359 -17.391 1 96.94 280 ARG B O 1
ATOM 5647 N N . LEU B 1 281 ? 15.023 -24.016 -15.914 1 98.12 281 LEU B N 1
ATOM 5648 C CA . LEU B 1 281 ? 13.773 -24.766 -15.984 1 98.12 281 LEU B CA 1
ATOM 5649 C C . LEU B 1 281 ? 13.109 -24.594 -17.344 1 98.12 281 LEU B C 1
ATOM 5651 O O . LEU B 1 281 ? 12.5 -25.531 -17.875 1 98.12 281 LEU B O 1
ATOM 5655 N N . VAL B 1 282 ? 13.211 -23.375 -17.875 1 98.12 282 VAL B N 1
ATOM 5656 C CA . VAL B 1 282 ? 12.734 -23.156 -19.234 1 98.12 282 VAL B CA 1
ATOM 5657 C C . VAL B 1 282 ? 13.477 -24.078 -20.203 1 98.12 282 VAL B C 1
ATOM 5659 O O . VAL B 1 282 ? 12.875 -24.688 -21.078 1 98.12 282 VAL B O 1
ATOM 5662 N N . MET B 1 283 ? 14.773 -24.188 -20.031 1 96.56 283 MET B N 1
ATOM 5663 C CA . MET B 1 283 ? 15.594 -25.047 -20.875 1 96.56 283 MET B CA 1
ATOM 5664 C C . MET B 1 283 ? 15.18 -26.516 -20.734 1 96.56 283 MET B C 1
ATOM 5666 O O . MET B 1 283 ? 15.305 -27.297 -21.672 1 96.56 283 MET B O 1
ATOM 5670 N N . ALA B 1 284 ? 14.602 -26.828 -19.625 1 96.19 284 ALA B N 1
ATOM 5671 C CA . ALA B 1 284 ? 14.133 -28.188 -19.359 1 96.19 284 ALA B CA 1
ATOM 5672 C C . ALA B 1 284 ? 12.719 -28.375 -19.906 1 96.19 284 ALA B C 1
ATOM 5674 O O . ALA B 1 284 ? 12.164 -29.484 -19.828 1 96.19 284 ALA B O 1
ATOM 5675 N N . GLY B 1 285 ? 12.102 -27.328 -20.406 1 96.44 285 GLY B N 1
ATOM 5676 C CA . GLY B 1 285 ? 10.828 -27.453 -21.094 1 96.44 285 GLY B CA 1
ATOM 5677 C C . GLY B 1 285 ? 9.656 -26.953 -20.281 1 96.44 285 GLY B C 1
ATOM 5678 O O . GLY B 1 285 ? 8.5 -27.188 -20.641 1 96.44 285 GLY B O 1
ATOM 5679 N N . VAL B 1 286 ? 9.875 -26.266 -19.172 1 98.12 286 VAL B N 1
ATOM 5680 C CA . VAL B 1 286 ? 8.797 -25.703 -18.359 1 98.12 286 VAL B CA 1
ATOM 5681 C C . VAL B 1 286 ? 8.188 -24.5 -19.078 1 98.12 286 VAL B C 1
ATOM 5683 O O . VAL B 1 286 ? 8.914 -23.688 -19.641 1 98.12 286 VAL B O 1
ATOM 5686 N N . ASP B 1 287 ? 6.848 -24.297 -18.984 1 98.5 287 ASP B N 1
ATOM 5687 C CA . ASP B 1 287 ? 6.133 -23.312 -19.781 1 98.5 287 ASP B CA 1
ATOM 5688 C C . ASP B 1 287 ? 5.555 -22.203 -18.891 1 98.5 287 ASP B C 1
ATOM 5690 O O . ASP B 1 287 ? 5.383 -21.078 -19.328 1 98.5 287 ASP B O 1
ATOM 5694 N N . ILE B 1 288 ? 5.105 -22.562 -17.688 1 98.75 288 ILE B N 1
ATOM 5695 C CA . ILE B 1 288 ? 4.348 -21.641 -16.844 1 98.75 288 ILE B CA 1
ATOM 5696 C C . ILE B 1 288 ? 5.016 -21.5 -15.477 1 98.75 288 ILE B C 1
ATOM 5698 O O . ILE B 1 288 ? 5.328 -22.516 -14.836 1 98.75 288 ILE B O 1
ATOM 5702 N N . PHE B 1 289 ? 5.262 -20.328 -15.07 1 98.81 289 PHE B N 1
ATOM 5703 C CA . PHE B 1 289 ? 5.844 -19.969 -13.789 1 98.81 289 PHE B CA 1
ATOM 5704 C C . PHE B 1 289 ? 4.949 -18.984 -13.039 1 98.81 289 PHE B C 1
ATOM 5706 O O . PHE B 1 289 ? 3.812 -18.75 -13.453 1 98.81 289 PHE B O 1
ATOM 5713 N N . ASP B 1 290 ? 5.414 -18.531 -11.867 1 98.38 290 ASP B N 1
ATOM 5714 C CA . ASP B 1 290 ? 4.695 -17.469 -11.172 1 98.38 290 ASP B CA 1
ATOM 5715 C C . ASP B 1 290 ? 5.652 -16.391 -10.672 1 98.38 290 ASP B C 1
ATOM 5717 O O . ASP B 1 290 ? 6.871 -16.516 -10.828 1 98.38 290 ASP B O 1
ATOM 5721 N N . SER B 1 291 ? 5.066 -15.328 -10.195 1 98.38 291 SER B N 1
ATOM 5722 C CA . SER B 1 291 ? 5.852 -14.172 -9.789 1 98.38 291 SER B CA 1
ATOM 5723 C C . SER B 1 291 ? 6.078 -14.156 -8.281 1 98.38 291 SER B C 1
ATOM 5725 O O . SER B 1 291 ? 6.086 -13.086 -7.66 1 98.38 291 SER B O 1
ATOM 5727 N N . THR B 1 292 ? 6.297 -15.328 -7.695 1 98.25 292 THR B N 1
ATOM 5728 C CA . THR B 1 292 ? 6.531 -15.414 -6.262 1 98.25 292 THR B CA 1
ATOM 5729 C C . THR B 1 292 ? 7.871 -14.781 -5.891 1 98.25 292 THR B C 1
ATOM 5731 O O . THR B 1 292 ? 7.98 -14.094 -4.879 1 98.25 292 THR B O 1
ATOM 5734 N N . PHE B 1 293 ? 8.883 -14.961 -6.75 1 98.12 293 PHE B N 1
ATOM 5735 C CA . PHE B 1 293 ? 10.211 -14.438 -6.469 1 98.12 293 PHE B CA 1
ATOM 5736 C C . PHE B 1 293 ? 10.188 -12.914 -6.375 1 98.12 293 PHE B C 1
ATOM 5738 O O . PHE B 1 293 ? 10.602 -12.344 -5.367 1 98.12 293 PHE B O 1
ATOM 5745 N N . PRO B 1 294 ? 9.672 -12.18 -7.391 1 98.06 294 PRO B N 1
ATOM 5746 C CA . PRO B 1 294 ? 9.633 -10.719 -7.27 1 98.06 294 PRO B CA 1
ATOM 5747 C C . PRO B 1 294 ? 8.773 -10.25 -6.098 1 98.06 294 PRO B C 1
ATOM 5749 O O . PRO B 1 294 ? 9.055 -9.203 -5.504 1 98.06 294 PRO B O 1
ATOM 5752 N N . TYR B 1 295 ? 7.762 -10.945 -5.715 1 97.69 295 TYR B N 1
ATOM 5753 C CA . TYR B 1 295 ? 6.973 -10.594 -4.535 1 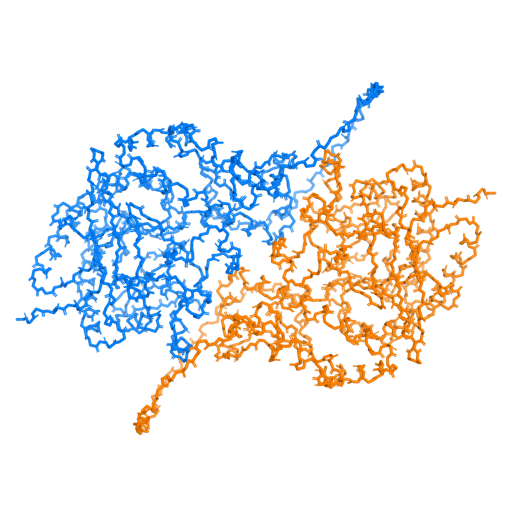97.69 295 TYR B CA 1
ATOM 5754 C C . TYR B 1 295 ? 7.824 -10.656 -3.273 1 97.69 295 TYR B C 1
ATOM 5756 O O . TYR B 1 295 ? 7.809 -9.727 -2.461 1 97.69 295 TYR B O 1
ATOM 5764 N N . LEU B 1 296 ? 8.516 -11.773 -3.129 1 97.69 296 LEU B N 1
ATOM 5765 C CA . LEU B 1 296 ? 9.367 -11.938 -1.953 1 97.69 296 LEU B CA 1
ATOM 5766 C C . LEU B 1 296 ? 10.453 -10.875 -1.913 1 97.69 296 LEU B C 1
ATOM 5768 O O . LEU B 1 296 ? 10.805 -10.375 -0.839 1 97.69 296 LEU B O 1
ATOM 5772 N N . VAL B 1 297 ? 11 -10.531 -3.08 1 97.81 297 VAL B N 1
ATOM 5773 C CA . VAL B 1 297 ? 11.977 -9.453 -3.168 1 97.81 297 VAL B CA 1
ATOM 5774 C C . VAL B 1 297 ? 11.359 -8.148 -2.66 1 97.81 297 VAL B C 1
ATOM 5776 O O . VAL B 1 297 ? 12 -7.391 -1.931 1 97.81 297 VAL B O 1
ATOM 5779 N N . THR B 1 298 ? 10.133 -7.879 -3.029 1 97.56 298 THR B N 1
ATOM 5780 C CA . THR B 1 298 ? 9.422 -6.691 -2.574 1 97.56 298 THR B CA 1
ATOM 5781 C C . THR B 1 298 ? 9.266 -6.699 -1.056 1 97.56 298 THR B C 1
ATOM 5783 O O . THR B 1 298 ? 9.516 -5.688 -0.398 1 97.56 298 THR B O 1
ATOM 5786 N N . GLU B 1 299 ? 8.914 -7.836 -0.533 1 95.56 299 GLU B N 1
ATOM 5787 C CA . GLU B 1 299 ? 8.625 -7.961 0.893 1 95.56 299 GLU B CA 1
ATOM 5788 C C . GLU B 1 299 ? 9.875 -7.684 1.73 1 95.56 299 GLU B C 1
ATOM 5790 O O . GLU B 1 299 ? 9.773 -7.207 2.861 1 95.56 299 GLU B O 1
ATOM 5795 N N . ARG B 1 300 ? 10.984 -7.93 1.131 1 96 300 ARG B N 1
ATOM 5796 C CA . ARG B 1 300 ? 12.211 -7.68 1.886 1 96 300 ARG B CA 1
ATOM 5797 C C . ARG B 1 300 ? 12.844 -6.355 1.478 1 96 300 ARG B C 1
ATOM 5799 O O . ARG B 1 300 ? 14.039 -6.152 1.672 1 96 300 ARG B O 1
ATOM 5806 N N . CYS B 1 301 ? 12.117 -5.461 0.786 1 97.06 301 CYS B N 1
ATOM 5807 C CA . CYS B 1 301 ? 12.492 -4.105 0.401 1 97.06 301 CYS B CA 1
ATOM 5808 C C . CYS B 1 301 ? 13.594 -4.125 -0.651 1 97.06 301 CYS B C 1
ATOM 5810 O O . CYS B 1 301 ? 14.477 -3.258 -0.651 1 97.06 301 CYS B O 1
ATOM 5812 N N . GLY B 1 302 ? 13.539 -5.137 -1.454 1 97.69 302 GLY B N 1
ATOM 5813 C CA . GLY B 1 302 ? 14.484 -5.238 -2.557 1 97.69 302 GLY B CA 1
ATOM 5814 C C . GLY B 1 302 ? 13.922 -4.723 -3.869 1 97.69 302 GLY B C 1
ATOM 5815 O O . GLY B 1 302 ? 12.711 -4.688 -4.062 1 97.69 302 GLY B O 1
ATOM 5816 N N . ALA B 1 303 ? 14.773 -4.273 -4.734 1 98.44 303 ALA B N 1
ATOM 5817 C CA . ALA B 1 303 ? 14.461 -3.924 -6.117 1 98.44 303 ALA B CA 1
ATOM 5818 C C . ALA B 1 303 ? 15.273 -4.766 -7.094 1 98.44 303 ALA B C 1
ATOM 5820 O O . ALA B 1 303 ? 16.5 -4.824 -6.996 1 98.44 303 ALA B O 1
ATOM 5821 N N . LEU B 1 304 ? 14.523 -5.414 -8.047 1 98.12 304 LEU B N 1
ATOM 5822 C CA . LEU B 1 304 ? 15.219 -6.191 -9.07 1 98.12 304 LEU B CA 1
ATOM 5823 C C . LEU B 1 304 ? 16 -5.281 -10.008 1 98.12 304 LEU B C 1
ATOM 5825 O O . LEU B 1 304 ? 15.484 -4.266 -10.477 1 98.12 304 LEU B O 1
ATOM 5829 N N . THR B 1 305 ? 17.266 -5.629 -10.234 1 96.75 305 THR B N 1
ATOM 5830 C CA . THR B 1 305 ? 18.109 -4.797 -11.078 1 96.75 305 THR B CA 1
ATOM 5831 C C . THR B 1 305 ? 18.922 -5.652 -12.047 1 96.75 305 THR B C 1
ATOM 5833 O O . THR B 1 305 ? 19.75 -5.133 -12.789 1 96.75 305 THR B O 1
ATOM 5836 N N . PHE B 1 306 ? 18.75 -6.98 -12.07 1 95.12 306 PHE B N 1
ATOM 5837 C CA . PHE B 1 306 ? 19.547 -7.848 -12.938 1 95.12 306 PHE B CA 1
ATOM 5838 C C . PHE B 1 306 ? 19.266 -7.559 -14.398 1 95.12 306 PHE B C 1
ATOM 5840 O O . PHE B 1 306 ? 18.141 -7.188 -14.758 1 95.12 306 PHE B O 1
ATOM 5847 N N . LEU B 1 307 ? 20.281 -7.789 -15.211 1 92.12 307 LEU B N 1
ATOM 5848 C CA . LEU B 1 307 ? 20.125 -7.574 -16.641 1 92.12 307 LEU B CA 1
ATOM 5849 C C . LEU B 1 307 ? 19.547 -8.805 -17.328 1 92.12 307 LEU B C 1
ATOM 5851 O O . LEU B 1 307 ? 19.906 -9.938 -16.984 1 92.12 307 LEU B O 1
ATOM 5855 N N . HIS B 1 308 ? 18.562 -8.555 -18.219 1 93.5 308 HIS B N 1
ATOM 5856 C CA . HIS B 1 308 ? 17.984 -9.719 -18.891 1 93.5 308 HIS B CA 1
ATOM 5857 C C . HIS B 1 308 ? 17.75 -9.438 -20.375 1 93.5 308 HIS B C 1
ATOM 5859 O O . HIS B 1 308 ? 17.156 -10.258 -21.078 1 93.5 308 HIS B O 1
ATOM 5865 N N . TRP B 1 309 ? 18.25 -8.375 -20.875 1 87.94 309 TRP B N 1
ATOM 5866 C CA . TRP B 1 309 ? 18.109 -8.07 -22.297 1 87.94 309 TRP B CA 1
ATOM 5867 C C . TRP B 1 309 ? 19.406 -8.352 -23.047 1 87.94 309 TRP B C 1
ATOM 5869 O O . TRP B 1 309 ? 20.484 -7.965 -22.594 1 87.94 309 TRP B O 1
ATOM 5879 N N . LEU B 1 310 ? 19.531 -9.258 -23.969 1 81.62 310 LEU B N 1
ATOM 5880 C CA . LEU B 1 310 ? 20.719 -9.555 -24.75 1 81.62 310 LEU B CA 1
ATOM 5881 C C . LEU B 1 310 ? 20.984 -8.461 -25.781 1 81.62 310 LEU B C 1
ATOM 5883 O O . LEU B 1 310 ? 22.109 -7.973 -25.891 1 81.62 310 LEU B O 1
ATOM 5887 N N . THR B 1 311 ? 20.516 -8.586 -27.266 1 58.03 311 THR B N 1
ATOM 5888 C CA . THR B 1 311 ? 20.844 -7.664 -28.344 1 58.03 311 THR B CA 1
ATOM 5889 C C . THR B 1 311 ? 20.047 -6.363 -28.203 1 58.03 311 THR B C 1
ATOM 5891 O O . THR B 1 311 ? 18.891 -6.379 -27.781 1 58.03 311 THR B O 1
ATOM 5894 N N . ARG B 1 312 ? 20.812 -5.188 -28.125 1 48.28 312 ARG B N 1
ATOM 5895 C CA . ARG B 1 312 ? 20.219 -3.881 -28.375 1 48.28 312 ARG B CA 1
ATOM 5896 C C . ARG B 1 312 ? 19.297 -3.92 -29.594 1 48.28 312 ARG B C 1
ATOM 5898 O O . ARG B 1 312 ? 19.766 -4.066 -30.719 1 48.28 312 ARG B O 1
ATOM 5905 N N . ASP B 1 313 ? 18.297 -4.641 -29.688 1 37.38 313 ASP B N 1
ATOM 5906 C CA . ASP B 1 313 ? 17.484 -4.293 -30.844 1 37.38 313 ASP B CA 1
ATOM 5907 C C . ASP B 1 313 ? 17.391 -2.779 -31.016 1 37.38 313 ASP B C 1
ATOM 5909 O O . ASP B 1 313 ? 16.969 -2.066 -30.109 1 37.38 313 ASP B O 1
ATOM 5913 N N . PRO B 1 314 ? 18.047 -2.148 -31.938 1 37.78 314 PRO B N 1
ATOM 5914 C CA . PRO B 1 314 ? 17.938 -0.726 -32.281 1 37.78 314 PRO B CA 1
ATOM 5915 C C . PRO B 1 314 ? 16.5 -0.215 -32.25 1 37.78 314 PRO B C 1
ATOM 5917 O O . PRO B 1 314 ? 16.266 0.998 -32.25 1 37.78 314 PRO B O 1
ATOM 5920 N N . SER B 1 315 ? 15.539 -0.997 -32.656 1 34.34 315 SER B N 1
ATOM 5921 C CA . SER B 1 315 ? 14.18 -0.5 -32.844 1 34.34 315 SER B CA 1
ATOM 5922 C C . SER B 1 315 ? 13.555 -0.082 -31.5 1 34.34 315 SER B C 1
ATOM 5924 O O . SER B 1 315 ? 12.469 0.496 -31.469 1 34.34 315 SER B O 1
ATOM 5926 N N . ARG B 1 316 ? 13.883 -0.625 -30.484 1 38.62 316 ARG B N 1
ATOM 5927 C CA . ARG B 1 316 ? 13.297 -0.112 -29.25 1 38.62 316 ARG B CA 1
ATOM 5928 C C . ARG B 1 316 ? 13.781 1.304 -28.953 1 38.62 316 ARG B C 1
ATOM 5930 O O . ARG B 1 316 ? 13.445 1.882 -27.922 1 38.62 316 ARG B O 1
ATOM 5937 N N . ASP B 1 317 ? 14.727 1.839 -29.672 1 32.75 317 ASP B N 1
ATOM 5938 C CA . ASP B 1 317 ? 14.875 3.289 -29.766 1 32.75 317 ASP B CA 1
ATOM 5939 C C . ASP B 1 317 ? 13.586 3.939 -30.266 1 32.75 317 ASP B C 1
ATOM 5941 O O . ASP B 1 317 ? 13.383 5.145 -30.094 1 32.75 317 ASP B O 1
ATOM 5945 N N . ASN B 1 318 ? 12.836 3.32 -31.219 1 31.38 318 ASN B N 1
ATOM 5946 C CA . ASN B 1 318 ? 11.656 3.895 -31.859 1 31.38 318 ASN B CA 1
ATOM 5947 C C . ASN B 1 318 ? 10.422 3.77 -30.969 1 31.38 318 ASN B C 1
ATOM 5949 O O . ASN B 1 318 ? 9.344 4.242 -31.344 1 31.38 318 ASN B O 1
ATOM 5953 N N . LEU B 1 319 ? 10.305 2.793 -30.234 1 31.2 319 LEU B N 1
ATOM 5954 C CA . LEU B 1 319 ? 9.055 2.787 -29.469 1 31.2 319 LEU B CA 1
ATOM 5955 C C . LEU B 1 319 ? 9.008 3.945 -28.484 1 31.2 319 LEU B C 1
ATOM 5957 O O . LEU B 1 319 ? 8.008 4.141 -27.797 1 31.2 319 LEU B O 1
ATOM 5961 N N . GLN B 1 320 ? 10.164 4.555 -28.266 1 31.55 320 GLN B N 1
ATOM 5962 C CA . GLN B 1 320 ? 10.227 5.789 -27.5 1 31.55 320 GLN B CA 1
ATOM 5963 C C . GLN B 1 320 ? 9.57 6.945 -28.25 1 31.55 320 GLN B C 1
ATOM 5965 O O . GLN B 1 320 ? 9.219 7.961 -27.641 1 31.55 320 GLN B O 1
ATOM 5970 N N . HIS B 1 321 ? 9.688 6.957 -29.656 1 30.48 321 HIS B N 1
ATOM 5971 C CA . HIS B 1 321 ? 9.375 8.133 -30.469 1 30.48 321 HIS B CA 1
ATOM 5972 C C . HIS B 1 321 ? 7.875 8.258 -30.688 1 30.48 321 HIS B C 1
ATOM 5974 O O . HIS B 1 321 ? 7.406 9.258 -31.234 1 30.48 321 HIS B O 1
ATOM 5980 N N . GLN B 1 322 ? 7.191 7.129 -30.766 1 28 322 GLN B N 1
ATOM 5981 C CA . GLN B 1 322 ? 5.875 7.457 -31.297 1 28 322 GLN B CA 1
ATOM 5982 C C . GLN B 1 322 ? 5.105 8.367 -30.344 1 28 322 GLN B C 1
ATOM 5984 O O . GLN B 1 322 ? 4.309 9.203 -30.781 1 28 322 GLN B O 1
ATOM 5989 N N . ASP B 1 323 ? 5.086 8.016 -29.062 1 26.83 323 ASP B N 1
ATOM 5990 C CA . ASP B 1 323 ? 4.105 8.844 -28.359 1 26.83 323 ASP B CA 1
ATOM 5991 C C . ASP B 1 323 ? 4.691 10.203 -28 1 26.83 323 ASP B C 1
ATOM 5993 O O . ASP B 1 323 ? 4.133 10.93 -27.172 1 26.83 323 ASP B O 1
ATOM 5997 N N . LYS B 1 324 ? 6.008 10.406 -28.453 1 28 324 LYS B N 1
ATOM 5998 C CA . LYS B 1 324 ? 6.535 11.75 -28.25 1 28 324 LYS B CA 1
ATOM 5999 C C . LYS B 1 324 ? 5.715 12.781 -29 1 28 324 LYS B C 1
ATOM 6001 O O . LYS B 1 324 ? 6.004 13.984 -28.953 1 28 324 LYS B O 1
ATOM 6006 N N . ARG B 1 325 ? 5.133 12.367 -30.188 1 28.92 325 ARG B N 1
ATOM 6007 C CA . ARG B 1 325 ? 4.613 13.422 -31.047 1 28.92 325 ARG B CA 1
ATOM 6008 C C . ARG B 1 325 ? 3.584 14.273 -30.328 1 28.92 325 ARG B C 1
ATOM 6010 O O . ARG B 1 325 ? 3.043 15.227 -30.891 1 28.92 325 ARG B O 1
ATOM 6017 N N . LEU B 1 326 ? 2.967 13.688 -29.344 1 23.28 326 LEU B N 1
ATOM 6018 C CA . LEU B 1 326 ? 1.973 14.695 -29 1 23.28 326 LEU B CA 1
ATOM 6019 C C . LEU B 1 326 ? 2.625 15.875 -28.281 1 23.28 326 LEU B C 1
ATOM 6021 O O . LEU B 1 326 ? 1.937 16.812 -27.859 1 23.28 326 LEU B O 1
ATOM 6025 N N . ARG B 1 327 ? 3.879 15.578 -27.625 1 25.91 327 ARG B N 1
ATOM 6026 C CA . ARG B 1 327 ? 4.332 16.766 -26.922 1 25.91 327 ARG B CA 1
ATOM 6027 C C . ARG B 1 327 ? 5.039 17.734 -27.875 1 25.91 327 ARG B C 1
ATOM 6029 O O . ARG B 1 327 ? 6.258 17.891 -27.812 1 25.91 327 ARG B O 1
ATOM 6036 N N . GLY B 1 328 ? 4.84 17.641 -29.281 1 21.73 328 GLY B N 1
ATOM 6037 C CA . GLY B 1 328 ? 5.77 18.312 -30.172 1 21.73 328 GLY B CA 1
ATOM 6038 C C . GLY B 1 328 ? 6.156 19.703 -29.703 1 21.73 328 GLY B C 1
ATOM 6039 O O . GLY B 1 328 ? 7.344 20.016 -29.625 1 21.73 328 GLY B O 1
ATOM 6040 N N . ASP B 1 329 ? 5.395 20.75 -30.109 1 21.47 329 ASP B N 1
ATOM 6041 C CA . ASP B 1 329 ? 5.965 21.891 -30.828 1 21.47 329 ASP B CA 1
ATOM 6042 C C . ASP B 1 329 ? 6.555 22.906 -29.859 1 21.47 329 ASP B C 1
ATOM 6044 O O . ASP B 1 329 ? 7.117 23.922 -30.281 1 21.47 329 ASP B O 1
ATOM 6048 N N . SER B 1 330 ? 6.043 23.062 -28.625 1 21.48 330 SER B N 1
ATOM 6049 C CA . SER B 1 330 ? 6.129 24.5 -28.391 1 21.48 330 SER B CA 1
ATOM 6050 C C . SER B 1 330 ? 7.527 24.906 -27.922 1 21.48 330 SER B C 1
ATOM 6052 O O . SER B 1 330 ? 7.734 26.031 -27.469 1 21.48 330 SER B O 1
ATOM 6054 N N . GLU B 1 331 ? 8.5 24.016 -27.828 1 20.56 331 GLU B N 1
ATOM 6055 C CA . GLU B 1 331 ? 9.633 24.5 -27.047 1 20.56 331 GLU B CA 1
ATOM 6056 C C . GLU B 1 331 ? 10.445 25.531 -27.828 1 20.56 331 GLU B C 1
ATOM 6058 O O . GLU B 1 331 ? 11.289 25.172 -28.641 1 20.56 331 GLU B O 1
ATOM 6063 N N . LYS B 1 332 ? 9.836 26.609 -28.422 1 18.77 332 LYS B N 1
ATOM 6064 C CA . LYS B 1 332 ? 10.883 27.375 -29.094 1 18.77 332 LYS B CA 1
ATOM 6065 C C . LYS B 1 332 ? 12.023 27.703 -28.141 1 18.77 332 LYS B C 1
ATOM 6067 O O . LYS B 1 332 ? 13.188 27.438 -28.438 1 18.77 332 LYS B O 1
ATOM 6072 N N . ASN B 1 333 ? 12.281 29 -27.703 1 17.48 333 ASN B N 1
ATOM 6073 C CA . ASN B 1 333 ? 13.414 29.875 -27.953 1 17.48 333 ASN B CA 1
ATOM 6074 C C . ASN B 1 333 ? 14.312 30 -26.734 1 17.48 333 ASN B C 1
ATOM 6076 O O . ASN B 1 333 ? 15.344 30.672 -26.766 1 17.48 333 ASN B O 1
ATOM 6080 N N . LYS B 1 334 ? 13.938 29.797 -25.484 1 18.88 334 LYS B N 1
ATOM 6081 C CA . LYS B 1 334 ? 14.562 30.812 -24.641 1 18.88 334 LYS B CA 1
ATOM 6082 C C . LYS B 1 334 ? 16.062 30.578 -24.531 1 18.88 334 LYS B C 1
ATOM 6084 O O . LYS B 1 334 ? 16.516 29.438 -24.422 1 18.88 334 LYS B O 1
ATOM 6089 N N . ASN B 1 335 ? 16.859 31.672 -24.562 1 17.81 335 ASN B N 1
ATOM 6090 C CA . ASN B 1 335 ? 18.234 32.125 -24.75 1 17.81 335 ASN B CA 1
ATOM 6091 C C . ASN B 1 335 ? 19.141 31.578 -23.641 1 17.81 335 ASN B C 1
ATOM 6093 O O . ASN B 1 335 ? 18.672 31.094 -22.625 1 17.81 335 ASN B O 1
ATOM 6097 N N . GLN B 1 336 ? 20.281 32.312 -23.328 1 17.58 336 GLN B N 1
ATOM 6098 C CA . GLN B 1 336 ? 21.734 32.25 -23.328 1 17.58 336 GLN B CA 1
ATOM 6099 C C . GLN B 1 336 ? 22.281 32.031 -21.922 1 17.58 336 GLN B C 1
ATOM 6101 O O . GLN B 1 336 ? 23.219 31.266 -21.719 1 17.58 336 GLN B O 1
ATOM 6106 N N . ASP B 1 337 ? 21.891 32.781 -20.766 1 17.89 337 ASP B N 1
ATOM 6107 C CA . ASP B 1 337 ? 23 33.562 -20.188 1 17.89 337 ASP B CA 1
ATOM 6108 C C . ASP B 1 337 ? 23.859 32.656 -19.297 1 17.89 337 ASP B C 1
ATOM 6110 O O . ASP B 1 337 ? 23.438 31.578 -18.891 1 17.89 337 ASP B O 1
ATOM 6114 N N . GLU B 1 338 ? 24.656 33.375 -18.172 1 18.42 338 GLU B N 1
ATOM 6115 C CA . GLU B 1 338 ? 26 33.625 -17.688 1 18.42 338 GLU B CA 1
ATOM 6116 C C . GLU B 1 338 ? 26.328 32.781 -16.469 1 18.42 338 GLU B C 1
ATOM 6118 O O . GLU B 1 338 ? 25.656 32.875 -15.438 1 18.42 338 GLU B O 1
ATOM 6123 N N . GLU B 1 339 ? 26.828 31.578 -16.562 1 20.02 339 GLU B N 1
ATOM 6124 C CA . GLU B 1 339 ? 27.094 30.578 -15.547 1 20.02 339 GLU B CA 1
ATOM 6125 C C . GLU B 1 339 ? 28.312 30.953 -14.703 1 20.02 339 GLU B C 1
ATOM 6127 O O . GLU B 1 339 ? 29.391 30.375 -14.859 1 20.02 339 GLU B O 1
ATOM 6132 N N . GLU B 1 340 ? 28.359 32.25 -14.094 1 18.14 340 GLU B N 1
ATOM 6133 C CA . GLU B 1 340 ? 29.688 32.469 -13.547 1 18.14 340 GLU B CA 1
ATOM 6134 C C . GLU B 1 340 ? 30.031 31.453 -12.469 1 18.14 340 GLU B C 1
ATOM 6136 O O . GLU B 1 340 ? 29.141 30.797 -11.914 1 18.14 340 GLU B O 1
ATOM 6141 N N . THR B 1 341 ? 31.297 31.656 -11.719 1 18.59 341 THR B N 1
ATOM 6142 C CA . THR B 1 341 ? 32.562 31.094 -11.297 1 18.59 341 THR B CA 1
ATOM 6143 C C . THR B 1 341 ? 32.531 30.688 -9.828 1 18.59 341 THR B C 1
ATOM 6145 O O . THR B 1 341 ? 33.469 30.094 -9.312 1 18.59 341 THR B O 1
ATOM 6148 N N . LEU B 1 342 ? 31.453 30.844 -9.023 1 18.78 342 LEU B N 1
ATOM 6149 C CA . LEU B 1 342 ? 31.922 31.125 -7.668 1 18.78 342 LEU B CA 1
ATOM 6150 C C . LEU B 1 342 ? 32.625 29.906 -7.078 1 18.78 342 LEU B C 1
ATOM 6152 O O . LEU B 1 342 ? 32.281 28.766 -7.387 1 18.78 342 LEU B O 1
ATOM 6156 N N . ASN B 1 343 ? 33.719 30.172 -6.242 1 18.44 343 ASN B N 1
ATOM 6157 C CA . ASN B 1 343 ? 34.938 29.656 -5.617 1 18.44 343 ASN B CA 1
ATOM 6158 C C . ASN B 1 343 ? 34.625 28.625 -4.539 1 18.44 343 ASN B C 1
ATOM 6160 O O . ASN B 1 343 ? 33.5 28.562 -4.035 1 18.44 343 ASN B O 1
ATOM 6164 N N . GLU B 1 344 ? 35.719 27.984 -4.02 1 18.59 344 GLU B N 1
ATOM 6165 C CA . GLU B 1 344 ? 36.312 26.734 -3.541 1 18.59 344 GLU B CA 1
ATOM 6166 C C . GLU B 1 344 ? 36.094 26.562 -2.041 1 18.59 344 GLU B C 1
ATOM 6168 O O . GLU B 1 344 ? 36.562 25.594 -1.447 1 18.59 344 GLU B O 1
ATOM 6173 N N . LYS B 1 345 ? 35.312 27.375 -1.262 1 19.28 345 LYS B N 1
ATOM 6174 C CA . LYS B 1 345 ? 35.812 27.391 0.11 1 19.28 345 LYS B CA 1
ATOM 6175 C C . LYS B 1 345 ? 35.719 26 0.745 1 19.28 345 LYS B C 1
ATOM 6177 O O . LYS B 1 345 ? 34.781 25.25 0.444 1 19.28 345 LYS B O 1
ATOM 6182 N N . GLU B 1 346 ? 36.656 25.656 1.609 1 18.41 346 GLU B N 1
ATOM 6183 C CA . GLU B 1 346 ? 37.344 24.578 2.322 1 18.41 346 GLU B CA 1
ATOM 6184 C C . GLU B 1 346 ? 36.469 23.984 3.412 1 18.41 346 GLU B C 1
ATOM 6186 O O . GLU B 1 346 ? 35.75 24.703 4.117 1 18.41 346 GLU B O 1
ATOM 6191 N N . LYS B 1 347 ? 36.344 22.625 3.467 1 19.5 347 LYS B N 1
ATOM 6192 C CA . LYS B 1 347 ? 35.562 21.531 4.008 1 19.5 347 LYS B CA 1
ATOM 6193 C C . LYS B 1 347 ? 35.844 21.312 5.488 1 19.5 347 LYS B C 1
ATOM 6195 O O . LYS B 1 347 ? 35.312 20.391 6.105 1 19.5 347 LYS B O 1
ATOM 6200 N N . GLU B 1 348 ? 36.594 22.031 6.309 1 19.55 348 GLU B N 1
ATOM 6201 C CA . GLU B 1 348 ? 37.219 21.062 7.207 1 19.55 348 GLU B CA 1
ATOM 6202 C C . GLU B 1 348 ? 36.281 20.656 8.336 1 19.55 348 GLU B C 1
ATOM 6204 O O . GLU B 1 348 ? 36.625 19.844 9.18 1 19.55 348 GLU B O 1
ATOM 6209 N N . SER B 1 349 ? 34.969 20.953 8.398 1 19.66 349 SER B N 1
ATOM 6210 C CA . SER B 1 349 ? 34.531 20.875 9.781 1 19.66 349 SER B CA 1
ATOM 6211 C C . SER B 1 349 ? 34.594 19.438 10.305 1 19.66 349 SER B C 1
ATOM 6213 O O . SER B 1 349 ? 34.312 18.5 9.562 1 19.66 349 SER B O 1
ATOM 6215 N N . LYS B 1 350 ? 35.281 19.094 11.516 1 20.7 350 LYS B N 1
ATOM 6216 C CA . LYS B 1 350 ? 35.625 17.984 12.398 1 20.7 350 LYS B CA 1
ATOM 6217 C C . LYS B 1 350 ? 34.406 17.406 13.07 1 20.7 350 LYS B C 1
ATOM 6219 O O . LYS B 1 350 ? 33.875 17.984 14.016 1 20.7 350 LYS B O 1
ATOM 6224 N N . SER B 1 351 ? 33.406 16.75 12.32 1 19.88 351 SER B N 1
ATOM 6225 C CA . SER B 1 351 ? 32.219 16.219 12.977 1 19.88 351 SER B CA 1
ATOM 6226 C C . SER B 1 351 ? 32.594 15.164 14.023 1 19.88 351 SER B C 1
ATOM 6228 O O . SER B 1 351 ? 33.406 14.266 13.742 1 19.88 351 SER B O 1
ATOM 6230 N N . GLU B 1 352 ? 32.656 15.578 15.281 1 20.77 352 GLU B N 1
ATOM 6231 C CA . GLU B 1 352 ? 32.812 14.773 16.484 1 20.77 352 GLU B CA 1
ATOM 6232 C C . GLU B 1 352 ? 31.891 13.555 16.469 1 20.77 352 GLU B C 1
ATOM 6234 O O . GLU B 1 352 ? 30.812 13.602 15.875 1 20.77 352 GLU B O 1
ATOM 6239 N N . GLU B 1 353 ? 32.438 12.375 16.875 1 20.69 353 GLU B N 1
ATOM 6240 C CA . GLU B 1 353 ? 32.125 10.953 16.922 1 20.69 353 GLU B CA 1
ATOM 6241 C C . GLU B 1 353 ? 30.938 10.688 17.859 1 20.69 353 GLU B C 1
ATOM 6243 O O . GLU B 1 353 ? 31.078 10.789 19.078 1 20.69 353 GLU B O 1
ATOM 6248 N N . LEU B 1 354 ? 29.734 11.32 17.703 1 21.39 354 LEU B N 1
ATOM 6249 C CA . LEU B 1 354 ? 28.688 10.93 18.641 1 21.39 354 LEU B CA 1
ATOM 6250 C C . LEU B 1 354 ? 28.5 9.422 18.656 1 21.39 354 LEU B C 1
ATOM 6252 O O . LEU B 1 354 ? 28.391 8.797 17.594 1 21.39 354 LEU B O 1
ATOM 6256 N N . GLU B 1 355 ? 28.797 8.766 19.75 1 21.91 355 GLU B N 1
ATOM 6257 C CA . GLU B 1 355 ? 28.641 7.383 20.188 1 21.91 355 GLU B CA 1
ATOM 6258 C C . GLU B 1 355 ? 27.219 6.891 20 1 21.91 355 GLU B C 1
ATOM 6260 O O . GLU B 1 355 ? 26.266 7.516 20.484 1 21.91 355 GLU B O 1
ATOM 6265 N N . SER B 1 356 ? 26.875 6.277 18.875 1 23.2 356 SER B N 1
ATOM 6266 C CA . SER B 1 356 ? 25.641 5.648 18.422 1 23.2 356 SER B CA 1
ATOM 6267 C C . SER B 1 356 ? 25.125 4.629 19.422 1 23.2 356 SER B C 1
ATOM 6269 O O . SER B 1 356 ? 25.812 3.658 19.75 1 23.2 356 SER B O 1
ATOM 6271 N N . THR B 1 357 ? 24.531 5.105 20.484 1 23.86 357 THR B N 1
ATOM 6272 C CA . THR B 1 357 ? 23.859 4.145 21.359 1 23.86 357 THR B CA 1
ATOM 6273 C C . THR B 1 357 ? 23.047 3.15 20.547 1 23.86 357 THR B C 1
ATOM 6275 O O . THR B 1 357 ? 22.375 3.533 19.578 1 23.86 357 THR B O 1
ATOM 6278 N N . GLU B 1 358 ? 23.328 1.852 20.688 1 25.75 358 GLU B N 1
ATOM 6279 C CA . GLU B 1 358 ? 22.875 0.602 20.078 1 25.75 358 GLU B CA 1
ATOM 6280 C C . GLU B 1 358 ? 21.359 0.449 20.219 1 25.75 358 GLU B C 1
ATOM 6282 O O . GLU B 1 358 ? 20.828 0.299 21.312 1 25.75 358 GLU B O 1
ATOM 6287 N N . GLY B 1 359 ? 20.547 1.345 19.594 1 24.89 359 GLY B N 1
ATOM 6288 C CA . GLY B 1 359 ? 19.109 1.173 19.609 1 24.89 359 GLY B CA 1
ATOM 6289 C C . GLY B 1 359 ? 18.672 -0.263 19.375 1 24.89 359 GLY B C 1
ATOM 6290 O O . GLY B 1 359 ? 19.391 -1.036 18.734 1 24.89 359 GLY B O 1
ATOM 6291 N N . LYS B 1 360 ? 17.781 -0.759 20.25 1 26 360 LYS B N 1
ATOM 6292 C CA . LYS B 1 360 ? 17.109 -2.057 20.25 1 26 360 LYS B CA 1
ATOM 6293 C C . LYS B 1 360 ? 16.625 -2.438 18.859 1 26 360 LYS B C 1
ATOM 6295 O O . LYS B 1 360 ? 15.773 -1.752 18.281 1 26 360 LYS B O 1
ATOM 6300 N N . GLU B 1 361 ? 17.562 -3.143 18.094 1 26.31 361 GLU B N 1
ATOM 6301 C CA . GLU B 1 361 ? 17.266 -3.816 16.828 1 26.31 361 GLU B CA 1
ATOM 6302 C C . GLU B 1 361 ? 15.953 -4.578 16.891 1 26.31 361 GLU B C 1
ATOM 6304 O O . GLU B 1 361 ? 15.781 -5.461 17.734 1 26.31 361 GLU B O 1
ATOM 6309 N N . ASN B 1 362 ? 14.883 -3.92 16.844 1 28.14 362 ASN B N 1
ATOM 6310 C CA . ASN B 1 362 ? 13.68 -4.699 16.578 1 28.14 362 ASN B CA 1
ATOM 6311 C C . ASN B 1 362 ? 14 -5.953 15.766 1 28.14 362 ASN B C 1
ATOM 6313 O O . ASN B 1 362 ? 14.688 -5.879 14.742 1 28.14 362 ASN B O 1
ATOM 6317 N N . GLN B 1 363 ? 14.078 -6.988 16.531 1 25.84 363 GLN B N 1
ATOM 6318 C CA . GLN B 1 363 ? 14.258 -8.344 16.016 1 25.84 363 GLN B CA 1
ATOM 6319 C C . GLN B 1 363 ? 13.516 -8.531 14.703 1 25.84 363 GLN B C 1
ATOM 6321 O O . GLN B 1 363 ? 12.281 -8.625 14.688 1 25.84 363 GLN B O 1
ATOM 6326 N N . CYS B 1 364 ? 13.867 -7.883 13.672 1 29.53 364 CYS B N 1
ATOM 6327 C CA . CYS B 1 364 ? 13.578 -8.57 12.414 1 29.53 364 CYS B CA 1
ATOM 6328 C C . CYS B 1 364 ? 13.688 -10.078 12.578 1 29.53 364 CYS B C 1
ATOM 6330 O O . CYS B 1 364 ? 14.672 -10.578 13.117 1 29.53 364 CYS B O 1
ATOM 6332 N N . ASP B 1 365 ? 12.617 -10.766 12.906 1 32.25 365 ASP B N 1
ATOM 6333 C CA . ASP B 1 365 ? 12.664 -12.219 12.852 1 32.25 365 ASP B CA 1
ATOM 6334 C C . ASP B 1 365 ? 13.859 -12.703 12.039 1 32.25 365 ASP B C 1
ATOM 6336 O O . ASP B 1 365 ? 14.359 -11.984 11.172 1 32.25 365 ASP B O 1
ATOM 6340 N N . GLU B 1 366 ? 14.586 -13.641 12.484 1 34.75 366 GLU B N 1
ATOM 6341 C CA . GLU B 1 366 ? 15.594 -14.375 11.727 1 34.75 366 GLU B CA 1
ATOM 6342 C C . GLU B 1 366 ? 15.266 -14.391 10.234 1 34.75 366 GLU B C 1
ATOM 6344 O O . GLU B 1 366 ? 14.688 -15.352 9.734 1 34.75 366 GLU B O 1
ATOM 6349 N N . GLU B 1 367 ? 14.555 -13.492 9.695 1 40.72 367 GLU B N 1
ATOM 6350 C CA . GLU B 1 367 ? 14.375 -13.5 8.242 1 40.72 367 GLU B CA 1
ATOM 6351 C C . GLU B 1 367 ? 15.703 -13.758 7.523 1 40.72 367 GLU B C 1
ATOM 6353 O O . GLU B 1 367 ? 16.688 -13.078 7.773 1 40.72 367 GLU B O 1
ATOM 6358 N N . VAL B 1 368 ? 16.016 -14.969 7.254 1 42.94 368 VAL B N 1
ATOM 6359 C CA . VAL B 1 368 ? 17.078 -15.383 6.344 1 42.94 368 VAL B CA 1
ATOM 6360 C C . VAL B 1 368 ? 17.406 -14.25 5.375 1 42.94 368 VAL B C 1
ATOM 6362 O O . VAL B 1 368 ? 16.516 -13.773 4.652 1 42.94 368 VAL B O 1
ATOM 6365 N N . ASN B 1 369 ? 18.219 -13.312 5.742 1 52.44 369 ASN B N 1
ATOM 6366 C CA . ASN B 1 369 ? 18.859 -12.32 4.883 1 52.44 369 ASN B CA 1
ATOM 6367 C C . ASN B 1 369 ? 19.172 -12.891 3.502 1 52.44 369 ASN B C 1
ATOM 6369 O O . ASN B 1 369 ? 20.266 -13.391 3.266 1 52.44 369 ASN B O 1
ATOM 6373 N N . VAL B 1 370 ? 18.203 -13.391 2.799 1 63.12 370 VAL B N 1
ATOM 6374 C CA . VAL B 1 370 ? 18.406 -13.969 1.472 1 63.12 370 VAL B CA 1
ATOM 6375 C C . VAL B 1 370 ? 18.594 -12.852 0.448 1 63.12 370 VAL B C 1
ATOM 6377 O O . VAL B 1 370 ? 17.625 -12.391 -0.167 1 63.12 370 VAL B O 1
ATOM 6380 N N . LYS B 1 371 ? 19.547 -11.938 0.674 1 67.44 371 LYS B N 1
ATOM 6381 C CA . LYS B 1 371 ? 19.891 -10.992 -0.391 1 67.44 371 LYS B CA 1
ATOM 6382 C C . LYS B 1 371 ? 20.484 -11.719 -1.595 1 67.44 371 LYS B C 1
ATOM 6384 O O . LYS B 1 371 ? 21.328 -12.602 -1.438 1 67.44 371 LYS B O 1
ATOM 6389 N N . SER B 1 372 ? 19.766 -11.492 -2.729 1 79.5 372 SER B N 1
ATOM 6390 C CA . SER B 1 372 ? 20.234 -12.148 -3.943 1 79.5 372 SER B CA 1
ATOM 6391 C C . SER B 1 372 ? 21.062 -11.195 -4.801 1 79.5 372 SER B C 1
ATOM 6393 O O . SER B 1 372 ? 21.062 -9.984 -4.57 1 79.5 372 SER B O 1
ATOM 6395 N N . SER B 1 373 ? 21.828 -11.688 -5.699 1 89.44 373 SER B N 1
ATOM 6396 C CA . SER B 1 373 ? 22.641 -10.906 -6.625 1 89.44 373 SER B CA 1
ATOM 6397 C C . SER B 1 373 ? 21.781 -10.227 -7.684 1 89.44 373 SER B C 1
ATOM 6399 O O . SER B 1 373 ? 22.281 -9.422 -8.469 1 89.44 373 SER B O 1
ATOM 6401 N N . TYR B 1 374 ? 20.484 -10.5 -7.59 1 95.25 374 TYR B N 1
ATOM 6402 C CA . TYR B 1 374 ? 19.578 -10.031 -8.641 1 95.25 374 TYR B CA 1
ATOM 6403 C C . TYR B 1 374 ? 18.891 -8.734 -8.234 1 95.25 374 TYR B C 1
ATOM 6405 O O . TYR B 1 374 ? 18.125 -8.156 -9.016 1 95.25 374 TYR B O 1
ATOM 6413 N N . GLU B 1 375 ? 19.219 -8.273 -7.004 1 96.44 375 GLU B N 1
ATOM 6414 C CA . GLU B 1 375 ? 18.469 -7.152 -6.449 1 96.44 375 GLU B CA 1
ATOM 6415 C C . GLU B 1 375 ? 19.375 -6.227 -5.641 1 96.44 375 GLU B C 1
ATOM 6417 O O . GLU B 1 375 ? 20.5 -6.598 -5.289 1 96.44 375 GLU B O 1
ATOM 6422 N N . ILE B 1 376 ? 18.938 -5.012 -5.426 1 96.12 376 ILE B N 1
ATOM 6423 C CA . ILE B 1 376 ? 19.516 -4.137 -4.414 1 96.12 376 ILE B CA 1
ATOM 6424 C C . ILE B 1 376 ? 18.578 -4.035 -3.217 1 96.12 376 ILE B C 1
ATOM 6426 O O . ILE B 1 376 ? 17.359 -4.219 -3.355 1 96.12 376 ILE B O 1
ATOM 6430 N N . CYS B 1 377 ? 19.078 -3.836 -2.086 1 96 377 CYS B N 1
ATOM 6431 C CA . CYS B 1 377 ? 18.297 -3.662 -0.86 1 96 377 CYS B CA 1
ATOM 6432 C C . CYS B 1 377 ? 18.156 -2.186 -0.512 1 96 377 CYS B C 1
ATOM 6434 O O . CYS B 1 377 ? 19.141 -1.521 -0.182 1 96 377 CYS B O 1
ATOM 6436 N N . LEU B 1 378 ? 17 -1.695 -0.438 1 96.5 378 LEU B N 1
ATOM 6437 C CA . LEU B 1 378 ? 16.75 -0.265 -0.299 1 96.5 378 LEU B CA 1
ATOM 6438 C C . LEU B 1 378 ? 16.859 0.166 1.16 1 96.5 378 LEU B C 1
ATOM 6440 O O . LEU B 1 378 ? 16.828 1.36 1.463 1 96.5 378 LEU B O 1
ATOM 6444 N N . LYS B 1 379 ? 17.078 -0.729 2.045 1 94.56 379 LYS B N 1
ATOM 6445 C CA . LYS B 1 379 ? 17.359 -0.392 3.439 1 94.56 379 LYS B CA 1
ATOM 6446 C C . LYS B 1 379 ? 18.812 0.042 3.621 1 94.56 379 LYS B C 1
ATOM 6448 O O . LYS B 1 379 ? 19.172 0.605 4.656 1 94.56 379 LYS B O 1
ATOM 6453 N N . ASP B 1 380 ? 19.625 -0.302 2.607 1 94.31 380 ASP B N 1
ATOM 6454 C CA . ASP B 1 380 ? 21.047 0.017 2.689 1 94.31 380 ASP B CA 1
ATOM 6455 C C . ASP B 1 380 ? 21.266 1.527 2.705 1 94.31 380 ASP B C 1
ATOM 6457 O O . ASP B 1 380 ? 20.797 2.238 1.816 1 94.31 380 ASP B O 1
ATOM 6461 N N . LYS B 1 381 ? 22.062 2.076 3.584 1 90.88 381 LYS B N 1
ATOM 6462 C CA . LYS B 1 381 ? 22.297 3.5 3.795 1 90.88 381 LYS B CA 1
ATOM 6463 C C . LYS B 1 381 ? 23.016 4.117 2.6 1 90.88 381 LYS B C 1
ATOM 6465 O O . LYS B 1 381 ? 22.938 5.324 2.371 1 90.88 381 LYS B O 1
ATOM 6470 N N . ARG B 1 382 ? 23.719 3.305 1.836 1 93.56 382 ARG B N 1
ATOM 6471 C CA . ARG B 1 382 ? 24.469 3.812 0.687 1 93.56 382 ARG B CA 1
ATOM 6472 C C . ARG B 1 382 ? 23.531 4.41 -0.353 1 93.56 382 ARG B C 1
ATOM 6474 O O . ARG B 1 382 ? 23.953 5.176 -1.219 1 93.56 382 ARG B O 1
ATOM 6481 N N . TYR B 1 383 ? 22.234 4.086 -0.23 1 94.56 383 TYR B N 1
ATOM 6482 C CA . TYR B 1 383 ? 21.281 4.531 -1.25 1 94.56 383 TYR B CA 1
ATOM 6483 C C . TYR B 1 383 ? 20.594 5.816 -0.827 1 94.56 383 TYR B C 1
ATOM 6485 O O . TYR B 1 383 ? 19.766 6.359 -1.57 1 94.56 383 TYR B O 1
ATOM 6493 N N . ALA B 1 384 ? 20.938 6.371 0.236 1 91.31 384 ALA B N 1
ATOM 6494 C CA . ALA B 1 384 ? 20.266 7.535 0.82 1 91.31 384 ALA B CA 1
ATOM 6495 C C . ALA B 1 384 ? 20.391 8.75 -0.094 1 91.31 384 ALA B C 1
ATOM 6497 O O . ALA B 1 384 ? 19.5 9.609 -0.114 1 91.31 384 ALA B O 1
ATOM 6498 N N . GLU B 1 385 ? 21.453 8.812 -0.937 1 91.69 385 GLU B N 1
ATOM 6499 C CA . GLU B 1 385 ? 2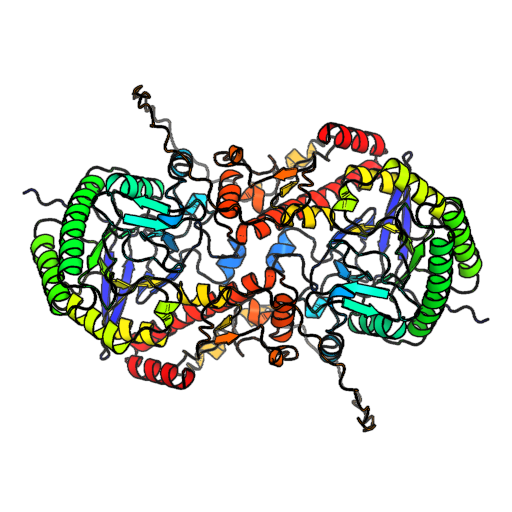1.688 10.031 -1.702 1 91.69 385 GLU B CA 1
ATOM 6500 C C . GLU B 1 385 ? 21.672 9.75 -3.203 1 91.69 385 GLU B C 1
ATOM 6502 O O . GLU B 1 385 ? 22 10.625 -4.004 1 91.69 385 GLU B O 1
ATOM 6507 N N . VAL B 1 386 ? 21.266 8.578 -3.598 1 93.75 386 VAL B N 1
ATOM 6508 C CA . VAL B 1 386 ? 21.312 8.188 -5.004 1 93.75 386 VAL B CA 1
ATOM 6509 C C . VAL B 1 386 ? 20.078 8.734 -5.723 1 93.75 386 VAL B C 1
ATOM 6511 O O . VAL B 1 386 ? 18.969 8.242 -5.516 1 93.75 386 VAL B O 1
ATOM 6514 N N . GLN B 1 387 ? 20.25 9.695 -6.59 1 93.12 387 GLN B N 1
ATOM 6515 C CA . GLN B 1 387 ? 19.141 10.398 -7.215 1 93.12 387 GLN B CA 1
ATOM 6516 C C . GLN B 1 387 ? 18.734 9.734 -8.531 1 93.12 387 GLN B C 1
ATOM 6518 O O . GLN B 1 387 ? 17.828 10.195 -9.211 1 93.12 387 GLN B O 1
ATOM 6523 N N . GLU B 1 388 ? 19.266 8.609 -8.852 1 95.81 388 GLU B N 1
ATOM 6524 C CA . GLU B 1 388 ? 18.953 7.852 -10.055 1 95.81 388 GLU B CA 1
ATOM 6525 C C . GLU B 1 388 ? 17.75 6.941 -9.836 1 95.81 388 GLU B C 1
ATOM 6527 O O . GLU B 1 388 ? 17.391 6.652 -8.695 1 95.81 388 GLU B O 1
ATOM 6532 N N . PRO B 1 389 ? 17.125 6.594 -10.984 1 97.25 389 PRO B N 1
ATOM 6533 C CA . PRO B 1 389 ? 16.094 5.559 -10.852 1 97.25 389 PRO B CA 1
ATOM 6534 C C . PRO B 1 389 ? 16.672 4.195 -10.477 1 97.25 389 PRO B C 1
ATOM 6536 O O . PRO B 1 389 ? 17.891 4.016 -10.492 1 97.25 389 PRO B O 1
ATOM 6539 N N . LEU B 1 390 ? 15.844 3.268 -10.133 1 97.94 390 LEU B N 1
ATOM 6540 C CA . LEU B 1 390 ? 16.281 1.931 -9.75 1 97.94 390 LEU B CA 1
ATOM 6541 C C . LEU B 1 390 ? 17.078 1.271 -10.875 1 97.94 390 LEU B C 1
ATOM 6543 O O . LEU B 1 390 ? 18.109 0.662 -10.641 1 97.94 390 LEU B O 1
ATOM 6547 N N . VAL B 1 391 ? 16.516 1.295 -12.055 1 96.56 391 VAL B N 1
ATOM 6548 C CA . VAL B 1 391 ? 17.188 0.806 -13.258 1 96.56 391 VAL B CA 1
ATOM 6549 C C . VAL B 1 391 ? 17.141 1.881 -14.344 1 96.56 391 VAL B C 1
ATOM 6551 O O . VAL B 1 391 ? 16.062 2.357 -14.719 1 96.56 391 VAL B O 1
ATOM 6554 N N . SER B 1 392 ? 18.328 2.242 -14.812 1 94.62 392 SER B N 1
ATOM 6555 C CA . SER B 1 392 ? 18.422 3.254 -15.867 1 94.62 392 SER B CA 1
ATOM 6556 C C . SER B 1 392 ? 17.688 2.803 -17.125 1 94.62 392 SER B C 1
ATOM 6558 O O . SER B 1 392 ? 17.859 1.668 -17.578 1 94.62 392 SER B O 1
ATOM 6560 N N . GLY B 1 393 ? 16.812 3.664 -17.625 1 93.06 393 GLY B N 1
ATOM 6561 C CA . GLY B 1 393 ? 16.109 3.367 -18.875 1 93.06 393 GLY B CA 1
ATOM 6562 C C . GLY B 1 393 ? 14.82 2.6 -18.656 1 93.06 393 GLY B C 1
ATOM 6563 O O . GLY B 1 393 ? 14.055 2.395 -19.609 1 93.06 393 GLY B O 1
ATOM 6564 N N . CYS B 1 394 ? 14.609 2.139 -17.453 1 95.62 394 CYS B N 1
ATOM 6565 C CA . CYS B 1 394 ? 13.375 1.42 -17.172 1 95.62 394 CYS B CA 1
ATOM 6566 C C . CYS B 1 394 ? 12.164 2.332 -17.328 1 95.62 394 CYS B C 1
ATOM 6568 O O . CYS B 1 394 ? 12.195 3.49 -16.922 1 95.62 394 CYS B O 1
ATOM 6570 N N . GLU B 1 395 ? 11.078 1.812 -17.891 1 94.88 395 GLU B N 1
ATOM 6571 C CA . GLU B 1 395 ? 9.922 2.643 -18.219 1 94.88 395 GLU B CA 1
ATOM 6572 C C . GLU B 1 395 ? 8.781 2.432 -17.234 1 94.88 395 GLU B C 1
ATOM 6574 O O . GLU B 1 395 ? 7.672 2.916 -17.438 1 94.88 395 GLU B O 1
ATOM 6579 N N . CYS B 1 396 ? 9.031 1.665 -16.219 1 96.31 396 CYS B N 1
ATOM 6580 C CA . CYS B 1 396 ? 7.949 1.448 -15.266 1 96.31 396 CYS B CA 1
ATOM 6581 C C . CYS B 1 396 ? 7.617 2.734 -14.523 1 96.31 396 CYS B C 1
ATOM 6583 O O . CYS B 1 396 ? 8.406 3.678 -14.516 1 96.31 396 CYS B O 1
ATOM 6585 N N . TYR B 1 397 ? 6.469 2.832 -13.891 1 95.06 397 TYR B N 1
ATOM 6586 C CA . TYR B 1 397 ? 5.984 3.988 -13.141 1 95.06 397 TYR B CA 1
ATOM 6587 C C . TYR B 1 397 ? 6.992 4.41 -12.078 1 95.06 397 TYR B C 1
ATOM 6589 O O . TYR B 1 397 ? 7.289 5.598 -11.93 1 95.06 397 TYR B O 1
ATOM 6597 N N . THR B 1 398 ? 7.504 3.504 -11.32 1 97.06 398 THR B N 1
ATOM 6598 C CA . THR B 1 398 ? 8.422 3.783 -10.227 1 97.06 398 THR B CA 1
ATOM 6599 C C . THR B 1 398 ? 9.688 4.461 -10.742 1 97.06 398 THR B C 1
ATOM 6601 O O . THR B 1 398 ? 10.07 5.527 -10.25 1 97.06 398 THR B O 1
ATOM 6604 N N . CYS B 1 399 ? 10.289 3.908 -11.727 1 97.31 399 CYS B N 1
ATOM 6605 C CA . CYS B 1 399 ? 11.555 4.426 -12.234 1 97.31 399 CYS B CA 1
ATOM 6606 C C . CYS B 1 399 ? 11.352 5.754 -12.953 1 97.31 399 CYS B C 1
ATOM 6608 O O . CYS B 1 399 ? 12.25 6.598 -12.977 1 97.31 399 CYS B O 1
ATOM 6610 N N . GLN B 1 400 ? 10.18 5.945 -13.492 1 95.62 400 GLN B N 1
ATOM 6611 C CA . GLN B 1 400 ? 9.906 7.176 -14.227 1 95.62 400 GLN B CA 1
ATOM 6612 C C . GLN B 1 400 ? 9.641 8.336 -13.281 1 95.62 400 GLN B C 1
ATOM 6614 O O . GLN B 1 400 ? 9.805 9.5 -13.648 1 95.62 400 GLN B O 1
ATOM 6619 N N . ASN B 1 401 ? 9.312 8.031 -12.039 1 93.88 401 ASN B N 1
ATOM 6620 C CA . ASN B 1 401 ? 8.789 9.109 -11.203 1 93.88 401 ASN B CA 1
ATOM 6621 C C . ASN B 1 401 ? 9.586 9.258 -9.914 1 93.88 401 ASN B C 1
ATOM 6623 O O . ASN B 1 401 ? 9.492 10.281 -9.234 1 93.88 401 ASN B O 1
ATOM 6627 N N . PHE B 1 402 ? 10.375 8.305 -9.578 1 95.62 402 PHE B N 1
ATOM 6628 C CA . PHE B 1 402 ? 11.023 8.336 -8.273 1 95.62 402 PHE B CA 1
ATOM 6629 C C . PHE B 1 402 ? 12.5 7.977 -8.391 1 95.62 402 PHE B C 1
ATOM 6631 O O . PHE B 1 402 ? 12.914 7.344 -9.359 1 95.62 402 PHE B O 1
ATOM 6638 N N . THR B 1 403 ? 13.219 8.375 -7.379 1 95.56 403 THR B N 1
ATOM 6639 C CA . THR B 1 403 ? 14.641 8.055 -7.27 1 95.56 403 THR B CA 1
ATOM 6640 C C . THR B 1 403 ? 14.875 6.98 -6.215 1 95.56 403 THR B C 1
ATOM 6642 O O . THR B 1 403 ? 14.008 6.73 -5.375 1 95.56 403 THR B O 1
ATOM 6645 N N . ILE B 1 404 ? 16.047 6.402 -6.289 1 97.31 404 ILE B N 1
ATOM 6646 C CA . ILE B 1 404 ? 16.469 5.434 -5.285 1 97.31 404 ILE B CA 1
ATOM 6647 C C . ILE B 1 404 ? 16.469 6.086 -3.902 1 97.31 404 ILE B C 1
ATOM 6649 O O . ILE B 1 404 ? 16 5.492 -2.93 1 97.31 404 ILE B O 1
ATOM 6653 N N . ALA B 1 405 ? 16.922 7.332 -3.826 1 94.94 405 ALA B N 1
ATOM 6654 C CA . ALA B 1 405 ? 17 8.055 -2.561 1 94.94 405 ALA B CA 1
ATOM 6655 C C . ALA B 1 405 ? 15.625 8.188 -1.913 1 94.94 405 ALA B C 1
ATOM 6657 O O . ALA B 1 405 ? 15.477 7.992 -0.704 1 94.94 405 ALA B O 1
ATOM 6658 N N . TYR B 1 406 ? 14.703 8.492 -2.691 1 94.75 406 TYR B N 1
ATOM 6659 C CA . TYR B 1 406 ? 13.367 8.672 -2.135 1 94.75 406 TYR B CA 1
ATOM 6660 C C . TYR B 1 406 ? 12.789 7.344 -1.664 1 94.75 406 TYR B C 1
ATOM 6662 O O . TYR B 1 406 ? 12.188 7.266 -0.592 1 94.75 406 TYR B O 1
ATOM 6670 N N . ILE B 1 407 ? 12.953 6.332 -2.465 1 97.19 407 ILE B N 1
ATOM 6671 C CA . ILE B 1 407 ? 12.414 5.031 -2.074 1 97.19 407 ILE B CA 1
ATOM 6672 C C . ILE B 1 407 ? 13.109 4.551 -0.803 1 97.19 407 ILE B C 1
ATOM 6674 O O . ILE B 1 407 ? 12.469 3.977 0.082 1 97.19 407 ILE B O 1
ATOM 6678 N N . HIS B 1 408 ? 14.398 4.773 -0.711 1 95.75 408 HIS B N 1
ATOM 6679 C CA . HIS B 1 408 ? 15.133 4.5 0.523 1 95.75 408 HIS B CA 1
ATOM 6680 C C . HIS B 1 408 ? 14.516 5.246 1.702 1 95.75 408 HIS B C 1
ATOM 6682 O O . HIS B 1 408 ? 14.289 4.66 2.764 1 95.75 408 HIS B O 1
ATOM 6688 N N . HIS B 1 409 ? 14.25 6.473 1.477 1 91.94 409 HIS B N 1
ATOM 6689 C CA . HIS B 1 409 ? 13.633 7.297 2.51 1 91.94 409 HIS B CA 1
ATOM 6690 C C . HIS B 1 409 ? 12.305 6.703 2.975 1 91.94 409 HIS B C 1
ATOM 6692 O O . HIS B 1 409 ? 12.078 6.555 4.176 1 91.94 409 HIS B O 1
ATOM 6698 N N . LEU B 1 410 ? 11.445 6.371 2.035 1 93.81 410 LEU B N 1
ATOM 6699 C CA . LEU B 1 410 ? 10.148 5.785 2.357 1 93.81 410 LEU B CA 1
ATOM 6700 C C . LEU B 1 410 ? 10.32 4.496 3.16 1 93.81 410 LEU B C 1
ATOM 6702 O O . LEU B 1 410 ? 9.562 4.238 4.094 1 93.81 410 LEU B O 1
ATOM 6706 N N . THR B 1 411 ? 11.305 3.734 2.754 1 93.94 411 THR B N 1
ATOM 6707 C CA . THR B 1 411 ? 11.594 2.477 3.432 1 93.94 411 THR B CA 1
ATOM 6708 C C . THR B 1 411 ? 12.008 2.725 4.879 1 93.94 411 THR B C 1
ATOM 6710 O O . THR B 1 411 ? 11.555 2.027 5.789 1 93.94 411 THR B O 1
ATOM 6713 N N . MET B 1 412 ? 12.766 3.734 5.039 1 89.62 412 MET B N 1
ATOM 6714 C CA . MET B 1 412 ? 13.305 4.027 6.363 1 89.62 412 MET B CA 1
ATOM 6715 C C . MET B 1 412 ? 12.219 4.562 7.293 1 89.62 412 MET B C 1
ATOM 6717 O O . MET B 1 412 ? 12.25 4.312 8.5 1 89.62 412 MET B O 1
ATOM 6721 N N . VAL B 1 413 ? 11.273 5.297 6.746 1 87.5 413 VAL B N 1
ATOM 6722 C CA . VAL B 1 413 ? 10.219 5.844 7.59 1 87.5 413 VAL B CA 1
ATOM 6723 C C . VAL B 1 413 ? 9.031 4.879 7.625 1 87.5 413 VAL B C 1
ATOM 6725 O O . VAL B 1 413 ? 7.969 5.211 8.156 1 87.5 413 VAL B O 1
ATOM 6728 N N . LYS B 1 414 ? 9.102 3.697 6.934 1 88.06 414 LYS B N 1
ATOM 6729 C CA . LYS B 1 414 ? 8.133 2.6 6.949 1 88.06 414 LYS B CA 1
ATOM 6730 C C . LYS B 1 414 ? 6.801 3.033 6.355 1 88.06 414 LYS B C 1
ATOM 6732 O O . LYS B 1 414 ? 5.738 2.674 6.867 1 88.06 414 LYS B O 1
ATOM 6737 N N . GLU B 1 415 ? 6.973 3.873 5.387 1 90.06 415 GLU B N 1
ATOM 6738 C CA . GLU B 1 415 ? 5.777 4.273 4.648 1 90.06 415 GLU B CA 1
ATOM 6739 C C . GLU B 1 415 ? 5.41 3.242 3.588 1 90.06 415 GLU B C 1
ATOM 6741 O O . GLU B 1 415 ? 6.281 2.76 2.857 1 90.06 415 GLU B O 1
ATOM 6746 N N . LEU B 1 416 ? 4.117 2.939 3.477 1 91.5 416 LEU B N 1
ATOM 6747 C CA . LEU B 1 416 ? 3.645 1.799 2.699 1 91.5 416 LEU B CA 1
ATOM 6748 C C . LEU B 1 416 ? 3.754 2.078 1.204 1 91.5 416 LEU B C 1
ATOM 6750 O O . LEU B 1 416 ? 3.619 1.164 0.386 1 91.5 416 LEU B O 1
ATOM 6754 N N . LEU B 1 417 ? 3.982 3.242 0.849 1 93.56 417 LEU B N 1
ATOM 6755 C CA . LEU B 1 417 ? 4.215 3.518 -0.564 1 93.56 417 LEU B CA 1
ATOM 6756 C C . LEU B 1 417 ? 5.477 2.816 -1.055 1 93.56 417 LEU B C 1
ATOM 6758 O O . LEU B 1 417 ? 5.594 2.49 -2.238 1 93.56 417 LEU B O 1
ATOM 6762 N N . ALA B 1 418 ? 6.422 2.631 -0.149 1 95.75 418 ALA B N 1
ATOM 6763 C CA . ALA B 1 418 ? 7.664 1.973 -0.54 1 95.75 418 ALA B CA 1
ATOM 6764 C C . ALA B 1 418 ? 7.395 0.583 -1.107 1 95.75 418 ALA B C 1
ATOM 6766 O O . ALA B 1 418 ? 7.727 0.301 -2.262 1 95.75 418 ALA B O 1
ATOM 6767 N N . PRO B 1 419 ? 6.715 -0.308 -0.364 1 96.5 419 PRO B N 1
ATOM 6768 C CA . PRO B 1 419 ? 6.441 -1.627 -0.938 1 96.5 419 PRO B CA 1
ATOM 6769 C C . PRO B 1 419 ? 5.555 -1.556 -2.18 1 96.5 419 PRO B C 1
ATOM 6771 O O . PRO B 1 419 ? 5.684 -2.387 -3.082 1 96.5 419 PRO B O 1
ATOM 6774 N N . VAL B 1 420 ? 4.68 -0.596 -2.277 1 95.69 420 VAL B N 1
ATOM 6775 C CA . VAL B 1 420 ? 3.852 -0.428 -3.467 1 95.69 420 VAL B CA 1
ATOM 6776 C C . VAL B 1 420 ? 4.738 -0.139 -4.676 1 95.69 420 VAL B C 1
ATOM 6778 O O . VAL B 1 420 ? 4.625 -0.803 -5.711 1 95.69 420 VAL B O 1
ATOM 6781 N N . LEU B 1 421 ? 5.641 0.852 -4.531 1 97 421 LEU B N 1
ATOM 6782 C CA . LEU B 1 421 ? 6.539 1.238 -5.617 1 97 421 LEU B CA 1
ATOM 6783 C C . LEU B 1 421 ? 7.449 0.08 -6.004 1 97 421 LEU B C 1
ATOM 6785 O O . LEU B 1 421 ? 7.691 -0.153 -7.191 1 97 421 LEU B O 1
ATOM 6789 N N . LEU B 1 422 ? 7.902 -0.607 -4.977 1 97.94 422 LEU B N 1
ATOM 6790 C CA . LEU B 1 422 ? 8.781 -1.745 -5.234 1 97.94 422 LEU B CA 1
ATOM 6791 C C . LEU B 1 422 ? 8.023 -2.867 -5.938 1 97.94 422 LEU B C 1
ATOM 6793 O O . LEU B 1 422 ? 8.57 -3.531 -6.82 1 97.94 422 LEU B O 1
ATOM 6797 N N . SER B 1 423 ? 6.812 -3.113 -5.535 1 97.44 423 SER B N 1
ATOM 6798 C CA . SER B 1 423 ? 5.992 -4.121 -6.207 1 97.44 423 SER B CA 1
ATOM 6799 C C . SER B 1 423 ? 5.809 -3.789 -7.684 1 97.44 423 SER B C 1
ATOM 6801 O O . SER B 1 423 ? 5.902 -4.672 -8.539 1 97.44 423 SER B O 1
ATOM 6803 N N . ILE B 1 424 ? 5.543 -2.496 -8.008 1 97.38 424 ILE B N 1
ATOM 6804 C CA . ILE B 1 424 ? 5.383 -2.037 -9.383 1 97.38 424 ILE B CA 1
ATOM 6805 C C . ILE B 1 424 ? 6.648 -2.348 -10.18 1 97.38 424 ILE B C 1
ATOM 6807 O O . ILE B 1 424 ? 6.582 -2.977 -11.242 1 97.38 424 ILE B O 1
ATOM 6811 N N . HIS B 1 425 ? 7.762 -1.99 -9.664 1 98.31 425 HIS B N 1
ATOM 6812 C CA . HIS B 1 425 ? 9.031 -2.146 -10.352 1 98.31 425 HIS B CA 1
ATOM 6813 C C . HIS B 1 425 ? 9.383 -3.619 -10.539 1 98.31 425 HIS B C 1
ATOM 6815 O O . HIS B 1 425 ? 9.742 -4.043 -11.633 1 98.31 425 HIS B O 1
ATOM 6821 N N . ASN B 1 426 ? 9.266 -4.332 -9.461 1 98.38 426 ASN B N 1
ATOM 6822 C CA . ASN B 1 426 ? 9.695 -5.727 -9.484 1 98.38 426 ASN B CA 1
ATOM 6823 C C . ASN B 1 426 ? 8.828 -6.562 -10.414 1 98.38 426 ASN B C 1
ATOM 6825 O O . ASN B 1 426 ? 9.336 -7.418 -11.148 1 98.38 426 ASN B O 1
ATOM 6829 N N . LEU B 1 427 ? 7.539 -6.359 -10.359 1 98.38 427 LEU B N 1
ATOM 6830 C CA . LEU B 1 427 ? 6.66 -7.09 -11.266 1 98.38 427 LEU B CA 1
ATOM 6831 C C . LEU B 1 427 ? 6.934 -6.707 -12.719 1 98.38 427 LEU B C 1
ATOM 6833 O O . LEU B 1 427 ? 6.984 -7.574 -13.594 1 98.38 427 LEU B O 1
ATOM 6837 N N . HIS B 1 428 ? 7.117 -5.398 -12.953 1 98 428 HIS B N 1
ATOM 6838 C CA . HIS B 1 428 ? 7.453 -4.93 -14.289 1 98 428 HIS B CA 1
ATOM 6839 C C . HIS B 1 428 ? 8.727 -5.598 -14.805 1 98 428 HIS B C 1
ATOM 6841 O O . HIS B 1 428 ? 8.758 -6.082 -15.938 1 98 428 HIS B O 1
ATOM 6847 N N . HIS B 1 429 ? 9.703 -5.578 -13.977 1 98.12 429 HIS B N 1
ATOM 6848 C CA . HIS B 1 429 ? 10.984 -6.18 -14.328 1 98.12 429 HIS B CA 1
ATOM 6849 C C . HIS B 1 429 ? 10.836 -7.668 -14.625 1 98.12 429 HIS B C 1
ATOM 6851 O O . HIS B 1 429 ? 11.406 -8.172 -15.594 1 98.12 429 HIS B O 1
ATOM 6857 N N . TRP B 1 430 ? 10.07 -8.32 -13.875 1 98.44 430 TRP B N 1
ATOM 6858 C CA . TRP B 1 430 ? 9.852 -9.758 -13.992 1 98.44 430 TRP B CA 1
ATOM 6859 C C . TRP B 1 430 ? 9.102 -10.086 -15.281 1 98.44 430 TRP B C 1
ATOM 6861 O O . TRP B 1 430 ? 9.461 -11.031 -15.992 1 98.44 430 TRP B O 1
ATOM 6871 N N . LEU B 1 431 ? 8.055 -9.344 -15.57 1 98 431 LEU B N 1
ATOM 6872 C CA . LEU B 1 431 ? 7.32 -9.531 -16.812 1 98 431 LEU B CA 1
ATOM 6873 C C . LEU B 1 431 ? 8.219 -9.297 -18.016 1 98 431 LEU B C 1
ATOM 6875 O O . LEU B 1 431 ? 8.156 -10.031 -19 1 98 431 LEU B O 1
ATOM 6879 N N . GLY B 1 432 ? 9.086 -8.289 -17.922 1 97.19 432 GLY B N 1
ATOM 6880 C CA . GLY B 1 432 ? 10.062 -8.047 -18.969 1 97.19 432 GLY B CA 1
ATOM 6881 C C . GLY B 1 432 ? 11.047 -9.188 -19.141 1 97.19 432 GLY B C 1
ATOM 6882 O O . GLY B 1 432 ? 11.398 -9.539 -20.266 1 97.19 432 GLY B O 1
ATOM 6883 N N . PHE B 1 433 ? 11.398 -9.711 -18.078 1 98.06 433 PHE B N 1
ATOM 6884 C CA . PHE B 1 433 ? 12.297 -10.859 -18.078 1 98.06 433 PHE B CA 1
ATOM 6885 C C . PHE B 1 433 ? 11.703 -12.008 -18.891 1 98.06 433 PHE B C 1
ATOM 6887 O O . PHE B 1 433 ? 12.391 -12.625 -19.703 1 98.06 433 PHE B O 1
ATOM 6894 N N . PHE B 1 434 ? 10.461 -12.289 -18.719 1 98.44 434 PHE B N 1
ATOM 6895 C CA . PHE B 1 434 ? 9.828 -13.391 -19.422 1 98.44 434 PHE B CA 1
ATOM 6896 C C . PHE B 1 434 ? 9.672 -13.055 -20.906 1 98.44 434 PHE B C 1
ATOM 6898 O O . PHE B 1 434 ? 9.727 -13.945 -21.766 1 98.44 434 PHE B O 1
ATOM 6905 N N . SER B 1 435 ? 9.453 -11.766 -21.203 1 97.44 435 SER B N 1
ATOM 6906 C CA . SER B 1 435 ? 9.516 -11.359 -22.594 1 97.44 435 SER B CA 1
ATOM 6907 C C . SER B 1 435 ? 10.891 -11.656 -23.188 1 97.44 435 SER B C 1
ATOM 6909 O O . SER B 1 435 ? 10.984 -12.164 -24.312 1 97.44 435 SER B O 1
ATOM 6911 N N . SER B 1 436 ? 11.922 -11.367 -22.438 1 97.5 436 SER B N 1
ATOM 6912 C CA . SER B 1 436 ? 13.289 -11.648 -22.875 1 97.5 436 SER B CA 1
ATOM 6913 C C . SER B 1 436 ? 13.508 -13.141 -23.078 1 97.5 436 SER B C 1
ATOM 6915 O O . SER B 1 436 ? 14.203 -13.555 -24 1 97.5 436 SER B O 1
ATOM 6917 N N . ILE B 1 437 ? 12.961 -13.914 -22.203 1 98 437 ILE B N 1
ATOM 6918 C CA . ILE B 1 437 ? 13.094 -15.359 -22.297 1 98 437 ILE B CA 1
ATOM 6919 C C . ILE B 1 437 ? 12.461 -15.844 -23.609 1 98 437 ILE B C 1
ATOM 6921 O O . ILE B 1 437 ? 13.07 -16.625 -24.344 1 98 437 ILE B O 1
ATOM 6925 N N . ARG B 1 438 ? 11.227 -15.414 -23.922 1 97.81 438 ARG B N 1
ATOM 6926 C CA . ARG B 1 438 ? 10.555 -15.812 -25.141 1 97.81 438 ARG B CA 1
ATOM 6927 C C . ARG B 1 438 ? 11.367 -15.406 -26.375 1 97.81 438 ARG B C 1
ATOM 6929 O O . ARG B 1 438 ? 11.492 -16.188 -27.328 1 97.81 438 ARG B O 1
ATOM 6936 N N . THR B 1 439 ? 11.914 -14.203 -26.312 1 96.75 439 THR B N 1
ATOM 6937 C CA . THR B 1 439 ? 12.766 -13.742 -27.406 1 96.75 439 THR B CA 1
ATOM 6938 C C . THR B 1 439 ? 14 -14.633 -27.547 1 96.75 439 THR B C 1
ATOM 6940 O O . THR B 1 439 ? 14.375 -15.008 -28.656 1 96.75 439 THR B O 1
ATOM 6943 N N . ALA B 1 440 ? 14.578 -14.945 -26.453 1 96.38 440 ALA B N 1
ATOM 6944 C CA . ALA B 1 440 ? 15.781 -15.773 -26.453 1 96.38 440 ALA B CA 1
ATOM 6945 C C . ALA B 1 440 ? 15.477 -17.172 -26.969 1 96.38 440 ALA B C 1
ATOM 6947 O O . ALA B 1 440 ? 16.281 -17.766 -27.703 1 96.38 440 ALA B O 1
ATOM 6948 N N . VAL B 1 441 ? 14.383 -17.766 -26.578 1 96.88 441 VAL B N 1
ATOM 6949 C CA . VAL B 1 441 ? 13.977 -19.078 -27.094 1 96.88 441 VAL B CA 1
ATOM 6950 C C . VAL B 1 441 ? 13.789 -19 -28.594 1 96.88 441 VAL B C 1
ATOM 6952 O O . VAL B 1 441 ? 14.273 -19.859 -29.344 1 96.88 441 VAL B O 1
ATOM 6955 N N . GLY B 1 442 ? 13.078 -17.969 -29.047 1 95.56 442 GLY B N 1
ATOM 6956 C CA . GLY B 1 442 ? 12.805 -17.797 -30.453 1 95.56 442 GLY B CA 1
ATOM 6957 C C . GLY B 1 442 ? 14.062 -17.625 -31.281 1 95.56 442 GLY B C 1
ATOM 6958 O O . GLY B 1 442 ? 14.117 -18.062 -32.438 1 95.56 442 GLY B O 1
ATOM 6959 N N . SER B 1 443 ? 15.125 -17.016 -30.75 1 94.75 443 SER B N 1
ATOM 6960 C CA . SER B 1 443 ? 16.344 -16.719 -31.469 1 94.75 443 SER B CA 1
ATOM 6961 C C . SER B 1 443 ? 17.469 -17.688 -31.109 1 94.75 443 SER B C 1
ATOM 6963 O O . SER B 1 443 ? 18.625 -17.469 -31.453 1 94.75 443 SER B O 1
ATOM 6965 N N . ASP B 1 444 ? 17.188 -18.672 -30.344 1 95.69 444 ASP B N 1
ATOM 6966 C CA . ASP B 1 444 ? 18.141 -19.703 -29.938 1 95.69 444 ASP B CA 1
ATOM 6967 C C . ASP B 1 444 ? 19.297 -19.094 -29.141 1 95.69 444 ASP B C 1
ATOM 6969 O O . ASP B 1 444 ? 20.453 -19.391 -29.406 1 95.69 444 ASP B O 1
ATOM 6973 N N . GLN B 1 445 ? 18.938 -18.203 -28.25 1 95.12 445 GLN B N 1
ATOM 6974 C CA . GLN B 1 445 ? 19.953 -17.531 -27.453 1 95.12 445 GLN B CA 1
ATOM 6975 C C . GLN B 1 445 ? 19.719 -17.766 -25.953 1 95.12 445 GLN B C 1
ATOM 6977 O O . GLN B 1 445 ? 20.062 -16.906 -25.125 1 95.12 445 GLN B O 1
ATOM 6982 N N . LEU B 1 446 ? 19.094 -18.844 -25.641 1 95.12 446 LEU B N 1
ATOM 6983 C CA . LEU B 1 446 ? 18.797 -19.125 -24.234 1 95.12 446 LEU B CA 1
ATOM 6984 C C . LEU B 1 446 ? 20.078 -19.297 -23.438 1 95.12 446 LEU B C 1
ATOM 6986 O O . LEU B 1 446 ? 20.156 -18.875 -22.281 1 95.12 446 LEU B O 1
ATOM 6990 N N . VAL B 1 447 ? 21.016 -19.875 -24.062 1 94.56 447 VAL B N 1
ATOM 6991 C CA . VAL B 1 447 ? 22.297 -20.094 -23.375 1 94.56 447 VAL B CA 1
ATOM 6992 C C . VAL B 1 447 ? 22.969 -18.75 -23.094 1 94.56 447 VAL B C 1
ATOM 6994 O O . VAL B 1 447 ? 23.562 -18.578 -22.031 1 94.56 447 VAL B O 1
ATOM 6997 N N . ASP B 1 448 ? 22.891 -17.844 -23.984 1 94.62 448 ASP B N 1
ATOM 6998 C CA . ASP B 1 448 ? 23.453 -16.516 -23.781 1 94.62 448 ASP B CA 1
ATOM 6999 C C . ASP B 1 448 ? 22.75 -15.781 -22.641 1 94.62 448 ASP B C 1
ATOM 7001 O O . ASP B 1 448 ? 23.391 -15.094 -21.844 1 94.62 448 ASP B O 1
ATOM 7005 N N . LEU B 1 449 ? 21.438 -15.938 -22.641 1 95.44 449 LEU B N 1
ATOM 7006 C CA . LEU B 1 449 ? 20.688 -15.32 -21.562 1 95.44 449 LEU B CA 1
ATOM 7007 C C . LEU B 1 449 ? 21.078 -15.922 -20.219 1 95.44 449 LEU B C 1
ATOM 7009 O O . LEU B 1 449 ? 21.234 -15.195 -19.234 1 95.44 449 LEU B O 1
ATOM 7013 N N . GLN B 1 450 ? 21.25 -17.188 -20.172 1 94.69 450 GLN B N 1
ATOM 7014 C CA . GLN B 1 450 ? 21.703 -17.859 -18.953 1 94.69 450 GLN B CA 1
ATOM 7015 C C . GLN B 1 450 ? 23.047 -17.312 -18.484 1 94.69 450 GLN B C 1
ATOM 7017 O O . GLN B 1 450 ? 23.234 -17.062 -17.281 1 94.69 450 GLN B O 1
ATOM 7022 N N . ARG B 1 451 ? 23.969 -17.125 -19.375 1 94.06 451 ARG B N 1
ATOM 7023 C CA . ARG B 1 451 ? 25.297 -16.594 -19.062 1 94.06 451 ARG B CA 1
ATOM 7024 C C . ARG B 1 451 ? 25.203 -15.18 -18.516 1 94.06 451 ARG B C 1
ATOM 7026 O O . ARG B 1 451 ? 25.922 -14.812 -17.594 1 94.06 451 ARG B O 1
ATOM 7033 N N . LEU B 1 452 ? 24.375 -14.445 -19.125 1 92.94 452 LEU B N 1
ATOM 7034 C CA . LEU B 1 452 ? 24.172 -13.078 -18.688 1 92.94 452 LEU B CA 1
ATOM 7035 C C . LEU B 1 452 ? 23.734 -13.039 -17.219 1 92.94 452 LEU B C 1
ATOM 7037 O O . LEU B 1 452 ? 24.203 -12.219 -16.438 1 92.94 452 LEU B O 1
ATOM 7041 N N . LEU B 1 453 ? 22.828 -13.898 -16.859 1 93.56 453 LEU B N 1
ATOM 7042 C CA . LEU B 1 453 ? 22.281 -13.93 -15.508 1 93.56 453 LEU B CA 1
ATOM 7043 C C . LEU B 1 453 ? 23.312 -14.453 -14.516 1 93.56 453 LEU B C 1
ATOM 7045 O O . LEU B 1 453 ? 23.312 -14.062 -13.344 1 93.56 453 LEU B O 1
ATOM 7049 N N . GLN B 1 454 ? 24.188 -15.328 -14.992 1 88.81 454 GLN B N 1
ATOM 7050 C CA . GLN B 1 454 ? 25.234 -15.875 -14.141 1 88.81 454 GLN B CA 1
ATOM 7051 C C . GLN B 1 454 ? 26.266 -14.812 -13.789 1 88.81 454 GLN B C 1
ATOM 7053 O O . GLN B 1 454 ? 26.828 -14.82 -12.695 1 88.81 454 GLN B O 1
ATOM 7058 N N . THR B 1 455 ? 26.484 -13.891 -14.742 1 81.31 455 THR B N 1
ATOM 7059 C CA . THR B 1 455 ? 27.438 -12.805 -14.5 1 81.31 455 THR B CA 1
ATOM 7060 C C . THR B 1 455 ? 26.859 -11.805 -13.5 1 81.31 455 THR B C 1
ATOM 7062 O O . THR B 1 455 ? 27.609 -11.242 -12.688 1 81.31 455 THR B O 1
ATOM 7065 N N . SER B 1 456 ? 25.609 -11.562 -13.531 1 67.69 456 SER B N 1
ATOM 7066 C CA . SER B 1 456 ? 24.953 -10.672 -12.578 1 67.69 456 SER B CA 1
ATOM 7067 C C . SER B 1 456 ? 24.984 -11.25 -11.164 1 67.69 456 SER B C 1
ATOM 7069 O O . SER B 1 456 ? 24.984 -10.508 -10.188 1 67.69 456 SER B O 1
ATOM 7071 N N . ALA B 1 457 ? 24.922 -12.547 -11.016 1 62.38 457 ALA B N 1
ATOM 7072 C CA . ALA B 1 457 ? 24.922 -13.242 -9.734 1 62.38 457 ALA B CA 1
ATOM 7073 C C . ALA B 1 457 ? 26.312 -13.289 -9.133 1 62.38 457 ALA B C 1
ATOM 7075 O O . ALA B 1 457 ? 26.469 -13.359 -7.91 1 62.38 457 ALA B O 1
ATOM 7076 N N . ALA B 1 458 ? 27.438 -13.18 -9.938 1 47.84 458 ALA B N 1
ATOM 7077 C CA . ALA B 1 458 ? 28.828 -13.18 -9.477 1 47.84 458 ALA B CA 1
ATOM 7078 C C . ALA B 1 458 ? 29.266 -11.773 -9.062 1 47.84 458 ALA B C 1
ATOM 7080 O O . ALA B 1 458 ? 28.906 -10.789 -9.719 1 47.84 458 ALA B O 1
#

Sequence (916 aa):
MGVLSLNCNMKFAVERISKGGGRLGKLSNLRSQPDVIHATPMTLVATVGGSAPHLTQDVFNLVAKKDAPLCVSAQHYCKHVEILQAYKKGVASFAALQGHSVCVTVQDAAQATPSGYNDKQGISTWTHGGRQVLTPQTYMNVVEVMQPDWYEVLCDADTPPDASKKRLSKSAAMSKSYLTQCLKLHKDSNCLQGAGVLIPLLGGHSYAERVRWSKWVADNAQDGIEAAGYSLLGLHTNGPKVEKIDAKAVCELVETSLGSLSQSLPRQASGAWNPLTVVRLVMAGVDIFDSTFPYLVTERCGALTFLHWLTRDPSRDNLQHQDKRLRGDSEKNKNQDEEETLNEKEKESKSEELESTEGKENQCDEEVNVKSSYEICLKDKRYAEVQEPLVSGCECYTCQNFTIAYIHHLTMVKELLAPVLLSIHNLHHWLGFFSSIRTAVGSDQLVDLQRLLQTSAAMGVLSLNCNMKFAVERISKGGGRLGKLSNLRSQPDVIHATPMTLVATVGGSAPHLTQDVFNLVAKKDAPLCVSAQHYCKHVEILQAYKKGVASFAALQGHSVCVTVQDAAQATPSGYNDKQGISTWTHGGRQVLTPQTYMNVVEVMQPDWYEVLCDADTPPDASKKRLSKSAAMSKSYLTQCLKLHKDSNCLQGAGVLIPLLGGHSYAERVRWSKWVADNAQDGIEAAGYSLLGLHTNGPKVEKIDAKAVCELVETSLGSLSQSLPRQASGAWNPLTVVRLVMAGVDIFDSTFPYLVTERCGALTFLHWLTRDPSRDNLQHQDKRLRGDSEKNKNQDEEETLNEKEKESKSEELESTEGKENQCDEEVNVKSSYEICLKDKRYAEVQEPLVSGCECYTCQNFTIAYIHHLTMVKELLAPVLLSIHNLHHWLGFFSSIRTAVGSDQLVDLQRLLQTSAA

Radius of gyration: 31.22 Å; Cα contacts (8 Å, |Δi|>4): 1773; chains: 2; bounding box: 76×97×69 Å

Solvent-accessible surface area (backbone atoms only — not comparable to full-atom values): 48953 Å² total; per-residue (Å²): 126,75,66,46,75,57,64,50,45,49,41,55,45,75,76,42,71,26,89,60,36,20,43,38,29,39,41,31,34,31,71,80,37,60,88,47,75,44,64,25,37,35,63,24,44,43,35,52,75,55,27,54,63,44,42,51,63,74,60,40,53,74,58,40,62,70,60,48,42,31,32,33,33,44,44,68,35,68,88,40,42,67,45,36,51,72,64,67,63,23,43,39,42,64,47,54,37,66,62,31,37,36,33,34,36,62,62,50,37,67,44,64,51,81,75,86,64,61,52,98,76,24,41,62,37,79,40,81,91,39,79,44,71,37,32,56,67,59,43,50,52,37,48,47,35,34,52,44,32,27,34,52,56,66,59,55,41,82,28,50,81,82,53,47,73,67,54,50,49,51,29,49,54,52,23,54,53,30,42,54,50,39,51,53,53,46,73,72,32,79,72,44,60,28,32,22,41,23,45,69,44,47,37,37,75,35,66,67,45,13,38,52,42,30,46,52,50,48,63,40,38,75,56,21,48,59,63,51,23,34,29,57,45,12,80,56,50,37,7,75,67,40,49,71,51,60,48,68,62,52,35,51,49,51,39,49,37,49,70,69,44,75,84,63,49,48,29,30,45,72,32,18,51,35,73,62,40,46,51,49,34,26,31,59,46,41,27,37,35,40,37,30,32,45,49,54,35,18,76,68,45,22,40,68,58,56,69,62,77,83,76,82,58,69,63,67,63,49,68,62,51,60,75,45,59,77,69,56,76,76,76,71,75,87,82,80,85,75,91,77,82,87,74,88,71,87,69,74,82,81,80,78,83,76,81,75,74,82,69,82,71,72,73,64,65,87,62,77,81,75,80,55,56,46,41,47,56,42,80,46,72,86,35,49,71,36,76,47,38,75,43,86,86,46,80,43,72,38,37,68,59,39,30,36,16,47,45,18,48,26,48,63,64,67,34,56,38,29,50,34,41,28,32,48,39,20,50,36,51,50,56,50,40,36,53,34,48,41,50,20,31,75,67,60,34,44,65,57,53,48,51,48,39,52,56,46,57,99,127,73,66,48,75,56,64,49,46,49,42,56,46,74,75,43,70,25,89,59,36,19,43,37,30,39,40,30,33,30,72,80,36,61,89,47,74,43,64,24,40,36,62,24,44,42,36,52,75,54,28,54,65,45,44,53,64,73,60,39,53,74,58,39,61,70,59,48,41,30,32,32,32,44,44,69,36,68,88,38,42,68,44,37,51,72,66,67,62,22,42,41,42,63,49,53,38,67,62,31,38,35,33,34,35,62,64,51,36,64,43,64,50,81,76,87,63,61,54,99,77,26,41,62,37,80,40,82,91,40,80,43,70,37,32,54,66,60,42,49,51,38,48,48,34,36,53,44,33,26,35,54,56,63,57,54,42,84,29,50,82,82,51,47,74,66,54,51,50,49,29,51,54,51,22,53,53,30,42,55,49,40,52,52,50,44,71,70,32,78,71,43,60,28,33,22,40,22,46,70,43,46,36,37,76,35,67,67,44,13,39,53,43,29,46,51,48,47,62,46,37,75,60,19,48,57,62,49,24,34,28,56,42,12,79,57,50,36,8,75,67,41,47,69,52,61,46,69,62,52,34,50,50,51,40,49,36,48,69,71,45,75,83,62,48,48,28,31,44,72,31,18,50,35,73,62,40,46,51,49,34,25,32,58,44,40,28,36,35,41,38,29,31,45,50,52,37,18,76,68,45,23,39,67,58,56,69,61,77,84,79,83,61,70,63,68,65,50,70,62,52,61,77,45,60,77,72,56,77,79,79,71,74,89,83,84,87,82,84,80,78,86,82,78,86,82,75,74,81,78,81,74,83,74,80,75,75,83,67,83,69,70,75,65,63,88,61,75,81,75,78,54,56,45,41,48,57,41,80,46,72,86,36,50,70,35,77,47,38,76,43,87,86,46,81,44,71,40,37,68,58,39,28,36,18,47,45,19,48,24,49,61,63,67,33,56,38,30,50,33,42,28,33,48,38,20,49,37,52,50,55,49,39,38,52,35,48,42,51,21,31,75,67,60,33,44,64,58,52,49,51,48,38,52,55,46,57,99

Foldseek 3Di:
DDQQPQQAQWFKFFDDAFPLGFTWMWIARQPLHRPDIDIWLAAAAEDALLDNPPDDPVQVVLQDPLAGAHEAELLSCLVPLVVLVVVQLASCVVHVSSNYAYEYEHARLADFADADPADPQADWYAYPVGIDGDALVSSLSSVLSNLHSEYEFGFQLRAEQPRDPVRLVVRLVSRVVSVVSNSVVLSVDPSNRNHAYAYEQHRALDLVSSLVRLVVVAVCCVVHPVHQAYEYGSDHRHHDVQQVDDLVSSLVSLLSNPVRDDLRHAYEYEHLYDLLSVLSNSSSNHIYYYLSVLLSCLVQLKAFAADQADDVPVCVVVVVPVVCVVVPDDPDDDDDDDDDDDDDDDPDDDPDDPDPDPPDPPPPDPPVPPDFLRIDHLCDVVQLPFFAFRYPPDPFPLRVPGTSNVLSVCVVVVPSVNSVSRSRRSSSVVRVNRVSSSVCRVVSNSVVSSVSRVVSRD/DDQQAQQAQWFKFFDDAFPLGFTWMWIARQPLHHPDIDIWPAAAAEDALLDRPPDDPVQVVLQDPLAGAHEAELLSCLVPLVVLVVVQLASCVVHVSSNYAYEYEHARLADFADADPADPQACWYAYPVGIDGDALVSSLSSVLSNLHSEYEFGFQLRAEQPRDPVRLVVRLVRRVVSVVSNSVVLSVDPSNRNHAYAYEQHRALDLVSSLVRLVVCAVCCVVRVVHQAYEYGSDHRHHDVQQVDDLVSSLVSLLSNPVPDDLRHAYEYEHLHDLLSVLSNSSSHHIYYYLSVLLSCLVQLKAFAADQADDPPVCVVVVVPPVCVVVDDDPDDDDDDDPDDDDDDDDDDPPDDPDPDPPDPPPPDPPVPPDFLRIDHLCDVVQLPFFAFRYPPDDWPLRVPGTSNVLSVCVVVVPSVNSVSRSRRSSSVVRVNRVSSSVCRVVSNSVVSSVSRVVSRD